Protein AF-0000000071046384 (afdb_homodimer)

InterPro domains:
  IPR011009 Protein kinase-like domain superfamily [SSF56112] (55-439)

Sequence (892 aa):
MFFTHSIDDEVLDEVPCPDFIPQVSQRVADRVTDCVITRLRKQCGKSLAGSWADPENVIVEKMNTCGLSNYLYMAQLKSHVPVQPEEPRKVLIRVYGEVLRSSVDSIVLDSINFAILSEKRIGPALYGVFPGGRIEEFIESRTMTTSELRKSEAMKAVAQQLARIHNLNMPFCKQPRFIFKMMDKFLAQLSGRMDPPSRPPPNLSTPTLLVLEQEYLSDSRLDSVWNMDNFEAIQHTATELGLYKEYEWLKQNLIERQDDAFPVVFCHNDFQENNILVLNNPDVDGFYDVLPIDFEYSGYNFRGFDIGNHFNEWCYDYTCPDPPYFTYDFDSYPTLSQQKEFWNTYLTARITERRTSIDTSKSAGDTLNGSSTTTPHPLEDTKEDFEKLWLEATFGALFSHLFWAAWSLIQSQISSIRFEFSKYASARMDAYYRMKNSLKSRPDYQMFFTHSIDDEVLDEVPCPDFIPQVSQRVADRVTDCVITRLRKQCGKSLAGSWADPENVIVEKMNTCGLSNYLYMAQLKSHVPVQPEEPRKVLIRVYGEVLRSSVDSIVLDSINFAILSEKRIGPALYGVFPGGRIEEFIESRTMTTSELRKSEAMKAVAQQLARIHNLNMPFCKQPRFIFKMMDKFLAQLSGRMDPPSRPPPNLSTPTLLVLEQEYLSDSRLDSVWNMDNFEAIQHTATELGLYKEYEWLKQNLIERQDDAFPVVFCHNDFQENNILVLNNPDVDGFYDVLPIDFEYSGYNFRGFDIGNHFNEWCYDYTCPDPPYFTYDFDSYPTLSQQKEFWNTYLTARITERRTSIDTSKSAGDTLNGSSTTTPHPLEDTKEDFEKLWLEATFGALFSHLFWAAWSLIQSQISSIRFEFSKYASARMDAYYRMKNSLKSRPDYQ

Radius of gyration: 28.91 Å; Cα contacts (8 Å, |Δi|>4): 1380; chains: 2; bounding box: 69×86×73 Å

Organism: Fasciola hepatica (NCBI:txid6192)

Structure (mmCIF, N/CA/C/O backbone):
data_AF-0000000071046384-model_v1
#
loop_
_entity.id
_entity.type
_entity.pdbx_description
1 polymer 'Choline/ethanolamine kinase'
#
loop_
_atom_site.group_PDB
_atom_site.id
_atom_site.type_symbol
_atom_site.label_atom_id
_atom_site.label_alt_id
_atom_site.label_comp_id
_atom_site.label_asym_id
_atom_site.label_entity_id
_atom_site.label_seq_id
_atom_site.pdbx_PDB_ins_code
_atom_site.Cartn_x
_atom_site.Cartn_y
_atom_site.Cartn_z
_atom_site.occupancy
_atom_site.B_iso_or_equiv
_atom_site.auth_seq_id
_atom_site.auth_comp_id
_atom_site.auth_asym_id
_atom_site.auth_atom_id
_atom_site.pdbx_PDB_model_num
ATOM 1 N N . MET A 1 1 ? -22.578 -15.523 -8.938 1 31.09 1 MET A N 1
ATOM 2 C CA . MET A 1 1 ? -21.812 -16.422 -9.789 1 31.09 1 MET A CA 1
ATOM 3 C C . MET A 1 1 ? -20.438 -15.828 -10.094 1 31.09 1 MET A C 1
ATOM 5 O O . MET A 1 1 ? -20.344 -14.727 -10.641 1 31.09 1 MET A O 1
ATOM 9 N N . PHE A 1 2 ? -19.422 -16.391 -9.383 1 40.06 2 PHE A N 1
ATOM 10 C CA . PHE A 1 2 ? -18.078 -15.844 -9.242 1 40.06 2 PHE A CA 1
ATOM 11 C C . PHE A 1 2 ? -17.453 -15.594 -10.609 1 40.06 2 PHE A C 1
ATOM 13 O O . PHE A 1 2 ? -16.625 -14.688 -10.766 1 40.06 2 PHE A O 1
ATOM 20 N N . PHE A 1 3 ? -17.875 -16.438 -11.578 1 40.81 3 PHE A N 1
ATOM 21 C CA . PHE A 1 3 ? -17.109 -16.547 -12.812 1 40.81 3 PHE A CA 1
ATOM 22 C C . PHE A 1 3 ? -17.625 -15.562 -13.859 1 40.81 3 PHE A C 1
ATOM 24 O O . PHE A 1 3 ? -17.125 -15.523 -14.992 1 40.81 3 PHE A O 1
ATOM 31 N N . THR A 1 4 ? -18.703 -14.898 -13.641 1 39.88 4 THR A N 1
ATOM 32 C CA . THR A 1 4 ? -19.188 -14.047 -14.727 1 39.88 4 THR A CA 1
ATOM 33 C C . THR A 1 4 ? -18.578 -12.648 -14.617 1 39.88 4 THR A C 1
ATOM 35 O O . THR A 1 4 ? -19.094 -11.797 -13.891 1 39.88 4 THR A O 1
ATOM 38 N N . HIS A 1 5 ? -17.312 -12.547 -14.805 1 42.28 5 HIS A N 1
ATOM 39 C CA . HIS A 1 5 ? -16.75 -11.203 -14.727 1 42.28 5 HIS A CA 1
ATOM 40 C C . HIS A 1 5 ? -16.766 -10.516 -16.094 1 42.28 5 HIS A C 1
ATOM 42 O O . HIS A 1 5 ? -16.219 -11.039 -17.062 1 42.28 5 HIS A O 1
ATOM 48 N N . SER A 1 6 ? -17.781 -9.891 -16.391 1 42.5 6 SER A N 1
ATOM 49 C CA . SER A 1 6 ? -17.688 -9.102 -17.625 1 42.5 6 SER A CA 1
ATOM 50 C C . SER A 1 6 ? -16.641 -7.996 -17.5 1 42.5 6 SER A C 1
ATOM 52 O O . SER A 1 6 ? -16.438 -7.457 -16.406 1 42.5 6 SER A O 1
ATOM 54 N N . ILE A 1 7 ? -15.695 -7.918 -18.406 1 44.69 7 ILE A N 1
ATOM 55 C CA . ILE A 1 7 ? -14.742 -6.828 -18.578 1 44.69 7 ILE A CA 1
ATOM 56 C C . ILE A 1 7 ? -15.391 -5.504 -18.172 1 44.69 7 ILE A C 1
ATOM 58 O O . ILE A 1 7 ? -14.742 -4.652 -17.562 1 44.69 7 ILE A O 1
ATOM 62 N N . ASP A 1 8 ? -16.562 -5.348 -18.406 1 43.94 8 ASP A N 1
ATOM 63 C CA . ASP A 1 8 ? -17.375 -4.191 -18.062 1 43.94 8 ASP A CA 1
ATOM 64 C C . ASP A 1 8 ? -17.516 -4.051 -16.547 1 43.94 8 ASP A C 1
ATOM 66 O O . ASP A 1 8 ? -17.828 -2.971 -16.047 1 43.94 8 ASP A O 1
ATOM 70 N N . ASP A 1 9 ? -17.141 -5.008 -15.953 1 48.53 9 ASP A N 1
ATOM 71 C CA . ASP A 1 9 ? -17.328 -5.055 -14.508 1 48.53 9 ASP A CA 1
ATOM 72 C C . ASP A 1 9 ? -16.25 -4.27 -13.781 1 48.53 9 ASP A C 1
ATOM 74 O O . ASP A 1 9 ? -16.453 -3.799 -12.664 1 48.53 9 ASP A O 1
ATOM 78 N N . GLU A 1 10 ? -15.117 -4.215 -14.375 1 50.88 10 GLU A N 1
ATOM 79 C CA . GLU A 1 10 ? -14.055 -3.432 -13.742 1 50.88 10 GLU A CA 1
ATOM 80 C C . GLU A 1 10 ? -14.477 -1.976 -13.57 1 50.88 10 GLU A C 1
ATOM 82 O O . GLU A 1 10 ? -14.25 -1.382 -12.516 1 50.88 10 GLU A O 1
ATOM 87 N N . VAL A 1 11 ? -14.984 -1.397 -14.688 1 50.72 11 VAL A N 1
ATOM 88 C CA . VAL A 1 11 ? -15.5 -0.035 -14.625 1 50.72 11 VAL A CA 1
ATOM 89 C C . VAL A 1 11 ? -16.609 0.047 -13.586 1 50.72 11 VAL A C 1
ATOM 91 O O . VAL A 1 11 ? -16.734 1.044 -12.875 1 50.72 11 VAL A O 1
ATOM 94 N N . LEU A 1 12 ? -17.203 -1.079 -13.406 1 53.56 12 LEU A N 1
ATOM 95 C CA . LEU A 1 12 ? -18.359 -1.06 -12.516 1 53.56 12 LEU A CA 1
ATOM 96 C C . LEU A 1 12 ? -17.922 -1.27 -11.07 1 53.56 12 LEU A C 1
ATOM 98 O O . LEU A 1 12 ? -18.703 -1.001 -10.141 1 53.56 12 LEU A O 1
ATOM 102 N N . ASP A 1 13 ? -16.625 -1.557 -10.938 1 64.81 13 ASP A N 1
ATOM 103 C CA . ASP A 1 13 ? -16.203 -1.846 -9.57 1 64.81 13 ASP A CA 1
ATOM 104 C C . ASP A 1 13 ? -15.586 -0.614 -8.914 1 64.81 13 ASP A C 1
ATOM 106 O O . ASP A 1 13 ? -15.43 -0.565 -7.695 1 64.81 13 ASP A O 1
ATOM 110 N N . GLU A 1 14 ? -15.438 0.433 -9.742 1 70 14 GLU A N 1
ATOM 111 C CA . GLU A 1 14 ? -14.805 1.606 -9.156 1 70 14 GLU A CA 1
ATOM 112 C C . GLU A 1 14 ? -15.828 2.523 -8.5 1 70 14 GLU A C 1
ATOM 114 O O . GLU A 1 14 ? -16.906 2.77 -9.062 1 70 14 GLU A O 1
ATOM 119 N N . VAL A 1 15 ? -15.617 2.898 -7.254 1 76.31 15 VAL A N 1
ATOM 120 C CA . VAL A 1 15 ? -16.469 3.85 -6.551 1 76.31 15 VAL A CA 1
ATOM 121 C C . VAL A 1 15 ? -16.188 5.266 -7.055 1 76.31 15 VAL A C 1
ATOM 123 O O . VAL A 1 15 ? -15.055 5.734 -7.008 1 76.31 15 VAL A O 1
ATOM 126 N N . PRO A 1 16 ? -17.156 5.879 -7.625 1 72.75 16 PRO A N 1
ATOM 127 C CA . PRO A 1 16 ? -16.953 7.234 -8.141 1 72.75 16 PRO A CA 1
ATOM 128 C C . PRO A 1 16 ? -16.641 8.25 -7.039 1 72.75 16 PRO A C 1
ATOM 130 O O . PRO A 1 16 ? -17.078 8.07 -5.898 1 72.75 16 PRO A O 1
ATOM 133 N N . CYS A 1 17 ? -15.906 9.273 -7.426 1 70.06 17 CYS A N 1
ATOM 134 C CA . CYS A 1 17 ? -15.633 10.367 -6.5 1 70.06 17 CYS A CA 1
ATOM 135 C C . CYS A 1 17 ? -16.875 11.242 -6.312 1 70.06 17 CYS A C 1
ATOM 137 O O . CYS A 1 17 ? -17.438 11.734 -7.289 1 70.06 17 CYS A O 1
ATOM 139 N N . PRO A 1 18 ? -17.266 11.438 -5.082 1 67.88 18 PRO A N 1
ATOM 140 C CA . PRO A 1 18 ? -18.453 12.266 -4.852 1 67.88 18 PRO A CA 1
ATOM 141 C C . PRO A 1 18 ? -18.234 13.719 -5.266 1 67.88 18 PRO A C 1
ATOM 143 O O . PRO A 1 18 ? -19.219 14.453 -5.457 1 67.88 18 PRO A O 1
ATOM 146 N N . ASP A 1 19 ? -16.953 14.125 -5.418 1 63.31 19 ASP A N 1
ATOM 147 C CA . ASP A 1 19 ? -16.656 15.516 -5.738 1 63.31 19 ASP A CA 1
ATOM 148 C C . ASP A 1 19 ? -16.984 15.828 -7.195 1 63.31 19 ASP A C 1
ATOM 150 O O . ASP A 1 19 ? -16.953 16.984 -7.609 1 63.31 19 ASP A O 1
ATOM 154 N N . PHE A 1 20 ? -17.312 14.812 -7.898 1 61.84 20 PHE A N 1
ATOM 155 C CA . PHE A 1 20 ? -17.547 15.07 -9.312 1 61.84 20 PHE A CA 1
ATOM 156 C C . PHE A 1 20 ? -18.859 15.82 -9.508 1 61.84 20 PHE A C 1
ATOM 158 O O . PHE A 1 20 ? -19.078 16.453 -10.539 1 61.84 20 PHE A O 1
ATOM 165 N N . ILE A 1 21 ? -19.828 15.688 -8.57 1 57.78 21 ILE A N 1
ATOM 166 C CA . ILE A 1 21 ? -21.172 16.25 -8.711 1 57.78 21 ILE A CA 1
ATOM 167 C C . ILE A 1 21 ? -21.156 17.734 -8.398 1 57.78 21 ILE A C 1
ATOM 169 O O . ILE A 1 21 ? -20.781 18.141 -7.293 1 57.78 21 ILE A O 1
ATOM 173 N N . PRO A 1 22 ? -21.312 18.469 -9.547 1 53.34 22 PRO A N 1
ATOM 174 C CA . PRO A 1 22 ? -21.516 19.875 -9.203 1 53.34 22 PRO A CA 1
ATOM 175 C C . PRO A 1 22 ? -22.656 20.094 -8.219 1 53.34 22 PRO A C 1
ATOM 177 O O . PRO A 1 22 ? -23.594 19.281 -8.18 1 53.34 22 PRO A O 1
ATOM 180 N N . GLN A 1 23 ? -22.422 20.781 -7.09 1 52.69 23 GLN A N 1
ATOM 181 C CA . GLN A 1 23 ? -23.391 21.094 -6.051 1 52.69 23 GLN A CA 1
ATOM 182 C C . GLN A 1 23 ? -24.703 21.562 -6.652 1 52.69 23 GLN A C 1
ATOM 184 O O . GLN A 1 23 ? -25.594 22.062 -5.938 1 52.69 23 GLN A O 1
ATOM 189 N N . VAL A 1 24 ? -24.859 21.25 -7.957 1 51.34 24 VAL A N 1
ATOM 190 C CA . VAL A 1 24 ? -25.906 22.094 -8.547 1 51.34 24 VAL A CA 1
ATOM 191 C C . VAL A 1 24 ? -27.25 21.406 -8.422 1 51.34 24 VAL A C 1
ATOM 193 O O . VAL A 1 24 ? -28.297 22.078 -8.383 1 51.34 24 VAL A O 1
ATOM 196 N N . SER A 1 25 ? -27.344 20.156 -8.484 1 57.31 25 SER A N 1
ATOM 197 C CA . SER A 1 25 ? -28.672 19.531 -8.469 1 57.31 25 SER A CA 1
ATOM 198 C C . SER A 1 25 ? -28.766 18.453 -7.383 1 57.31 25 SER A C 1
ATOM 200 O O . SER A 1 25 ? -27.938 17.547 -7.332 1 57.31 25 SER A O 1
ATOM 202 N N . GLN A 1 26 ? -29.672 18.703 -6.406 1 64.5 26 GLN A N 1
ATOM 203 C CA . GLN A 1 26 ? -29.891 17.766 -5.312 1 64.5 26 GLN A CA 1
ATOM 204 C C . GLN A 1 26 ? -30.25 16.375 -5.84 1 64.5 26 GLN A C 1
ATOM 206 O O . GLN A 1 26 ? -29.828 15.367 -5.273 1 64.5 26 GLN A O 1
ATOM 211 N N . ARG A 1 27 ? -31.016 16.406 -6.887 1 65.56 27 ARG A N 1
ATOM 212 C CA . ARG A 1 27 ? -31.422 15.117 -7.449 1 65.56 27 ARG A CA 1
ATOM 213 C C . ARG A 1 27 ? -30.219 14.336 -7.965 1 65.56 27 ARG A C 1
ATOM 215 O O . ARG A 1 27 ? -30.125 13.125 -7.746 1 65.56 27 ARG A O 1
ATOM 222 N N . VAL A 1 28 ? -29.422 15.062 -8.648 1 66.94 28 VAL A N 1
ATOM 223 C CA . VAL A 1 28 ? -28.219 14.43 -9.18 1 66.94 28 VAL A CA 1
ATOM 224 C C . VAL A 1 28 ? -27.328 13.977 -8.023 1 66.94 28 VAL A C 1
ATOM 226 O O . VAL A 1 28 ? -26.766 12.883 -8.062 1 66.94 28 VAL A O 1
ATOM 229 N N . ALA A 1 29 ? -27.312 14.797 -7.047 1 69.56 29 ALA A N 1
ATOM 230 C CA . ALA A 1 29 ? -26.516 14.469 -5.871 1 69.56 29 ALA A CA 1
ATOM 231 C C . ALA A 1 29 ? -27.031 13.203 -5.191 1 69.56 29 ALA A C 1
ATOM 233 O O . ALA A 1 29 ? -26.234 12.352 -4.773 1 69.56 29 ALA A O 1
ATOM 234 N N . ASP A 1 30 ? -28.297 13.086 -5.188 1 72.62 30 ASP A N 1
ATOM 235 C CA . ASP A 1 30 ? -28.922 11.93 -4.551 1 72.62 30 ASP A CA 1
ATOM 236 C C . ASP A 1 30 ? -28.641 10.656 -5.344 1 72.62 30 ASP A C 1
ATOM 238 O O . ASP A 1 30 ? -28.359 9.602 -4.766 1 72.62 30 ASP A O 1
ATOM 242 N N . ARG A 1 31 ? -28.766 10.773 -6.574 1 72.81 31 ARG A N 1
ATOM 243 C CA . ARG A 1 31 ? -28.531 9.617 -7.426 1 72.81 31 ARG A CA 1
ATOM 244 C C . ARG A 1 31 ? -27.078 9.148 -7.324 1 72.81 31 ARG A C 1
ATOM 246 O O . ARG A 1 31 ? -26.812 7.941 -7.297 1 72.81 31 ARG A O 1
ATOM 253 N N . VAL A 1 32 ? -26.188 10.086 -7.316 1 73.56 32 VAL A N 1
ATOM 254 C CA . VAL A 1 32 ? -24.766 9.758 -7.199 1 73.56 32 VAL A CA 1
ATOM 255 C C . VAL A 1 32 ? -24.5 9.109 -5.844 1 73.56 32 VAL A C 1
ATOM 257 O O . VAL A 1 32 ? -23.75 8.125 -5.754 1 73.56 32 VAL A O 1
ATOM 260 N N . THR A 1 33 ? -25.125 9.656 -4.93 1 77.62 33 THR A N 1
ATOM 261 C CA . THR A 1 33 ? -24.969 9.117 -3.584 1 77.62 33 THR A CA 1
ATOM 262 C C . THR A 1 33 ? -25.453 7.672 -3.52 1 77.62 33 THR A C 1
ATOM 264 O O . THR A 1 33 ? -24.812 6.82 -2.904 1 77.62 33 THR A O 1
ATOM 267 N N . ASP A 1 34 ? -26.562 7.465 -4.195 1 79.69 34 ASP A N 1
ATOM 268 C CA . ASP A 1 34 ? -27.109 6.113 -4.219 1 79.69 34 ASP A CA 1
ATOM 269 C C . ASP A 1 34 ? -26.172 5.148 -4.938 1 79.69 34 ASP A C 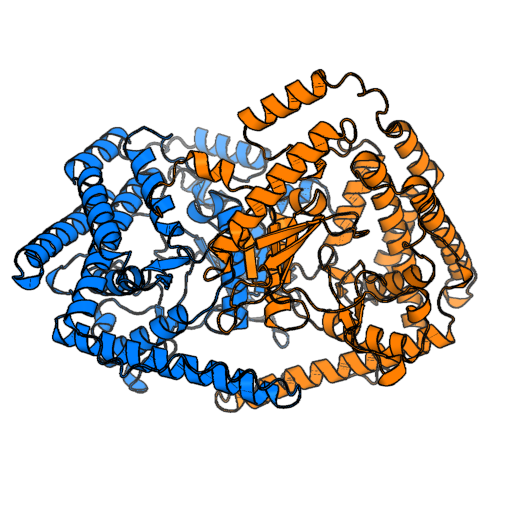1
ATOM 271 O O . ASP A 1 34 ? -26.016 4 -4.52 1 79.69 34 ASP A O 1
ATOM 275 N N . CYS A 1 35 ? -25.656 5.637 -5.961 1 78.88 35 CYS A N 1
ATOM 276 C CA . CYS A 1 35 ? -24.703 4.824 -6.723 1 78.88 35 CYS A CA 1
ATOM 277 C C . CYS A 1 35 ? -23.484 4.488 -5.883 1 78.88 35 CYS A C 1
ATOM 279 O O . CYS A 1 35 ? -23.016 3.344 -5.871 1 78.88 35 CYS A O 1
ATOM 281 N N . VAL A 1 36 ? -23.016 5.461 -5.18 1 83.56 36 VAL A N 1
ATOM 282 C CA . VAL A 1 36 ? -21.859 5.273 -4.328 1 83.56 36 VAL A CA 1
ATOM 283 C C . VAL A 1 36 ? -22.156 4.242 -3.242 1 83.56 36 VAL A C 1
ATOM 285 O O . VAL A 1 36 ? -21.406 3.299 -3.039 1 83.56 36 VAL A O 1
ATOM 288 N N . ILE A 1 37 ? -23.312 4.363 -2.68 1 88.5 37 ILE A N 1
ATOM 289 C CA . ILE A 1 37 ? -23.703 3.5 -1.57 1 88.5 37 ILE A CA 1
ATOM 290 C C . ILE A 1 37 ? -23.828 2.059 -2.059 1 88.5 37 ILE A C 1
ATOM 292 O O . ILE A 1 37 ? -23.375 1.128 -1.394 1 88.5 37 ILE A O 1
ATOM 296 N N . THR A 1 38 ? -24.391 1.914 -3.168 1 87.44 38 THR A N 1
ATOM 297 C CA . THR A 1 38 ? -24.562 0.583 -3.742 1 87.44 38 THR A CA 1
ATOM 298 C C . THR A 1 38 ? -23.203 -0.07 -3.998 1 87.44 38 THR A C 1
ATOM 300 O O . THR A 1 38 ? -23 -1.248 -3.693 1 87.44 38 THR A O 1
ATOM 303 N N . ARG A 1 39 ? -22.359 0.682 -4.5 1 87.62 39 ARG A N 1
ATOM 304 C CA . ARG A 1 39 ? -21.016 0.164 -4.793 1 87.62 39 ARG A CA 1
ATOM 305 C C . ARG A 1 39 ? -20.25 -0.117 -3.512 1 87.62 39 ARG A C 1
ATOM 307 O O . ARG A 1 39 ? -19.469 -1.066 -3.447 1 87.62 39 ARG A O 1
ATOM 314 N N . LEU A 1 40 ? -20.453 0.733 -2.553 1 92.69 40 LEU A N 1
ATOM 315 C CA . LEU A 1 40 ? -19.781 0.525 -1.278 1 92.69 40 LEU A CA 1
ATOM 316 C C . LEU A 1 40 ? -20.25 -0.767 -0.618 1 92.69 40 LEU A C 1
ATOM 318 O O . LEU A 1 40 ? -19.438 -1.486 -0.016 1 92.69 40 LEU A O 1
ATOM 322 N N . ARG A 1 41 ? -21.531 -1.049 -0.733 1 93.44 41 ARG A N 1
ATOM 323 C CA . ARG A 1 41 ? -22.047 -2.305 -0.201 1 93.44 41 ARG A CA 1
ATOM 324 C C . ARG A 1 41 ? -21.359 -3.5 -0.864 1 93.44 41 ARG A C 1
ATOM 326 O O . ARG A 1 41 ? -21 -4.469 -0.191 1 93.44 41 ARG A O 1
ATOM 333 N N . LYS A 1 42 ? -21.188 -3.359 -2.096 1 90 42 LYS A N 1
ATOM 334 C CA . LYS A 1 42 ? -20.531 -4.434 -2.846 1 90 42 LYS A CA 1
ATOM 335 C C . LYS A 1 42 ? -19.078 -4.605 -2.416 1 90 42 LYS A C 1
ATOM 337 O O . LYS A 1 42 ? -18.609 -5.73 -2.262 1 90 42 LYS A O 1
ATOM 342 N N . GLN A 1 43 ? -18.422 -3.477 -2.268 1 91.62 43 GLN A N 1
ATOM 343 C CA . GLN A 1 43 ? -17.016 -3.527 -1.852 1 91.62 43 GLN A CA 1
ATOM 344 C C . GLN A 1 43 ? -16.891 -4.152 -0.466 1 91.62 43 GLN A C 1
ATOM 346 O O . GLN A 1 43 ? -15.938 -4.895 -0.205 1 91.62 43 GLN A O 1
ATOM 351 N N . CYS A 1 44 ? -17.812 -3.867 0.42 1 93.62 44 CYS A N 1
ATOM 352 C CA . CYS A 1 44 ? -17.797 -4.484 1.741 1 93.62 44 CYS A CA 1
ATOM 353 C C . CYS A 1 44 ? -17.953 -5.996 1.637 1 93.62 44 CYS A C 1
ATOM 355 O O . CYS A 1 44 ? -17.25 -6.746 2.311 1 93.62 44 CYS A O 1
ATOM 357 N N . GLY A 1 45 ? -18.875 -6.367 0.824 1 91.88 45 GLY A N 1
ATOM 358 C CA . GLY A 1 45 ? -19.078 -7.793 0.626 1 91.88 45 GLY A CA 1
ATOM 359 C C . GLY A 1 45 ? -17.844 -8.508 0.122 1 91.88 45 GLY A C 1
ATOM 360 O O . GLY A 1 45 ? -17.516 -9.602 0.592 1 91.88 45 GLY A O 1
ATOM 361 N N . LYS A 1 46 ? -17.156 -7.879 -0.744 1 89.94 46 LYS A N 1
ATOM 362 C CA . LYS A 1 46 ? -15.961 -8.469 -1.343 1 89.94 46 LYS A CA 1
ATOM 363 C C . LYS A 1 46 ? -14.828 -8.555 -0.327 1 89.94 46 LYS A C 1
ATOM 365 O O . LYS A 1 46 ? -14.094 -9.547 -0.292 1 89.94 46 LYS A O 1
ATOM 370 N N . SER A 1 47 ? -14.68 -7.578 0.462 1 91.31 47 SER A N 1
ATOM 371 C CA . SER A 1 47 ? -13.516 -7.453 1.326 1 91.31 47 SER A CA 1
ATOM 372 C C . SER A 1 47 ? -13.727 -8.18 2.65 1 91.31 47 SER A C 1
ATOM 374 O O . SER A 1 47 ? -12.773 -8.688 3.244 1 91.31 47 SER A O 1
ATOM 376 N N . LEU A 1 48 ? -14.938 -8.133 3.162 1 92.19 48 LEU A N 1
ATOM 377 C CA . LEU A 1 48 ? -15.188 -8.633 4.508 1 92.19 48 LEU A CA 1
ATOM 378 C C . LEU A 1 48 ? -15.75 -10.047 4.469 1 92.19 48 LEU A C 1
ATOM 380 O O . LEU A 1 48 ? -15.586 -10.812 5.422 1 92.19 48 LEU A O 1
ATOM 384 N N . ALA A 1 49 ? -16.438 -10.406 3.434 1 87.12 49 ALA A N 1
ATOM 385 C CA . ALA A 1 49 ? -17 -11.742 3.234 1 87.12 49 ALA A CA 1
ATOM 386 C C . ALA A 1 49 ? -17.984 -12.094 4.344 1 87.12 49 ALA A C 1
ATOM 388 O O . ALA A 1 49 ? -18.609 -11.203 4.926 1 87.12 49 ALA A O 1
ATOM 389 N N . GLY A 1 50 ? -18.344 -13.383 4.496 1 87.88 50 GLY A N 1
ATOM 390 C CA . GLY A 1 50 ? -19.266 -13.812 5.527 1 87.88 50 GLY A CA 1
ATOM 391 C C . GLY A 1 50 ? -20.625 -13.148 5.43 1 87.88 50 GLY A C 1
ATOM 392 O O . GLY A 1 50 ? -21.25 -13.133 4.359 1 87.88 50 GLY A O 1
ATOM 393 N N . SER A 1 51 ? -21.016 -12.539 6.562 1 92.06 51 SER A N 1
ATOM 394 C CA . SER A 1 51 ? -22.328 -11.891 6.645 1 92.06 51 SER A CA 1
ATOM 395 C C . SER A 1 51 ? -22.375 -10.641 5.766 1 92.06 51 SER A C 1
ATOM 397 O O . SER A 1 51 ? -23.453 -10.188 5.387 1 92.06 51 SER A O 1
ATOM 399 N N . TRP A 1 52 ? -21.203 -10.102 5.477 1 93.75 52 TRP A N 1
ATOM 400 C CA . TRP A 1 52 ? -21.109 -8.883 4.684 1 93.75 52 TRP A CA 1
ATOM 401 C C . TRP A 1 52 ? -21.281 -9.18 3.197 1 93.75 52 TRP A C 1
ATOM 403 O O . TRP A 1 52 ? -21.484 -8.273 2.391 1 93.75 52 TRP A O 1
ATOM 413 N N . ALA A 1 53 ? -21.234 -10.492 2.816 1 89.31 53 ALA A N 1
ATOM 414 C CA . ALA A 1 53 ? -21.25 -10.883 1.41 1 89.31 53 ALA A CA 1
ATOM 415 C C . ALA A 1 53 ? -22.578 -10.516 0.751 1 89.31 53 ALA A C 1
ATOM 417 O O . ALA A 1 53 ? -22.609 -10.203 -0.442 1 89.31 53 ALA A O 1
ATOM 418 N N . ASP A 1 54 ? -23.641 -10.531 1.544 1 91 54 ASP A N 1
ATOM 419 C CA . ASP A 1 54 ? -24.953 -10.133 1.05 1 91 54 ASP A CA 1
ATOM 420 C C . ASP A 1 54 ? -25.188 -8.641 1.266 1 91 54 ASP A C 1
ATOM 422 O O . ASP A 1 54 ? -25.375 -8.195 2.398 1 91 54 ASP A O 1
ATOM 426 N N . PRO A 1 55 ? -25.25 -7.938 0.206 1 89.5 55 PRO A N 1
ATOM 427 C CA . PRO A 1 55 ? -25.438 -6.488 0.335 1 89.5 55 PRO A CA 1
ATOM 428 C C . PRO A 1 55 ? -26.719 -6.113 1.082 1 89.5 55 PRO A C 1
ATOM 430 O O . PRO A 1 55 ? -26.797 -5.031 1.666 1 89.5 55 PRO A O 1
ATOM 433 N N . GLU A 1 56 ? -27.688 -6.961 1.134 1 90.81 56 GLU A N 1
ATOM 434 C CA . GLU A 1 56 ? -28.953 -6.68 1.806 1 90.81 56 GLU A CA 1
ATOM 435 C C . GLU A 1 56 ? -28.781 -6.672 3.322 1 90.81 56 GLU A C 1
ATOM 437 O O . GLU A 1 56 ? -29.609 -6.129 4.043 1 90.81 56 GLU A O 1
ATOM 442 N N . ASN A 1 57 ? -27.672 -7.246 3.756 1 94.5 57 ASN A N 1
ATOM 443 C CA . ASN A 1 57 ? -27.391 -7.301 5.188 1 94.5 57 ASN A CA 1
ATOM 444 C C . ASN A 1 57 ? -26.797 -5.988 5.688 1 94.5 57 ASN A C 1
ATOM 446 O O . ASN A 1 57 ? -26.672 -5.777 6.895 1 94.5 57 ASN A O 1
ATOM 450 N N . VAL A 1 58 ? -26.469 -5.078 4.77 1 95.56 58 VAL A N 1
ATOM 451 C CA . VAL A 1 58 ? -25.562 -3.988 5.129 1 95.56 58 VAL A CA 1
ATOM 452 C C . VAL A 1 58 ? -26.281 -2.65 4.973 1 95.56 58 VAL A C 1
ATOM 454 O O . VAL A 1 58 ? -26.969 -2.422 3.979 1 95.56 58 VAL A O 1
ATOM 457 N N . ILE A 1 59 ? -26.188 -1.836 5.922 1 95.88 59 ILE A N 1
ATOM 458 C CA . ILE A 1 59 ? -26.625 -0.446 5.863 1 95.88 59 ILE A CA 1
ATOM 459 C C . ILE A 1 59 ? -25.422 0.474 5.758 1 95.88 59 ILE A C 1
ATOM 461 O O . ILE A 1 59 ? -24.438 0.316 6.5 1 95.88 59 ILE A O 1
ATOM 465 N N . VAL A 1 60 ? -25.469 1.33 4.785 1 94.69 60 VAL A N 1
ATOM 466 C CA . VAL A 1 60 ? -24.375 2.291 4.598 1 94.69 60 VAL A CA 1
ATOM 467 C C . VAL A 1 60 ? -24.922 3.713 4.742 1 94.69 60 VAL A C 1
ATOM 469 O O . VAL A 1 60 ? -25.938 4.059 4.141 1 94.69 60 VAL A O 1
ATOM 472 N N . GLU A 1 61 ? -24.234 4.512 5.59 1 91.62 61 GLU A N 1
ATOM 473 C CA . GLU A 1 61 ? -24.625 5.898 5.82 1 91.62 61 GLU A CA 1
ATOM 474 C C . GLU A 1 61 ? -23.438 6.844 5.664 1 91.62 61 GLU A C 1
ATOM 476 O O . GLU A 1 61 ? -22.328 6.527 6.094 1 91.62 61 GLU A O 1
ATOM 481 N N . LYS A 1 62 ? -23.688 7.867 5.008 1 87.19 62 LYS A N 1
ATOM 482 C CA . LYS A 1 62 ? -22.656 8.898 4.898 1 87.19 62 LYS A CA 1
ATOM 483 C C . LYS A 1 62 ? -22.469 9.617 6.23 1 87.19 62 LYS A C 1
ATOM 485 O O . LYS A 1 62 ? -23.438 9.992 6.891 1 87.19 62 LYS A O 1
ATOM 490 N N . MET A 1 63 ? -21.172 9.703 6.598 1 81.75 63 MET A N 1
ATOM 491 C CA . MET A 1 63 ? -20.859 10.398 7.84 1 81.75 63 MET A CA 1
ATOM 492 C C . MET A 1 63 ? -20.734 11.906 7.602 1 81.75 63 MET A C 1
ATOM 494 O O . MET A 1 63 ? -20.219 12.328 6.562 1 81.75 63 MET A O 1
ATOM 498 N N . ASN A 1 64 ? -21.312 12.578 8.453 1 66.06 64 ASN A N 1
ATOM 499 C CA . ASN A 1 64 ? -21.203 14.031 8.383 1 66.06 64 ASN A CA 1
ATOM 500 C C . ASN A 1 64 ? -19.891 14.516 9.008 1 66.06 64 ASN A C 1
ATOM 502 O O . ASN A 1 64 ? -19.828 14.75 10.219 1 66.06 64 ASN A O 1
ATOM 506 N N . THR A 1 65 ? -18.891 14.164 8.289 1 59.75 65 THR A N 1
ATOM 507 C CA . THR A 1 65 ? -17.625 14.594 8.898 1 59.75 65 THR A CA 1
ATOM 508 C C . THR A 1 65 ? -17.094 15.844 8.203 1 59.75 65 THR A C 1
ATOM 510 O O . THR A 1 65 ? -17.484 16.156 7.074 1 59.75 65 THR A O 1
ATOM 513 N N . CYS A 1 66 ? -16.531 16.656 8.953 1 48.19 66 CYS A N 1
ATOM 514 C CA . CYS A 1 66 ? -15.922 17.891 8.5 1 48.19 66 CYS A CA 1
ATOM 515 C C . CYS A 1 66 ? -14.711 17.625 7.617 1 48.19 66 CYS A C 1
ATOM 517 O O . CYS A 1 66 ? -14 18.547 7.227 1 48.19 66 CYS A O 1
ATOM 519 N N . GLY A 1 67 ? -14.508 16.359 7.277 1 56.19 67 GLY A N 1
ATOM 520 C CA . GLY A 1 67 ? -13.266 16.156 6.543 1 56.19 67 GLY A CA 1
ATOM 521 C C . GLY A 1 67 ? -13.312 16.703 5.129 1 56.19 67 GLY A C 1
ATOM 522 O O . GLY A 1 67 ? -14.305 16.531 4.426 1 56.19 67 GLY A O 1
ATOM 523 N N . LEU A 1 68 ? -12.43 17.703 4.883 1 57.03 68 LEU A N 1
ATOM 524 C CA . LEU A 1 68 ? -12.422 18.547 3.697 1 57.03 68 LEU A CA 1
ATOM 525 C C . LEU A 1 68 ? -11.828 17.812 2.5 1 57.03 68 LEU A C 1
ATOM 527 O O . LEU A 1 68 ? -11.938 18.281 1.362 1 57.03 68 LEU A O 1
ATOM 531 N N . SER A 1 69 ? -11.281 16.547 2.752 1 63.41 69 SER A N 1
ATOM 532 C CA . SER A 1 69 ? -10.523 15.977 1.64 1 63.41 69 SER A CA 1
ATOM 533 C C . SER A 1 69 ? -11.031 14.586 1.276 1 63.41 69 SER A C 1
ATOM 535 O O . SER A 1 69 ? -10.742 14.078 0.192 1 63.41 69 SER A O 1
ATOM 537 N N . ASN A 1 70 ? -11.797 13.922 2.152 1 72.5 70 ASN A N 1
ATOM 538 C CA . ASN A 1 70 ? -12.312 12.586 1.905 1 72.5 70 ASN A CA 1
ATOM 539 C C . ASN A 1 70 ? -13.766 12.453 2.35 1 72.5 70 ASN A C 1
ATOM 541 O O . ASN A 1 70 ? -14.289 13.328 3.031 1 72.5 70 ASN A O 1
ATOM 545 N N . TYR A 1 71 ? -14.352 11.398 1.831 1 81.5 71 TYR A N 1
ATOM 546 C CA . TYR A 1 71 ? -15.734 11.086 2.189 1 81.5 71 TYR A CA 1
ATOM 547 C C . TYR A 1 71 ? -15.805 9.836 3.055 1 81.5 71 TYR A C 1
ATOM 549 O O . TYR A 1 71 ? -15.266 8.789 2.688 1 81.5 71 TYR A O 1
ATOM 557 N N . LEU A 1 72 ? -16.406 10.039 4.156 1 87.81 72 LEU A N 1
ATOM 558 C CA . LEU A 1 72 ? -16.469 8.93 5.109 1 87.81 72 LEU A CA 1
ATOM 559 C C . LEU A 1 72 ? -17.875 8.344 5.164 1 87.81 72 LEU A C 1
ATOM 561 O O . LEU A 1 72 ? -18.859 9.086 5.156 1 87.81 72 LEU A O 1
ATOM 565 N N . TYR A 1 73 ? -17.953 7.059 5.117 1 91.75 73 TYR A N 1
ATOM 566 C CA . TYR A 1 73 ? -19.203 6.305 5.258 1 91.75 73 TYR A CA 1
ATOM 567 C C . TYR A 1 73 ? -19.078 5.277 6.379 1 91.75 73 TYR A C 1
ATOM 569 O O . TYR A 1 73 ? -18.016 4.719 6.609 1 91.75 73 TYR A O 1
ATOM 577 N N . MET A 1 74 ? -20.141 5.129 7.008 1 94.25 74 MET A N 1
ATOM 578 C CA . MET A 1 74 ? -20.25 4.051 7.984 1 94.25 74 MET A CA 1
ATOM 579 C C . MET A 1 74 ? -21.109 2.906 7.445 1 94.25 74 MET A C 1
ATOM 581 O O . MET A 1 74 ? -22.188 3.137 6.914 1 94.25 74 MET A O 1
ATOM 585 N N . ALA A 1 75 ? -20.578 1.742 7.465 1 96.44 75 ALA A N 1
ATOM 586 C CA . ALA A 1 75 ? -21.328 0.551 7.078 1 96.44 75 ALA A CA 1
ATOM 587 C C . ALA A 1 75 ? -21.516 -0.39 8.266 1 96.44 75 ALA A C 1
ATOM 589 O O . ALA A 1 75 ? -20.594 -0.568 9.07 1 96.44 75 ALA A O 1
ATOM 590 N N . GLN A 1 76 ? -22.719 -0.938 8.359 1 96.75 76 GLN A N 1
ATOM 591 C CA . GLN A 1 76 ? -23.016 -1.829 9.477 1 96.75 76 GLN A CA 1
ATOM 592 C C . GLN A 1 76 ? -23.969 -2.941 9.062 1 96.75 76 GLN A C 1
ATOM 594 O O . GLN A 1 76 ? -24.859 -2.727 8.242 1 96.75 76 GLN A O 1
ATOM 599 N N . LEU A 1 77 ? -23.703 -4.109 9.641 1 96.19 77 LEU A N 1
ATOM 600 C CA . LEU A 1 77 ? -24.672 -5.195 9.477 1 96.19 77 LEU A CA 1
ATOM 601 C C . LEU A 1 77 ? -25.969 -4.887 10.219 1 96.19 77 LEU A C 1
ATOM 603 O O . LEU A 1 77 ? -25.938 -4.363 11.336 1 96.19 77 LEU A O 1
ATOM 607 N N . LYS A 1 78 ? -27.047 -5.188 9.523 1 95.31 78 LYS A N 1
ATOM 608 C CA . LYS A 1 78 ? -28.344 -5.027 10.18 1 95.31 78 LYS A CA 1
ATOM 609 C C . LYS A 1 78 ? -28.375 -5.797 11.5 1 95.31 78 LYS A C 1
ATOM 611 O O . LYS A 1 78 ? -27.734 -6.836 11.641 1 95.31 78 LYS A O 1
ATOM 616 N N . SER A 1 79 ? -29.188 -5.363 12.398 1 93.31 79 SER A N 1
ATOM 617 C CA . SER A 1 79 ? -29.188 -5.855 13.773 1 93.31 79 SER A CA 1
ATOM 618 C C . SER A 1 79 ? -29.547 -7.336 13.828 1 93.31 79 SER A C 1
ATOM 620 O O . SER A 1 79 ? -29.062 -8.062 14.703 1 93.31 79 SER A O 1
ATOM 622 N N . HIS A 1 80 ? -30.297 -7.789 12.906 1 93 80 HIS A N 1
ATOM 623 C CA . HIS A 1 80 ? -30.781 -9.164 12.961 1 93 80 HIS A CA 1
ATOM 624 C C . HIS A 1 80 ? -29.781 -10.125 12.32 1 93 80 HIS A C 1
ATOM 626 O O . HIS A 1 80 ? -29.891 -11.344 12.469 1 93 80 HIS A O 1
ATOM 632 N N . VAL A 1 81 ? -28.812 -9.547 11.633 1 94 81 VAL A N 1
ATOM 633 C CA . VAL A 1 81 ? -27.844 -10.383 10.953 1 94 81 VAL A CA 1
ATOM 634 C C . VAL A 1 81 ? -26.781 -10.867 11.945 1 94 81 VAL A C 1
ATOM 636 O O . VAL A 1 81 ? -26.156 -10.062 12.633 1 94 81 VAL A O 1
ATOM 639 N N . PRO A 1 82 ? -26.625 -12.156 12.102 1 90.75 82 PRO A N 1
ATOM 640 C CA . PRO A 1 82 ? -25.578 -12.664 13.008 1 90.75 82 PRO A CA 1
ATOM 641 C C . PRO A 1 82 ? -24.172 -12.375 12.5 1 90.75 82 PRO A C 1
ATOM 643 O O . PRO A 1 82 ? -23.922 -12.398 11.297 1 90.75 82 PRO A O 1
ATOM 646 N N . VAL A 1 83 ? -23.359 -12.023 13.43 1 86.75 83 VAL A N 1
ATOM 647 C CA . VAL A 1 83 ? -21.953 -11.75 13.102 1 86.75 83 VAL A CA 1
ATOM 648 C C . VAL A 1 83 ? -21.109 -12.984 13.383 1 86.75 83 VAL A C 1
ATOM 650 O O . VAL A 1 83 ? -21.25 -13.617 14.43 1 86.75 83 VAL A O 1
ATOM 653 N N . GLN A 1 84 ? -20.359 -13.398 12.391 1 81.5 84 GLN A N 1
ATOM 654 C CA . GLN A 1 84 ? -19.422 -14.484 12.594 1 81.5 84 GLN A CA 1
ATOM 655 C C . GLN A 1 84 ? -18.234 -14.039 13.453 1 81.5 84 GLN A C 1
ATOM 657 O O . GLN A 1 84 ? -18 -12.844 13.609 1 81.5 84 GLN A O 1
ATOM 662 N N . PRO A 1 85 ? -17.516 -15.023 13.945 1 76.69 85 PRO A N 1
ATOM 663 C CA . PRO A 1 85 ? -16.359 -14.656 14.75 1 76.69 85 PRO A CA 1
ATOM 664 C C . PRO A 1 85 ? -15.328 -13.844 13.953 1 76.69 85 PRO A C 1
ATOM 666 O O . PRO A 1 85 ? -15.109 -14.109 12.773 1 76.69 85 PRO A O 1
ATOM 669 N N . GLU A 1 86 ? -14.773 -12.758 14.414 1 76.56 86 GLU A N 1
ATOM 670 C CA . GLU A 1 86 ? -13.711 -11.914 13.883 1 76.56 86 GLU A CA 1
ATOM 671 C C . GLU A 1 86 ? -14.258 -10.922 12.852 1 76.56 86 GLU A C 1
ATOM 673 O O . GLU A 1 86 ? -13.5 -10.133 12.289 1 76.56 86 GLU A O 1
ATOM 678 N N . GLU A 1 87 ? -15.594 -11.141 12.578 1 87.12 87 GLU A N 1
ATOM 679 C CA . GLU A 1 87 ? -16.203 -10.18 11.664 1 87.12 87 GLU A CA 1
ATOM 680 C C . GLU A 1 87 ? -16.625 -8.914 12.398 1 87.12 87 GLU A C 1
ATOM 682 O O . GLU A 1 87 ? -17.266 -8.977 13.453 1 87.12 87 GLU A O 1
ATOM 687 N N . PRO A 1 88 ? -16.281 -7.848 11.875 1 92.31 88 PRO A N 1
ATOM 688 C CA . PRO A 1 88 ? -16.766 -6.617 12.508 1 92.31 88 PRO A CA 1
ATOM 689 C C . PRO A 1 88 ? -18.234 -6.348 12.219 1 92.31 88 PRO A C 1
ATOM 691 O O . PRO A 1 88 ? -18.734 -6.68 11.133 1 92.31 88 PRO A O 1
ATOM 694 N N . ARG A 1 89 ? -18.906 -5.805 13.125 1 93.81 89 ARG A N 1
ATOM 695 C CA . ARG A 1 89 ? -20.297 -5.434 12.914 1 93.81 89 ARG A CA 1
ATOM 696 C C . ARG A 1 89 ? -20.406 -4.094 12.195 1 93.81 89 ARG A C 1
ATOM 698 O O . ARG A 1 89 ? -21.375 -3.846 11.469 1 93.81 89 ARG A O 1
ATOM 705 N N . LYS A 1 90 ? -19.438 -3.27 12.523 1 95.12 90 LYS A N 1
ATOM 706 C CA . LYS A 1 90 ? -19.406 -1.916 11.984 1 95.12 90 LYS A CA 1
ATOM 707 C C . LYS A 1 90 ? -18.031 -1.6 11.406 1 95.12 90 LYS A C 1
ATOM 709 O O . LYS A 1 90 ? -17 -1.968 11.984 1 95.12 90 LYS A O 1
ATOM 714 N N . VAL A 1 91 ? -18.062 -0.961 10.195 1 96.5 91 VAL A N 1
ATOM 715 C CA . VAL A 1 91 ? -16.797 -0.566 9.586 1 96.5 91 VAL A CA 1
ATOM 716 C C . VAL A 1 91 ? -16.906 0.866 9.062 1 96.5 91 VAL A C 1
ATOM 718 O O . VAL A 1 91 ? -18 1.4 8.914 1 96.5 91 VAL A O 1
ATOM 721 N N . LEU A 1 92 ? -15.812 1.512 8.938 1 95.5 92 LEU A N 1
ATOM 722 C CA . LEU A 1 92 ? -15.695 2.828 8.32 1 95.5 92 LEU A CA 1
ATOM 723 C C . LEU A 1 92 ? -15.156 2.717 6.898 1 95.5 92 LEU A C 1
ATOM 725 O O . LEU A 1 92 ? -14.211 1.966 6.648 1 95.5 92 LEU A O 1
ATOM 729 N N . ILE A 1 93 ? -15.828 3.361 6.004 1 94.5 93 ILE A N 1
ATOM 730 C CA . ILE A 1 93 ? -15.391 3.365 4.613 1 94.5 93 ILE A CA 1
ATOM 731 C C . ILE A 1 93 ? -14.922 4.766 4.223 1 94.5 93 ILE A C 1
ATOM 733 O O . ILE A 1 93 ? -15.641 5.746 4.434 1 94.5 93 ILE A O 1
ATOM 737 N N . ARG A 1 94 ? -13.719 4.832 3.707 1 90.62 94 ARG A N 1
ATOM 738 C CA . ARG A 1 94 ? -13.188 6.086 3.186 1 90.62 94 ARG A CA 1
ATOM 739 C C . ARG A 1 94 ? -13.156 6.078 1.66 1 90.62 94 ARG A C 1
ATOM 741 O O . ARG A 1 94 ? -12.531 5.207 1.05 1 90.62 94 ARG A O 1
ATOM 748 N N . VAL A 1 95 ? -13.836 6.992 1.112 1 88.06 95 VAL A N 1
ATOM 749 C CA . VAL A 1 95 ? -13.789 7.215 -0.329 1 88.06 95 VAL A CA 1
ATOM 750 C C . VAL A 1 95 ? -12.875 8.398 -0.639 1 88.06 95 VAL A C 1
ATOM 752 O O . VAL A 1 95 ? -13.062 9.492 -0.102 1 88.06 95 VAL A O 1
ATOM 755 N N . TYR A 1 96 ? -11.906 8.094 -1.455 1 81.25 96 TYR A N 1
ATOM 756 C CA . TYR A 1 96 ? -10.844 9.07 -1.684 1 81.25 96 TYR A CA 1
ATOM 757 C C . TYR A 1 96 ? -11.375 10.297 -2.416 1 81.25 96 TYR A C 1
ATOM 759 O O . TYR A 1 96 ? -12.172 10.172 -3.352 1 81.25 96 TYR A O 1
ATOM 767 N N . GLY A 1 97 ? -10.922 11.375 -1.936 1 76.5 97 GLY A N 1
ATOM 768 C CA . GLY A 1 97 ? -11.219 12.633 -2.604 1 76.5 97 GLY A CA 1
ATOM 769 C C . GLY A 1 97 ? -10.117 13.086 -3.543 1 76.5 97 GLY A C 1
ATOM 770 O O . GLY A 1 97 ? -9.352 12.266 -4.047 1 76.5 97 GLY A O 1
ATOM 771 N N . GLU A 1 98 ? -10.078 14.344 -3.799 1 66.81 98 GLU A N 1
ATOM 772 C CA . GLU A 1 98 ? -9.203 14.938 -4.809 1 66.81 98 GLU A CA 1
ATOM 773 C C . GLU A 1 98 ? -7.73 14.758 -4.441 1 66.81 98 GLU A C 1
ATOM 775 O O . GLU A 1 98 ? -6.906 14.43 -5.301 1 66.81 98 GLU A O 1
ATOM 780 N N . VAL A 1 99 ? -7.41 14.969 -3.172 1 66.06 99 VAL A N 1
ATOM 781 C CA . VAL A 1 99 ? -6.016 14.945 -2.754 1 66.06 99 VAL A CA 1
ATOM 782 C C . VAL A 1 99 ? -5.395 13.594 -3.096 1 66.06 99 VAL A C 1
ATOM 784 O O . VAL A 1 99 ? -4.332 13.531 -3.719 1 66.06 99 VAL A O 1
ATOM 787 N N . LEU A 1 100 ? -6.074 12.547 -2.799 1 71 100 LEU A N 1
ATOM 788 C CA . LEU A 1 100 ? -5.523 11.211 -3.002 1 71 100 LEU A CA 1
ATOM 789 C C . LEU A 1 100 ? -5.672 10.781 -4.457 1 71 100 LEU A C 1
ATOM 791 O O . LEU A 1 100 ? -4.859 10 -4.961 1 71 100 LEU A O 1
ATOM 795 N N . ARG A 1 101 ? -6.582 11.336 -5.117 1 71.44 101 ARG A N 1
ATOM 796 C CA . ARG A 1 101 ? -6.801 10.922 -6.496 1 71.44 101 ARG A CA 1
ATOM 797 C C . ARG A 1 101 ? -5.949 11.734 -7.461 1 71.44 101 ARG A C 1
ATOM 799 O O . ARG A 1 101 ? -5.949 11.484 -8.664 1 71.44 101 ARG A O 1
ATOM 806 N N . SER A 1 102 ? -5.188 12.664 -6.891 1 68 102 SER A N 1
ATOM 807 C CA . SER A 1 102 ? -4.406 13.562 -7.734 1 68 102 SER A CA 1
ATOM 808 C C . SER A 1 102 ? -3.246 12.828 -8.398 1 68 102 SER A C 1
ATOM 810 O O . SER A 1 102 ? -2.766 13.242 -9.453 1 68 102 SER A O 1
ATOM 812 N N . SER A 1 103 ? -2.787 11.742 -7.805 1 72.31 103 SER A N 1
ATOM 813 C CA . SER A 1 103 ? -1.671 11 -8.391 1 72.31 103 SER A CA 1
ATOM 814 C C . SER A 1 103 ? -1.645 9.562 -7.895 1 72.31 103 SER A C 1
ATOM 816 O O . SER A 1 103 ? -2.109 9.266 -6.793 1 72.31 103 SER A O 1
ATOM 818 N N . VAL A 1 104 ? -1.086 8.727 -8.672 1 77 104 VAL A N 1
ATOM 819 C CA . VAL A 1 104 ? -0.898 7.328 -8.312 1 77 104 VAL A CA 1
ATOM 820 C C . VAL A 1 104 ? 0.024 7.227 -7.102 1 77 104 VAL A C 1
ATOM 822 O O . VAL A 1 104 ? -0.21 6.414 -6.199 1 77 104 VAL A O 1
ATOM 825 N N . ASP A 1 105 ? 0.915 8.094 -7.043 1 78.56 105 ASP A N 1
ATOM 826 C CA . ASP A 1 105 ? 1.889 8.07 -5.953 1 78.56 105 ASP A CA 1
ATOM 827 C C . ASP A 1 105 ? 1.224 8.375 -4.613 1 78.56 105 ASP A C 1
ATOM 829 O O . ASP A 1 105 ? 1.56 7.77 -3.596 1 78.56 105 ASP A O 1
ATOM 833 N N . SER A 1 106 ? 0.321 9.281 -4.645 1 80.56 106 SER A N 1
ATOM 834 C CA . SER A 1 106 ? -0.363 9.648 -3.408 1 80.56 106 SER A CA 1
ATOM 835 C C . SER A 1 106 ? -1.188 8.484 -2.865 1 80.56 106 SER A C 1
ATOM 837 O O . SER A 1 106 ? -1.2 8.234 -1.658 1 80.56 106 SER A O 1
ATOM 839 N N . ILE A 1 107 ? -1.77 7.781 -3.777 1 84.5 107 ILE A N 1
ATOM 840 C CA . ILE A 1 107 ? -2.607 6.656 -3.367 1 84.5 107 ILE A CA 1
ATOM 841 C C . ILE A 1 107 ? -1.731 5.531 -2.828 1 84.5 107 ILE A C 1
ATOM 843 O O . ILE A 1 107 ? -2.059 4.914 -1.811 1 84.5 107 ILE A O 1
ATOM 847 N N . VAL A 1 108 ? -0.647 5.312 -3.488 1 86.44 108 VAL A N 1
ATOM 848 C CA . VAL A 1 108 ? 0.262 4.246 -3.084 1 86.44 108 VAL A CA 1
ATOM 849 C C . VAL A 1 108 ? 0.835 4.551 -1.702 1 86.44 108 VAL A C 1
ATOM 851 O O . VAL A 1 108 ? 0.786 3.707 -0.804 1 86.44 108 VAL A O 1
ATOM 854 N N . LEU A 1 109 ? 1.271 5.727 -1.52 1 87.19 109 LEU A N 1
ATOM 855 C CA . LEU A 1 109 ? 1.881 6.121 -0.255 1 87.19 109 LEU A CA 1
ATOM 856 C C . LEU A 1 109 ? 0.859 6.082 0.876 1 87.19 109 LEU A C 1
ATOM 858 O O . LEU A 1 109 ? 1.149 5.578 1.963 1 87.19 109 LEU A O 1
ATOM 862 N N . ASP A 1 110 ? -0.262 6.582 0.599 1 88.5 110 ASP A N 1
ATOM 863 C CA . ASP A 1 110 ? -1.32 6.562 1.604 1 88.5 110 ASP A CA 1
ATOM 864 C C . ASP A 1 110 ? -1.691 5.133 1.985 1 88.5 110 ASP A C 1
ATOM 866 O O . ASP A 1 110 ? -1.907 4.836 3.162 1 88.5 110 ASP A O 1
ATOM 870 N N . SER A 1 111 ? -1.772 4.316 1.022 1 90.38 111 SER A N 1
ATOM 871 C CA . SER A 1 111 ? -2.166 2.932 1.259 1 90.38 111 SER A CA 1
ATOM 872 C C . SER A 1 111 ? -1.118 2.191 2.082 1 90.38 111 SER A C 1
ATOM 874 O O . SER A 1 111 ? -1.457 1.439 2.998 1 90.38 111 SER A O 1
ATOM 876 N N . ILE A 1 112 ? 0.105 2.418 1.741 1 91.81 112 ILE A N 1
ATOM 877 C CA . ILE A 1 112 ? 1.197 1.792 2.477 1 91.81 112 ILE A CA 1
ATOM 878 C C . ILE A 1 112 ? 1.219 2.312 3.912 1 91.81 112 ILE A C 1
ATOM 880 O O . ILE A 1 112 ? 1.322 1.532 4.863 1 91.81 112 ILE A O 1
ATOM 884 N N . ASN A 1 113 ? 1.107 3.582 3.986 1 92.38 113 ASN A N 1
ATOM 885 C CA . ASN A 1 113 ? 1.076 4.219 5.301 1 92.38 113 ASN A CA 1
ATOM 886 C C . ASN A 1 113 ? -0.008 3.615 6.188 1 92.38 113 ASN A C 1
ATOM 888 O O . ASN A 1 113 ? 0.262 3.221 7.324 1 92.38 113 ASN A O 1
ATOM 892 N N . PHE A 1 114 ? -1.149 3.539 5.652 1 92.69 114 PHE A N 1
ATOM 893 C CA . PHE A 1 114 ? -2.273 3.025 6.426 1 92.69 114 PHE A CA 1
ATOM 894 C C . PHE A 1 114 ? -2.051 1.565 6.801 1 92.69 114 PHE A C 1
ATOM 896 O O . PHE A 1 114 ? -2.348 1.155 7.926 1 92.69 114 PHE A O 1
ATOM 903 N N . ALA A 1 115 ? -1.596 0.82 5.883 1 93.94 115 ALA A N 1
ATOM 904 C CA . ALA A 1 115 ? -1.351 -0.599 6.129 1 93.94 115 ALA A CA 1
ATOM 905 C C . ALA A 1 115 ? -0.341 -0.795 7.258 1 93.94 115 ALA A C 1
ATOM 907 O O . ALA A 1 115 ? -0.553 -1.616 8.156 1 93.94 115 ALA A O 1
ATOM 908 N N . ILE A 1 116 ? 0.743 -0.054 7.242 1 93.25 116 ILE A N 1
ATOM 909 C CA . ILE A 1 116 ? 1.799 -0.185 8.242 1 93.25 116 ILE A CA 1
ATOM 910 C C . ILE A 1 116 ? 1.283 0.275 9.602 1 93.25 116 ILE A C 1
ATOM 912 O O . ILE A 1 116 ? 1.496 -0.397 10.617 1 93.25 116 ILE A O 1
ATOM 916 N N . LEU A 1 117 ? 0.623 1.396 9.617 1 91.81 117 LEU A N 1
ATOM 917 C CA . LEU A 1 117 ? 0.081 1.911 10.875 1 91.81 117 LEU A CA 1
ATOM 918 C C . LEU A 1 117 ? -0.936 0.941 11.461 1 91.81 117 LEU A C 1
ATOM 920 O O . LEU A 1 117 ? -1.007 0.778 12.688 1 91.81 117 LEU A O 1
ATOM 924 N N . SER A 1 118 ? -1.717 0.362 10.602 1 91.19 118 SER A N 1
ATOM 925 C CA . SER A 1 118 ? -2.678 -0.652 11.023 1 91.19 118 SER A CA 1
ATOM 926 C C . SER A 1 118 ? -1.976 -1.842 11.672 1 91.19 118 SER A C 1
ATOM 928 O O . SER A 1 118 ? -2.359 -2.277 12.758 1 91.19 118 SER A O 1
ATOM 930 N N . GLU A 1 119 ? -0.963 -2.332 11.055 1 90.25 119 GLU A N 1
ATOM 931 C CA . GLU A 1 119 ? -0.227 -3.49 11.555 1 90.25 119 GLU A CA 1
ATOM 932 C C . GLU A 1 119 ? 0.46 -3.174 12.883 1 90.25 119 GLU A C 1
ATOM 934 O O . GLU A 1 119 ? 0.586 -4.047 13.742 1 90.25 119 GLU A O 1
ATOM 939 N N . LYS A 1 120 ? 0.877 -1.93 13.031 1 87.12 120 LYS A N 1
ATOM 940 C CA . LYS A 1 120 ? 1.57 -1.514 14.25 1 87.12 120 LYS A CA 1
ATOM 941 C C . LYS A 1 120 ? 0.579 -1.128 15.344 1 87.12 120 LYS A C 1
ATOM 943 O O . LYS A 1 120 ? 0.979 -0.791 16.453 1 87.12 120 LYS A O 1
ATOM 948 N N . ARG A 1 121 ? -0.739 -1.065 15.016 1 83.38 121 ARG A N 1
ATOM 949 C CA . ARG A 1 121 ? -1.827 -0.742 15.938 1 83.38 121 ARG A CA 1
ATOM 950 C C . ARG A 1 121 ? -1.721 0.7 16.422 1 83.38 121 ARG A C 1
ATOM 952 O O . ARG A 1 121 ? -1.985 0.986 17.594 1 83.38 121 ARG A O 1
ATOM 959 N N . ILE A 1 122 ? -1.158 1.487 15.617 1 85.81 122 ILE A N 1
ATOM 960 C CA . ILE A 1 122 ? -1.105 2.926 15.852 1 85.81 122 ILE A CA 1
ATOM 961 C C . ILE A 1 122 ? -2.324 3.596 15.227 1 85.81 122 ILE A C 1
ATOM 963 O O . ILE A 1 122 ? -2.766 4.652 15.688 1 85.81 122 ILE A O 1
ATOM 967 N N . GLY A 1 123 ? -2.924 2.938 14.297 1 87.19 123 GLY A N 1
ATOM 968 C CA . GLY A 1 123 ? -4.141 3.373 13.633 1 87.19 123 GLY A CA 1
ATOM 969 C C . GLY A 1 123 ? -5.191 2.285 13.539 1 87.19 123 GLY A C 1
ATOM 970 O O . GLY A 1 123 ? -5.02 1.199 14.094 1 87.19 123 GLY A O 1
ATOM 971 N N . PRO A 1 124 ? -6.301 2.652 12.93 1 91.69 124 PRO A N 1
ATOM 972 C CA . PRO A 1 124 ? -7.363 1.658 12.758 1 91.69 124 PRO A CA 1
ATOM 973 C C . PRO A 1 124 ? -6.93 0.475 11.898 1 91.69 124 PRO A C 1
ATOM 975 O O . PRO A 1 124 ? -5.996 0.595 11.102 1 91.69 124 PRO A O 1
ATOM 978 N N . ALA A 1 125 ? -7.559 -0.589 12.086 1 92.75 125 ALA A N 1
ATOM 979 C CA . ALA A 1 125 ? -7.277 -1.762 11.258 1 92.75 125 ALA A CA 1
ATOM 980 C C . ALA A 1 125 ? -7.715 -1.535 9.812 1 92.75 125 ALA A C 1
ATOM 982 O O . ALA A 1 125 ? -8.695 -0.833 9.562 1 92.75 125 ALA A O 1
ATOM 983 N N . LEU A 1 126 ? -6.988 -2.082 8.898 1 94.31 126 LEU A N 1
ATOM 984 C CA . LEU A 1 126 ? -7.328 -2.062 7.48 1 94.31 126 LEU A CA 1
ATOM 985 C C . LEU A 1 126 ? -8.062 -3.338 7.078 1 94.31 126 LEU A C 1
ATOM 987 O O . LEU A 1 126 ? -7.504 -4.434 7.156 1 94.31 126 LEU A O 1
ATOM 991 N N . TYR A 1 127 ? -9.328 -3.242 6.613 1 94 127 TYR A N 1
ATOM 992 C CA . TYR A 1 127 ? -10.133 -4.418 6.293 1 94 127 TYR A CA 1
ATOM 993 C C . TYR A 1 127 ? -10.164 -4.668 4.793 1 94 127 TYR A C 1
ATOM 995 O O . TYR A 1 127 ? -10.383 -5.797 4.348 1 94 127 TYR A O 1
ATOM 1003 N N . GLY A 1 128 ? -9.992 -3.594 4.07 1 94.06 128 GLY A N 1
ATOM 1004 C CA . GLY A 1 128 ? -10.047 -3.756 2.625 1 94.06 128 GLY A CA 1
ATOM 1005 C C . GLY A 1 128 ? -9.641 -2.508 1.868 1 94.06 128 GLY A C 1
ATOM 1006 O O . GLY A 1 128 ? -9.781 -1.393 2.375 1 94.06 128 GLY A O 1
ATOM 1007 N N . VAL A 1 129 ? -9.094 -2.752 0.685 1 91.56 129 VAL A N 1
ATOM 1008 C CA . VAL A 1 129 ? -8.789 -1.664 -0.239 1 91.56 129 VAL A CA 1
ATOM 1009 C C . VAL A 1 129 ? -9.484 -1.91 -1.576 1 91.56 129 VAL A C 1
ATOM 1011 O O . VAL A 1 129 ? -9.578 -3.053 -2.031 1 91.56 129 VAL A O 1
ATOM 1014 N N . PHE A 1 130 ? -10.031 -0.908 -2.178 1 88.5 130 PHE A N 1
ATOM 1015 C CA . PHE A 1 130 ? -10.664 -0.968 -3.486 1 88.5 130 PHE A CA 1
ATOM 1016 C C . PHE A 1 130 ? -10.375 0.294 -4.289 1 88.5 130 PHE A C 1
ATOM 1018 O O . PHE A 1 130 ? -9.922 1.299 -3.734 1 88.5 130 PHE A O 1
ATOM 1025 N N . PRO A 1 131 ? -10.586 0.178 -5.598 1 81.94 131 PRO A N 1
ATOM 1026 C CA . PRO A 1 131 ? -10.344 1.385 -6.395 1 81.94 131 PRO A CA 1
ATOM 1027 C C . PRO A 1 131 ? -11.188 2.57 -5.938 1 81.94 131 PRO A C 1
ATOM 1029 O O . PRO A 1 131 ? -12.422 2.531 -6.043 1 81.94 131 PRO A O 1
ATOM 1032 N N . GLY A 1 132 ? -10.523 3.527 -5.379 1 82.19 132 GLY A N 1
ATOM 1033 C CA . GLY A 1 132 ? -11.211 4.746 -4.984 1 82.19 132 GLY A CA 1
ATOM 1034 C C . GLY A 1 132 ? -11.406 4.859 -3.486 1 82.19 132 GLY A C 1
ATOM 1035 O O . GLY A 1 132 ? -11.945 5.855 -3 1 82.19 132 GLY A O 1
ATOM 1036 N N . GLY A 1 133 ? -10.938 3.748 -2.789 1 89.56 133 GLY A N 1
ATOM 1037 C CA . GLY A 1 133 ? -11.148 3.883 -1.356 1 89.56 133 GLY A CA 1
ATOM 1038 C C . GLY A 1 133 ? -10.648 2.691 -0.563 1 89.56 133 GLY A C 1
ATOM 1039 O O . GLY A 1 133 ? -9.906 1.858 -1.088 1 89.56 133 GLY A O 1
ATOM 1040 N N . ARG A 1 134 ? -11.062 2.682 0.742 1 92.75 134 ARG A N 1
ATOM 1041 C CA . ARG A 1 134 ? -10.672 1.6 1.638 1 92.75 134 ARG A CA 1
ATOM 1042 C C . ARG A 1 134 ? -11.703 1.396 2.74 1 92.75 134 ARG A C 1
ATOM 1044 O O . ARG A 1 134 ? -12.523 2.279 2.998 1 92.75 134 ARG A O 1
ATOM 1051 N N . ILE A 1 135 ? -11.695 0.277 3.307 1 95.12 135 ILE A N 1
ATOM 1052 C CA . ILE A 1 135 ? -12.523 -0.107 4.445 1 95.12 135 ILE A CA 1
ATOM 1053 C C . ILE A 1 135 ? -11.656 -0.242 5.691 1 95.12 135 ILE A C 1
ATOM 1055 O O . ILE A 1 135 ? -10.672 -0.98 5.691 1 95.12 135 ILE A O 1
ATOM 1059 N N . GLU A 1 136 ? -12.008 0.527 6.703 1 95.06 136 GLU A N 1
ATOM 1060 C CA . GLU A 1 136 ? -11.195 0.548 7.918 1 95.06 136 GLU A CA 1
ATOM 1061 C C . GLU A 1 136 ? -12.039 0.219 9.148 1 95.06 136 GLU A C 1
ATOM 1063 O O . GLU A 1 136 ? -13.266 0.141 9.07 1 95.06 136 GLU A O 1
ATOM 1068 N N . GLU A 1 137 ? -11.398 -0.073 10.211 1 94.19 137 GLU A N 1
ATOM 1069 C CA . GLU A 1 137 ? -12.031 -0.331 11.5 1 94.19 137 GLU A CA 1
ATOM 1070 C C . GLU A 1 137 ? -12.789 0.895 12 1 94.19 137 GLU A C 1
ATOM 1072 O O . GLU A 1 137 ? -12.305 2.021 11.898 1 94.19 137 GLU A O 1
ATOM 1077 N N . PHE A 1 138 ? -14.039 0.646 12.375 1 93.69 138 PHE A N 1
ATOM 1078 C CA . PHE A 1 138 ? -14.773 1.689 13.078 1 93.69 138 PHE A CA 1
ATOM 1079 C C . PHE A 1 138 ? -14.445 1.678 14.562 1 93.69 138 PHE A C 1
ATOM 1081 O O . PHE A 1 138 ? -14.727 0.701 15.258 1 93.69 138 PHE A O 1
ATOM 1088 N N . ILE A 1 139 ? -13.852 2.668 14.992 1 91.19 139 ILE A N 1
ATOM 1089 C CA . ILE A 1 139 ? -13.516 2.787 16.406 1 91.19 139 ILE A CA 1
ATOM 1090 C C . ILE A 1 139 ? -14.594 3.588 17.141 1 91.19 139 ILE A C 1
ATOM 1092 O O . ILE A 1 139 ? -14.805 4.766 16.844 1 91.19 139 ILE A O 1
ATOM 1096 N N . GLU A 1 140 ? -15.25 2.84 17.984 1 91 140 GLU A N 1
ATOM 1097 C CA . GLU A 1 140 ? -16.203 3.562 18.812 1 91 140 GLU A CA 1
ATOM 1098 C C . GLU A 1 140 ? -15.508 4.609 19.672 1 91 140 GLU A C 1
ATOM 1100 O O . GLU A 1 140 ? -14.797 4.266 20.625 1 91 140 GLU A O 1
ATOM 1105 N N . SER A 1 141 ? -15.719 5.836 19.266 1 92.88 141 SER A N 1
ATOM 1106 C CA . SER A 1 141 ? -15 6.938 19.891 1 92.88 141 SER A CA 1
ATOM 1107 C C . SER A 1 141 ? -15.594 8.281 19.484 1 92.88 141 SER A C 1
ATOM 1109 O O . SER A 1 141 ? -16.625 8.336 18.812 1 92.88 141 SER A O 1
ATOM 1111 N N . ARG A 1 142 ? -15.125 9.273 20.062 1 93.06 142 ARG A N 1
ATOM 1112 C CA . ARG A 1 142 ? -15.391 10.648 19.641 1 93.06 142 ARG A CA 1
ATOM 1113 C C . ARG A 1 142 ? -14.086 11.383 19.328 1 93.06 142 ARG A C 1
ATOM 1115 O O . ARG A 1 142 ? -13.023 10.992 19.812 1 93.06 142 ARG A O 1
ATOM 1122 N N . THR A 1 143 ? -14.234 12.398 18.547 1 92.94 143 THR A N 1
ATOM 1123 C CA . THR A 1 143 ? -13.055 13.234 18.312 1 92.94 143 THR A CA 1
ATOM 1124 C C . THR A 1 143 ? -12.797 14.156 19.5 1 92.94 143 THR A C 1
ATOM 1126 O O . THR A 1 143 ? -13.695 14.398 20.312 1 92.94 143 THR A O 1
ATOM 1129 N N . MET A 1 144 ? -11.625 14.578 19.656 1 96 144 MET A N 1
ATOM 1130 C CA . MET A 1 144 ? -11.281 15.57 20.672 1 96 144 MET A CA 1
ATOM 1131 C C . MET A 1 144 ? -11.891 16.922 20.328 1 96 144 MET A C 1
ATOM 1133 O O . MET A 1 144 ? -12.07 17.25 19.156 1 96 144 MET A O 1
ATOM 1137 N N . THR A 1 145 ? -12.227 17.641 21.344 1 95.06 145 THR A N 1
ATOM 1138 C CA . THR A 1 145 ? -12.711 19 21.109 1 95.06 145 THR A CA 1
ATOM 1139 C C . THR A 1 145 ? -11.57 20.016 21.219 1 95.06 145 THR A C 1
ATOM 1141 O O . THR A 1 145 ? -10.562 19.734 21.875 1 95.06 145 THR A O 1
ATOM 1144 N N . THR A 1 146 ? -11.766 21.125 20.578 1 95.88 146 THR A N 1
ATOM 1145 C CA . THR A 1 146 ? -10.742 22.172 20.625 1 95.88 146 THR A CA 1
ATOM 1146 C C . THR A 1 146 ? -10.461 22.594 22.078 1 95.88 146 THR A C 1
ATOM 1148 O O . THR A 1 146 ? -9.305 22.828 22.438 1 95.88 146 THR A O 1
ATOM 1151 N N . SER A 1 147 ? -11.5 22.625 22.938 1 94.5 147 SER A N 1
ATOM 1152 C CA . SER A 1 147 ? -11.344 23.047 24.328 1 94.5 147 SER A CA 1
ATOM 1153 C C . SER A 1 147 ? -10.516 22.031 25.109 1 94.5 147 SER A C 1
ATOM 1155 O O . SER A 1 147 ? -9.836 22.391 26.078 1 94.5 147 SER A O 1
ATOM 1157 N N . GLU A 1 148 ? -10.555 20.844 24.688 1 96.38 148 GLU A N 1
ATOM 1158 C CA . GLU A 1 148 ? -9.836 19.781 25.406 1 96.38 148 GLU A CA 1
ATOM 1159 C C . GLU A 1 148 ? -8.336 19.844 25.125 1 96.38 148 GLU A C 1
ATOM 1161 O O . GLU A 1 148 ? -7.531 19.359 25.922 1 96.38 148 GLU A O 1
ATOM 1166 N N . LEU A 1 149 ? -7.934 20.438 24.031 1 96.38 149 LEU A N 1
ATOM 1167 C CA . LEU A 1 149 ? -6.535 20.453 23.609 1 96.38 149 LEU A CA 1
ATOM 1168 C C . LEU A 1 149 ? -5.66 21.141 24.656 1 96.38 149 LEU A C 1
ATOM 1170 O O . LEU A 1 149 ? -4.473 20.828 24.781 1 96.38 149 LEU A O 1
ATOM 1174 N N . ARG A 1 150 ? -6.254 21.984 25.469 1 93.69 150 ARG A N 1
ATOM 1175 C CA . ARG A 1 150 ? -5.477 22.797 26.406 1 93.69 150 ARG A CA 1
ATOM 1176 C C . ARG A 1 150 ? -5.438 22.156 27.781 1 93.69 150 ARG A C 1
ATOM 1178 O O . ARG A 1 150 ? -4.691 22.609 28.656 1 93.69 150 ARG A O 1
ATOM 1185 N N . LYS A 1 151 ? -6.219 21.141 27.922 1 95.56 151 LYS A N 1
ATOM 1186 C CA . LYS A 1 151 ? -6.184 20.438 29.203 1 95.56 151 LYS A CA 1
ATOM 1187 C C . LYS A 1 151 ? -4.859 19.703 29.391 1 95.56 151 LYS A C 1
ATOM 1189 O O . LYS A 1 151 ? -4.355 19.078 28.453 1 95.56 151 LYS A O 1
ATOM 1194 N N . SER A 1 152 ? -4.367 19.781 30.547 1 95.69 152 SER A N 1
ATOM 1195 C CA . SER A 1 152 ? -3.045 19.219 30.844 1 95.69 152 SER A CA 1
ATOM 1196 C C . SER A 1 152 ? -2.977 17.75 30.484 1 95.69 152 SER A C 1
ATOM 1198 O O . SER A 1 152 ? -2.031 17.297 29.828 1 95.69 152 SER A O 1
ATOM 1200 N N . GLU A 1 153 ? -4 16.969 30.922 1 96.88 153 GLU A N 1
ATOM 1201 C CA . GLU A 1 153 ? -4.008 15.539 30.656 1 96.88 153 GLU A CA 1
ATOM 1202 C C . GLU A 1 153 ? -4.109 15.25 29.156 1 96.88 153 GLU A C 1
ATOM 1204 O O . GLU A 1 153 ? -3.527 14.281 28.672 1 96.88 153 GLU A O 1
ATOM 1209 N N . ALA A 1 154 ? -4.824 16.062 28.484 1 97.69 154 ALA A N 1
ATOM 1210 C CA . ALA A 1 154 ? -4.953 15.914 27.031 1 97.69 154 ALA A CA 1
ATOM 1211 C C . ALA A 1 154 ? -3.646 16.25 26.328 1 97.69 154 ALA A C 1
ATOM 1213 O O . ALA A 1 154 ? -3.229 15.539 25.406 1 97.69 154 ALA A O 1
ATOM 1214 N N . MET A 1 155 ? -3.016 17.312 26.7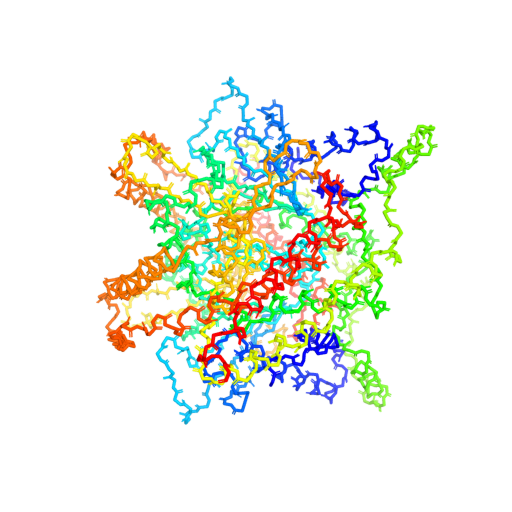81 1 97.31 155 MET A N 1
ATOM 1215 C CA . MET A 1 155 ? -1.743 17.734 26.203 1 97.31 155 MET A CA 1
ATOM 1216 C C . MET A 1 155 ? -0.694 16.641 26.328 1 97.31 155 MET A C 1
ATOM 1218 O O . MET A 1 155 ? 0.062 16.375 25.391 1 97.31 155 MET A O 1
ATOM 1222 N N . LYS A 1 156 ? -0.71 16.031 27.453 1 97.12 156 LYS A N 1
ATOM 1223 C CA . LYS A 1 156 ? 0.247 14.961 27.703 1 97.12 156 LYS A CA 1
ATOM 1224 C C . LYS A 1 156 ? 0.007 13.781 26.766 1 97.12 156 LYS A C 1
ATOM 1226 O O . LYS A 1 156 ? 0.949 13.258 26.172 1 97.12 156 LYS A O 1
ATOM 1231 N N . ALA A 1 157 ? -1.232 13.383 26.672 1 97.69 157 ALA A N 1
ATOM 1232 C CA . ALA A 1 157 ? -1.589 12.258 25.812 1 97.69 157 ALA A CA 1
ATOM 1233 C C . ALA A 1 157 ? -1.236 12.547 24.359 1 97.69 157 ALA A C 1
ATOM 1235 O O . ALA A 1 157 ? -0.714 11.68 23.656 1 97.69 157 ALA A O 1
ATOM 1236 N N . VAL A 1 158 ? -1.483 13.734 23.938 1 97.94 158 VAL A N 1
ATOM 1237 C CA . VAL A 1 158 ? -1.234 14.148 22.562 1 97.94 158 VAL A CA 1
ATOM 1238 C C . VAL A 1 158 ? 0.269 14.203 22.297 1 97.94 158 VAL A C 1
ATOM 1240 O O . VAL A 1 158 ? 0.74 13.734 21.25 1 97.94 158 VAL A O 1
ATOM 1243 N N . ALA A 1 159 ? 0.996 14.742 23.234 1 98 159 ALA A N 1
ATOM 1244 C CA . ALA A 1 159 ? 2.449 14.812 23.109 1 98 159 ALA A CA 1
ATOM 1245 C C . ALA A 1 159 ? 3.057 13.414 22.984 1 98 159 ALA A C 1
ATOM 1247 O O . ALA A 1 159 ? 3.973 13.203 22.188 1 98 159 ALA A O 1
ATOM 1248 N N . GLN A 1 160 ? 2.549 12.539 23.766 1 96.81 160 GLN A N 1
ATOM 1249 C CA . GLN A 1 160 ? 3.033 11.164 23.734 1 96.81 160 GLN A CA 1
ATOM 1250 C C . GLN A 1 160 ? 2.734 10.508 22.391 1 96.81 160 GLN A C 1
ATOM 1252 O O . GLN A 1 160 ? 3.574 9.789 21.844 1 96.81 160 GLN A O 1
ATOM 1257 N N . GLN A 1 161 ? 1.576 10.734 21.859 1 95.31 161 GLN A N 1
ATOM 1258 C CA . GLN A 1 161 ? 1.2 10.148 20.578 1 95.31 161 GLN A CA 1
ATOM 1259 C C . GLN A 1 161 ? 2.031 10.727 19.438 1 95.31 161 GLN A C 1
ATOM 1261 O O . GLN A 1 161 ? 2.42 10.008 18.516 1 95.31 161 GLN A O 1
ATOM 1266 N N . LEU A 1 162 ? 2.275 12.008 19.484 1 96.94 162 LEU A N 1
ATOM 1267 C CA . LEU A 1 162 ? 3.111 12.625 18.469 1 96.94 162 LEU A CA 1
ATOM 1268 C C . LEU A 1 162 ? 4.527 12.055 18.5 1 96.94 162 LEU A C 1
ATOM 1270 O O . LEU A 1 162 ? 5.145 11.852 17.453 1 96.94 162 LEU A O 1
ATOM 1274 N N . ALA A 1 163 ? 5.008 11.844 19.719 1 96.62 163 ALA A N 1
ATOM 1275 C CA . ALA A 1 163 ? 6.328 11.234 19.859 1 96.62 163 ALA A CA 1
ATOM 1276 C C . ALA A 1 163 ? 6.367 9.852 19.219 1 96.62 163 ALA A C 1
ATOM 1278 O O . ALA A 1 163 ? 7.34 9.5 18.562 1 96.62 163 ALA A O 1
ATOM 1279 N N . ARG A 1 164 ? 5.324 9.117 19.438 1 94.19 164 ARG A N 1
ATOM 1280 C CA . ARG A 1 164 ? 5.234 7.773 18.859 1 94.19 164 ARG A CA 1
ATOM 1281 C C . ARG A 1 164 ? 5.258 7.824 17.344 1 94.19 164 ARG A C 1
ATOM 1283 O O . ARG A 1 164 ? 5.965 7.047 16.703 1 94.19 164 ARG A O 1
ATOM 1290 N N . ILE A 1 165 ? 4.5 8.711 16.766 1 94.75 165 ILE A N 1
ATOM 1291 C CA . ILE A 1 165 ? 4.441 8.883 15.328 1 94.75 165 ILE A CA 1
ATOM 1292 C C . ILE A 1 165 ? 5.809 9.305 14.797 1 94.75 165 ILE A C 1
ATOM 1294 O O . ILE A 1 165 ? 6.289 8.758 13.797 1 94.75 165 ILE A O 1
ATOM 1298 N N . HIS A 1 166 ? 6.441 10.172 15.516 1 96.06 166 HIS A N 1
ATOM 1299 C CA . HIS A 1 166 ? 7.711 10.742 15.078 1 96.06 166 HIS A CA 1
ATOM 1300 C C . HIS A 1 166 ? 8.836 9.719 15.18 1 96.06 166 HIS A C 1
ATOM 1302 O O . HIS A 1 166 ? 9.906 9.898 14.586 1 96.06 166 HIS A O 1
ATOM 1308 N N . ASN A 1 167 ? 8.602 8.664 15.898 1 93.81 167 ASN A N 1
ATOM 1309 C CA . ASN A 1 167 ? 9.609 7.621 16.062 1 93.81 167 ASN A CA 1
ATOM 1310 C C . ASN A 1 167 ? 9.469 6.539 14.984 1 93.81 167 ASN A C 1
ATOM 1312 O O . ASN A 1 167 ? 10.32 5.656 14.875 1 93.81 167 ASN A O 1
ATOM 1316 N N . LEU A 1 168 ? 8.461 6.617 14.242 1 91.69 168 LEU A N 1
ATOM 1317 C CA . LEU A 1 168 ? 8.258 5.613 13.211 1 91.69 168 LEU A CA 1
ATOM 1318 C C . LEU A 1 168 ? 9.32 5.73 12.117 1 91.69 168 LEU A C 1
ATOM 1320 O O . LEU A 1 168 ? 9.773 6.836 11.805 1 91.69 168 LEU A O 1
ATOM 1324 N N . ASN A 1 169 ? 9.75 4.617 11.586 1 90.19 169 ASN A N 1
ATOM 1325 C CA . ASN A 1 169 ? 10.602 4.535 10.406 1 90.19 169 ASN A CA 1
ATOM 1326 C C . ASN A 1 169 ? 9.836 3.996 9.203 1 90.19 169 ASN A C 1
ATOM 1328 O O . ASN A 1 169 ? 9.812 2.787 8.969 1 90.19 169 ASN A O 1
ATOM 1332 N N . MET A 1 170 ? 9.273 4.898 8.461 1 92.5 170 MET A N 1
ATOM 1333 C CA . MET A 1 170 ? 8.414 4.543 7.336 1 92.5 170 MET A CA 1
ATOM 1334 C C . MET A 1 170 ? 9.234 4.414 6.055 1 92.5 170 MET A C 1
ATOM 1336 O O . MET A 1 170 ? 10.25 5.09 5.887 1 92.5 170 MET A O 1
ATOM 1340 N N . PRO A 1 171 ? 8.844 3.619 5.172 1 92.81 171 PRO A N 1
ATOM 1341 C CA . PRO A 1 171 ? 9.602 3.367 3.941 1 92.81 171 PRO A CA 1
ATOM 1342 C C . PRO A 1 171 ? 9.336 4.418 2.863 1 92.81 171 PRO A C 1
ATOM 1344 O O . PRO A 1 171 ? 9 4.07 1.729 1 92.81 171 PRO A O 1
ATOM 1347 N N . PHE A 1 172 ? 9.547 5.641 3.207 1 91.81 172 PHE A N 1
ATOM 1348 C CA . PHE A 1 172 ? 9.328 6.77 2.309 1 91.81 172 PHE A CA 1
ATOM 1349 C C . PHE A 1 172 ? 10.57 7.656 2.248 1 91.81 172 PHE A C 1
ATOM 1351 O O . PHE A 1 172 ? 11.562 7.391 2.928 1 91.81 172 PHE A O 1
ATOM 1358 N N . CYS A 1 173 ? 10.492 8.617 1.345 1 89.31 173 CYS A N 1
ATOM 1359 C CA . CYS A 1 173 ? 11.562 9.609 1.248 1 89.31 173 CYS A CA 1
ATOM 1360 C C . CYS A 1 173 ? 11.797 10.289 2.592 1 89.31 173 CYS A C 1
ATOM 1362 O O . CYS A 1 173 ? 10.875 10.859 3.178 1 89.31 173 CYS A O 1
ATOM 1364 N N . LYS A 1 174 ? 13.023 10.266 3.066 1 90.62 174 LYS A N 1
ATOM 1365 C CA . LYS A 1 174 ? 13.352 10.758 4.402 1 90.62 174 LYS A CA 1
ATOM 1366 C C . LYS A 1 174 ? 13.562 12.266 4.398 1 90.62 174 LYS A C 1
ATOM 1368 O O . LYS A 1 174 ? 13.773 12.875 5.449 1 90.62 174 LYS A O 1
ATOM 1373 N N . GLN A 1 175 ? 13.375 12.867 3.297 1 86.88 175 GLN A N 1
ATOM 1374 C CA . GLN A 1 175 ? 13.477 14.32 3.176 1 86.88 175 GLN A CA 1
ATOM 1375 C C . GLN A 1 175 ? 12.102 14.977 3.27 1 86.88 175 GLN A C 1
ATOM 1377 O O . GLN A 1 175 ? 11.094 14.367 2.912 1 86.88 175 GLN A O 1
ATOM 1382 N N . PRO A 1 176 ? 12.117 16.109 3.869 1 89.75 176 PRO A N 1
ATOM 1383 C CA . PRO A 1 176 ? 10.836 16.812 3.988 1 89.75 176 PRO A CA 1
ATOM 1384 C C . PRO A 1 176 ? 10.352 17.391 2.66 1 89.75 176 PRO A C 1
ATOM 1386 O O . PRO A 1 176 ? 10.234 18.609 2.52 1 89.75 176 PRO A O 1
ATOM 1389 N N . ARG A 1 177 ? 9.891 16.625 1.782 1 86.44 177 ARG A N 1
ATOM 1390 C CA . ARG A 1 177 ? 9.57 17.062 0.424 1 86.44 177 ARG A CA 1
ATOM 1391 C C . ARG A 1 177 ? 8.062 17.141 0.215 1 86.44 177 ARG A C 1
ATOM 1393 O O . ARG A 1 177 ? 7.582 17.953 -0.569 1 86.44 177 ARG A O 1
ATOM 1400 N N . PHE A 1 178 ? 7.359 16.375 0.916 1 86.38 178 PHE A N 1
ATOM 1401 C CA . PHE A 1 178 ? 5.945 16.188 0.607 1 86.38 178 PHE A CA 1
ATOM 1402 C C . PHE A 1 178 ? 5.18 17.5 0.758 1 86.38 178 PHE A C 1
ATOM 1404 O O . PHE A 1 178 ? 4.543 17.969 -0.189 1 86.38 178 PHE A O 1
ATOM 1411 N N . ILE A 1 179 ? 5.238 18.125 1.906 1 91.5 179 ILE A N 1
ATOM 1412 C CA . ILE A 1 179 ? 4.48 19.344 2.193 1 91.5 179 ILE A CA 1
ATOM 1413 C C . ILE A 1 179 ? 5.02 20.5 1.355 1 91.5 179 ILE A C 1
ATOM 1415 O O . ILE A 1 179 ? 4.25 21.328 0.872 1 91.5 179 ILE A O 1
ATOM 1419 N N . PHE A 1 180 ? 6.285 20.562 1.139 1 92.25 180 PHE A N 1
ATOM 1420 C CA . PHE A 1 180 ? 6.879 21.625 0.337 1 92.25 180 PHE A CA 1
ATOM 1421 C C . PHE A 1 180 ? 6.441 21.516 -1.118 1 92.25 180 PHE A C 1
ATOM 1423 O O . PHE A 1 180 ? 6.125 22.516 -1.755 1 92.25 180 PHE A O 1
ATOM 1430 N N . LYS A 1 181 ? 6.434 20.297 -1.596 1 88.94 181 LYS A N 1
ATOM 1431 C CA . LYS A 1 181 ? 5.98 20.078 -2.967 1 88.94 181 LYS A CA 1
ATOM 1432 C C . LYS A 1 181 ? 4.52 20.484 -3.133 1 88.94 181 LYS A C 1
ATOM 1434 O O . LYS A 1 181 ? 4.145 21.078 -4.148 1 88.94 181 LYS A O 1
ATOM 1439 N N . MET A 1 182 ? 3.746 20.109 -2.215 1 88.94 182 MET A N 1
ATOM 1440 C CA . MET A 1 182 ? 2.332 20.484 -2.254 1 88.94 182 MET A CA 1
ATOM 1441 C C . MET A 1 182 ? 2.16 22 -2.199 1 88.94 182 MET A C 1
ATOM 1443 O O . MET A 1 182 ? 1.347 22.562 -2.936 1 88.94 182 MET A O 1
ATOM 1447 N N . MET A 1 183 ? 2.916 22.625 -1.328 1 94.5 183 MET A N 1
ATOM 1448 C CA . MET A 1 183 ? 2.883 24.078 -1.213 1 94.5 183 MET A CA 1
ATOM 1449 C C . MET A 1 183 ? 3.285 24.734 -2.527 1 94.5 183 MET A C 1
ATOM 1451 O O . MET A 1 183 ? 2.627 25.672 -2.984 1 94.5 183 MET A O 1
ATOM 1455 N N . ASP A 1 184 ? 4.301 24.219 -3.102 1 93.75 184 ASP A N 1
ATOM 1456 C CA . ASP A 1 184 ? 4.773 24.75 -4.375 1 93.75 184 ASP A CA 1
ATOM 1457 C C . ASP A 1 184 ? 3.717 24.594 -5.465 1 93.75 184 ASP A C 1
ATOM 1459 O O . ASP A 1 184 ? 3.531 25.484 -6.297 1 93.75 184 ASP A O 1
ATOM 1463 N N . LYS A 1 185 ? 3.098 23.5 -5.438 1 90.25 185 LYS A N 1
ATOM 1464 C CA . LYS A 1 185 ? 2.029 23.266 -6.406 1 90.25 185 LYS A CA 1
ATOM 1465 C C . LYS A 1 185 ? 0.88 24.25 -6.211 1 90.25 185 LYS A C 1
ATOM 1467 O O . LYS A 1 185 ? 0.371 24.812 -7.18 1 90.25 185 LYS A O 1
ATOM 1472 N N . PHE A 1 186 ? 0.492 24.438 -4.992 1 93.69 186 PHE A N 1
ATOM 1473 C CA . PHE A 1 186 ? -0.575 25.391 -4.691 1 93.69 186 PHE A CA 1
ATOM 1474 C C . PHE A 1 186 ? -0.216 26.781 -5.188 1 93.69 186 PHE A C 1
ATOM 1476 O O . PHE A 1 186 ? -1.019 27.438 -5.859 1 93.69 186 PHE A O 1
ATOM 1483 N N . LEU A 1 187 ? 0.949 27.172 -4.906 1 96.56 187 LEU A N 1
ATOM 1484 C CA . LEU A 1 187 ? 1.366 28.516 -5.27 1 96.56 187 LEU A CA 1
ATOM 1485 C C . LEU A 1 187 ? 1.504 28.656 -6.781 1 96.56 187 LEU A C 1
ATOM 1487 O O . LEU A 1 187 ? 1.235 29.719 -7.34 1 96.56 187 LEU A O 1
ATOM 1491 N N . ALA A 1 188 ? 1.965 27.609 -7.391 1 95 188 ALA A N 1
ATOM 1492 C CA . ALA A 1 188 ? 2.051 27.625 -8.852 1 95 188 ALA A CA 1
ATOM 1493 C C . ALA A 1 188 ? 0.668 27.766 -9.477 1 95 188 ALA A C 1
ATOM 1495 O O . ALA A 1 188 ? 0.501 28.469 -10.477 1 95 188 ALA A O 1
ATOM 1496 N N . GLN A 1 189 ? -0.264 27.125 -8.914 1 92.56 189 GLN A N 1
ATOM 1497 C CA . GLN A 1 189 ? -1.632 27.234 -9.406 1 92.56 189 GLN A CA 1
ATOM 1498 C C . GLN A 1 189 ? -2.201 28.625 -9.133 1 92.56 189 GLN A C 1
ATOM 1500 O O . GLN A 1 189 ? -2.812 29.234 -10.016 1 92.56 189 GLN A O 1
ATOM 1505 N N . LEU A 1 190 ? -1.93 29.141 -8.047 1 95.62 190 LEU A N 1
ATOM 1506 C CA . LEU A 1 190 ? -2.463 30.438 -7.629 1 95.62 190 LEU A CA 1
ATOM 1507 C C . LEU A 1 190 ? -1.796 31.578 -8.398 1 95.62 190 LEU A C 1
ATOM 1509 O O . LEU A 1 190 ? -2.402 32.625 -8.609 1 95.62 190 LEU A O 1
ATOM 1513 N N . SER A 1 191 ? -0.608 31.344 -8.812 1 95.25 191 SER A N 1
ATOM 1514 C CA . SER A 1 191 ? 0.121 32.375 -9.523 1 95.25 191 SER A CA 1
ATOM 1515 C C . SER A 1 191 ? -0.122 32.312 -11.023 1 95.25 191 SER A C 1
ATOM 1517 O O . SER A 1 191 ? 0.306 33.188 -11.773 1 95.25 191 SER A O 1
ATOM 1519 N N . GLY A 1 192 ? -0.701 31.203 -11.492 1 90.56 192 GLY A N 1
ATOM 1520 C CA . GLY A 1 192 ? -0.983 31.047 -12.914 1 90.56 192 GLY A CA 1
ATOM 1521 C C . GLY A 1 192 ? 0.115 30.328 -13.664 1 90.56 192 GLY A C 1
ATOM 1522 O O . GLY A 1 192 ? 0.042 30.172 -14.883 1 90.56 192 GLY A O 1
ATOM 1523 N N . ARG A 1 193 ? 1.101 29.891 -13.023 1 91.31 193 ARG A N 1
ATOM 1524 C CA . ARG A 1 193 ? 2.174 29.141 -13.664 1 91.31 193 ARG A CA 1
ATOM 1525 C C . ARG A 1 193 ? 1.718 27.719 -14.016 1 91.31 193 ARG A C 1
ATOM 1527 O O . ARG A 1 193 ? 2.289 27.078 -14.898 1 91.31 193 ARG A O 1
ATOM 1534 N N . MET A 1 194 ? 0.754 27.234 -13.266 1 89.19 194 MET A N 1
ATOM 1535 C CA . MET A 1 194 ? 0.103 25.953 -13.523 1 89.19 194 MET A CA 1
ATOM 1536 C C . MET A 1 194 ? -1.396 26.141 -13.742 1 89.19 194 MET A C 1
ATOM 1538 O O . MET A 1 194 ? -1.963 27.156 -13.344 1 89.19 194 MET A O 1
ATOM 1542 N N . ASP A 1 195 ? -1.913 25.109 -14.352 1 86 195 ASP A N 1
ATOM 1543 C CA . ASP A 1 195 ? -3.355 25.156 -14.578 1 86 195 ASP A CA 1
ATOM 1544 C C . ASP A 1 195 ? -4.113 25.219 -13.25 1 86 195 ASP A C 1
ATOM 1546 O O . ASP A 1 195 ? -3.652 24.688 -12.242 1 86 195 ASP A O 1
ATOM 1550 N N . PRO A 1 196 ? -5.227 26.016 -13.32 1 85.06 196 PRO A N 1
ATOM 1551 C CA . PRO A 1 196 ? -6.055 26.047 -12.109 1 85.06 196 PRO A CA 1
ATOM 1552 C C . PRO A 1 196 ? -6.445 24.641 -11.633 1 85.06 196 PRO A C 1
ATOM 1554 O O . PRO A 1 196 ? -6.426 23.688 -12.414 1 85.06 196 PRO A O 1
ATOM 1557 N N . PRO A 1 197 ? -6.68 24.594 -10.352 1 81.19 197 PRO A N 1
ATOM 1558 C CA . PRO A 1 197 ? -7.129 23.281 -9.859 1 81.19 197 PRO A CA 1
ATOM 1559 C C . PRO A 1 197 ? -8.445 22.844 -10.492 1 81.19 197 PRO A C 1
ATOM 1561 O O . PRO A 1 197 ? -9.305 23.672 -10.789 1 81.19 197 PRO A O 1
ATOM 1564 N N . SER A 1 198 ? -8.453 21.547 -10.805 1 73.44 198 SER A N 1
ATOM 1565 C CA . SER A 1 198 ? -9.672 21 -11.398 1 73.44 198 SER A CA 1
ATOM 1566 C C . SER A 1 198 ? -10.18 19.812 -10.602 1 73.44 198 SER A C 1
ATOM 1568 O O . SER A 1 198 ? -9.398 19.047 -10.023 1 73.44 198 SER A O 1
ATOM 1570 N N . ARG A 1 199 ? -11.453 19.75 -10.586 1 67.19 199 ARG A N 1
ATOM 1571 C CA . ARG A 1 199 ? -12.094 18.594 -9.953 1 67.19 199 ARG A CA 1
ATOM 1572 C C . ARG A 1 199 ? -11.797 17.312 -10.719 1 67.19 199 ARG A C 1
ATOM 1574 O O . ARG A 1 199 ? -11.68 17.328 -11.945 1 67.19 199 ARG A O 1
ATOM 1581 N N . PRO A 1 200 ? -11.555 16.25 -9.977 1 63.06 200 PRO A N 1
ATOM 1582 C CA . PRO A 1 200 ? -11.32 14.984 -10.688 1 63.06 200 PRO A CA 1
ATOM 1583 C C . PRO A 1 200 ? -12.523 14.539 -11.516 1 63.06 200 PRO A C 1
ATOM 1585 O O . PRO A 1 200 ? -13.664 14.82 -11.148 1 63.06 200 PRO A O 1
ATOM 1588 N N . PRO A 1 201 ? -12.18 13.922 -12.688 1 62.16 201 PRO A N 1
ATOM 1589 C CA . PRO A 1 201 ? -13.289 13.414 -13.508 1 62.16 201 PRO A CA 1
ATOM 1590 C C . PRO A 1 201 ? -14.047 12.281 -12.828 1 62.16 201 PRO A C 1
ATOM 1592 O O . PRO A 1 201 ? -13.469 11.539 -12.023 1 62.16 201 PRO A O 1
ATOM 1595 N N . PRO A 1 202 ? -15.367 12.305 -13.039 1 58.5 202 PRO A N 1
ATOM 1596 C CA . PRO A 1 202 ? -16.156 11.219 -12.438 1 58.5 202 PRO A CA 1
ATOM 1597 C C . PRO A 1 202 ? -15.75 9.844 -12.953 1 58.5 202 PRO A C 1
ATOM 1599 O O . PRO A 1 202 ? -15.422 9.688 -14.133 1 58.5 202 PRO A O 1
ATOM 1602 N N . ASN A 1 203 ? -15.164 9.047 -12.164 1 59.5 203 ASN A N 1
ATOM 1603 C CA . ASN A 1 203 ? -14.922 7.668 -12.594 1 59.5 203 ASN A CA 1
ATOM 1604 C C . ASN A 1 203 ? -16.219 6.883 -12.719 1 59.5 203 ASN A C 1
ATOM 1606 O O . ASN A 1 203 ? -16.438 5.902 -12.008 1 59.5 203 ASN A O 1
ATOM 1610 N N . LEU A 1 204 ? -17.172 7.449 -13.469 1 59.06 204 LEU A N 1
ATOM 1611 C CA . LEU A 1 204 ? -18.453 6.789 -13.711 1 59.06 204 LEU A CA 1
ATOM 1612 C C . LEU A 1 204 ? -18.547 6.32 -15.164 1 59.06 204 LEU A C 1
ATOM 1614 O O . LEU A 1 204 ? -17.922 6.895 -16.047 1 59.06 204 LEU A O 1
ATOM 1618 N N . SER A 1 205 ? -19.156 5.203 -15.273 1 56.16 205 SER A N 1
ATOM 1619 C CA . SER A 1 205 ? -19.375 4.699 -16.625 1 56.16 205 SER A CA 1
ATOM 1620 C C . SER A 1 205 ? -20.031 5.754 -17.5 1 56.16 205 SER A C 1
ATOM 1622 O O . SER A 1 205 ? -20.734 6.637 -17.016 1 56.16 205 SER A O 1
ATOM 1624 N N . THR A 1 206 ? -19.656 5.707 -18.766 1 56.72 206 THR A N 1
ATOM 1625 C CA . THR A 1 206 ? -20.156 6.637 -19.766 1 56.72 206 THR A CA 1
ATOM 1626 C C . THR A 1 206 ? -21.688 6.695 -19.703 1 56.72 206 THR A C 1
ATOM 1628 O O . THR A 1 206 ? -22.266 7.781 -19.703 1 56.72 206 THR A O 1
ATOM 1631 N N . PRO A 1 207 ? -22.328 5.551 -19.531 1 56.38 207 PRO A N 1
ATOM 1632 C CA . PRO A 1 207 ? -23.781 5.648 -19.484 1 56.38 207 PRO A CA 1
ATOM 1633 C C . PRO A 1 207 ? -24.297 6.395 -18.266 1 56.38 207 PRO A C 1
ATOM 1635 O O . PRO A 1 207 ? -25.25 7.18 -18.359 1 56.38 207 PRO A O 1
ATOM 1638 N N . THR A 1 208 ? -23.641 6.156 -17.156 1 60.09 208 THR A N 1
ATOM 1639 C CA . THR A 1 208 ? -24.062 6.824 -15.93 1 60.09 208 THR A CA 1
ATOM 1640 C C . THR A 1 208 ? -23.797 8.328 -16.016 1 60.09 208 THR A C 1
ATOM 1642 O O . THR A 1 208 ? -24.609 9.133 -15.578 1 60.09 208 THR A O 1
ATOM 1645 N N . LEU A 1 209 ? -22.719 8.547 -16.672 1 61.16 209 LEU A N 1
ATOM 1646 C CA . LEU A 1 209 ? -22.344 9.945 -16.828 1 61.16 209 LEU A CA 1
ATOM 1647 C C . LEU A 1 209 ? -23.344 10.672 -17.734 1 61.16 209 LEU A C 1
ATOM 1649 O O . LEU A 1 209 ? -23.688 11.828 -17.469 1 61.16 209 LEU A O 1
ATOM 1653 N N . LEU A 1 210 ? -23.719 9.914 -18.672 1 59.75 210 LEU A N 1
ATOM 1654 C CA . LEU A 1 210 ? -24.656 10.5 -19.609 1 59.75 210 LEU A CA 1
ATOM 1655 C C . LEU A 1 210 ? -26.016 10.773 -18.953 1 59.75 210 LEU A C 1
ATOM 1657 O O . LEU A 1 210 ? -26.625 11.812 -19.188 1 59.75 210 LEU A O 1
ATOM 1661 N N . VAL A 1 211 ? -26.391 9.867 -18.188 1 60.81 211 VAL A N 1
ATOM 1662 C CA . VAL A 1 211 ? -27.672 10.031 -17.484 1 60.81 211 VAL A CA 1
ATOM 1663 C C . VAL A 1 211 ? -27.578 11.219 -16.516 1 60.81 211 VAL A C 1
ATOM 1665 O O . VAL A 1 211 ? -28.5 12.023 -16.422 1 60.81 211 VAL A O 1
ATOM 1668 N N . LEU A 1 212 ? -26.484 11.32 -15.914 1 61.78 212 LEU A N 1
ATOM 1669 C CA . LEU A 1 212 ? -26.297 12.398 -14.953 1 61.78 212 LEU A CA 1
ATOM 1670 C C . LEU A 1 212 ? -26.234 13.75 -15.656 1 61.78 212 LEU A C 1
ATOM 1672 O O . LEU A 1 212 ? -26.781 14.734 -15.164 1 61.78 212 LEU A O 1
ATOM 1676 N N . GLU A 1 213 ? -25.562 13.711 -16.719 1 61.56 213 GLU A N 1
ATOM 1677 C CA . GLU A 1 213 ? -25.484 14.93 -17.516 1 61.56 213 GLU A CA 1
ATOM 1678 C C . GLU A 1 213 ? -26.859 15.391 -17.969 1 61.56 213 GLU A C 1
ATOM 1680 O O . GLU A 1 213 ? -27.172 16.578 -17.938 1 61.56 213 GLU A O 1
ATOM 1685 N N . GLN A 1 214 ? -27.547 14.445 -18.438 1 60.25 214 GLN A N 1
ATOM 1686 C CA . GLN A 1 214 ? -28.891 14.773 -18.906 1 60.25 214 GLN A CA 1
ATOM 1687 C C . GLN A 1 214 ? -29.75 15.305 -17.766 1 60.25 214 GLN A C 1
ATOM 1689 O O . GLN A 1 214 ? -30.531 16.25 -17.953 1 60.25 214 GLN A O 1
ATOM 1694 N N . GLU A 1 215 ? -29.609 14.719 -16.688 1 60.16 215 GLU A N 1
ATOM 1695 C CA . GLU A 1 215 ? -30.375 15.156 -15.531 1 60.16 215 GLU A CA 1
ATOM 1696 C C . GLU A 1 215 ? -29.938 16.547 -15.07 1 60.16 215 GLU A C 1
ATOM 1698 O O . GLU A 1 215 ? -30.766 17.344 -14.641 1 60.16 215 GLU A O 1
ATOM 1703 N N . TYR A 1 216 ? -28.656 16.688 -15.148 1 58.94 216 TYR A N 1
ATOM 1704 C CA . TYR A 1 216 ? -28.094 18 -14.836 1 58.94 216 TYR A CA 1
ATOM 1705 C C . TYR A 1 216 ? -28.672 19.078 -15.766 1 58.94 216 TYR A C 1
ATOM 1707 O O . TYR A 1 216 ? -29.078 20.141 -15.312 1 58.94 216 TYR A O 1
ATOM 1715 N N . LEU A 1 217 ? -28.609 18.719 -16.984 1 56.84 217 LEU A N 1
ATOM 1716 C CA . LEU A 1 217 ? -29.062 19.672 -17.984 1 56.84 217 LEU A CA 1
ATOM 1717 C C . LEU A 1 217 ? -30.562 19.938 -17.844 1 56.84 217 LEU A C 1
ATOM 1719 O O . LEU A 1 217 ? -31.047 21.016 -18.156 1 56.84 217 LEU A O 1
ATOM 1723 N N . SER A 1 218 ? -31.172 18.953 -17.406 1 54.09 218 SER A N 1
ATOM 1724 C CA . SER A 1 218 ? -32.625 19.109 -17.328 1 54.09 218 SER A CA 1
ATOM 1725 C C . SER A 1 218 ? -33.031 19.828 -16.047 1 54.09 218 SER A C 1
ATOM 1727 O O . SER A 1 218 ? -34.156 20.281 -15.914 1 54.09 218 SER A O 1
ATOM 1729 N N . ASP A 1 219 ? -32.156 19.672 -15.109 1 50.62 219 ASP A N 1
ATOM 1730 C CA . ASP A 1 219 ? -32.5 20.328 -13.852 1 50.62 219 ASP A CA 1
ATOM 1731 C C . ASP A 1 219 ? -32.375 21.844 -13.961 1 50.62 219 ASP A C 1
ATOM 1733 O O . ASP A 1 219 ? -31.266 22.359 -14.164 1 50.62 219 ASP A O 1
ATOM 1737 N N . SER A 1 220 ? -33.406 22.516 -14.352 1 47.03 220 SER A N 1
ATOM 1738 C CA . SER A 1 220 ? -33.594 23.969 -14.461 1 47.03 220 SER A CA 1
ATOM 1739 C C . SER A 1 220 ? -33.094 24.688 -13.203 1 47.03 220 SER A C 1
ATOM 1741 O O . SER A 1 220 ? -32.969 25.906 -13.195 1 47.03 220 SER A O 1
ATOM 1743 N N . ARG A 1 221 ? -33.188 24.125 -12.109 1 42.28 221 ARG A N 1
ATOM 1744 C CA . ARG A 1 221 ? -32.844 24.797 -10.859 1 42.28 221 ARG A CA 1
ATOM 1745 C C . ARG A 1 221 ? -31.344 24.969 -10.711 1 42.28 221 ARG A C 1
ATOM 1747 O O . ARG A 1 221 ? -30.844 25.172 -9.602 1 42.28 221 ARG A O 1
ATOM 1754 N N . LEU A 1 222 ? -30.656 24.672 -11.688 1 44.75 222 LEU A N 1
ATOM 1755 C CA . LEU A 1 222 ? -29.219 24.906 -11.758 1 44.75 222 LEU A CA 1
ATOM 1756 C C . LEU A 1 222 ? -28.875 26.312 -11.266 1 44.75 222 LEU A C 1
ATOM 1758 O O . LEU A 1 222 ? -27.75 26.781 -11.422 1 44.75 222 LEU A O 1
ATOM 1762 N N . ASP A 1 223 ? -29.844 27.094 -10.961 1 40.16 223 ASP A N 1
ATOM 1763 C CA . ASP A 1 223 ? -29.578 28.469 -10.594 1 40.16 22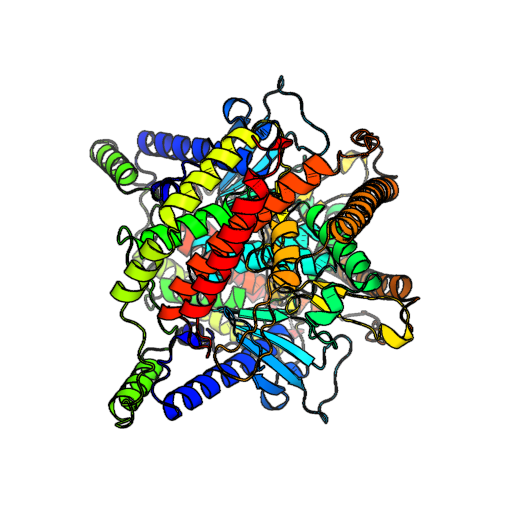3 ASP A CA 1
ATOM 1764 C C . ASP A 1 223 ? -28.547 28.562 -9.477 1 40.16 223 ASP A C 1
ATOM 1766 O O . ASP A 1 223 ? -27.906 29.594 -9.281 1 40.16 223 ASP A O 1
ATOM 1770 N N . SER A 1 224 ? -28.688 27.797 -8.445 1 39.03 224 SER A N 1
ATOM 1771 C CA . SER A 1 224 ? -27.859 28.156 -7.305 1 39.03 224 SER A CA 1
ATOM 1772 C C . SER A 1 224 ? -26.438 27.594 -7.449 1 39.03 224 SER A C 1
ATOM 1774 O O . SER A 1 224 ? -26.156 26.484 -7.004 1 39.03 224 SER A O 1
ATOM 1776 N N . VAL A 1 225 ? -25.906 27.688 -8.523 1 40.78 225 VAL A N 1
ATOM 1777 C CA . VAL A 1 225 ? -24.469 27.438 -8.711 1 40.78 225 VAL A CA 1
ATOM 1778 C C . VAL A 1 225 ? -23.688 28.016 -7.531 1 40.78 225 VAL A C 1
ATOM 1780 O O . VAL A 1 225 ? -23.859 29.188 -7.184 1 40.78 225 VAL A O 1
ATOM 1783 N N . TRP A 1 226 ? -23.422 27.312 -6.551 1 45.16 226 TRP A N 1
ATOM 1784 C CA . TRP A 1 226 ? -22.438 27.812 -5.594 1 45.16 226 TRP A CA 1
ATOM 1785 C C . TRP A 1 226 ? -21.422 28.719 -6.273 1 45.16 226 TRP A C 1
ATOM 1787 O O . TRP A 1 226 ? -20.875 28.375 -7.324 1 45.16 226 TRP A O 1
ATOM 1797 N N . ASN A 1 227 ? -21.766 30 -6.289 1 47.19 227 ASN A N 1
ATOM 1798 C CA . ASN A 1 227 ? -20.891 31.047 -6.777 1 47.19 227 ASN A CA 1
ATOM 1799 C C . ASN A 1 227 ? -19.438 30.75 -6.445 1 47.19 227 ASN A C 1
ATOM 1801 O O . ASN A 1 227 ? -19.016 30.875 -5.293 1 47.19 227 ASN A O 1
ATOM 1805 N N . MET A 1 228 ? -18.906 29.703 -7.098 1 56.28 228 MET A N 1
ATOM 1806 C CA . MET A 1 228 ? -17.453 29.594 -6.973 1 56.28 228 MET A CA 1
ATOM 1807 C C . MET A 1 228 ? -16.781 30.938 -7.289 1 56.28 228 MET A C 1
ATOM 1809 O O . MET A 1 228 ? -17.156 31.609 -8.25 1 56.28 228 MET A O 1
ATOM 1813 N N . ASP A 1 229 ? -16.156 31.516 -6.207 1 61.84 229 ASP A N 1
ATOM 1814 C CA . ASP A 1 229 ? -15.359 32.688 -6.492 1 61.84 229 ASP A CA 1
ATOM 1815 C C . ASP A 1 229 ? -14.578 32.531 -7.797 1 61.84 229 ASP A C 1
ATOM 1817 O O . ASP A 1 229 ? -14.156 31.422 -8.141 1 61.84 229 ASP A O 1
ATOM 1821 N N . ASN A 1 230 ? -14.641 33.5 -8.539 1 80.5 230 ASN A N 1
ATOM 1822 C CA . ASN A 1 230 ? -13.75 33.625 -9.695 1 80.5 230 ASN A CA 1
ATOM 1823 C C . ASN A 1 230 ? -12.305 33.344 -9.312 1 80.5 230 ASN A C 1
ATOM 1825 O O . ASN A 1 230 ? -11.812 33.844 -8.305 1 80.5 230 ASN A O 1
ATOM 1829 N N . PHE A 1 231 ? -11.688 32.406 -9.961 1 88.5 231 PHE A N 1
ATOM 1830 C CA . PHE A 1 231 ? -10.328 32 -9.625 1 88.5 231 PHE A CA 1
ATOM 1831 C C . PHE A 1 231 ? -9.398 33.219 -9.641 1 88.5 231 PHE A C 1
ATOM 1833 O O . PHE A 1 231 ? -8.453 33.281 -8.859 1 88.5 231 PHE A O 1
ATOM 1840 N N . GLU A 1 232 ? -9.766 34.156 -10.461 1 91.12 232 GLU A N 1
ATOM 1841 C CA . GLU A 1 232 ? -8.984 35.406 -10.484 1 91.12 232 GLU A CA 1
ATOM 1842 C C . GLU A 1 232 ? -9.055 36.125 -9.148 1 91.12 232 GLU A C 1
ATOM 1844 O O . GLU A 1 232 ? -8.062 36.688 -8.688 1 91.12 232 GLU A O 1
ATOM 1849 N N . ALA A 1 233 ? -10.195 36.125 -8.609 1 92.31 233 ALA A N 1
ATOM 1850 C CA . ALA A 1 233 ? -10.367 36.75 -7.301 1 92.31 233 ALA A CA 1
ATOM 1851 C C . ALA A 1 233 ? -9.555 36.031 -6.234 1 92.31 233 ALA A C 1
ATOM 1853 O O . ALA A 1 233 ? -9 36.656 -5.332 1 92.31 233 ALA A O 1
ATOM 1854 N N . ILE A 1 234 ? -9.477 34.75 -6.355 1 94.12 234 ILE A N 1
ATOM 1855 C CA . ILE A 1 234 ? -8.727 33.938 -5.41 1 94.12 234 ILE A CA 1
ATOM 1856 C C . ILE A 1 234 ? -7.23 34.219 -5.578 1 94.12 234 ILE A C 1
ATOM 1858 O O . ILE A 1 234 ? -6.5 34.312 -4.59 1 94.12 234 ILE A O 1
ATOM 1862 N N . GLN A 1 235 ? -6.82 34.312 -6.781 1 94.94 235 GLN A N 1
ATOM 1863 C CA . GLN A 1 235 ? -5.43 34.656 -7.066 1 94.94 235 GLN A CA 1
ATOM 1864 C C . GLN A 1 235 ? -5.059 36 -6.465 1 94.94 235 GLN A C 1
ATOM 1866 O O . GLN A 1 235 ? -3.973 36.156 -5.906 1 94.94 235 GLN A O 1
ATOM 1871 N N . HIS A 1 236 ? -5.965 36.875 -6.621 1 95.12 236 HIS A N 1
ATOM 1872 C CA . HIS A 1 236 ? -5.746 38.219 -6.051 1 95.12 236 HIS A CA 1
ATOM 1873 C C . HIS A 1 236 ? -5.66 38.156 -4.527 1 95.12 236 HIS A C 1
ATOM 1875 O O . HIS A 1 236 ? -4.836 38.844 -3.918 1 95.12 236 HIS A O 1
ATOM 1881 N N . THR A 1 237 ? -6.539 37.375 -3.971 1 95.94 237 THR A N 1
ATOM 1882 C CA . THR A 1 237 ? -6.527 37.188 -2.523 1 95.94 237 THR A CA 1
ATOM 1883 C C . THR A 1 237 ? -5.184 36.625 -2.059 1 95.94 237 THR A C 1
ATOM 1885 O O . THR A 1 237 ? -4.641 37.094 -1.045 1 95.94 237 THR A O 1
ATOM 1888 N N . ALA A 1 238 ? -4.605 35.719 -2.76 1 97.06 238 ALA A N 1
ATOM 1889 C CA . ALA A 1 238 ? -3.309 35.125 -2.43 1 97.06 238 ALA A CA 1
ATOM 1890 C C . ALA A 1 238 ? -2.211 36.188 -2.43 1 97.06 238 ALA A C 1
ATOM 1892 O O . ALA A 1 238 ? -1.332 36.188 -1.565 1 97.06 238 ALA A O 1
ATOM 1893 N N . THR A 1 239 ? -2.303 37.062 -3.398 1 97.06 239 THR A N 1
ATOM 1894 C CA . THR A 1 239 ? -1.337 38.156 -3.516 1 97.06 239 THR A CA 1
ATOM 1895 C C . THR A 1 239 ? -1.507 39.156 -2.375 1 97.06 239 THR A C 1
ATOM 1897 O O . THR A 1 239 ? -0.523 39.594 -1.773 1 97.06 239 THR A O 1
ATOM 1900 N N . GLU A 1 240 ? -2.727 39.469 -2.098 1 97.38 240 GLU A N 1
ATOM 1901 C CA . GLU A 1 240 ? -3.031 40.438 -1.045 1 97.38 240 GLU A CA 1
ATOM 1902 C C . GLU A 1 240 ? -2.582 39.938 0.32 1 97.38 240 GLU A C 1
ATOM 1904 O O . GLU A 1 240 ? -2.146 40.719 1.169 1 97.38 240 GLU A O 1
ATOM 1909 N N . LEU A 1 241 ? -2.703 38.688 0.5 1 98 241 LEU A N 1
ATOM 1910 C CA . LEU A 1 241 ? -2.338 38.062 1.771 1 98 241 LEU A CA 1
ATOM 1911 C C . LEU A 1 241 ? -0.825 37.906 1.884 1 98 241 LEU A C 1
ATOM 1913 O O . LEU A 1 241 ? -0.311 37.562 2.949 1 98 241 LEU A O 1
ATOM 1917 N N . GLY A 1 242 ? -0.083 38.125 0.795 1 97.94 242 GLY A N 1
ATOM 1918 C CA . GLY A 1 242 ? 1.37 38.062 0.816 1 97.94 242 GLY A CA 1
ATOM 1919 C C . GLY A 1 242 ? 1.917 36.656 0.856 1 97.94 242 GLY A C 1
ATOM 1920 O O . GLY A 1 242 ? 3.025 36.438 1.345 1 97.94 242 GLY A O 1
ATOM 1921 N N . LEU A 1 243 ? 1.176 35.656 0.351 1 98 243 LEU A N 1
ATOM 1922 C CA . LEU A 1 243 ? 1.531 34.25 0.475 1 98 243 LEU A CA 1
ATOM 1923 C C . LEU A 1 243 ? 2.873 33.969 -0.194 1 98 243 LEU A C 1
ATOM 1925 O O . LEU A 1 243 ? 3.715 33.25 0.367 1 98 243 LEU A O 1
ATOM 1929 N N . TYR A 1 244 ? 3.117 34.531 -1.346 1 97.19 244 TYR A N 1
ATOM 1930 C CA . TYR A 1 244 ? 4.312 34.25 -2.131 1 97.19 244 TYR A CA 1
ATOM 1931 C C . TYR A 1 244 ? 5.559 34.781 -1.438 1 97.19 244 TYR A C 1
ATOM 1933 O O . TYR A 1 244 ? 6.539 34.031 -1.256 1 97.19 244 TYR A O 1
ATOM 1941 N N . LYS A 1 245 ? 5.457 35.969 -1.075 1 97.44 245 LYS A N 1
ATOM 1942 C CA . LYS A 1 245 ? 6.594 36.625 -0.428 1 97.44 245 LYS A CA 1
ATOM 1943 C C . LYS A 1 245 ? 6.918 35.969 0.908 1 97.44 245 LYS A C 1
ATOM 1945 O O . LYS A 1 245 ? 8.086 35.75 1.231 1 97.44 245 LYS A O 1
ATOM 1950 N N . GLU A 1 246 ? 5.934 35.688 1.656 1 98.06 246 GLU A N 1
ATOM 1951 C CA . GLU A 1 246 ? 6.133 35.125 2.986 1 98.06 246 GLU A CA 1
ATOM 1952 C C . GLU A 1 246 ? 6.645 33.688 2.904 1 98.06 246 GLU A C 1
ATOM 1954 O O . GLU A 1 246 ? 7.418 33.25 3.76 1 98.06 246 GLU A O 1
ATOM 1959 N N . TYR A 1 247 ? 6.195 32.969 1.874 1 97.88 247 TYR A N 1
ATOM 1960 C CA . TYR A 1 247 ? 6.711 31.609 1.679 1 97.88 247 TYR A CA 1
ATOM 1961 C C . TYR A 1 247 ? 8.195 31.641 1.335 1 97.88 247 TYR A C 1
ATOM 1963 O O . TYR A 1 247 ? 8.969 30.828 1.832 1 97.88 247 TYR A O 1
ATOM 1971 N N . GLU A 1 248 ? 8.594 32.531 0.513 1 96.19 248 GLU A N 1
ATOM 1972 C CA . GLU A 1 248 ? 10.008 32.688 0.181 1 96.19 248 GLU A CA 1
ATOM 1973 C C . GLU A 1 248 ? 10.828 33.062 1.41 1 96.19 248 GLU A C 1
ATOM 1975 O O . GLU A 1 248 ? 11.938 32.562 1.606 1 96.19 248 GLU A O 1
ATOM 1980 N N . TRP A 1 249 ? 10.273 33.969 2.139 1 96 249 TRP A N 1
ATOM 1981 C CA . TRP A 1 249 ? 10.93 34.375 3.379 1 96 249 TRP A CA 1
ATOM 1982 C C . TRP A 1 249 ? 11.133 33.188 4.301 1 96 249 TRP A C 1
ATOM 1984 O O . TRP A 1 249 ? 12.211 33 4.883 1 96 249 TRP A O 1
ATOM 1994 N N . LEU A 1 250 ? 10.07 32.438 4.484 1 95.38 250 LEU A N 1
ATOM 1995 C CA . LEU A 1 250 ? 10.133 31.25 5.352 1 95.38 250 LEU A CA 1
ATOM 1996 C C . LEU A 1 250 ? 11.188 30.266 4.855 1 95.38 250 LEU A C 1
ATOM 1998 O O . LEU A 1 250 ? 11.984 29.75 5.641 1 95.38 250 LEU A O 1
ATOM 2002 N N . LYS A 1 251 ? 11.133 29.938 3.559 1 92.25 251 LYS A N 1
ATOM 2003 C CA . LYS A 1 251 ? 12.078 29 2.965 1 92.25 251 LYS A CA 1
ATOM 2004 C C . LYS A 1 251 ? 13.523 29.438 3.215 1 92.25 251 LYS A C 1
ATOM 2006 O O . LYS A 1 251 ? 14.367 28.609 3.57 1 92.25 251 LYS A O 1
ATOM 2011 N N . GLN A 1 252 ? 13.789 30.688 3.057 1 90.12 252 GLN A N 1
ATOM 2012 C CA . GLN A 1 252 ? 15.133 31.219 3.273 1 90.12 252 GLN A CA 1
ATOM 2013 C C . GLN A 1 252 ? 15.57 31.031 4.723 1 90.12 252 GLN A C 1
ATOM 2015 O O . GLN A 1 252 ? 16.719 30.672 4.988 1 90.12 252 GLN A O 1
ATOM 2020 N N . ASN A 1 253 ? 14.68 31.297 5.625 1 88.56 253 ASN A N 1
ATOM 2021 C CA . ASN A 1 253 ? 15 31.141 7.043 1 88.56 253 ASN A CA 1
ATOM 2022 C C . ASN A 1 253 ? 15.234 29.672 7.402 1 88.56 253 ASN A C 1
ATOM 2024 O O . ASN A 1 253 ? 16.109 29.375 8.219 1 88.56 253 ASN A O 1
ATOM 2028 N N . LEU A 1 254 ? 14.43 28.812 6.836 1 85.25 254 LEU A N 1
ATOM 2029 C CA . LEU A 1 254 ? 14.578 27.391 7.113 1 85.25 254 LEU A CA 1
ATOM 2030 C C . LEU A 1 254 ? 15.898 26.859 6.555 1 85.25 254 LEU A C 1
ATOM 2032 O O . LEU A 1 254 ? 16.562 26.031 7.184 1 85.25 254 LEU A O 1
ATOM 2036 N N . ILE A 1 255 ? 16.25 27.25 5.379 1 77.31 255 ILE A N 1
ATOM 2037 C CA . ILE A 1 255 ? 17.5 26.859 4.754 1 77.31 255 ILE A CA 1
ATOM 2038 C C . ILE A 1 255 ? 18.672 27.328 5.621 1 77.31 255 ILE A C 1
ATOM 2040 O O . ILE A 1 255 ? 19.641 26.578 5.828 1 77.31 255 ILE A O 1
ATOM 2044 N N . GLU A 1 256 ? 18.594 28.484 6.074 1 77.62 256 GLU A N 1
ATOM 2045 C CA . GLU A 1 256 ? 19.656 29.062 6.898 1 77.62 256 GLU A CA 1
ATOM 2046 C C . GLU A 1 256 ? 19.797 28.312 8.219 1 77.62 256 GLU A C 1
ATOM 2048 O O . GLU A 1 256 ? 20.891 28.25 8.789 1 77.62 256 GLU A O 1
ATOM 2053 N N . ARG A 1 257 ? 18.672 27.75 8.57 1 73.12 257 ARG A N 1
ATOM 2054 C CA . ARG A 1 257 ? 18.672 27.078 9.867 1 73.12 257 ARG A CA 1
ATOM 2055 C C . ARG A 1 257 ? 18.859 25.578 9.695 1 73.12 257 ARG A C 1
ATOM 2057 O O . ARG A 1 257 ? 19.094 24.859 10.672 1 73.12 257 ARG A O 1
ATOM 2064 N N . GLN A 1 258 ? 18.5 24.922 8.469 1 59.81 258 GLN A N 1
ATOM 2065 C CA . GLN A 1 258 ? 18.453 23.484 8.164 1 59.81 258 GLN A CA 1
ATOM 2066 C C . GLN A 1 258 ? 19.797 22.828 8.477 1 59.81 258 GLN A C 1
ATOM 2068 O O . GLN A 1 258 ? 19.844 21.734 9.047 1 59.81 258 GLN A O 1
ATOM 2073 N N . ASP A 1 259 ? 20.875 23.391 7.883 1 52.78 259 ASP A N 1
ATOM 2074 C CA . ASP A 1 259 ? 22.172 22.75 8 1 52.78 259 ASP A CA 1
ATOM 2075 C C . ASP A 1 259 ? 22.469 22.359 9.445 1 52.78 259 ASP A C 1
ATOM 2077 O O . ASP A 1 259 ? 23.234 21.438 9.703 1 52.78 259 ASP A O 1
ATOM 2081 N N . ASP A 1 260 ? 21.938 23 10.414 1 51.41 260 ASP A N 1
ATOM 2082 C CA . ASP A 1 260 ? 22.469 22.688 11.734 1 51.41 260 ASP A CA 1
ATOM 2083 C C . ASP A 1 260 ? 21.344 22.391 12.727 1 51.41 260 ASP A C 1
ATOM 2085 O O . ASP A 1 260 ? 21.578 21.891 13.82 1 51.41 260 ASP A O 1
ATOM 2089 N N . ALA A 1 261 ? 19.844 22.359 12.273 1 63.28 261 ALA A N 1
ATOM 2090 C CA . ALA A 1 261 ? 19.266 22.406 13.609 1 63.28 261 ALA A CA 1
ATOM 2091 C C . ALA A 1 261 ? 17.891 21.75 13.633 1 63.28 261 ALA A C 1
ATOM 2093 O O . ALA A 1 261 ? 17.516 21.094 14.609 1 63.28 261 ALA A O 1
ATOM 2094 N N . PHE A 1 262 ? 17.094 21.672 12.469 1 84.31 262 PHE A N 1
ATOM 2095 C CA . PHE A 1 262 ? 15.75 21.172 12.758 1 84.31 262 PHE A CA 1
ATOM 2096 C C . PHE A 1 262 ? 15.609 19.719 12.336 1 84.31 262 PHE A C 1
ATOM 2098 O O . PHE A 1 262 ? 15.867 19.375 11.18 1 84.31 262 PHE A O 1
ATOM 2105 N N . PRO A 1 263 ? 15.273 18.828 13.273 1 90.25 263 PRO A N 1
ATOM 2106 C CA . PRO A 1 263 ? 15.156 17.406 12.969 1 90.25 263 PRO A CA 1
ATOM 2107 C C . PRO A 1 263 ? 14.008 17.109 12 1 90.25 263 PRO A C 1
ATOM 2109 O O . PRO A 1 263 ? 12.969 17.766 12.055 1 90.25 263 PRO A O 1
ATOM 2112 N N . VAL A 1 264 ? 14.25 16.141 11.125 1 92.06 264 VAL A N 1
ATOM 2113 C CA . VAL A 1 264 ? 13.227 15.625 10.219 1 92.06 264 VAL A CA 1
ATOM 2114 C C . VAL A 1 264 ? 12.742 14.266 10.711 1 92.06 264 VAL A C 1
ATOM 2116 O O . VAL A 1 264 ? 13.547 13.391 11.031 1 92.06 264 VAL A O 1
ATOM 2119 N N . VAL A 1 265 ? 11.438 14.117 10.875 1 95 265 VAL A N 1
ATOM 2120 C CA . VAL A 1 265 ? 10.805 12.891 11.336 1 95 265 VAL A CA 1
ATOM 2121 C C . VAL A 1 265 ? 9.547 12.617 10.523 1 95 265 VAL A C 1
ATOM 2123 O O . VAL A 1 265 ? 9.133 13.445 9.711 1 95 265 VAL A O 1
ATOM 2126 N N . PHE A 1 266 ? 9.008 11.422 10.656 1 95.06 266 PHE A N 1
ATOM 2127 C CA . PHE A 1 266 ? 7.719 11.141 10.031 1 95.06 266 PHE A CA 1
ATOM 2128 C C . PHE A 1 266 ? 6.602 11.906 10.734 1 95.06 266 PHE A C 1
ATOM 2130 O O . PHE A 1 266 ? 6.297 11.633 11.891 1 95.06 266 PHE A O 1
ATOM 2137 N N . CYS A 1 267 ? 5.938 12.82 10.016 1 97.19 267 CYS A N 1
ATOM 2138 C CA . CYS A 1 267 ? 4.965 13.727 10.609 1 97.19 267 CYS A CA 1
ATOM 2139 C C . CYS A 1 267 ? 3.553 13.398 10.133 1 97.19 267 CYS A C 1
ATOM 2141 O O . CYS A 1 267 ? 3.371 12.867 9.031 1 97.19 267 CYS A O 1
ATOM 2143 N N . HIS A 1 268 ? 2.582 13.695 10.961 1 95.75 268 HIS A N 1
ATOM 2144 C CA . HIS A 1 268 ? 1.171 13.648 10.594 1 95.75 268 HIS A CA 1
ATOM 2145 C C . HIS A 1 268 ? 0.803 14.805 9.68 1 95.75 268 HIS A C 1
ATOM 2147 O O . HIS A 1 268 ? 0.068 14.625 8.703 1 95.75 268 HIS A O 1
ATOM 2153 N N . ASN A 1 269 ? 1.312 15.984 9.969 1 96.06 269 ASN A N 1
ATOM 2154 C CA . ASN A 1 269 ? 1.223 17.234 9.227 1 96.06 269 ASN A CA 1
ATOM 2155 C C . ASN A 1 269 ? -0.182 17.828 9.289 1 96.06 269 ASN A C 1
ATOM 2157 O O . ASN A 1 269 ? -0.426 18.922 8.773 1 96.06 269 ASN A O 1
ATOM 2161 N N . ASP A 1 270 ? -1.133 17.219 9.859 1 94.88 270 ASP A N 1
ATOM 2162 C CA . ASP A 1 270 ? -2.488 17.719 10.07 1 94.88 270 ASP A CA 1
ATOM 2163 C C . ASP A 1 270 ? -3.033 17.281 11.422 1 94.88 270 ASP A C 1
ATOM 2165 O O . ASP A 1 270 ? -4.148 16.766 11.508 1 94.88 270 ASP A O 1
ATOM 2169 N N . PHE A 1 271 ? -2.236 17.469 12.445 1 95.88 271 PHE A N 1
ATOM 2170 C CA . PHE A 1 271 ? -2.547 16.984 13.781 1 95.88 271 PHE A CA 1
ATOM 2171 C C . PHE A 1 271 ? -3.443 17.969 14.523 1 95.88 271 PHE A C 1
ATOM 2173 O O . PHE A 1 271 ? -2.973 18.719 15.367 1 95.88 271 PHE A O 1
ATOM 2180 N N . GLN A 1 272 ? -4.738 17.953 14.258 1 95.25 272 GLN A N 1
ATOM 2181 C CA . GLN A 1 272 ? -5.773 18.797 14.844 1 95.25 272 GLN A CA 1
ATOM 2182 C C . GLN A 1 272 ? -6.805 17.969 15.602 1 95.25 272 GLN A C 1
ATOM 2184 O O . GLN A 1 272 ? -6.758 16.734 15.57 1 95.25 272 GLN A O 1
ATOM 2189 N N . GLU A 1 273 ? -7.73 18.562 16.312 1 94.62 273 GLU A N 1
ATOM 2190 C CA . GLU A 1 273 ? -8.617 17.906 17.266 1 94.62 273 GLU A CA 1
ATOM 2191 C C . GLU A 1 273 ? -9.5 16.875 16.594 1 94.62 273 GLU A C 1
ATOM 2193 O O . GLU A 1 273 ? -9.773 15.812 17.156 1 94.62 273 GLU A O 1
ATOM 2198 N N . ASN A 1 274 ? -9.906 17.109 15.32 1 91.75 274 ASN A N 1
ATOM 2199 C CA . ASN A 1 274 ? -10.797 16.188 14.625 1 91.75 274 ASN A CA 1
ATOM 2200 C C . ASN A 1 274 ? -10.055 14.945 14.148 1 91.75 274 ASN A C 1
ATOM 2202 O O . ASN A 1 274 ? -10.68 13.953 13.766 1 91.75 274 ASN A O 1
ATOM 2206 N N . ASN A 1 275 ? -8.766 14.992 14.195 1 92.25 275 ASN A N 1
ATOM 2207 C CA . ASN A 1 275 ? -7.953 13.859 13.766 1 92.25 275 ASN A CA 1
ATOM 2208 C C . ASN A 1 275 ? -7.406 13.086 14.961 1 92.25 275 ASN A C 1
ATOM 2210 O O . ASN A 1 275 ? -6.457 12.312 14.828 1 92.25 275 ASN A O 1
ATOM 2214 N N . ILE A 1 276 ? -7.984 13.398 16.125 1 95.19 276 ILE A N 1
ATOM 2215 C CA . ILE A 1 276 ? -7.617 12.688 17.344 1 95.19 276 ILE A CA 1
ATOM 2216 C C . ILE A 1 276 ? -8.859 12.07 17.984 1 95.19 276 ILE A C 1
ATOM 2218 O O . ILE A 1 276 ? -9.742 12.797 18.453 1 95.19 276 ILE A O 1
ATOM 2222 N N . LEU A 1 277 ? -8.891 10.789 18.031 1 94.25 277 LEU A N 1
ATOM 2223 C CA . LEU A 1 277 ? -10 10.094 18.672 1 94.25 277 LEU A CA 1
ATOM 2224 C C . LEU A 1 277 ? -9.742 9.922 20.156 1 94.25 277 LEU A C 1
ATOM 2226 O O . LEU A 1 277 ? -8.609 9.641 20.562 1 94.25 277 LEU A O 1
ATOM 2230 N N . VAL A 1 278 ? -10.734 10.188 20.953 1 97.25 278 VAL A N 1
ATOM 2231 C CA . VAL A 1 278 ? -10.719 9.883 22.375 1 97.25 278 VAL A CA 1
ATOM 2232 C C . VAL A 1 278 ? -11.422 8.547 22.625 1 97.25 278 VAL A C 1
ATOM 2234 O O . VAL A 1 278 ? -12.617 8.414 22.359 1 97.25 278 VAL A O 1
ATOM 2237 N N . LEU A 1 279 ? -10.719 7.641 23.172 1 95.12 279 LEU A N 1
ATOM 2238 C CA . LEU A 1 279 ? -11.172 6.254 23.234 1 95.12 279 LEU A CA 1
ATOM 2239 C C . LEU A 1 279 ? -11.844 5.965 24.578 1 95.12 279 LEU A C 1
ATOM 2241 O O . LEU A 1 279 ? -12.516 4.945 24.734 1 95.12 279 LEU A O 1
ATOM 2245 N N . ASN A 1 280 ? -11.664 6.832 25.562 1 96.5 280 ASN A N 1
ATOM 2246 C CA . ASN A 1 280 ? -12.211 6.625 26.906 1 96.5 280 ASN A CA 1
ATOM 2247 C C . ASN A 1 280 ? -12.984 7.852 27.391 1 96.5 280 ASN A C 1
ATOM 2249 O O . ASN A 1 280 ? -13.273 8.758 26.609 1 96.5 280 ASN A O 1
ATOM 2253 N N . ASN A 1 281 ? -13.461 7.734 28.547 1 96.5 281 ASN A N 1
ATOM 2254 C CA . ASN A 1 281 ? -14.062 8.875 29.234 1 96.5 281 ASN A CA 1
ATOM 2255 C C . ASN A 1 281 ? -13.086 9.516 30.203 1 96.5 281 ASN A C 1
ATOM 2257 O O . ASN A 1 281 ? -13.031 9.133 31.375 1 96.5 281 ASN A O 1
ATOM 2261 N N . PRO A 1 282 ? -12.484 10.547 29.688 1 96.62 282 PRO A N 1
ATOM 2262 C CA . PRO A 1 282 ? -11.422 11.125 30.516 1 96.62 282 PRO A CA 1
ATOM 2263 C C . PRO A 1 282 ? -11.953 11.68 31.844 1 96.62 282 PRO A C 1
ATOM 2265 O O . PRO A 1 282 ? -11.219 11.703 32.844 1 96.62 282 PRO A O 1
ATOM 2268 N N . ASP A 1 283 ? -13.133 12.164 31.906 1 94.75 283 ASP A N 1
ATOM 2269 C CA . ASP A 1 283 ? -13.711 12.695 33.125 1 94.75 283 ASP A CA 1
ATOM 2270 C C . ASP A 1 283 ? -13.828 11.609 34.188 1 94.75 283 ASP A C 1
ATOM 2272 O O . ASP A 1 283 ? -13.719 11.898 35.406 1 94.75 283 ASP A O 1
ATOM 2276 N N . VAL A 1 284 ? -14.008 10.469 33.75 1 96.12 284 VAL A N 1
ATOM 2277 C CA . VAL A 1 284 ? -14.172 9.336 34.656 1 96.12 284 VAL A CA 1
ATOM 2278 C C . VAL A 1 284 ? -12.812 8.695 34.906 1 96.12 284 VAL A C 1
ATOM 2280 O O . VAL A 1 284 ? -12.469 8.398 36.062 1 96.12 284 VAL A O 1
ATOM 2283 N N . ASP A 1 285 ? -11.984 8.539 33.938 1 95.88 285 ASP A N 1
ATOM 2284 C CA . ASP A 1 285 ? -10.75 7.762 34 1 95.88 285 ASP A CA 1
ATOM 2285 C C . ASP A 1 285 ? -9.602 8.609 34.562 1 95.88 285 ASP A C 1
ATOM 2287 O O . ASP A 1 285 ? -8.633 8.07 35.094 1 95.88 285 ASP A O 1
ATOM 2291 N N . GLY A 1 286 ? -9.656 9.875 34.344 1 94.31 286 GLY A N 1
ATOM 2292 C CA . GLY A 1 286 ? -8.602 10.758 34.812 1 94.31 286 GLY A CA 1
ATOM 2293 C C . GLY A 1 286 ? -7.445 10.883 33.844 1 94.31 286 GLY A C 1
ATOM 2294 O O . GLY A 1 286 ? -6.414 11.469 34.188 1 94.31 286 GLY A O 1
ATOM 2295 N N . PHE A 1 287 ? -7.547 10.281 32.688 1 95.44 287 PHE A N 1
ATOM 2296 C CA . PHE A 1 287 ? -6.539 10.367 31.656 1 95.44 287 PHE A CA 1
ATOM 2297 C C . PHE A 1 287 ? -7.184 10.297 30.266 1 95.44 287 PHE A C 1
ATOM 2299 O O . PHE A 1 287 ? -8.359 9.953 30.156 1 95.44 287 PHE A O 1
ATOM 2306 N N . TYR A 1 288 ? -6.449 10.727 29.297 1 97.25 288 TYR A N 1
ATOM 2307 C CA . TYR A 1 288 ? -6.91 10.625 27.906 1 97.25 288 TYR A CA 1
ATOM 2308 C C . TYR A 1 288 ? -6.25 9.445 27.203 1 97.25 288 TYR A C 1
ATOM 2310 O O . TYR A 1 288 ? -5.027 9.312 27.219 1 97.25 288 TYR A O 1
ATOM 2318 N N . ASP A 1 289 ? -7.047 8.562 26.734 1 96 289 ASP A N 1
ATOM 2319 C CA . ASP A 1 289 ? -6.621 7.566 25.766 1 96 289 ASP A CA 1
ATOM 2320 C C . ASP A 1 289 ? -7.004 7.988 24.344 1 96 289 ASP A C 1
ATOM 2322 O O . ASP A 1 289 ? -8.188 8.039 24 1 96 289 ASP A O 1
ATOM 2326 N N . VAL A 1 290 ? -5.949 8.328 23.562 1 96.19 290 VAL A N 1
ATOM 2327 C CA . VAL A 1 290 ? -6.262 8.961 22.281 1 96.19 290 VAL A CA 1
ATOM 2328 C C . VAL A 1 290 ? -5.633 8.172 21.141 1 96.19 290 VAL A C 1
ATOM 2330 O O . VAL A 1 290 ? -4.66 7.441 21.344 1 96.19 290 VAL A O 1
ATOM 2333 N N . LEU A 1 291 ? -6.191 8.25 20 1 93.88 291 LEU A N 1
ATOM 2334 C CA . LEU A 1 291 ? -5.73 7.578 18.781 1 93.88 291 LEU A CA 1
ATOM 2335 C C . LEU A 1 291 ? -5.742 8.539 17.594 1 93.88 291 LEU A C 1
ATOM 2337 O O . LEU A 1 291 ? -6.805 9.008 17.188 1 93.88 291 LEU A O 1
ATOM 2341 N N . PRO A 1 292 ? -4.547 8.828 17.062 1 93.81 292 PRO A N 1
ATOM 2342 C CA . PRO A 1 292 ? -4.504 9.664 15.859 1 93.81 292 PRO A CA 1
ATOM 2343 C C . PRO A 1 292 ? -5.082 8.961 14.633 1 93.81 292 PRO A C 1
ATOM 2345 O O . PRO A 1 292 ? -4.887 7.758 14.461 1 93.81 292 PRO A O 1
ATOM 2348 N N . ILE A 1 293 ? -5.812 9.711 13.805 1 89.62 293 ILE A N 1
ATOM 2349 C CA . ILE A 1 293 ? -6.375 9.18 12.57 1 89.62 293 ILE A CA 1
ATOM 2350 C C . ILE A 1 293 ? -6.102 10.148 11.422 1 89.62 293 ILE A C 1
ATOM 2352 O O . ILE A 1 293 ? -5.527 11.219 11.633 1 89.62 293 ILE A O 1
ATOM 2356 N N . ASP A 1 294 ? -6.371 9.75 10.211 1 87.31 294 ASP A N 1
ATOM 2357 C CA . ASP A 1 294 ? -6.305 10.555 9 1 87.31 294 ASP A CA 1
ATOM 2358 C C . ASP A 1 294 ? -4.867 10.961 8.688 1 87.31 294 ASP A C 1
ATOM 2360 O O . ASP A 1 294 ? -4.496 12.125 8.859 1 87.31 294 ASP A O 1
ATOM 2364 N N . PHE A 1 295 ? -4.113 10.156 8.156 1 88 295 PHE A N 1
ATOM 2365 C CA . PHE A 1 295 ? -2.699 10.344 7.859 1 88 295 PHE A CA 1
ATOM 2366 C C . PHE A 1 295 ? -2.498 10.719 6.395 1 88 295 PHE A C 1
ATOM 2368 O O . PHE A 1 295 ? -1.449 10.438 5.816 1 88 295 PHE A O 1
ATOM 2375 N N . GLU A 1 296 ? -3.457 11.328 5.781 1 84.12 296 GLU A N 1
ATOM 2376 C CA . GLU A 1 296 ? -3.41 11.578 4.344 1 84.12 296 GLU A CA 1
ATOM 2377 C C . GLU A 1 296 ? -2.32 12.586 3.99 1 84.12 296 GLU A C 1
ATOM 2379 O O . GLU A 1 296 ? -1.81 12.586 2.869 1 84.12 296 GLU A O 1
ATOM 2384 N N . TYR A 1 297 ? -1.901 13.391 4.957 1 89.81 297 TYR A N 1
ATOM 2385 C CA . TYR A 1 297 ? -0.848 14.367 4.695 1 89.81 297 TYR A CA 1
ATOM 2386 C C . TYR A 1 297 ? 0.475 13.914 5.305 1 89.81 297 TYR A C 1
ATOM 2388 O O . TYR A 1 297 ? 1.444 14.68 5.332 1 89.81 297 TYR A O 1
ATOM 2396 N N . SER A 1 298 ? 0.484 12.758 5.77 1 92.12 298 SER A N 1
ATOM 2397 C CA . SER A 1 298 ? 1.667 12.305 6.496 1 92.12 298 SER A CA 1
ATOM 2398 C C . SER A 1 298 ? 2.865 12.164 5.566 1 92.12 298 SER A C 1
ATOM 2400 O O . SER A 1 298 ? 2.703 11.938 4.363 1 92.12 298 SER A O 1
ATOM 2402 N N . GLY A 1 299 ? 3.994 12.297 6.109 1 92.12 299 GLY A N 1
ATOM 2403 C CA . GLY A 1 299 ? 5.289 12.195 5.457 1 92.12 299 GLY A CA 1
ATOM 2404 C C . GLY A 1 299 ? 6.422 12.766 6.285 1 92.12 299 GLY A C 1
ATOM 2405 O O . GLY A 1 299 ? 6.184 13.391 7.324 1 92.12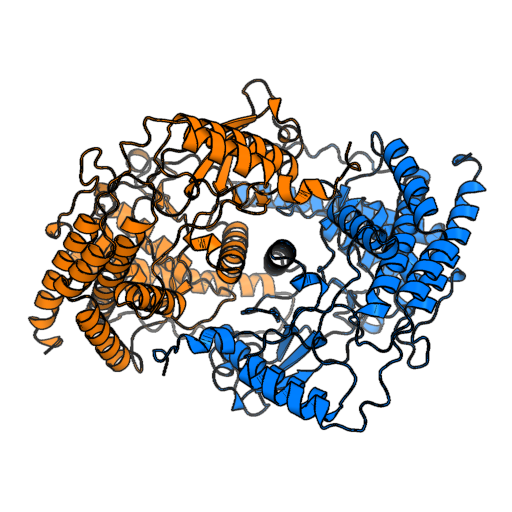 299 GLY A O 1
ATOM 2406 N N . TYR A 1 300 ? 7.629 12.484 5.867 1 92.75 300 TYR A N 1
ATOM 2407 C CA . TYR A 1 300 ? 8.758 13.055 6.59 1 92.75 300 TYR A CA 1
ATOM 2408 C C . TYR A 1 300 ? 8.812 14.57 6.426 1 92.75 300 TYR A C 1
ATOM 2410 O O . TYR A 1 300 ? 8.602 15.086 5.324 1 92.75 300 TYR A O 1
ATOM 2418 N N . ASN A 1 301 ? 8.938 15.242 7.473 1 94.94 301 ASN A N 1
ATOM 2419 C CA . ASN A 1 301 ? 8.93 16.688 7.578 1 94.94 301 ASN A CA 1
ATOM 2420 C C . ASN A 1 301 ? 9.648 17.172 8.836 1 94.94 301 ASN A C 1
ATOM 2422 O O . ASN A 1 301 ? 10.086 16.359 9.648 1 94.94 301 ASN A O 1
ATOM 2426 N N . PHE A 1 302 ? 9.836 18.438 8.859 1 94 302 PHE A N 1
ATOM 2427 C CA . PHE A 1 302 ? 10.422 18.984 10.078 1 94 302 PHE A CA 1
ATOM 2428 C C . PHE A 1 302 ? 9.531 18.719 11.281 1 94 302 PHE A C 1
ATOM 2430 O O . PHE A 1 302 ? 8.328 18.969 11.234 1 94 302 PHE A O 1
ATOM 2437 N N . ARG A 1 303 ? 10.148 18.203 12.336 1 95.56 303 ARG A N 1
ATOM 2438 C CA . ARG A 1 303 ? 9.461 17.922 13.586 1 95.56 303 ARG A CA 1
ATOM 2439 C C . ARG A 1 303 ? 8.672 19.141 14.062 1 95.56 303 ARG A C 1
ATOM 2441 O O . ARG A 1 303 ? 7.547 19 14.555 1 95.56 303 ARG A O 1
ATOM 2448 N N . GLY A 1 304 ? 9.266 20.281 13.859 1 95.38 304 GLY A N 1
ATOM 2449 C CA . GLY A 1 304 ? 8.656 21.531 14.289 1 95.38 304 GLY A CA 1
ATOM 2450 C C . GLY A 1 304 ? 7.355 21.844 13.578 1 95.38 304 GLY A C 1
ATOM 2451 O O . GLY A 1 304 ? 6.473 22.5 14.133 1 95.38 304 GLY A O 1
ATOM 2452 N N . PHE A 1 305 ? 7.246 21.438 12.32 1 96.94 305 PHE A N 1
ATOM 2453 C CA . PHE A 1 305 ? 6.012 21.672 11.586 1 96.94 305 PHE A CA 1
ATOM 2454 C C . PHE A 1 305 ? 4.828 21 12.281 1 96.94 305 PHE A C 1
ATOM 2456 O O . PHE A 1 305 ? 3.777 21.609 12.461 1 96.94 305 PHE A O 1
ATOM 2463 N N . ASP A 1 306 ? 4.984 19.766 12.633 1 97.81 306 ASP A N 1
ATOM 2464 C CA . ASP A 1 306 ? 3.9 18.984 13.227 1 97.81 306 ASP A CA 1
ATOM 2465 C C . ASP A 1 306 ? 3.48 19.562 14.57 1 97.81 306 ASP A C 1
ATOM 2467 O O . ASP A 1 306 ? 2.287 19.734 14.836 1 97.81 306 ASP A O 1
ATOM 2471 N N . ILE A 1 307 ? 4.43 19.922 15.375 1 98.12 307 ILE A N 1
ATOM 2472 C CA . ILE A 1 307 ? 4.156 20.469 16.688 1 98.12 307 ILE A CA 1
ATOM 2473 C C . ILE A 1 307 ? 3.58 21.875 16.562 1 98.12 307 ILE A C 1
ATOM 2475 O O . ILE A 1 307 ? 2.6 22.219 17.219 1 98.12 307 ILE A O 1
ATOM 2479 N N . GLY A 1 308 ? 4.199 22.656 15.711 1 98.31 308 GLY A N 1
ATOM 2480 C CA . GLY A 1 308 ? 3.668 23.984 15.445 1 98.31 308 GLY A CA 1
ATOM 2481 C C . GLY A 1 308 ? 2.244 23.969 14.922 1 98.31 308 GLY A C 1
ATOM 2482 O O . GLY A 1 308 ? 1.414 24.781 15.32 1 98.31 308 GLY A O 1
ATOM 2483 N N . ASN A 1 309 ? 2.01 23.047 13.977 1 98.56 309 ASN A N 1
ATOM 2484 C CA . ASN A 1 309 ? 0.654 22.891 13.469 1 98.56 309 ASN A CA 1
ATOM 2485 C C . ASN A 1 309 ? -0.328 22.531 14.578 1 98.56 309 ASN A C 1
ATOM 2487 O O . ASN A 1 309 ? -1.436 23.062 14.633 1 98.56 309 ASN A O 1
ATOM 2491 N N . HIS A 1 310 ? 0.039 21.609 15.398 1 98.62 310 HIS A N 1
ATOM 2492 C CA . HIS A 1 310 ? -0.821 21.219 16.516 1 98.62 310 HIS A CA 1
ATOM 2493 C C . HIS A 1 310 ? -1.129 22.406 17.422 1 98.62 310 HIS A C 1
ATOM 2495 O O . HIS A 1 310 ? -2.275 22.594 17.828 1 98.62 310 HIS A O 1
ATOM 2501 N N . PHE A 1 311 ? -0.128 23.203 17.75 1 98.69 311 PHE A N 1
ATOM 2502 C CA . PHE A 1 311 ? -0.334 24.391 18.578 1 98.69 311 PHE A CA 1
ATOM 2503 C C . PHE A 1 311 ? -1.273 25.375 17.891 1 98.69 311 PHE A C 1
ATOM 2505 O O . PHE A 1 311 ? -2.158 25.938 18.531 1 98.69 311 PHE A O 1
ATOM 2512 N N . ASN A 1 312 ? -1.062 25.531 16.562 1 98.69 312 ASN A N 1
ATOM 2513 C CA . ASN A 1 312 ? -1.968 26.391 15.812 1 98.69 312 ASN A CA 1
ATOM 2514 C C . ASN A 1 312 ? -3.42 25.953 15.969 1 98.69 312 ASN A C 1
ATOM 2516 O O . ASN A 1 312 ? -4.324 26.781 16.047 1 98.69 312 ASN A O 1
ATOM 2520 N N . GLU A 1 313 ? -3.672 24.688 16.016 1 98 313 GLU A N 1
ATOM 2521 C CA . GLU A 1 313 ? -5.023 24.141 15.961 1 98 313 GLU A CA 1
ATOM 2522 C C . GLU A 1 313 ? -5.773 24.391 17.266 1 98 313 GLU A C 1
ATOM 2524 O O . GLU A 1 313 ? -7 24.25 17.328 1 98 313 GLU A O 1
ATOM 2529 N N . TRP A 1 314 ? -5.059 24.844 18.297 1 98.06 314 TRP A N 1
ATOM 2530 C CA . TRP A 1 314 ? -5.715 25.266 19.531 1 98.06 314 TRP A CA 1
ATOM 2531 C C . TRP A 1 314 ? -6.551 26.516 19.297 1 98.06 314 TRP A C 1
ATOM 2533 O O . TRP A 1 314 ? -7.457 26.828 20.078 1 98.06 314 TRP A O 1
ATOM 2543 N N . CYS A 1 315 ? -6.262 27.219 18.219 1 98.06 315 CYS A N 1
ATOM 2544 C CA . CYS A 1 315 ? -6.859 28.531 17.969 1 98.06 315 CYS A CA 1
ATOM 2545 C C . CYS A 1 315 ? -8.047 28.422 17.031 1 98.06 315 CYS A C 1
ATOM 2547 O O . CYS A 1 315 ? -8.742 29.406 16.766 1 98.06 315 CYS A O 1
ATOM 2549 N N . TYR A 1 316 ? -8.305 27.25 16.484 1 97 316 TYR A N 1
ATOM 2550 C CA . TYR A 1 316 ? -9.344 27.078 15.484 1 97 316 TYR A CA 1
ATOM 2551 C C . TYR A 1 316 ? -10.344 26.016 15.914 1 97 316 TYR A C 1
ATOM 2553 O O . TYR A 1 316 ? -9.953 24.922 16.344 1 97 316 TYR A O 1
ATOM 2561 N N . ASP A 1 317 ? -11.625 26.344 15.867 1 94.5 317 ASP A N 1
ATOM 2562 C CA . ASP A 1 317 ? -12.719 25.406 16.094 1 94.5 317 ASP A CA 1
ATOM 2563 C C . ASP A 1 317 ? -13.555 25.219 14.828 1 94.5 317 ASP A C 1
ATOM 2565 O O . ASP A 1 317 ? -14.172 26.172 14.336 1 94.5 317 ASP A O 1
ATOM 2569 N N . TYR A 1 318 ? -13.586 24.031 14.352 1 90.94 318 TYR A N 1
ATOM 2570 C CA . TYR A 1 318 ? -14.211 23.766 13.062 1 90.94 318 TYR A CA 1
ATOM 2571 C C . TYR A 1 318 ? -15.625 23.234 13.242 1 90.94 318 TYR A C 1
ATOM 2573 O O . TYR A 1 318 ? -16.25 22.797 12.281 1 90.94 318 TYR A O 1
ATOM 2581 N N . THR A 1 319 ? -16.141 23.266 14.438 1 86.81 319 THR A N 1
ATOM 2582 C CA . THR A 1 319 ? -17.453 22.703 14.711 1 86.81 319 THR A CA 1
ATOM 2583 C C . THR A 1 319 ? -18.531 23.781 14.703 1 86.81 319 THR A C 1
ATOM 2585 O O . THR A 1 319 ? -19.688 23.516 15.047 1 86.81 319 THR A O 1
ATOM 2588 N N . CYS A 1 320 ? -18.141 24.984 14.297 1 89.25 320 CYS A N 1
ATOM 2589 C CA . CYS A 1 320 ? -19.109 26.078 14.219 1 89.25 320 CYS A CA 1
ATOM 2590 C C . CYS A 1 320 ? -20.156 25.781 13.148 1 89.25 320 CYS A C 1
ATOM 2592 O O . CYS A 1 320 ? -19.812 25.547 11.984 1 89.25 320 CYS A O 1
ATOM 2594 N N . PRO A 1 321 ? -21.438 25.781 13.484 1 87.31 321 PRO A N 1
ATOM 2595 C CA . PRO A 1 321 ? -22.484 25.453 12.523 1 87.31 321 PRO A CA 1
ATOM 2596 C C . PRO A 1 321 ? -22.812 26.609 11.594 1 87.31 321 PRO A C 1
ATOM 2598 O O . PRO A 1 321 ? -23.406 26.406 10.531 1 87.31 321 PRO A O 1
ATOM 2601 N N . ASP A 1 322 ? -22.484 27.781 12.008 1 91.25 322 ASP A N 1
ATOM 2602 C CA . ASP A 1 322 ? -22.812 28.969 11.234 1 91.25 322 ASP A CA 1
ATOM 2603 C C . ASP A 1 322 ? -21.609 29.438 10.414 1 91.25 322 ASP A C 1
ATOM 2605 O O . ASP A 1 322 ? -20.453 29.141 10.773 1 91.25 322 ASP A O 1
ATOM 2609 N N . PRO A 1 323 ? -21.906 30.172 9.32 1 90.44 323 PRO A N 1
ATOM 2610 C CA . PRO A 1 323 ? -20.781 30.719 8.57 1 90.44 323 PRO A CA 1
ATOM 2611 C C . PRO A 1 323 ? -19.828 31.547 9.438 1 90.44 323 PRO A C 1
ATOM 2613 O O . PRO A 1 323 ? -20.281 32.25 10.328 1 90.44 323 PRO A O 1
ATOM 2616 N N . PRO A 1 324 ? -18.672 31.5 9.312 1 93.69 324 PRO A N 1
ATOM 2617 C CA . PRO A 1 324 ? -17.906 30.875 8.227 1 93.69 324 PRO A CA 1
ATOM 2618 C C . PRO A 1 324 ? -17.594 29.406 8.5 1 93.69 324 PRO A C 1
ATOM 2620 O O . PRO A 1 324 ? -16.703 28.828 7.867 1 93.69 324 PRO A O 1
ATOM 2623 N N . TYR A 1 325 ? -18.172 28.797 9.523 1 89.56 325 TYR A N 1
ATOM 2624 C CA . TYR A 1 325 ? -18.188 27.391 9.859 1 89.56 325 TYR A CA 1
ATOM 2625 C C . TYR A 1 325 ? -16.938 27 10.625 1 89.56 325 TYR A C 1
ATOM 2627 O O . TYR A 1 325 ? -16.562 25.828 10.672 1 89.56 325 TYR A O 1
ATOM 2635 N N . PHE A 1 326 ? -16.234 28.047 11.055 1 93.88 326 PHE A N 1
ATOM 2636 C CA . PHE A 1 326 ? -15.148 27.906 12.008 1 93.88 326 PHE A CA 1
ATOM 2637 C C . PHE A 1 326 ? -15.031 29.141 12.891 1 93.88 326 PHE A C 1
ATOM 2639 O O . PHE A 1 326 ? -15.602 30.188 12.578 1 93.88 326 PHE A O 1
ATOM 2646 N N . THR A 1 327 ? -14.414 28.969 14.016 1 96.19 327 THR A N 1
ATOM 2647 C CA . THR A 1 327 ? -14.055 30.109 14.844 1 96.19 327 THR A CA 1
ATOM 2648 C C . THR A 1 327 ? -12.539 30.203 14.992 1 96.19 327 THR A C 1
ATOM 2650 O O . THR A 1 327 ? -11.828 29.219 14.82 1 96.19 327 THR A O 1
ATOM 2653 N N . TYR A 1 328 ? -12.023 31.359 15.148 1 96.88 328 TYR A N 1
ATOM 2654 C CA . TYR A 1 328 ? -10.602 31.656 15.234 1 96.88 328 TYR A CA 1
ATOM 2655 C C . TYR A 1 328 ? -10.312 32.625 16.375 1 96.88 328 TYR A C 1
ATOM 2657 O O . TYR A 1 328 ? -10.938 33.688 16.484 1 96.88 328 TYR A O 1
ATOM 2665 N N . ASP A 1 329 ? -9.523 32.188 17.328 1 97.06 329 ASP A N 1
ATOM 2666 C CA . ASP A 1 329 ? -9.055 33 18.453 1 97.06 329 ASP A CA 1
ATOM 2667 C C . ASP A 1 329 ? -7.559 32.812 18.688 1 97.06 329 ASP A C 1
ATOM 2669 O O . ASP A 1 329 ? -7.145 31.859 19.359 1 97.06 329 ASP A O 1
ATOM 2673 N N . PHE A 1 330 ? -6.758 33.75 18.266 1 96.88 330 PHE A N 1
ATOM 2674 C CA . PHE A 1 330 ? -5.305 33.656 18.359 1 96.88 330 PHE A CA 1
ATOM 2675 C C . PHE A 1 330 ? -4.852 33.562 19.797 1 96.88 330 PHE A C 1
ATOM 2677 O O . PHE A 1 330 ? -3.807 32.969 20.094 1 96.88 330 PHE A O 1
ATOM 2684 N N . ASP A 1 331 ? -5.598 34.062 20.719 1 95.62 331 ASP A N 1
ATOM 2685 C CA . ASP A 1 331 ? -5.207 34.125 22.125 1 95.62 331 ASP A CA 1
ATOM 2686 C C . ASP A 1 331 ? -5.254 32.719 22.75 1 95.62 331 ASP A C 1
ATOM 2688 O O . ASP A 1 331 ? -4.73 32.531 23.844 1 95.62 331 ASP A O 1
ATOM 2692 N N . SER A 1 332 ? -5.828 31.844 22.016 1 96.88 332 SER A N 1
ATOM 2693 C CA . SER A 1 332 ? -5.91 30.469 22.516 1 96.88 332 SER A CA 1
ATOM 2694 C C . SER A 1 332 ? -4.629 29.703 22.219 1 96.88 332 SER A C 1
ATOM 2696 O O . SER A 1 332 ? -4.492 28.531 22.609 1 96.88 332 SER A O 1
ATOM 2698 N N . TYR A 1 333 ? -3.662 30.328 21.516 1 97.88 333 TYR A N 1
ATOM 2699 C CA . TYR A 1 333 ? -2.369 29.688 21.297 1 97.88 333 TYR A CA 1
ATOM 2700 C C . TYR A 1 333 ? -1.722 29.297 22.625 1 97.88 333 TYR A C 1
ATOM 2702 O O . TYR A 1 333 ? -1.816 30.047 23.609 1 97.88 333 TYR A O 1
ATOM 2710 N N . PRO A 1 334 ? -1.07 28.172 22.734 1 97.69 334 PRO A N 1
ATOM 2711 C CA . PRO A 1 334 ? -0.524 27.734 24.016 1 97.69 334 PRO A CA 1
ATOM 2712 C C . PRO A 1 334 ? 0.456 28.75 24.609 1 97.69 334 PRO A C 1
ATOM 2714 O O . PRO A 1 334 ? 1.265 29.328 23.875 1 97.69 334 PRO A O 1
ATOM 2717 N N . THR A 1 335 ? 0.39 28.938 25.891 1 96.44 335 THR A N 1
ATOM 2718 C CA . THR A 1 335 ? 1.347 29.781 26.609 1 96.44 335 THR A CA 1
ATOM 2719 C C . THR A 1 335 ? 2.736 29.141 26.594 1 96.44 335 THR A C 1
ATOM 2721 O O . THR A 1 335 ? 2.887 27.969 26.266 1 96.44 335 THR A O 1
ATOM 2724 N N . LEU A 1 336 ? 3.717 29.953 26.984 1 94.94 336 LEU A N 1
ATOM 2725 C CA . LEU A 1 336 ? 5.078 29.438 27.031 1 94.94 336 LEU A CA 1
ATOM 2726 C C . LEU A 1 336 ? 5.18 28.266 28 1 94.94 336 LEU A C 1
ATOM 2728 O O . LEU A 1 336 ? 5.883 27.281 27.734 1 94.94 336 LEU A O 1
ATOM 2732 N N . SER A 1 337 ? 4.469 28.406 29.094 1 95.69 337 SER A N 1
ATOM 2733 C CA . SER A 1 337 ? 4.48 27.328 30.094 1 95.69 337 SER A CA 1
ATOM 2734 C C . SER A 1 337 ? 3.855 26.062 29.547 1 95.69 337 SER A C 1
ATOM 2736 O O . SER A 1 337 ? 4.367 24.953 29.766 1 95.69 337 SER A O 1
ATOM 2738 N N . GLN A 1 338 ? 2.793 26.188 28.828 1 96.88 338 GLN A N 1
ATOM 2739 C CA . GLN A 1 338 ? 2.131 25.031 28.219 1 96.88 338 GLN A CA 1
ATOM 2740 C C . GLN A 1 338 ? 3.012 24.391 27.156 1 96.88 338 GLN A C 1
ATOM 2742 O O . GLN A 1 338 ? 3.082 23.172 27.047 1 96.88 338 GLN A O 1
ATOM 2747 N N . GLN A 1 339 ? 3.648 25.219 26.359 1 97.62 339 GLN A N 1
ATOM 2748 C CA . GLN A 1 339 ? 4.562 24.703 25.344 1 97.62 339 GLN A CA 1
ATOM 2749 C C . GLN A 1 339 ? 5.715 23.938 25.969 1 97.62 339 GLN A C 1
ATOM 2751 O O . GLN A 1 339 ? 6.09 22.859 25.484 1 97.62 339 GLN A O 1
ATOM 2756 N N . LYS A 1 340 ? 6.223 24.5 27.016 1 96.25 340 LYS A N 1
ATOM 2757 C CA . LYS A 1 340 ? 7.312 23.828 27.734 1 96.25 340 LYS A CA 1
ATOM 2758 C C . LYS A 1 340 ? 6.863 22.484 28.281 1 96.25 340 LYS A C 1
ATOM 2760 O O . LYS A 1 340 ? 7.598 21.484 28.172 1 96.25 340 LYS A O 1
ATOM 2765 N N . GLU A 1 341 ? 5.727 22.484 28.844 1 96.12 341 GLU A N 1
ATOM 2766 C CA . GLU A 1 341 ? 5.176 21.219 29.344 1 96.12 341 GLU A CA 1
ATOM 2767 C C . GLU A 1 341 ? 4.988 20.203 28.234 1 96.12 341 GLU A C 1
ATOM 2769 O O . GLU A 1 341 ? 5.301 19.031 28.391 1 96.12 341 GLU A O 1
ATOM 2774 N N . PHE A 1 342 ? 4.496 20.641 27.125 1 97.69 342 PHE A N 1
ATOM 2775 C CA . PHE A 1 342 ? 4.285 19.781 25.969 1 97.69 342 PHE A CA 1
ATOM 2776 C C . PHE A 1 342 ? 5.602 19.172 25.5 1 97.69 342 PHE A C 1
ATOM 2778 O O . PHE A 1 342 ? 5.707 17.953 25.328 1 97.69 342 PHE A O 1
ATOM 2785 N N . TRP A 1 343 ? 6.609 19.984 25.344 1 97.12 343 TRP A N 1
ATOM 2786 C CA . TRP A 1 343 ? 7.91 19.547 24.844 1 97.12 343 TRP A CA 1
ATOM 2787 C C . TRP A 1 343 ? 8.562 18.578 25.812 1 97.12 343 TRP A C 1
ATOM 2789 O O . TRP A 1 343 ? 9.18 17.594 25.391 1 97.12 343 TRP A O 1
ATOM 2799 N N . ASN A 1 344 ? 8.406 18.891 27.094 1 96.06 344 ASN A N 1
ATOM 2800 C CA . ASN A 1 344 ? 8.977 17.984 28.094 1 96.06 344 ASN A CA 1
ATOM 2801 C C . ASN A 1 344 ? 8.359 16.594 28.016 1 96.06 344 ASN A C 1
ATOM 2803 O O . ASN A 1 344 ? 9.07 15.594 28.047 1 96.06 344 ASN A O 1
ATOM 2807 N N . THR A 1 345 ? 7.062 16.578 27.922 1 96.81 345 THR A N 1
ATOM 2808 C CA . THR A 1 345 ? 6.363 15.305 27.797 1 96.81 345 THR A CA 1
ATOM 2809 C C . THR A 1 345 ? 6.75 14.602 26.5 1 96.81 345 THR A C 1
ATOM 2811 O O . THR A 1 345 ? 7.004 13.391 26.484 1 96.81 345 THR A O 1
ATOM 2814 N N . TYR A 1 346 ? 6.805 15.328 25.453 1 97.19 346 TYR A N 1
ATOM 2815 C CA . TYR A 1 346 ? 7.148 14.828 24.125 1 97.19 346 TYR A CA 1
ATOM 2816 C C . TYR A 1 346 ? 8.547 14.219 24.109 1 97.19 346 TYR A C 1
ATOM 2818 O O . TYR A 1 346 ? 8.734 13.094 23.641 1 97.19 346 TYR A O 1
ATOM 2826 N N . LEU A 1 347 ? 9.484 14.93 24.641 1 95.94 347 LEU A N 1
ATOM 2827 C CA . LEU A 1 347 ? 10.875 14.492 24.609 1 95.94 347 LEU A CA 1
ATOM 2828 C C . LEU A 1 347 ? 11.07 13.266 25.5 1 95.94 347 LEU A C 1
ATOM 2830 O O . LEU A 1 347 ? 11.828 12.359 25.156 1 95.94 347 LEU A O 1
ATOM 2834 N N . THR A 1 348 ? 10.414 13.25 26.594 1 94.5 348 THR A N 1
ATOM 2835 C CA . THR A 1 348 ? 10.469 12.086 27.469 1 94.5 348 THR A CA 1
ATOM 2836 C C . THR A 1 348 ? 9.906 10.859 26.766 1 94.5 348 THR A C 1
ATOM 2838 O O . THR A 1 348 ? 10.492 9.773 26.844 1 94.5 348 THR A O 1
ATOM 2841 N N . ALA A 1 349 ? 8.812 11.055 26.094 1 94 349 ALA A N 1
ATOM 2842 C CA . ALA A 1 349 ? 8.18 9.953 25.375 1 94 349 ALA A CA 1
ATOM 2843 C C . ALA A 1 349 ? 9.047 9.477 24.219 1 94 349 ALA A C 1
ATOM 2845 O O . ALA A 1 349 ? 9.094 8.289 23.922 1 94 349 ALA A O 1
ATOM 2846 N N . ARG A 1 350 ? 9.664 10.383 23.531 1 92.44 350 ARG A N 1
ATOM 2847 C CA . ARG A 1 350 ? 10.523 10.055 22.391 1 92.44 350 ARG A CA 1
ATOM 2848 C C . ARG A 1 350 ? 11.656 9.125 22.812 1 92.44 350 ARG A C 1
ATOM 2850 O O . ARG A 1 350 ? 12 8.195 22.078 1 92.44 350 ARG A O 1
ATOM 2857 N N . ILE A 1 351 ? 12.156 9.328 23.938 1 88.06 351 ILE A N 1
ATOM 2858 C CA . ILE A 1 351 ? 13.289 8.562 24.453 1 88.06 351 ILE A CA 1
ATOM 2859 C C . ILE A 1 351 ? 12.812 7.195 24.938 1 88.06 351 ILE A C 1
ATOM 2861 O O . ILE A 1 351 ? 13.438 6.176 24.641 1 88.06 351 ILE A O 1
ATOM 2865 N N . THR A 1 352 ? 11.773 7.188 25.594 1 83.75 352 THR A N 1
ATOM 2866 C CA . THR A 1 352 ? 11.242 5.957 26.172 1 83.75 352 THR A CA 1
ATOM 2867 C C . THR A 1 352 ? 10.828 4.98 25.078 1 83.75 352 THR A C 1
ATOM 2869 O O . THR A 1 352 ? 11.102 3.781 25.172 1 83.75 352 THR A O 1
ATOM 2872 N N . GLU A 1 353 ? 10.242 5.465 24.109 1 76.38 353 GLU A N 1
ATOM 2873 C CA . GLU A 1 353 ? 9.758 4.625 23.016 1 76.38 353 GLU A CA 1
ATOM 2874 C C . GLU A 1 353 ? 10.922 4.051 22.219 1 76.38 353 GLU A C 1
ATOM 2876 O O . GLU A 1 353 ? 10.875 2.896 21.781 1 76.38 353 GLU A O 1
ATOM 2881 N N . ARG A 1 354 ? 11.875 4.781 21.969 1 69.06 354 ARG A N 1
ATOM 2882 C CA . ARG A 1 354 ? 13.047 4.32 21.234 1 69.06 354 ARG A CA 1
ATOM 2883 C C . ARG A 1 354 ? 13.766 3.209 21.984 1 69.06 354 ARG A C 1
ATOM 2885 O O . ARG A 1 354 ? 14.227 2.238 21.391 1 69.06 354 ARG A O 1
ATOM 2892 N N . ARG A 1 355 ? 13.758 3.326 23.266 1 58.69 355 ARG A N 1
ATOM 2893 C CA . ARG A 1 355 ? 14.406 2.318 24.109 1 58.69 355 ARG A CA 1
ATOM 2894 C C . ARG A 1 355 ? 13.648 0.998 24.062 1 58.69 355 ARG A C 1
ATOM 2896 O O . ARG A 1 355 ? 14.25 -0.072 23.969 1 58.69 355 ARG A O 1
ATOM 2903 N N . THR A 1 356 ? 12.344 1.081 24.109 1 58.78 356 THR A N 1
ATOM 2904 C CA . THR A 1 356 ? 11.508 -0.11 24.078 1 58.78 356 THR A CA 1
ATOM 2905 C C . THR A 1 356 ? 11.641 -0.834 22.75 1 58.78 356 THR A C 1
ATOM 2907 O O . THR A 1 356 ? 11.688 -2.064 22.703 1 58.78 356 THR A O 1
ATOM 2910 N N . SER A 1 357 ? 11.773 -0.091 21.719 1 57.75 357 SER A N 1
ATOM 2911 C CA . SER A 1 357 ? 11.922 -0.689 20.406 1 57.75 357 SER A CA 1
ATOM 2912 C C . SER A 1 357 ? 13.258 -1.415 20.266 1 57.75 357 SER A C 1
ATOM 2914 O O . SER A 1 357 ? 13.312 -2.516 19.703 1 57.75 357 SER A O 1
ATOM 2916 N N . ILE A 1 358 ? 14.289 -0.842 20.938 1 49.34 358 ILE A N 1
ATOM 2917 C CA . ILE A 1 358 ? 15.625 -1.438 20.906 1 49.34 358 ILE A CA 1
ATOM 2918 C C . ILE A 1 358 ? 15.641 -2.699 21.766 1 49.34 358 ILE A C 1
ATOM 2920 O O . ILE A 1 358 ? 16.219 -3.715 21.391 1 49.34 358 ILE A O 1
ATOM 2924 N N . ASP A 1 359 ? 14.93 -2.648 22.875 1 45.62 359 ASP A N 1
ATOM 2925 C CA . ASP A 1 359 ? 14.891 -3.768 23.812 1 45.62 359 ASP A CA 1
ATOM 2926 C C . ASP A 1 359 ? 14.125 -4.949 23.219 1 45.62 359 ASP A C 1
ATOM 2928 O O . ASP A 1 359 ? 14.539 -6.102 23.375 1 45.62 359 ASP A O 1
ATOM 2932 N N . THR A 1 360 ? 13.062 -4.652 22.578 1 48.22 360 THR A N 1
ATOM 2933 C CA . THR A 1 360 ? 12.258 -5.707 21.969 1 48.22 360 THR A CA 1
ATOM 2934 C C . THR A 1 360 ? 12.992 -6.328 20.781 1 48.22 360 THR A C 1
ATOM 2936 O O . THR A 1 360 ? 12.867 -7.527 20.531 1 48.22 360 THR A O 1
ATOM 2939 N N . SER A 1 361 ? 13.648 -5.43 20.109 1 45.75 361 SER A N 1
ATOM 2940 C CA . SER A 1 361 ? 14.469 -5.984 19.047 1 45.75 361 SER A CA 1
ATOM 2941 C C . SER A 1 361 ? 15.562 -6.883 19.594 1 45.75 361 SER A C 1
ATOM 2943 O O . SER A 1 361 ? 15.898 -7.906 18.984 1 45.75 361 SER A O 1
ATOM 2945 N N . LYS A 1 362 ? 16.016 -6.5 20.859 1 44.5 362 LYS A N 1
ATOM 2946 C CA . LYS A 1 362 ? 17.031 -7.309 21.531 1 44.5 362 LYS A CA 1
ATOM 2947 C C . LYS A 1 362 ? 16.438 -8.594 22.094 1 44.5 362 LYS A C 1
ATOM 2949 O O . LYS A 1 362 ? 17.078 -9.648 22.078 1 44.5 362 LYS A O 1
ATOM 2954 N N . SER A 1 363 ? 15.367 -8.461 22.766 1 39.12 363 SER A N 1
ATOM 2955 C CA . SER A 1 363 ? 14.758 -9.656 23.344 1 39.12 363 SER A CA 1
ATOM 2956 C C . SER A 1 363 ? 14.367 -10.656 22.266 1 39.12 363 SER A C 1
ATOM 2958 O O . SER A 1 363 ? 14.25 -11.852 22.531 1 39.12 363 SER A O 1
ATOM 2960 N N . ALA A 1 364 ? 13.742 -10.172 21.281 1 36.5 364 ALA A N 1
ATOM 2961 C CA . ALA A 1 364 ? 13.438 -11.117 20.203 1 36.5 364 ALA A CA 1
ATOM 2962 C C . ALA A 1 364 ? 14.719 -11.688 19.594 1 36.5 364 ALA A C 1
ATOM 2964 O O . ALA A 1 364 ? 14.68 -12.664 18.844 1 36.5 364 ALA A O 1
ATOM 2965 N N . GLY A 1 365 ? 15.82 -10.93 19.719 1 33.31 365 GLY A N 1
ATOM 2966 C CA . GLY A 1 365 ? 17.125 -11.289 19.172 1 33.31 365 GLY A CA 1
ATOM 2967 C C . GLY A 1 365 ? 17.859 -12.305 20.031 1 33.31 365 GLY A C 1
ATOM 2968 O O . GLY A 1 365 ? 19.062 -12.516 19.844 1 33.31 365 GLY A O 1
ATOM 2969 N N . ASP A 1 366 ? 17.328 -12.75 21.125 1 32.75 366 ASP A N 1
ATOM 2970 C CA . ASP A 1 366 ? 18.281 -13.641 21.766 1 32.75 366 ASP A CA 1
ATOM 2971 C C . ASP A 1 366 ? 18.75 -14.727 20.797 1 32.75 366 ASP A C 1
ATOM 2973 O O . ASP A 1 366 ? 19.688 -15.477 21.109 1 32.75 366 ASP A O 1
ATOM 2977 N N . THR A 1 367 ? 17.875 -15.422 20.047 1 28.91 367 THR A N 1
ATOM 2978 C CA . THR A 1 367 ? 18.578 -16.531 19.438 1 28.91 367 THR A CA 1
ATOM 2979 C C . THR A 1 367 ? 19.547 -16.031 18.359 1 28.91 367 THR A C 1
ATOM 2981 O O . THR A 1 367 ? 20.453 -16.766 17.938 1 28.91 367 THR A O 1
ATOM 2984 N N . LEU A 1 368 ? 19.109 -15.344 17.328 1 27.34 368 LEU A N 1
ATOM 2985 C CA . LEU A 1 368 ? 20.234 -15.117 16.438 1 27.34 368 LEU A CA 1
ATOM 2986 C C . LEU A 1 368 ? 21.234 -14.148 17.062 1 27.34 368 LEU A C 1
ATOM 2988 O O . LEU A 1 368 ? 20.844 -13.148 17.656 1 27.34 368 LEU A O 1
ATOM 2992 N N . ASN A 1 369 ? 22.516 -14.523 17.469 1 26.62 369 ASN A N 1
ATOM 2993 C CA . ASN A 1 369 ? 23.719 -14.047 18.141 1 26.62 369 ASN A CA 1
ATOM 2994 C C . ASN A 1 369 ? 24.031 -12.609 17.766 1 26.62 369 ASN A C 1
ATOM 2996 O O . ASN A 1 369 ? 25.062 -12.07 18.172 1 26.62 369 ASN A O 1
ATOM 3000 N N . GLY A 1 370 ? 23.891 -12.227 16.438 1 26.5 370 GLY A N 1
ATOM 3001 C CA . GLY A 1 370 ? 24.734 -11.055 16.25 1 26.5 370 GLY A CA 1
ATOM 3002 C C . GLY A 1 370 ? 24.328 -9.875 17.109 1 26.5 370 GLY A C 1
ATOM 3003 O O . GLY A 1 370 ? 23.141 -9.609 17.281 1 26.5 370 GLY A O 1
ATOM 3004 N N . SER A 1 371 ? 25.047 -9.578 18.203 1 26.92 371 SER A N 1
ATOM 3005 C CA . SER A 1 371 ? 25.188 -8.5 19.172 1 26.92 371 SER A CA 1
ATOM 3006 C C . SER A 1 371 ? 25.016 -7.133 18.516 1 26.92 371 SER A C 1
ATOM 3008 O O . SER A 1 371 ? 25.984 -6.523 18.062 1 26.92 371 SER A O 1
ATOM 3010 N N . SER A 1 372 ? 24.391 -7 17.359 1 28.06 372 SER A N 1
ATOM 3011 C CA . SER A 1 372 ? 24.562 -5.605 16.984 1 28.06 372 SER A CA 1
ATOM 3012 C C . SER A 1 372 ? 24.094 -4.664 18.094 1 28.06 372 SER A C 1
ATOM 3014 O O . SER A 1 372 ? 22.938 -4.707 18.5 1 28.06 372 SER A O 1
ATOM 3016 N N . THR A 1 373 ? 24.969 -4.418 19.094 1 27.31 373 THR A N 1
ATOM 3017 C CA . THR A 1 373 ? 25.047 -3.326 20.062 1 27.31 373 THR A CA 1
ATOM 3018 C C . THR A 1 373 ? 24.656 -2.002 19.406 1 27.31 373 THR A C 1
ATOM 3020 O O . THR A 1 373 ? 25.469 -1.373 18.734 1 27.31 373 THR A O 1
ATOM 3023 N N . THR A 1 374 ? 23.734 -2.016 18.594 1 30.72 374 THR A N 1
ATOM 3024 C CA . THR A 1 374 ? 23.469 -0.634 18.203 1 30.72 374 THR A CA 1
ATOM 3025 C C . THR A 1 374 ? 23.469 0.283 19.422 1 30.72 374 THR A C 1
ATOM 3027 O O . THR A 1 374 ? 22.75 0.036 20.391 1 30.72 374 THR A O 1
ATOM 3030 N N . THR A 1 375 ? 24.641 0.761 19.766 1 30.25 375 THR A N 1
ATOM 3031 C CA . THR A 1 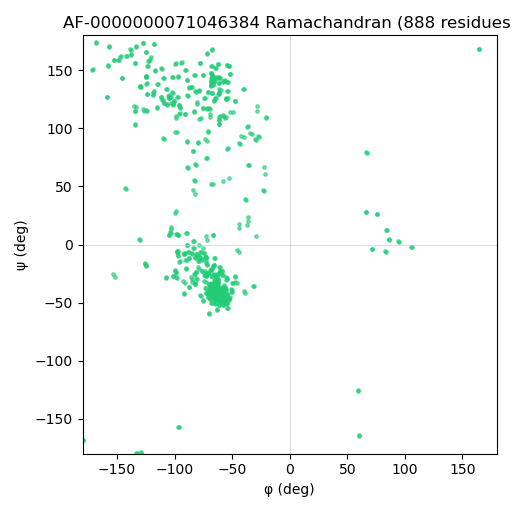375 ? 24.828 1.823 20.75 1 30.25 375 THR A CA 1
ATOM 3032 C C . THR A 1 375 ? 23.703 2.85 20.656 1 30.25 375 THR A C 1
ATOM 3034 O O . THR A 1 375 ? 23.391 3.338 19.562 1 30.25 375 THR A O 1
ATOM 3037 N N . PRO A 1 376 ? 22.766 2.775 21.547 1 33.72 376 PRO A N 1
ATOM 3038 C CA . PRO A 1 376 ? 21.797 3.873 21.656 1 33.72 376 PRO A CA 1
ATOM 3039 C C . PRO A 1 376 ? 22.406 5.23 21.328 1 33.72 376 PRO A C 1
ATOM 3041 O O . PRO A 1 376 ? 23.578 5.469 21.641 1 33.72 376 PRO A O 1
ATOM 3044 N N . HIS A 1 377 ? 22.328 5.746 20.172 1 34.38 377 HIS A N 1
ATOM 3045 C CA . HIS A 1 377 ? 22.734 7.145 20.219 1 34.38 377 HIS A CA 1
ATOM 3046 C C . HIS A 1 377 ? 22.641 7.695 21.641 1 34.38 377 HIS A C 1
ATOM 3048 O O . HIS A 1 377 ? 21.734 7.34 22.391 1 34.38 377 HIS A O 1
ATOM 3054 N N . PRO A 1 378 ? 23.766 7.965 22.312 1 34.53 378 PRO A N 1
ATOM 3055 C CA . PRO A 1 378 ? 23.625 8.57 23.641 1 34.53 378 PRO A CA 1
ATOM 3056 C C . PRO A 1 378 ? 22.344 9.383 23.797 1 34.53 378 PRO A C 1
ATOM 3058 O O . PRO A 1 378 ? 21.984 10.164 22.906 1 34.53 378 PRO A O 1
ATOM 3061 N N . LEU A 1 379 ? 21.25 8.805 24.297 1 39.94 379 LEU A N 1
ATOM 3062 C CA . LEU A 1 379 ? 20.234 9.633 24.953 1 39.94 379 LEU A CA 1
ATOM 3063 C C . LEU A 1 379 ? 20.844 10.945 25.438 1 39.94 379 LEU A C 1
ATOM 3065 O O . LEU A 1 379 ? 21.469 10.992 26.5 1 39.94 379 LEU A O 1
ATOM 3069 N N . GLU A 1 380 ? 21.625 11.641 24.641 1 38.25 380 GLU A N 1
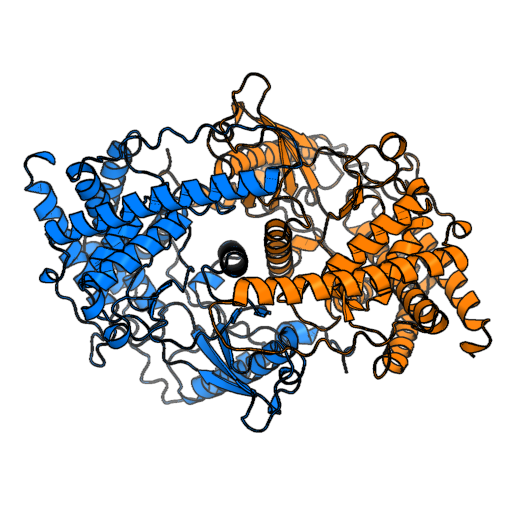ATOM 3070 C CA . GLU A 1 380 ? 22 12.945 25.156 1 38.25 380 GLU A CA 1
ATOM 3071 C C . GLU A 1 380 ? 20.938 13.5 26.094 1 38.25 380 GLU A C 1
ATOM 3073 O O . GLU A 1 380 ? 19.75 13.258 25.906 1 38.25 380 GLU A O 1
ATOM 3078 N N . ASP A 1 381 ? 21.188 13.703 27.406 1 43.22 381 ASP A N 1
ATOM 3079 C CA . ASP A 1 381 ? 20.516 14.508 28.422 1 43.22 381 ASP A CA 1
ATOM 3080 C C . ASP A 1 381 ? 19.688 15.617 27.781 1 43.22 381 ASP A C 1
ATOM 3082 O O . ASP A 1 381 ? 20.234 16.594 27.266 1 43.22 381 ASP A O 1
ATOM 3086 N N . THR A 1 382 ? 18.766 15.375 27.016 1 48.81 382 THR A N 1
ATOM 3087 C CA . THR A 1 382 ? 17.875 16.219 26.219 1 48.81 382 THR A CA 1
ATOM 3088 C C . THR A 1 382 ? 17.531 17.484 26.984 1 48.81 382 THR A C 1
ATOM 3090 O O . THR A 1 382 ? 16.391 17.656 27.438 1 48.81 382 THR A O 1
ATOM 3093 N N . LYS A 1 383 ? 18.203 17.75 27.875 1 56.91 383 LYS A N 1
ATOM 3094 C CA . LYS A 1 383 ? 17.906 19.125 28.234 1 56.91 383 LYS A CA 1
ATOM 3095 C C . LYS A 1 383 ? 18.016 20.047 27.031 1 56.91 383 LYS A C 1
ATOM 3097 O O . LYS A 1 383 ? 19.047 20.688 26.812 1 56.91 383 LYS A O 1
ATOM 3102 N N . GLU A 1 384 ? 17.172 19.703 25.922 1 65.25 384 GLU A N 1
ATOM 3103 C CA . GLU A 1 384 ? 17.141 20.672 24.828 1 65.25 384 GLU A CA 1
ATOM 3104 C C . GLU A 1 384 ? 16.766 22.062 25.328 1 65.25 384 GLU A C 1
ATOM 3106 O O . GLU A 1 384 ? 15.906 22.203 26.203 1 65.25 384 GLU A O 1
ATOM 3111 N N . ASP A 1 385 ? 17.5 22.875 24.906 1 84.69 385 ASP A N 1
ATOM 3112 C CA . ASP A 1 385 ? 17.234 24.281 25.156 1 84.69 385 ASP A CA 1
ATOM 3113 C C . ASP A 1 385 ? 15.844 24.688 24.672 1 84.69 385 ASP A C 1
ATOM 3115 O O . ASP A 1 385 ? 15.539 24.578 23.484 1 84.69 385 ASP A O 1
ATOM 3119 N N . PHE A 1 386 ? 14.969 24.938 25.641 1 90.62 386 PHE A N 1
ATOM 3120 C CA . PHE A 1 386 ? 13.586 25.266 25.328 1 90.62 386 PHE A CA 1
ATOM 3121 C C . PHE A 1 386 ? 13.531 26.375 24.266 1 90.62 386 PHE A C 1
ATOM 3123 O O . PHE A 1 386 ? 12.633 26.391 23.422 1 90.62 386 PHE A O 1
ATOM 3130 N N . GLU A 1 387 ? 14.461 27.234 24.312 1 88.75 387 GLU A N 1
ATOM 3131 C CA . GLU A 1 387 ? 14.461 28.312 23.328 1 88.75 387 GLU A CA 1
ATOM 3132 C C . GLU A 1 387 ? 14.594 27.781 21.906 1 88.75 387 GLU A C 1
ATOM 3134 O O . GLU A 1 387 ? 13.961 28.297 20.984 1 88.75 387 GLU A O 1
ATOM 3139 N N . LYS A 1 388 ? 15.391 26.812 21.812 1 89.69 388 LYS A N 1
ATOM 3140 C CA . LYS A 1 388 ? 15.562 26.188 20.5 1 89.69 388 LYS A CA 1
ATOM 3141 C C . LYS A 1 388 ? 14.297 25.469 20.047 1 89.69 388 LYS A C 1
ATOM 3143 O O . LYS A 1 388 ? 13.922 25.516 18.875 1 89.69 388 LYS A O 1
ATOM 3148 N N . LEU A 1 389 ? 13.688 24.828 21.016 1 93.44 389 LEU A N 1
ATOM 3149 C CA . LEU A 1 389 ? 12.461 24.094 20.734 1 93.44 389 LEU A CA 1
ATOM 3150 C C . LEU A 1 389 ? 11.328 25.062 20.391 1 93.44 389 LEU A C 1
ATOM 3152 O O . LEU A 1 389 ? 10.531 24.781 19.484 1 93.44 389 LEU A O 1
ATOM 3156 N N . TRP A 1 390 ? 11.375 26.109 21.109 1 93.5 390 TRP A N 1
ATOM 3157 C CA . TRP A 1 390 ? 10.375 27.141 20.859 1 93.5 390 TRP A CA 1
ATOM 3158 C C . TRP A 1 390 ? 10.531 27.719 19.453 1 93.5 390 TRP A C 1
ATOM 3160 O O . TRP A 1 390 ? 9.547 27.906 18.734 1 93.5 390 TRP A O 1
ATOM 3170 N N . LEU A 1 391 ? 11.727 28.031 19.094 1 91.88 391 LEU A N 1
ATOM 3171 C CA . LEU A 1 391 ? 12 28.594 17.781 1 91.88 391 LEU A CA 1
ATOM 3172 C C . LEU A 1 391 ? 11.609 27.609 16.672 1 91.88 391 LEU A C 1
ATOM 3174 O O . LEU A 1 391 ? 11.016 28 15.672 1 91.88 391 LEU A O 1
ATOM 3178 N N . GLU A 1 392 ? 11.953 26.375 16.875 1 93.06 392 GLU A N 1
ATOM 3179 C CA . GLU A 1 392 ? 11.625 25.312 15.93 1 93.06 392 GLU A CA 1
ATOM 3180 C C . GLU A 1 392 ? 10.117 25.219 15.703 1 93.06 392 GLU A C 1
ATOM 3182 O O . GLU A 1 392 ? 9.648 25.203 14.562 1 93.06 392 GLU A O 1
ATOM 3187 N N . ALA A 1 393 ? 9.367 25.188 16.797 1 95.69 393 ALA A N 1
ATOM 3188 C CA . ALA A 1 393 ? 7.914 25.062 16.719 1 95.69 393 ALA A CA 1
ATOM 3189 C C . ALA A 1 393 ? 7.293 26.328 16.125 1 95.69 393 ALA A C 1
ATOM 3191 O O . ALA A 1 393 ? 6.281 26.25 15.414 1 95.69 393 ALA A O 1
ATOM 3192 N N . THR A 1 394 ? 7.898 27.453 16.391 1 95.75 394 THR A N 1
ATOM 3193 C CA . THR A 1 394 ? 7.379 28.703 15.852 1 95.75 394 THR A CA 1
ATOM 3194 C C . THR A 1 394 ? 7.516 28.75 14.328 1 95.75 394 THR A C 1
ATOM 3196 O O . THR A 1 394 ? 6.574 29.109 13.625 1 95.75 394 THR A O 1
ATOM 3199 N N . PHE A 1 395 ? 8.648 28.344 13.836 1 95.06 395 PHE A N 1
ATOM 3200 C CA . PHE A 1 395 ? 8.812 28.297 12.391 1 95.06 395 PHE A CA 1
ATOM 3201 C C . PHE A 1 395 ? 7.883 27.266 11.766 1 95.06 395 PHE A C 1
ATOM 3203 O O . PHE A 1 395 ? 7.367 27.469 10.664 1 95.06 395 PHE A O 1
ATOM 3210 N N . GLY A 1 396 ? 7.734 26.156 12.477 1 96.62 396 GLY A N 1
ATOM 3211 C CA . GLY A 1 396 ? 6.758 25.172 12.031 1 96.62 396 GLY A CA 1
ATOM 3212 C C . GLY A 1 396 ? 5.344 25.719 11.969 1 96.62 396 GLY A C 1
ATOM 3213 O O . GLY A 1 396 ? 4.613 25.469 11.016 1 96.62 396 GLY A O 1
ATOM 3214 N N . ALA A 1 397 ? 4.992 26.453 12.969 1 98.31 397 ALA A N 1
ATOM 3215 C CA . ALA A 1 397 ? 3.672 27.078 13.023 1 98.31 397 ALA A CA 1
ATOM 3216 C C . ALA A 1 397 ? 3.482 28.062 11.875 1 98.31 397 ALA A C 1
ATOM 3218 O O . ALA A 1 397 ? 2.412 28.109 11.266 1 98.31 397 ALA A O 1
ATOM 3219 N N . LEU A 1 398 ? 4.523 28.859 11.633 1 98.38 398 LEU A N 1
ATOM 3220 C CA . LEU A 1 398 ? 4.469 29.797 10.523 1 98.38 398 LEU A CA 1
ATOM 3221 C C . LEU A 1 398 ? 4.246 29.078 9.195 1 98.38 398 LEU A C 1
ATOM 3223 O O . LEU A 1 398 ? 3.398 29.484 8.398 1 98.38 398 LEU A O 1
ATOM 3227 N N . PHE A 1 399 ? 5.008 28.031 8.977 1 98 399 PHE A N 1
ATOM 3228 C CA . PHE A 1 399 ? 4.852 27.25 7.75 1 98 399 PHE A CA 1
ATOM 3229 C C . PHE A 1 399 ? 3.447 26.656 7.664 1 98 399 PHE A C 1
ATOM 3231 O O . PHE A 1 399 ? 2.83 26.672 6.598 1 98 399 PHE A O 1
ATOM 3238 N N . SER A 1 400 ? 2.971 26.109 8.742 1 98.44 400 SER A N 1
ATOM 3239 C CA . SER A 1 400 ? 1.629 25.531 8.805 1 98.44 400 SER A CA 1
ATOM 3240 C C . SER A 1 400 ? 0.575 26.547 8.383 1 98.44 400 SER A C 1
ATOM 3242 O O . SER A 1 400 ? -0.325 26.234 7.602 1 98.44 400 SER A O 1
ATOM 3244 N N . HIS A 1 401 ? 0.663 27.781 8.898 1 98.75 401 HIS A N 1
ATOM 3245 C CA . HIS A 1 401 ? -0.282 28.828 8.523 1 98.75 401 HIS A CA 1
ATOM 3246 C C . HIS A 1 401 ? -0.229 29.094 7.02 1 98.75 401 HIS A C 1
ATOM 3248 O O . HIS A 1 401 ? -1.27 29.203 6.367 1 98.75 401 HIS A O 1
ATOM 3254 N N . LEU A 1 402 ? 0.953 29.219 6.496 1 98.69 402 LEU A N 1
ATOM 3255 C CA . LEU A 1 402 ? 1.104 29.469 5.066 1 98.69 402 LEU A CA 1
ATOM 3256 C C . LEU A 1 402 ? 0.5 28.328 4.246 1 98.69 402 LEU A C 1
ATOM 3258 O O . LEU A 1 402 ? -0.213 28.578 3.27 1 98.69 402 LEU A O 1
ATOM 3262 N N . PHE A 1 403 ? 0.787 27.141 4.637 1 98 403 PHE A N 1
ATOM 3263 C CA . PHE A 1 403 ? 0.334 25.953 3.922 1 98 403 PHE A CA 1
ATOM 3264 C C . PHE A 1 403 ? -1.188 25.891 3.9 1 98 403 PHE A C 1
ATOM 3266 O O . PHE A 1 403 ? -1.793 25.75 2.834 1 98 403 PHE A O 1
ATOM 3273 N N . TRP A 1 404 ? -1.811 26 5.043 1 97.5 404 TRP A N 1
ATOM 3274 C CA . TRP A 1 404 ? -3.256 25.828 5.133 1 97.5 404 TRP A CA 1
ATOM 3275 C C . TRP A 1 404 ? -3.988 27.016 4.523 1 97.5 404 TRP A C 1
ATOM 3277 O O . TRP A 1 404 ? -5.117 26.875 4.047 1 97.5 404 TRP A O 1
ATOM 3287 N N . ALA A 1 405 ? -3.332 28.188 4.527 1 98.44 405 ALA A N 1
ATOM 3288 C CA . ALA A 1 405 ? -3.908 29.312 3.799 1 98.44 405 ALA A CA 1
ATOM 3289 C C . ALA A 1 405 ? -3.959 29.031 2.301 1 98.44 405 ALA A C 1
ATOM 3291 O O . ALA A 1 405 ? -5.004 29.203 1.667 1 98.44 405 ALA A O 1
ATOM 3292 N N . ALA A 1 406 ? -2.82 28.609 1.766 1 97.44 406 ALA A N 1
ATOM 3293 C CA . ALA A 1 406 ? -2.777 28.281 0.345 1 97.44 406 ALA A CA 1
ATOM 3294 C C . ALA A 1 406 ? -3.736 27.141 0.021 1 97.44 406 ALA A C 1
ATOM 3296 O O . ALA A 1 406 ? -4.469 27.203 -0.97 1 97.44 406 ALA A O 1
ATOM 3297 N N . TRP A 1 407 ? -3.68 26.125 0.823 1 94 407 TRP A N 1
ATOM 3298 C CA . TRP A 1 407 ? -4.574 24.984 0.678 1 94 407 TRP A CA 1
ATOM 3299 C C . TRP A 1 407 ? -6.027 25.438 0.623 1 94 407 TRP A C 1
ATOM 3301 O O . TRP A 1 407 ? -6.801 24.953 -0.216 1 94 407 TRP A O 1
ATOM 3311 N N . SER A 1 408 ? -6.402 26.312 1.492 1 94.06 408 SER A N 1
ATOM 3312 C CA . SER A 1 408 ? -7.789 26.75 1.594 1 94.06 408 SER A CA 1
ATOM 3313 C C . SER A 1 408 ? -8.219 27.516 0.343 1 94.06 408 SER A C 1
ATOM 3315 O O . SER A 1 408 ? -9.367 27.391 -0.1 1 94.06 408 SER A O 1
ATOM 3317 N N . LEU A 1 409 ? -7.363 28.281 -0.164 1 94.5 409 LEU A N 1
ATOM 3318 C CA . LEU A 1 409 ? -7.68 29.016 -1.389 1 94.5 409 LEU A CA 1
ATOM 3319 C C . LEU A 1 409 ? -7.898 28.047 -2.551 1 94.5 409 LEU A C 1
ATOM 3321 O O . LEU A 1 409 ? -8.797 28.25 -3.375 1 94.5 409 LEU A O 1
ATOM 3325 N N . ILE A 1 410 ? -7.078 27.016 -2.561 1 90.12 410 ILE A N 1
ATOM 3326 C CA . ILE A 1 410 ? -7.254 25.984 -3.584 1 90.12 410 ILE A CA 1
ATOM 3327 C C . ILE A 1 410 ? -8.586 25.266 -3.381 1 90.12 410 ILE A C 1
ATOM 3329 O O . ILE A 1 410 ? -9.328 25.047 -4.34 1 90.12 410 ILE A O 1
ATOM 3333 N N . GLN A 1 411 ? -8.93 24.969 -2.129 1 84.88 411 GLN A N 1
ATOM 3334 C CA . GLN A 1 411 ? -10.148 24.234 -1.804 1 84.88 411 GLN A CA 1
ATOM 3335 C C . GLN A 1 411 ? -11.391 25.062 -2.154 1 84.88 411 GLN A C 1
ATOM 3337 O O . GLN A 1 411 ? -12.438 24.5 -2.48 1 84.88 411 GLN A O 1
ATOM 3342 N N . SER A 1 412 ? -11.32 26.312 -2.168 1 84.69 412 SER A N 1
ATOM 3343 C CA . SER A 1 412 ? -12.445 27.172 -2.521 1 84.69 412 SER A CA 1
ATOM 3344 C C . SER A 1 412 ? -12.914 26.906 -3.949 1 84.69 412 SER A C 1
ATOM 3346 O O . SER A 1 412 ? -14.055 27.203 -4.297 1 84.69 412 SER A O 1
ATOM 3348 N N . GLN A 1 413 ? -11.992 26.281 -4.688 1 79.44 413 GLN A N 1
ATOM 3349 C CA . GLN A 1 413 ? -12.297 26.062 -6.098 1 79.44 413 GLN A CA 1
ATOM 3350 C C . GLN A 1 413 ? -12.781 24.641 -6.336 1 79.44 413 GLN A C 1
ATOM 3352 O O . GLN A 1 413 ? -13.477 24.375 -7.32 1 79.44 413 GLN A O 1
ATOM 3357 N N . ILE A 1 414 ? -12.414 23.75 -5.422 1 75.75 414 ILE A N 1
ATOM 3358 C CA . ILE A 1 414 ? -12.617 22.359 -5.797 1 75.75 414 ILE A CA 1
ATOM 3359 C C . ILE A 1 414 ? -13.477 21.656 -4.742 1 75.75 414 ILE A C 1
ATOM 3361 O O . ILE A 1 414 ? -14.062 20.609 -5.004 1 75.75 414 ILE A O 1
ATOM 3365 N N . SER A 1 415 ? -13.562 22.234 -3.588 1 73.69 415 SER A N 1
ATOM 3366 C CA . SER A 1 415 ? -14.273 21.562 -2.51 1 73.69 415 SER A CA 1
ATOM 3367 C C . SER A 1 415 ? -15.773 21.781 -2.607 1 73.69 415 SER A C 1
ATOM 3369 O O . SER A 1 415 ? -16.219 22.875 -2.996 1 73.69 415 SER A O 1
ATOM 3371 N N . SER A 1 416 ? -16.531 20.781 -2.209 1 66.62 416 SER A N 1
ATOM 3372 C CA . SER A 1 416 ? -17.984 20.875 -2.189 1 66.62 416 SER A CA 1
ATOM 3373 C C . SER A 1 416 ? -18.5 21.078 -0.771 1 66.62 416 SER A C 1
ATOM 3375 O O . SER A 1 416 ? -19.719 21.156 -0.552 1 66.62 416 SER A O 1
ATOM 3377 N N . ILE A 1 417 ? -17.609 21.344 0.17 1 69.94 417 ILE A N 1
ATOM 3378 C CA . ILE A 1 417 ? -17.984 21.469 1.575 1 69.94 417 ILE A CA 1
ATOM 3379 C C . ILE A 1 417 ? -18.359 22.922 1.878 1 69.94 417 ILE A C 1
ATOM 3381 O O . ILE A 1 417 ? -17.75 23.844 1.344 1 69.94 417 ILE A O 1
ATOM 3385 N N . ARG A 1 418 ? -19.375 23.031 2.699 1 73.94 418 ARG A N 1
ATOM 3386 C CA . ARG A 1 418 ? -19.766 24.359 3.168 1 73.94 418 ARG A CA 1
ATOM 3387 C C . ARG A 1 418 ? -18.75 24.922 4.148 1 73.94 418 ARG A C 1
ATOM 3389 O O . ARG A 1 418 ? -18.797 24.609 5.344 1 73.94 418 ARG A O 1
ATOM 3396 N N . PHE A 1 419 ? -17.922 25.672 3.695 1 83.31 419 PHE A N 1
ATOM 3397 C CA . PHE A 1 419 ? -16.812 26.25 4.445 1 83.31 419 PHE A CA 1
ATOM 3398 C C . PHE A 1 419 ? -16.297 27.516 3.764 1 83.31 419 PHE A C 1
ATOM 3400 O O . PHE A 1 419 ? -16.141 27.547 2.541 1 83.31 419 PHE A O 1
ATOM 3407 N N . GLU A 1 420 ? -16.234 28.531 4.488 1 90.19 420 GLU A N 1
ATOM 3408 C CA . GLU A 1 420 ? -15.727 29.75 3.883 1 90.19 420 GLU A CA 1
ATOM 3409 C C . GLU A 1 420 ? -14.203 29.75 3.805 1 90.19 420 GLU A C 1
ATOM 3411 O O . GLU A 1 420 ? -13.531 30.375 4.617 1 90.19 420 GLU A O 1
ATOM 3416 N N . PHE A 1 421 ? -13.703 29.234 2.803 1 90.75 421 PHE A N 1
ATOM 3417 C CA . PHE A 1 421 ? -12.281 28.953 2.625 1 90.75 421 PHE A CA 1
ATOM 3418 C C . PHE A 1 421 ? -11.477 30.25 2.562 1 90.75 421 PHE A C 1
ATOM 3420 O O . PHE A 1 421 ? -10.383 30.328 3.121 1 90.75 421 PHE A O 1
ATOM 3427 N N . SER A 1 422 ? -11.984 31.266 1.913 1 93 422 SER A N 1
ATOM 3428 C CA . SER A 1 422 ? -11.266 32.531 1.799 1 93 422 SER A CA 1
ATOM 3429 C C . SER A 1 422 ? -11.094 33.188 3.16 1 93 422 SER A C 1
ATOM 3431 O O . SER A 1 422 ? -10.039 33.75 3.447 1 93 422 SER A O 1
ATOM 3433 N N . LYS A 1 423 ? -12.156 33.094 3.957 1 95.69 423 LYS A N 1
ATOM 3434 C CA . LYS A 1 423 ? -12.07 33.625 5.309 1 95.69 423 LYS A CA 1
ATOM 3435 C C . LYS A 1 423 ? -11.07 32.844 6.156 1 95.69 423 LYS A C 1
ATOM 3437 O O . LYS A 1 423 ? -10.391 33.406 7.008 1 95.69 423 LYS A O 1
ATOM 3442 N N . TYR A 1 424 ? -11.078 31.594 5.91 1 96.38 424 TYR A N 1
ATOM 3443 C CA . TYR A 1 424 ? -10.125 30.75 6.613 1 96.38 424 TYR A CA 1
ATOM 3444 C C . TYR A 1 424 ? -8.695 31.109 6.238 1 96.38 424 TYR A C 1
ATOM 3446 O O . TYR A 1 424 ? -7.82 31.188 7.109 1 96.38 424 TYR A O 1
ATOM 3454 N N . ALA A 1 425 ? -8.453 31.344 4.953 1 97.69 425 ALA A N 1
ATOM 3455 C CA . ALA A 1 425 ? -7.129 31.781 4.504 1 97.69 425 ALA A CA 1
ATOM 3456 C C . ALA A 1 425 ? -6.715 33.094 5.188 1 97.69 425 ALA A C 1
ATOM 3458 O O . ALA A 1 425 ? -5.57 33.219 5.621 1 97.69 425 ALA A O 1
ATOM 3459 N N . SER A 1 426 ? -7.648 33.969 5.266 1 98 426 SER A N 1
ATOM 3460 C CA . SER A 1 426 ? -7.387 35.25 5.906 1 98 426 SER A CA 1
ATOM 3461 C C . SER A 1 426 ? -7.082 35.062 7.387 1 98 426 SER A C 1
ATOM 3463 O O . SER A 1 426 ? -6.195 35.75 7.93 1 98 426 SER A O 1
ATOM 3465 N N . ALA A 1 427 ? -7.859 34.219 8.023 1 98.44 427 ALA A N 1
ATOM 3466 C CA . ALA A 1 427 ? -7.633 33.969 9.445 1 98.44 427 ALA A CA 1
ATOM 3467 C C . ALA A 1 427 ? -6.246 33.344 9.672 1 98.44 427 ALA A C 1
ATOM 3469 O O . ALA A 1 427 ? -5.547 33.75 10.609 1 98.44 427 ALA A O 1
ATOM 3470 N N . ARG A 1 428 ? -5.844 32.406 8.859 1 98.69 428 ARG A N 1
ATOM 3471 C CA . ARG A 1 428 ? -4.527 31.797 8.953 1 98.69 428 ARG A CA 1
ATOM 3472 C C . ARG A 1 428 ? -3.42 32.844 8.766 1 98.69 428 ARG A C 1
ATOM 3474 O O . ARG A 1 428 ? -2.441 32.844 9.516 1 98.69 428 ARG A O 1
ATOM 3481 N N . MET A 1 429 ? -3.586 33.719 7.812 1 98.69 429 MET A N 1
ATOM 3482 C CA . MET A 1 429 ? -2.549 34.719 7.527 1 98.69 429 MET A CA 1
ATOM 3483 C C . MET A 1 429 ? -2.512 35.781 8.609 1 98.69 429 MET A C 1
ATOM 3485 O O . MET A 1 429 ? -1.447 36.344 8.922 1 98.69 429 MET A O 1
ATOM 3489 N N . ASP A 1 430 ? -3.672 36.062 9.18 1 98.56 430 ASP A N 1
ATOM 3490 C CA . ASP A 1 430 ? -3.668 36.938 10.344 1 98.56 430 ASP A CA 1
ATOM 3491 C C . ASP A 1 430 ? -2.801 36.375 11.461 1 98.56 430 ASP A C 1
ATOM 3493 O O . ASP A 1 430 ? -1.955 37.062 12.023 1 98.56 430 ASP A O 1
ATOM 3497 N N . ALA A 1 431 ? -3.074 35.156 11.781 1 98.62 431 ALA A N 1
ATOM 3498 C CA . ALA A 1 431 ? -2.279 34.469 12.805 1 98.62 431 ALA A CA 1
ATOM 3499 C C . ALA A 1 431 ? -0.803 34.438 12.422 1 98.62 431 ALA A C 1
ATOM 3501 O O . ALA A 1 431 ? 0.067 34.656 13.266 1 98.62 431 ALA A O 1
ATOM 3502 N N . TYR A 1 432 ? -0.5 34.188 11.156 1 98.69 432 TYR A N 1
ATOM 3503 C CA . TYR A 1 432 ? 0.867 34.156 10.648 1 98.69 432 TYR A CA 1
ATOM 3504 C C . TYR A 1 432 ? 1.588 35.469 10.953 1 98.69 432 TYR A C 1
ATOM 3506 O O . TYR A 1 432 ? 2.688 35.469 11.508 1 98.69 432 TYR A O 1
ATOM 3514 N N . TYR A 1 433 ? 0.997 36.562 10.625 1 98.25 433 TYR A N 1
ATOM 3515 C CA . TYR A 1 433 ? 1.645 37.875 10.781 1 98.25 433 TYR A CA 1
ATOM 3516 C C . TYR A 1 433 ? 1.793 38.25 12.25 1 98.25 433 TYR A C 1
ATOM 3518 O O . TYR A 1 433 ? 2.789 38.844 12.648 1 98.25 433 TYR A O 1
ATOM 3526 N N . ARG A 1 434 ? 0.78 37.875 13.039 1 97.12 434 ARG A N 1
ATOM 3527 C CA . ARG A 1 434 ? 0.893 38.125 14.477 1 97.12 434 ARG A CA 1
ATOM 3528 C C . ARG A 1 434 ? 2.064 37.344 15.07 1 97.12 434 ARG A C 1
ATOM 3530 O O . ARG A 1 434 ? 2.826 37.906 15.875 1 97.12 434 ARG A O 1
ATOM 3537 N N . MET A 1 435 ? 2.158 36.156 14.641 1 96.62 435 MET A N 1
ATOM 3538 C CA . MET A 1 435 ? 3.236 35.312 15.148 1 96.62 435 MET A CA 1
ATOM 3539 C C . MET A 1 435 ? 4.59 35.812 14.641 1 96.62 435 MET A C 1
ATOM 3541 O O . MET A 1 435 ? 5.566 35.844 15.391 1 96.62 435 MET A O 1
ATOM 3545 N N . LYS A 1 436 ? 4.691 36.094 13.375 1 96.31 436 LYS A N 1
ATOM 3546 C CA . LYS A 1 436 ? 5.941 36.562 12.797 1 96.31 436 LYS A CA 1
ATOM 3547 C C . LYS A 1 436 ? 6.406 37.844 13.492 1 96.31 436 LYS A C 1
ATOM 3549 O O . LYS A 1 436 ? 7.598 38.031 13.75 1 96.31 436 LYS A O 1
ATOM 3554 N N . ASN A 1 437 ? 5.488 38.688 13.766 1 93.75 437 ASN A N 1
ATOM 3555 C CA . ASN A 1 437 ? 5.809 39.938 14.461 1 93.75 437 ASN A CA 1
ATOM 3556 C C . ASN A 1 437 ? 6.348 39.656 15.859 1 93.75 437 ASN A C 1
ATOM 3558 O O . ASN A 1 437 ? 7.27 40.344 16.312 1 93.75 437 ASN A O 1
ATOM 3562 N N . SER A 1 438 ? 5.73 38.719 16.5 1 88.44 438 SER A N 1
ATOM 3563 C CA . SER A 1 438 ? 6.199 38.344 17.828 1 88.44 438 SER A CA 1
ATOM 3564 C C . SER A 1 438 ? 7.602 37.75 17.766 1 88.44 438 SER A C 1
ATOM 3566 O O . SER A 1 438 ? 8.398 37.938 18.688 1 88.44 438 SER A O 1
ATOM 3568 N N . LEU A 1 439 ? 7.902 37 16.812 1 89.44 439 LEU A N 1
ATOM 3569 C CA . LEU A 1 439 ? 9.211 36.375 16.609 1 89.44 439 LEU A CA 1
ATOM 3570 C C . LEU A 1 439 ? 10.273 37.438 16.375 1 89.44 439 LEU A C 1
ATOM 3572 O O . LEU A 1 439 ? 11.375 37.375 16.938 1 89.44 439 LEU A O 1
ATOM 3576 N N . LYS A 1 440 ? 9.977 38.438 15.617 1 83.88 440 LYS A N 1
ATOM 3577 C CA . LYS A 1 440 ? 10.922 39.469 15.266 1 83.88 440 LYS A CA 1
ATOM 3578 C C . LYS A 1 440 ? 11.195 40.375 16.469 1 83.88 440 LYS A C 1
ATOM 3580 O O . LYS A 1 440 ? 12.242 41.031 16.531 1 83.88 440 LYS A O 1
ATOM 3585 N N . SER A 1 441 ? 10.281 40.406 17.328 1 78 441 SER A N 1
ATOM 3586 C CA . SER A 1 441 ? 10.422 41.281 18.484 1 78 441 SER A CA 1
ATOM 3587 C C . SER A 1 441 ? 11.281 40.625 19.578 1 78 441 SER A C 1
ATOM 3589 O O . SER A 1 441 ? 11.695 41.281 20.531 1 78 441 SER A O 1
ATOM 3591 N N . ARG A 1 442 ? 11.531 39.406 19.406 1 75.38 442 ARG A N 1
ATOM 3592 C CA . ARG A 1 442 ? 12.359 38.75 20.391 1 75.38 442 ARG A CA 1
ATOM 3593 C C . ARG A 1 442 ? 13.836 39.062 20.172 1 75.38 442 ARG A C 1
ATOM 3595 O O . ARG A 1 442 ? 14.312 39.062 19.047 1 75.38 442 ARG A O 1
ATOM 3602 N N . PRO A 1 443 ? 14.484 39.406 21.281 1 59.44 443 PRO A N 1
ATOM 3603 C CA . PRO A 1 443 ? 15.891 39.812 21.188 1 59.44 443 PRO A CA 1
ATOM 3604 C C . PRO A 1 443 ? 16.766 38.719 20.562 1 59.44 443 PRO A C 1
ATOM 3606 O O . PRO A 1 443 ? 17.719 39.031 19.844 1 59.44 443 PRO A O 1
ATOM 3609 N N . ASP A 1 444 ? 16.484 37.469 20.844 1 55.91 444 ASP A N 1
ATOM 3610 C CA . ASP A 1 444 ? 17.359 36.406 20.375 1 55.91 444 ASP A CA 1
ATOM 3611 C C . ASP A 1 444 ? 17.109 36.094 18.906 1 55.91 444 ASP A C 1
ATOM 3613 O O . ASP A 1 444 ? 17.875 35.375 18.281 1 55.91 444 ASP A O 1
ATOM 3617 N N . TYR A 1 445 ? 16.094 36.5 18.281 1 55.81 445 TYR A N 1
ATOM 3618 C CA . TYR A 1 445 ? 15.805 36.344 16.859 1 55.81 445 TYR A CA 1
ATOM 3619 C C . TYR A 1 445 ? 16.5 37.406 16.031 1 55.81 445 TYR A C 1
ATOM 3621 O O . TYR A 1 445 ? 16.828 37.156 14.867 1 55.81 445 TYR A O 1
ATOM 3629 N N . GLN A 1 446 ? 16.703 38.75 16.609 1 42.41 446 GLN A N 1
ATOM 3630 C CA . GLN A 1 446 ? 17.406 39.812 15.938 1 42.41 446 GLN A CA 1
ATOM 3631 C C . GLN A 1 446 ? 18.891 39.5 15.805 1 42.41 446 GLN A C 1
ATOM 3633 O O . GLN A 1 446 ? 19.516 39.031 16.75 1 42.41 446 GLN A O 1
ATOM 3638 N N . MET B 1 1 ? 20.531 20.859 -2.307 1 30.7 1 MET B N 1
ATOM 3639 C CA . MET B 1 1 ? 19.672 21.938 -1.841 1 30.7 1 MET B CA 1
ATOM 3640 C C . MET B 1 1 ? 18.203 21.531 -1.93 1 30.7 1 MET B C 1
ATOM 3642 O O . MET B 1 1 ? 17.719 21.172 -3.006 1 30.7 1 MET B O 1
ATOM 3646 N N . PHE B 1 2 ? 17.656 21.203 -0.719 1 39.94 2 PHE B N 1
ATOM 3647 C CA . PHE B 1 2 ? 16.391 20.5 -0.529 1 39.94 2 PHE B CA 1
ATOM 3648 C C . PHE B 1 2 ? 15.258 21.219 -1.262 1 39.94 2 PHE B C 1
ATOM 3650 O O . PHE B 1 2 ? 14.289 20.578 -1.689 1 39.94 2 PHE B O 1
ATOM 3657 N N . PHE B 1 3 ? 15.422 22.547 -1.369 1 40.88 3 PHE B N 1
ATOM 3658 C CA . PHE B 1 3 ? 14.273 23.391 -1.718 1 40.88 3 PHE B CA 1
ATOM 3659 C C . PHE B 1 3 ? 14.195 23.594 -3.225 1 40.88 3 PHE B C 1
ATOM 3661 O O . PHE B 1 3 ? 13.328 24.328 -3.713 1 40.88 3 PHE B O 1
ATOM 3668 N N . THR B 1 4 ? 15.156 23.188 -3.984 1 39.75 4 THR B N 1
ATOM 3669 C CA . THR B 1 4 ? 15.047 23.516 -5.406 1 39.75 4 THR B CA 1
ATOM 3670 C C . THR B 1 4 ? 14.281 22.422 -6.145 1 39.75 4 THR B C 1
ATOM 3672 O O . THR B 1 4 ? 14.867 21.422 -6.559 1 39.75 4 THR B O 1
ATOM 3675 N N . HIS B 1 5 ? 13.031 22.266 -5.844 1 41.97 5 HIS B N 1
ATOM 3676 C CA . HIS B 1 5 ? 12.312 21.234 -6.574 1 41.97 5 HIS B CA 1
ATOM 3677 C C . HIS B 1 5 ? 11.688 21.797 -7.852 1 41.97 5 HIS B C 1
ATOM 3679 O O . HIS B 1 5 ? 10.906 22.75 -7.801 1 41.97 5 HIS B O 1
ATOM 3685 N N . SER B 1 6 ? 12.375 21.781 -8.867 1 42.41 6 SER B N 1
ATOM 3686 C CA . SER B 1 6 ? 11.688 22.156 -10.094 1 42.41 6 SER B CA 1
ATOM 3687 C C . SER B 1 6 ? 10.594 21.156 -10.445 1 42.41 6 SER B C 1
ATOM 3689 O O . SER B 1 6 ? 10.719 19.969 -10.141 1 42.41 6 SER B O 1
ATOM 3691 N N . ILE B 1 7 ? 9.375 21.594 -10.648 1 44.72 7 ILE B N 1
ATOM 3692 C CA . ILE B 1 7 ? 8.25 20.844 -11.195 1 44.72 7 ILE B CA 1
ATOM 3693 C C . ILE B 1 7 ? 8.766 19.797 -12.18 1 44.72 7 ILE B C 1
ATOM 3695 O O . ILE B 1 7 ? 8.258 18.672 -12.211 1 44.72 7 ILE B O 1
ATOM 3699 N N . ASP B 1 8 ? 9.719 20.078 -12.867 1 43.97 8 ASP B N 1
ATOM 3700 C CA . ASP B 1 8 ? 10.391 19.203 -13.828 1 43.97 8 ASP B CA 1
ATOM 3701 C C . ASP B 1 8 ? 11.055 18.016 -13.117 1 43.97 8 ASP B C 1
ATOM 3703 O O . ASP B 1 8 ? 11.352 17 -13.742 1 43.97 8 ASP B O 1
ATOM 3707 N N . ASP B 1 9 ? 11.094 18.141 -11.93 1 48.5 9 ASP B N 1
ATOM 3708 C CA . ASP B 1 9 ? 11.82 17.141 -11.148 1 48.5 9 ASP B CA 1
ATOM 3709 C C . ASP B 1 9 ? 10.961 15.906 -10.906 1 48.5 9 ASP B C 1
ATOM 3711 O O . ASP B 1 9 ? 11.484 14.812 -10.664 1 48.5 9 ASP B O 1
ATOM 3715 N N . GLU B 1 10 ? 9.695 16.094 -10.867 1 50.81 10 GLU B N 1
ATOM 3716 C CA . GLU B 1 10 ? 8.836 14.93 -10.703 1 50.81 10 GLU B CA 1
ATOM 3717 C C . GLU B 1 10 ? 9.047 13.922 -11.82 1 50.81 10 GLU B C 1
ATOM 3719 O O . GLU B 1 10 ? 9.133 12.711 -11.57 1 50.81 10 GLU B O 1
ATOM 3724 N N . VAL B 1 11 ? 9.008 14.453 -13.062 1 50.75 11 VAL B N 1
ATOM 3725 C CA . VAL B 1 11 ? 9.281 13.602 -14.211 1 50.75 11 VAL B CA 1
ATOM 3726 C C . VAL B 1 11 ? 10.672 12.984 -14.086 1 50.75 11 VAL B C 1
ATOM 3728 O O . VAL B 1 11 ? 10.883 11.828 -14.445 1 50.75 11 VAL B O 1
ATOM 3731 N N . LEU B 1 12 ? 11.461 13.703 -13.367 1 53.53 12 LEU B N 1
ATOM 3732 C CA . LEU B 1 12 ? 12.844 13.242 -13.297 1 53.53 12 LEU B CA 1
ATOM 3733 C C . LEU B 1 12 ? 13.031 12.25 -12.164 1 53.53 12 LEU B C 1
ATOM 3735 O O . LEU B 1 12 ? 14.023 11.523 -12.117 1 53.53 12 LEU B O 1
ATOM 3739 N N . ASP B 1 13 ? 11.938 12.125 -11.391 1 64.94 13 ASP B N 1
ATOM 3740 C CA . ASP B 1 13 ? 12.109 11.234 -10.242 1 64.94 13 ASP B CA 1
ATOM 3741 C C . ASP B 1 13 ? 11.578 9.836 -10.539 1 64.94 13 ASP B C 1
ATOM 3743 O O . ASP B 1 13 ? 11.883 8.883 -9.82 1 64.94 13 ASP B O 1
ATOM 3747 N N . GLU B 1 14 ? 10.961 9.719 -11.734 1 70.5 14 GLU B N 1
ATOM 3748 C CA . GLU B 1 14 ? 10.391 8.406 -12.023 1 70.5 14 GLU B CA 1
ATOM 3749 C C . GLU B 1 14 ? 11.414 7.5 -12.703 1 70.5 14 GLU B C 1
ATOM 3751 O O . GLU B 1 14 ? 12.133 7.938 -13.602 1 70.5 14 GLU B O 1
ATOM 3756 N N . VAL B 1 15 ? 11.609 6.309 -12.188 1 76.69 15 VAL B N 1
ATOM 3757 C CA . VAL B 1 15 ? 12.484 5.312 -12.805 1 76.69 15 VAL B CA 1
ATOM 3758 C C . VAL B 1 15 ? 11.789 4.703 -14.023 1 76.69 15 VAL B C 1
ATOM 3760 O O . VAL B 1 15 ? 10.688 4.16 -13.906 1 76.69 15 VAL B O 1
ATOM 3763 N N . PRO B 1 16 ? 12.352 4.883 -15.156 1 72.94 16 PRO B N 1
ATOM 3764 C CA . PRO B 1 16 ? 11.727 4.336 -16.359 1 72.94 16 PRO B CA 1
ATOM 3765 C C . PRO B 1 16 ? 11.68 2.811 -16.375 1 72.94 16 PRO B C 1
ATOM 3767 O O . PRO B 1 16 ? 12.531 2.162 -15.758 1 72.94 16 PRO B O 1
ATOM 3770 N N . CYS B 1 17 ? 10.68 2.293 -17.062 1 70.44 17 CYS B N 1
ATOM 3771 C CA . CYS B 1 17 ? 10.586 0.847 -17.234 1 70.44 17 CYS B CA 1
ATOM 3772 C C . CYS B 1 17 ? 11.625 0.347 -18.234 1 70.44 17 CYS B C 1
ATOM 3774 O O . CYS B 1 17 ? 11.688 0.833 -19.375 1 70.44 17 CYS B O 1
ATOM 3776 N N . PRO B 1 18 ? 12.414 -0.604 -17.828 1 67.94 18 PRO B N 1
ATOM 3777 C CA . PRO B 1 18 ? 13.438 -1.108 -18.75 1 67.94 18 PRO B CA 1
ATOM 3778 C C . PRO B 1 18 ? 12.836 -1.806 -19.969 1 67.94 18 PRO B C 1
ATOM 3780 O O . PRO B 1 18 ? 13.508 -1.975 -20.984 1 67.94 18 PRO B O 1
ATOM 3783 N N . ASP B 1 19 ? 11.523 -2.189 -19.859 1 63.53 19 ASP B N 1
ATOM 3784 C CA . ASP B 1 19 ? 10.883 -2.93 -20.938 1 63.53 19 ASP B CA 1
ATOM 3785 C C . ASP B 1 19 ? 10.57 -2.016 -22.109 1 63.53 19 ASP B C 1
ATOM 3787 O O . ASP B 1 19 ? 10.18 -2.488 -23.188 1 63.53 19 ASP B O 1
ATOM 3791 N N . PHE B 1 20 ? 10.773 -0.775 -21.891 1 62.06 20 PHE B N 1
ATOM 3792 C CA . PHE B 1 20 ? 10.414 0.125 -22.984 1 62.06 20 PHE B CA 1
ATOM 3793 C C . PHE B 1 20 ? 11.43 0.026 -24.109 1 62.06 20 PHE B C 1
ATOM 3795 O O . PHE B 1 20 ? 11.133 0.413 -25.25 1 62.06 20 PHE B O 1
ATOM 3802 N N . ILE B 1 21 ? 12.672 -0.42 -23.844 1 58.31 21 ILE B N 1
ATOM 3803 C CA . ILE B 1 21 ? 13.766 -0.448 -24.812 1 58.31 21 ILE B CA 1
ATOM 3804 C C . ILE B 1 21 ? 13.578 -1.631 -25.766 1 58.31 21 ILE B C 1
ATOM 3806 O O . ILE B 1 21 ? 13.539 -2.783 -25.328 1 58.31 21 ILE B O 1
ATOM 3810 N N . PRO B 1 22 ? 13.219 -1.175 -27 1 53.56 22 PRO B N 1
ATOM 3811 C CA . PRO B 1 22 ? 13.258 -2.295 -27.953 1 53.56 22 PRO B CA 1
ATOM 3812 C C . PRO B 1 22 ? 14.617 -2.986 -27.984 1 53.56 22 PRO B C 1
ATOM 3814 O O . PRO B 1 22 ? 15.641 -2.355 -27.719 1 53.56 22 PRO B O 1
ATOM 3817 N N . GLN B 1 23 ? 14.672 -4.324 -27.797 1 52.81 23 GLN B N 1
ATOM 3818 C CA . GLN B 1 23 ? 15.867 -5.168 -27.797 1 52.81 23 GLN B CA 1
ATOM 3819 C C . GLN B 1 23 ? 16.797 -4.809 -28.953 1 52.81 23 GLN B C 1
ATOM 3821 O O . GLN B 1 23 ? 17.781 -5.5 -29.203 1 52.81 23 GLN B O 1
ATOM 3826 N N . VAL B 1 24 ? 16.531 -3.637 -29.547 1 51.47 24 VAL B N 1
ATOM 3827 C CA . VAL B 1 24 ? 17.141 -3.604 -30.875 1 51.47 24 VAL B CA 1
ATOM 3828 C C . VAL B 1 24 ? 18.531 -2.98 -30.797 1 51.47 24 VAL B C 1
ATOM 3830 O O . VAL B 1 24 ? 19.391 -3.24 -31.641 1 51.47 24 VAL B O 1
ATOM 3833 N N . SER B 1 25 ? 18.797 -2.08 -29.938 1 57.38 25 SER B N 1
ATOM 3834 C CA . SER B 1 25 ? 20.094 -1.422 -29.969 1 57.38 25 SER B CA 1
ATOM 3835 C C . SER B 1 25 ? 20.781 -1.504 -28.609 1 57.38 25 SER B C 1
ATOM 3837 O O . SER B 1 25 ? 20.219 -1.08 -27.594 1 57.38 25 SER B O 1
ATOM 3839 N N . GLN B 1 26 ? 21.922 -2.229 -28.578 1 64.5 26 GLN B N 1
ATOM 3840 C CA . GLN B 1 26 ? 22.703 -2.385 -27.359 1 64.5 26 GLN B CA 1
ATOM 3841 C C . GLN B 1 26 ? 23.078 -1.027 -26.766 1 64.5 26 GLN B C 1
ATOM 3843 O O . GLN B 1 26 ? 23.094 -0.856 -25.547 1 64.5 26 GLN B O 1
ATOM 3848 N N . ARG B 1 27 ? 23.391 -0.132 -27.672 1 65.44 27 ARG B N 1
ATOM 3849 C CA . ARG B 1 27 ? 23.781 1.191 -27.203 1 65.44 27 ARG B CA 1
ATOM 3850 C C . ARG B 1 27 ? 22.641 1.879 -26.453 1 65.44 27 ARG B C 1
ATOM 3852 O O . ARG B 1 27 ? 22.844 2.496 -25.406 1 65.44 27 ARG B O 1
ATOM 3859 N N . VAL B 1 28 ? 21.531 1.755 -27.062 1 66.94 28 VAL B N 1
ATOM 3860 C CA . VAL B 1 28 ? 20.344 2.352 -26.453 1 66.94 28 VAL B CA 1
ATOM 3861 C C . VAL B 1 28 ? 20.047 1.643 -25.125 1 66.94 28 VAL B C 1
ATOM 3863 O O . VAL B 1 28 ? 19.703 2.289 -24.141 1 66.94 28 VAL B O 1
ATOM 3866 N N . ALA B 1 29 ? 20.266 0.381 -25.172 1 69.62 29 ALA B N 1
ATOM 3867 C CA . ALA B 1 29 ? 20.031 -0.406 -23.969 1 69.62 29 ALA B CA 1
ATOM 3868 C C . ALA B 1 29 ? 20.969 0.018 -22.844 1 69.62 29 ALA B C 1
ATOM 3870 O O . ALA B 1 29 ? 20.562 0.129 -21.688 1 69.62 29 ALA B O 1
ATOM 3871 N N . ASP B 1 30 ? 22.156 0.309 -23.25 1 72.75 30 ASP B N 1
ATOM 3872 C CA . ASP B 1 30 ? 23.156 0.711 -22.266 1 72.75 30 ASP B CA 1
ATOM 3873 C C . ASP B 1 30 ? 22.828 2.082 -21.672 1 72.75 30 ASP B C 1
ATOM 3875 O O . ASP B 1 30 ? 22.984 2.299 -20.469 1 72.75 30 ASP B O 1
ATOM 3879 N N . ARG B 1 31 ? 22.453 2.924 -22.5 1 72.81 31 ARG B N 1
ATOM 3880 C CA . ARG B 1 31 ? 22.125 4.27 -22.047 1 72.81 31 ARG B CA 1
ATOM 3881 C C . ARG B 1 31 ? 20.938 4.25 -21.109 1 72.81 31 ARG B C 1
ATOM 3883 O O . ARG B 1 31 ? 20.906 4.973 -20.109 1 72.81 31 ARG B O 1
ATOM 3890 N N . VAL B 1 32 ? 19.969 3.473 -21.453 1 73.69 32 VAL B N 1
ATOM 3891 C CA . VAL B 1 32 ? 18.781 3.359 -20.625 1 73.69 32 VAL B CA 1
ATOM 3892 C C . VAL B 1 32 ? 19.156 2.742 -19.266 1 73.69 32 VAL B C 1
ATOM 3894 O O . VAL B 1 32 ? 18.688 3.191 -18.219 1 73.69 32 VAL B O 1
ATOM 3897 N N . THR B 1 33 ? 19.969 1.816 -19.391 1 77.62 33 THR B N 1
ATOM 3898 C CA . THR B 1 33 ? 20.422 1.159 -18.172 1 77.62 33 THR B CA 1
ATOM 3899 C C . THR B 1 33 ? 21.141 2.145 -17.266 1 77.62 33 THR B C 1
ATOM 3901 O O . THR B 1 33 ? 20.938 2.143 -16.047 1 77.62 33 THR B O 1
ATOM 3904 N N . ASP B 1 34 ? 21.938 2.971 -17.906 1 79.81 34 ASP B N 1
ATOM 3905 C CA . ASP B 1 34 ? 22.656 3.973 -17.141 1 79.81 34 ASP B CA 1
ATOM 3906 C C . ASP B 1 34 ? 21.703 4.969 -16.484 1 79.81 34 ASP B C 1
ATOM 3908 O O . ASP B 1 34 ? 21.906 5.391 -15.352 1 79.81 34 ASP B O 1
ATOM 3912 N N . CYS B 1 35 ? 20.75 5.305 -17.234 1 78.81 35 CYS B N 1
ATOM 3913 C CA . CYS B 1 35 ? 19.75 6.23 -16.719 1 78.81 35 CYS B CA 1
ATOM 3914 C C . CYS B 1 35 ? 19 5.621 -15.531 1 78.81 35 CYS B C 1
ATOM 3916 O O . CYS B 1 35 ? 18.797 6.285 -14.516 1 78.81 35 CYS B O 1
ATOM 3918 N N . VAL B 1 36 ? 18.688 4.387 -15.68 1 83.56 36 VAL B N 1
ATOM 3919 C CA . VAL B 1 36 ? 17.984 3.68 -14.617 1 83.56 36 VAL B CA 1
ATOM 3920 C C . VAL B 1 36 ? 18.844 3.617 -13.367 1 83.56 36 VAL B C 1
ATOM 3922 O O . VAL B 1 36 ? 18.391 3.955 -12.266 1 83.56 36 VAL B O 1
ATOM 3925 N N . ILE B 1 37 ? 20.078 3.322 -13.555 1 88.56 37 ILE B N 1
ATOM 3926 C CA . ILE B 1 37 ? 21 3.146 -12.438 1 88.56 37 ILE B CA 1
ATOM 3927 C C . ILE B 1 37 ? 21.188 4.477 -11.703 1 88.56 37 ILE B C 1
ATOM 3929 O O . ILE B 1 37 ? 21.188 4.52 -10.477 1 88.56 37 ILE B O 1
ATOM 3933 N N . THR B 1 38 ? 21.297 5.484 -12.438 1 87.5 38 THR B N 1
ATOM 3934 C CA . THR B 1 38 ? 21.469 6.809 -11.852 1 87.5 38 THR B CA 1
ATOM 3935 C C . THR B 1 38 ? 20.25 7.188 -11.016 1 87.5 38 THR B C 1
ATOM 3937 O O . THR B 1 38 ? 20.406 7.707 -9.906 1 87.5 38 THR B O 1
ATOM 3940 N N . ARG B 1 39 ? 19.172 6.91 -11.539 1 87.62 39 ARG B N 1
ATOM 3941 C CA . ARG B 1 39 ? 17.938 7.234 -10.828 1 87.62 39 ARG B CA 1
ATOM 3942 C C . ARG B 1 39 ? 17.766 6.344 -9.602 1 87.62 39 ARG B C 1
ATOM 3944 O O . ARG B 1 39 ? 17.234 6.785 -8.578 1 87.62 39 ARG B O 1
ATOM 3951 N N . LEU B 1 40 ? 18.172 5.125 -9.758 1 92.62 40 LEU B N 1
ATOM 3952 C CA . LEU B 1 40 ? 18.062 4.211 -8.625 1 92.62 40 LEU B CA 1
ATOM 3953 C C . LEU B 1 40 ? 18.953 4.656 -7.477 1 92.62 40 LEU B C 1
ATOM 3955 O O . LEU B 1 40 ? 18.578 4.551 -6.309 1 92.62 40 LEU B O 1
ATOM 3959 N N . ARG B 1 41 ? 20.125 5.148 -7.816 1 93.5 41 ARG B N 1
ATOM 3960 C CA . ARG B 1 41 ? 21.016 5.676 -6.789 1 93.5 41 ARG B CA 1
ATOM 3961 C C . ARG B 1 41 ? 20.359 6.832 -6.035 1 93.5 41 ARG B C 1
ATOM 3963 O O . ARG B 1 41 ? 20.469 6.914 -4.809 1 93.5 41 ARG B O 1
ATOM 3970 N N . LYS B 1 42 ? 19.703 7.609 -6.762 1 90.12 42 LYS B N 1
ATOM 3971 C CA . LYS B 1 42 ? 19.031 8.75 -6.16 1 90.12 42 LYS B CA 1
ATOM 3972 C C . LYS B 1 42 ? 17.891 8.297 -5.25 1 90.12 42 LYS B C 1
ATOM 3974 O O . LYS B 1 42 ? 17.719 8.836 -4.156 1 90.12 42 LYS B O 1
ATOM 3979 N N . GLN B 1 43 ? 17.141 7.332 -5.742 1 91.69 43 GLN B N 1
ATOM 3980 C CA . GLN B 1 43 ? 16.031 6.816 -4.945 1 91.69 43 GLN B CA 1
ATOM 3981 C C . GLN B 1 43 ? 16.531 6.188 -3.648 1 91.69 43 GLN B C 1
ATOM 3983 O O . GLN B 1 43 ? 15.898 6.316 -2.602 1 91.69 43 GLN B O 1
ATOM 3988 N N . CYS B 1 44 ? 17.672 5.512 -3.703 1 93.69 44 CYS B N 1
ATOM 3989 C CA . CYS B 1 44 ? 18.266 4.949 -2.498 1 93.69 44 CYS B CA 1
ATOM 3990 C C . CYS B 1 44 ? 18.625 6.047 -1.508 1 93.69 44 CYS B C 1
ATOM 3992 O O . CYS B 1 44 ? 18.375 5.922 -0.31 1 93.69 44 CYS B O 1
ATOM 3994 N N . GLY B 1 45 ? 19.219 7.051 -2.045 1 91.88 45 GLY B N 1
ATOM 3995 C CA . GLY B 1 45 ? 19.578 8.172 -1.19 1 91.88 45 GLY B CA 1
ATOM 3996 C C . GLY B 1 45 ? 18.391 8.797 -0.486 1 91.88 45 GLY B C 1
ATOM 3997 O O . GLY B 1 45 ? 18.469 9.109 0.703 1 91.88 45 GLY B O 1
ATOM 3998 N N . LYS B 1 46 ? 17.328 8.891 -1.183 1 90 46 LYS B N 1
ATOM 3999 C CA . LYS B 1 46 ? 16.125 9.5 -0.645 1 90 46 LYS B CA 1
ATOM 4000 C C . LYS B 1 46 ? 15.484 8.617 0.424 1 90 46 LYS B C 1
ATOM 4002 O O . LYS B 1 46 ? 15.008 9.117 1.444 1 90 46 LYS B O 1
ATOM 4007 N N . SER B 1 47 ? 15.484 7.371 0.209 1 91.38 47 SER B N 1
ATOM 4008 C CA . SER B 1 47 ? 14.727 6.453 1.047 1 91.38 47 SER B CA 1
ATOM 4009 C C . SER B 1 47 ? 15.539 5.996 2.252 1 91.38 47 SER B C 1
ATOM 4011 O O . SER B 1 47 ? 14.984 5.723 3.318 1 91.38 47 SER B O 1
ATOM 4013 N N . LEU B 1 48 ? 16.828 5.809 2.059 1 92.31 48 LEU B N 1
ATOM 4014 C CA . LEU B 1 48 ? 17.641 5.195 3.098 1 92.31 48 LEU B CA 1
ATOM 4015 C C . LEU B 1 48 ? 18.391 6.258 3.898 1 92.31 48 LEU B C 1
ATOM 4017 O O . LEU B 1 48 ? 18.734 6.039 5.062 1 92.31 48 LEU B O 1
ATOM 4021 N N . ALA B 1 49 ? 18.688 7.371 3.316 1 87.12 49 ALA B N 1
ATOM 4022 C CA . ALA B 1 49 ? 19.359 8.492 3.963 1 87.12 49 ALA B CA 1
ATOM 4023 C C . ALA B 1 49 ? 20.734 8.086 4.484 1 87.12 49 ALA B C 1
ATOM 4025 O O . ALA B 1 49 ? 21.359 7.176 3.947 1 87.12 49 ALA B O 1
ATOM 4026 N N . GLY B 1 50 ? 21.328 8.906 5.367 1 87.88 50 GLY B N 1
ATOM 4027 C CA . GLY B 1 50 ? 22.641 8.602 5.93 1 87.88 50 GLY B CA 1
ATOM 4028 C C . GLY B 1 50 ? 23.719 8.461 4.875 1 87.88 50 GLY B C 1
ATOM 4029 O O . GLY B 1 50 ? 23.891 9.336 4.027 1 87.88 50 GLY B O 1
ATOM 4030 N N . SER B 1 51 ? 24.391 7.293 4.938 1 92.12 51 SER B N 1
ATOM 4031 C CA . SER B 1 51 ? 25.5 7.023 4.023 1 92.12 51 SER B CA 1
ATOM 4032 C C . SER B 1 51 ? 25 6.859 2.59 1 92.12 51 SER B C 1
ATOM 4034 O O . SER B 1 51 ? 25.766 7.031 1.638 1 92.12 51 SER B O 1
ATOM 4036 N N . TRP B 1 52 ? 23.719 6.512 2.471 1 93.69 52 TRP B N 1
ATOM 4037 C CA . TRP B 1 52 ? 23.141 6.273 1.159 1 93.69 52 TRP B CA 1
ATOM 4038 C C . TRP B 1 52 ? 22.781 7.586 0.47 1 93.69 52 TRP B C 1
ATOM 4040 O O . TRP B 1 52 ? 22.516 7.613 -0.731 1 93.69 52 TRP B O 1
ATOM 4050 N N . ALA B 1 53 ? 22.828 8.719 1.23 1 89.31 53 ALA B N 1
ATOM 4051 C CA . ALA B 1 53 ? 22.391 10.008 0.712 1 89.31 53 ALA B CA 1
ATOM 4052 C C . ALA B 1 53 ? 23.281 10.477 -0.432 1 89.31 53 ALA B C 1
ATOM 4054 O O . ALA B 1 53 ? 22.812 11.156 -1.353 1 89.31 53 ALA B O 1
ATOM 4055 N N . ASP B 1 54 ? 24.547 10.094 -0.362 1 91.06 54 ASP B N 1
ATOM 4056 C CA . ASP B 1 54 ? 25.484 10.422 -1.428 1 91.06 54 ASP B CA 1
ATOM 4057 C C . ASP B 1 54 ? 25.531 9.32 -2.486 1 91.06 54 ASP B C 1
ATOM 4059 O O . ASP B 1 54 ? 26.047 8.234 -2.242 1 91.06 54 ASP B O 1
ATOM 4063 N N . PRO B 1 55 ? 25.062 9.648 -3.625 1 89.5 55 PRO B N 1
ATOM 4064 C CA . PRO B 1 55 ? 25.031 8.633 -4.68 1 89.5 55 PRO B CA 1
ATOM 4065 C C . PRO B 1 55 ? 26.406 8.07 -5.004 1 89.5 55 PRO B C 1
ATOM 4067 O O . PRO B 1 55 ? 26.516 6.941 -5.496 1 89.5 55 PRO B O 1
ATOM 4070 N N . GLU B 1 56 ? 27.453 8.766 -4.715 1 90.94 56 GLU B N 1
ATOM 4071 C CA . GLU B 1 56 ? 28.812 8.305 -5.012 1 90.94 56 GLU B CA 1
ATOM 4072 C C . GLU B 1 56 ? 29.219 7.16 -4.094 1 90.94 56 GLU B C 1
ATOM 4074 O O . GLU B 1 56 ? 30.172 6.426 -4.391 1 90.94 56 GLU B O 1
ATOM 4079 N N . ASN B 1 57 ? 28.484 7.023 -3.012 1 94.56 57 ASN B N 1
ATOM 4080 C CA . ASN B 1 57 ? 28.766 5.965 -2.053 1 94.56 57 ASN B CA 1
ATOM 4081 C C . ASN B 1 57 ? 28.188 4.629 -2.504 1 94.56 57 ASN B C 1
ATOM 4083 O O . ASN B 1 57 ? 28.5 3.584 -1.928 1 94.56 57 ASN B O 1
ATOM 4087 N N . VAL B 1 58 ? 27.391 4.641 -3.578 1 95.56 58 VAL B N 1
ATOM 4088 C CA . VAL B 1 58 ? 26.516 3.502 -3.832 1 95.56 58 VAL B CA 1
ATOM 4089 C C . VAL B 1 58 ? 26.875 2.861 -5.172 1 95.56 58 VAL B C 1
ATOM 4091 O O . VAL B 1 58 ? 27.094 3.562 -6.164 1 95.56 58 VAL B O 1
ATOM 4094 N N . ILE B 1 59 ? 27.016 1.611 -5.191 1 95.81 59 ILE B N 1
ATOM 4095 C CA . ILE B 1 59 ? 27.141 0.817 -6.406 1 95.81 59 ILE B CA 1
ATOM 4096 C C . ILE B 1 59 ? 25.844 0.078 -6.684 1 95.81 59 ILE B C 1
ATOM 4098 O O . ILE B 1 59 ? 25.25 -0.531 -5.785 1 95.81 59 ILE B O 1
ATOM 4102 N N . VAL B 1 60 ? 25.375 0.235 -7.895 1 94.69 60 VAL B N 1
ATOM 4103 C CA . VAL B 1 60 ? 24.141 -0.452 -8.297 1 94.69 60 VAL B CA 1
ATOM 4104 C C . VAL B 1 60 ? 24.438 -1.397 -9.461 1 94.69 60 VAL B C 1
ATOM 4106 O O . VAL B 1 60 ? 25.078 -1.005 -10.438 1 94.69 60 VAL B O 1
ATOM 4109 N N . GLU B 1 61 ? 24 -2.656 -9.289 1 91.62 61 GLU B N 1
ATOM 4110 C CA . GLU B 1 61 ? 24.203 -3.668 -10.328 1 91.62 61 GLU B CA 1
ATOM 4111 C C . GLU B 1 61 ? 22.891 -4.387 -10.656 1 91.62 61 GLU B C 1
ATOM 4113 O O . GLU B 1 61 ? 22.094 -4.688 -9.766 1 91.62 61 GLU B O 1
ATOM 4118 N N . LYS B 1 62 ? 22.688 -4.543 -11.883 1 87.19 62 LYS B N 1
ATOM 4119 C CA . LYS B 1 62 ? 21.531 -5.328 -12.312 1 87.19 62 LYS B CA 1
ATOM 4120 C C . LYS B 1 62 ? 21.734 -6.809 -12.008 1 87.19 62 LYS B C 1
ATOM 4122 O O . LYS B 1 62 ? 22.797 -7.363 -12.266 1 87.19 62 LYS B O 1
ATOM 4127 N N . MET B 1 63 ? 20.672 -7.355 -11.383 1 81.94 63 MET B N 1
ATOM 4128 C CA . MET B 1 63 ? 20.734 -8.781 -11.07 1 81.94 63 MET B CA 1
ATOM 4129 C C . MET B 1 63 ? 20.266 -9.617 -12.258 1 81.94 63 MET B C 1
ATOM 4131 O O . MET B 1 63 ? 19.328 -9.227 -12.969 1 81.94 63 MET B O 1
ATOM 4135 N N . ASN B 1 64 ? 21 -10.594 -12.492 1 66.06 64 ASN B N 1
ATOM 4136 C CA . ASN B 1 64 ? 20.609 -11.516 -13.555 1 66.06 64 ASN B CA 1
ATOM 4137 C C . ASN B 1 64 ? 19.578 -12.523 -13.062 1 66.06 64 ASN B C 1
ATOM 4139 O O . ASN B 1 64 ? 19.938 -13.57 -12.523 1 66.06 64 ASN B O 1
ATOM 4143 N N . THR B 1 65 ? 18.453 -11.945 -12.836 1 59.94 65 THR B N 1
ATOM 4144 C CA . THR B 1 65 ? 17.469 -12.891 -12.336 1 59.94 65 THR B CA 1
ATOM 4145 C C . THR B 1 65 ? 16.484 -13.297 -13.438 1 59.94 65 THR B C 1
ATOM 4147 O O . THR B 1 65 ? 16.359 -12.594 -14.438 1 59.94 65 THR B O 1
ATOM 4150 N N . CYS B 1 66 ? 16.109 -14.484 -13.398 1 48.09 66 CYS B N 1
ATOM 4151 C CA . CYS B 1 66 ? 15.164 -15.078 -14.344 1 48.09 66 CYS B CA 1
ATOM 4152 C C . CYS B 1 66 ? 13.773 -14.469 -14.18 1 48.09 66 CYS B C 1
ATOM 4154 O O . CYS B 1 66 ? 12.82 -14.906 -14.82 1 48.09 66 CYS B O 1
ATOM 4156 N N . GLY B 1 67 ? 13.695 -13.414 -13.367 1 56.44 67 GLY B N 1
ATOM 4157 C CA . GLY B 1 67 ? 12.328 -12.945 -13.164 1 56.44 67 GLY B CA 1
ATOM 4158 C C . GLY B 1 67 ? 11.742 -12.258 -14.383 1 56.44 67 GLY B C 1
ATOM 4159 O O . GLY B 1 67 ? 12.422 -11.469 -15.039 1 56.44 67 GLY B O 1
ATOM 4160 N N . LEU B 1 68 ? 10.664 -12.883 -14.906 1 57.19 68 LEU B N 1
ATOM 4161 C CA . LEU B 1 68 ? 10.07 -12.57 -16.203 1 57.19 68 LEU B CA 1
ATOM 4162 C C . LEU B 1 68 ? 9.219 -11.312 -16.125 1 57.19 68 LEU B C 1
ATOM 4164 O O . LEU B 1 68 ? 8.805 -10.773 -17.156 1 57.19 68 LEU B O 1
ATOM 4168 N N . SER B 1 69 ? 9.023 -10.766 -14.852 1 63.59 69 SER B N 1
ATOM 4169 C CA . SER B 1 69 ? 8.016 -9.711 -14.789 1 63.59 69 SER B CA 1
ATOM 4170 C C . SER B 1 69 ? 8.586 -8.438 -14.164 1 63.59 69 SER B C 1
ATOM 4172 O O . SER B 1 69 ? 8 -7.359 -14.297 1 63.59 69 SER B O 1
ATOM 4174 N N . ASN B 1 70 ? 9.734 -8.516 -13.477 1 72.88 70 ASN B N 1
ATOM 4175 C CA . ASN B 1 70 ? 10.344 -7.363 -12.828 1 72.88 70 ASN B CA 1
ATOM 4176 C C . ASN B 1 70 ? 11.859 -7.344 -13.031 1 72.88 70 ASN B C 1
ATOM 4178 O O . ASN B 1 70 ? 12.438 -8.328 -13.484 1 72.88 70 ASN B O 1
ATOM 4182 N N . TYR B 1 71 ? 12.391 -6.176 -12.766 1 81.5 71 TYR B N 1
ATOM 4183 C CA . TYR B 1 71 ? 13.836 -5.992 -12.859 1 81.5 71 TYR B CA 1
ATOM 4184 C C . TYR B 1 71 ? 14.445 -5.789 -11.477 1 81.5 71 TYR B C 1
ATOM 4186 O O . TYR B 1 71 ? 14.008 -4.922 -10.719 1 81.5 71 TYR B O 1
ATOM 4194 N N . LEU B 1 72 ? 15.367 -6.617 -11.227 1 87.81 72 LEU B N 1
ATOM 4195 C CA . LEU B 1 72 ? 15.977 -6.574 -9.898 1 87.81 72 LEU B CA 1
ATOM 4196 C C . LEU B 1 72 ? 17.391 -5.984 -9.969 1 87.81 72 LEU B C 1
ATOM 4198 O O . LEU B 1 72 ? 18.141 -6.293 -10.883 1 87.81 72 LEU B O 1
ATOM 4202 N N . TYR B 1 73 ? 17.656 -5.094 -9.078 1 91.75 73 TYR B N 1
ATOM 4203 C CA . TYR B 1 73 ? 18.969 -4.484 -8.914 1 91.75 73 TYR B CA 1
ATOM 4204 C C . TYR B 1 73 ? 19.469 -4.648 -7.48 1 91.75 73 TYR B C 1
ATOM 4206 O O . TYR B 1 73 ? 18.672 -4.641 -6.535 1 91.75 73 TYR B O 1
ATOM 4214 N N . MET B 1 74 ? 20.703 -4.82 -7.41 1 94.25 74 MET B N 1
ATOM 4215 C CA . MET B 1 74 ? 21.359 -4.805 -6.102 1 94.25 74 MET B CA 1
ATOM 4216 C C . MET B 1 74 ? 22.125 -3.508 -5.891 1 94.25 74 MET B C 1
ATOM 4218 O O . MET B 1 74 ? 22.891 -3.08 -6.766 1 94.25 74 MET B O 1
ATOM 4222 N N . ALA B 1 75 ? 21.859 -2.846 -4.832 1 96.44 75 ALA B N 1
ATOM 4223 C CA . ALA B 1 75 ? 22.609 -1.648 -4.461 1 96.44 75 ALA B CA 1
ATOM 4224 C C . ALA B 1 75 ? 23.375 -1.866 -3.164 1 96.44 75 ALA B C 1
ATOM 4226 O O . ALA B 1 75 ? 22.875 -2.5 -2.232 1 96.44 75 ALA B O 1
ATOM 4227 N N . GLN B 1 76 ? 24.609 -1.362 -3.168 1 96.75 76 GLN B N 1
ATOM 4228 C CA . GLN B 1 76 ? 25.453 -1.548 -1.987 1 96.75 76 GLN B CA 1
ATOM 4229 C C . GLN B 1 76 ? 26.359 -0.344 -1.765 1 96.75 76 GLN B C 1
ATOM 4231 O O . GLN B 1 76 ? 26.828 0.276 -2.723 1 96.75 76 GLN B O 1
ATOM 4236 N N . LEU B 1 77 ? 26.547 -0.045 -0.486 1 96.19 77 LEU B N 1
ATOM 4237 C CA . LEU B 1 77 ? 27.547 0.956 -0.136 1 96.19 77 LEU B CA 1
ATOM 4238 C C . LEU B 1 77 ? 28.953 0.441 -0.425 1 96.19 77 LEU B C 1
ATOM 4240 O O . LEU B 1 77 ? 29.25 -0.725 -0.162 1 96.19 77 LEU B O 1
ATOM 4244 N N . LYS B 1 78 ? 29.719 1.34 -0.998 1 95.31 78 LYS B N 1
ATOM 4245 C CA . LYS B 1 78 ? 31.125 0.979 -1.222 1 95.31 78 LYS B CA 1
ATOM 4246 C C . LYS B 1 78 ? 31.781 0.529 0.075 1 95.31 78 LYS B C 1
ATOM 4248 O O . LYS B 1 78 ? 31.438 0.999 1.157 1 95.31 78 LYS B O 1
ATOM 4253 N N . SER B 1 79 ? 32.781 -0.27 -0.038 1 93.31 79 SER B N 1
ATOM 4254 C CA . SER B 1 79 ? 33.406 -0.95 1.101 1 93.31 79 SER B CA 1
ATOM 4255 C C . SER B 1 79 ? 34 0.048 2.086 1 93.31 79 SER B C 1
ATOM 4257 O O . SER B 1 79 ? 34 -0.199 3.295 1 93.31 79 SER B O 1
ATOM 4259 N N . HIS B 1 80 ? 34.406 1.154 1.621 1 93 80 HIS B N 1
ATOM 4260 C CA . HIS B 1 80 ? 35.094 2.105 2.48 1 93 80 HIS B CA 1
ATOM 4261 C C . HIS B 1 80 ? 34.125 3.025 3.193 1 93 80 HIS B C 1
ATOM 4263 O O . HIS B 1 80 ? 34.5 3.744 4.121 1 93 80 HIS B O 1
ATOM 4269 N N . VAL B 1 81 ? 32.875 2.984 2.738 1 94.06 81 VAL B N 1
ATOM 4270 C CA . VAL B 1 81 ? 31.875 3.861 3.33 1 94.06 81 VAL B CA 1
ATOM 4271 C C . VAL B 1 81 ? 31.375 3.262 4.645 1 94.06 81 VAL B C 1
ATOM 4273 O O . VAL B 1 81 ? 30.922 2.117 4.676 1 94.06 81 VAL B O 1
ATOM 4276 N N . PRO B 1 82 ? 31.5 3.98 5.738 1 90.75 82 PRO B N 1
ATOM 4277 C CA . PRO B 1 82 ? 30.984 3.465 7.008 1 90.75 82 PRO B CA 1
ATOM 4278 C C . PRO B 1 82 ? 29.469 3.393 7.035 1 90.75 82 PRO B C 1
ATOM 4280 O O . PRO B 1 82 ? 28.781 4.246 6.453 1 90.75 82 PRO B O 1
ATOM 4283 N N . VAL B 1 83 ? 29 2.324 7.621 1 86.69 83 VAL B N 1
ATOM 4284 C CA . VAL B 1 83 ? 27.562 2.137 7.75 1 86.69 83 VAL B CA 1
ATOM 4285 C C . VAL B 1 83 ? 27.109 2.58 9.133 1 86.69 83 VAL B C 1
ATOM 4287 O O . VAL B 1 83 ? 27.75 2.254 10.141 1 86.69 83 VAL B O 1
ATOM 4290 N N . GLN B 1 84 ? 26.125 3.457 9.148 1 81.31 84 GLN B N 1
ATOM 4291 C CA . GLN B 1 84 ? 25.531 3.855 10.414 1 81.31 84 GLN B CA 1
ATOM 4292 C C . GLN B 1 84 ? 24.688 2.723 11.008 1 81.31 84 GLN B C 1
ATOM 4294 O O . GLN B 1 84 ? 24.328 1.781 10.305 1 81.31 84 GLN B O 1
ATOM 4299 N N . PRO B 1 85 ? 24.406 2.887 12.281 1 76.56 85 PRO B N 1
ATOM 4300 C CA . PRO B 1 85 ? 23.562 1.85 12.891 1 76.56 85 PRO B CA 1
ATOM 4301 C C . PRO B 1 85 ? 22.203 1.723 12.227 1 76.56 85 PRO B C 1
ATOM 4303 O O . PRO B 1 85 ? 21.594 2.729 11.836 1 76.56 85 PRO B O 1
ATOM 4306 N N . GLU B 1 86 ? 21.672 0.576 11.883 1 76.31 86 GLU B N 1
ATOM 4307 C CA . GLU B 1 86 ? 20.359 0.236 11.359 1 76.31 86 GLU B CA 1
ATOM 4308 C C . GLU B 1 86 ? 20.297 0.428 9.844 1 76.31 86 GLU B C 1
ATOM 4310 O O . GLU B 1 86 ? 19.266 0.192 9.227 1 76.31 86 GLU B O 1
ATOM 4315 N N . GLU B 1 87 ? 21.453 1.011 9.352 1 87.12 87 GLU B N 1
ATOM 4316 C CA . GLU B 1 87 ? 21.516 1.154 7.902 1 87.12 87 GLU B CA 1
ATOM 4317 C C . GLU B 1 87 ? 21.953 -0.147 7.234 1 87.12 87 GLU B C 1
ATOM 4319 O O . GLU B 1 87 ? 22.938 -0.756 7.641 1 87.12 87 GLU B O 1
ATOM 4324 N N . PRO B 1 88 ? 21.25 -0.512 6.293 1 92.31 88 PRO B N 1
ATOM 4325 C CA . PRO B 1 88 ? 21.719 -1.699 5.57 1 92.31 88 PRO B CA 1
ATOM 4326 C C . PRO B 1 88 ? 22.906 -1.408 4.656 1 92.31 88 PRO B C 1
ATOM 4328 O O . PRO B 1 88 ? 23 -0.313 4.098 1 92.31 88 PRO B O 1
ATOM 4331 N N . ARG B 1 89 ? 23.75 -2.318 4.535 1 93.88 89 ARG B N 1
ATOM 4332 C CA . ARG B 1 89 ? 24.875 -2.168 3.623 1 93.88 89 ARG B CA 1
ATOM 4333 C C . ARG B 1 89 ? 24.484 -2.502 2.191 1 93.88 89 ARG B C 1
ATOM 4335 O O . ARG B 1 89 ? 25.047 -1.97 1.238 1 93.88 89 ARG B O 1
ATOM 4342 N N . LYS B 1 90 ? 23.578 -3.465 2.139 1 95.12 90 LYS B N 1
ATOM 4343 C CA . LYS B 1 90 ? 23.109 -3.961 0.853 1 95.12 90 LYS B CA 1
ATOM 4344 C C . LYS B 1 90 ? 21.578 -3.992 0.805 1 95.12 90 LYS B C 1
ATOM 4346 O O . LYS B 1 90 ? 20.938 -4.355 1.788 1 95.12 90 LYS B O 1
ATOM 4351 N N . VAL B 1 91 ? 21.062 -3.521 -0.363 1 96.5 91 VAL B N 1
ATOM 4352 C CA . VAL B 1 91 ? 19.609 -3.559 -0.526 1 96.5 91 VAL B CA 1
ATOM 4353 C C . VAL B 1 91 ? 19.25 -4.102 -1.909 1 96.5 91 VAL B C 1
ATOM 4355 O O . VAL B 1 91 ? 20.109 -4.148 -2.799 1 96.5 91 VAL B O 1
ATOM 4358 N N . LEU B 1 92 ? 18.109 -4.621 -2.045 1 95.56 92 LEU B N 1
ATOM 4359 C CA . LEU B 1 92 ? 17.547 -5.051 -3.318 1 95.56 92 LEU B CA 1
ATOM 4360 C C . LEU B 1 92 ? 16.531 -4.031 -3.838 1 95.56 92 LEU B C 1
ATOM 4362 O O . LEU B 1 92 ? 15.703 -3.523 -3.076 1 95.56 92 LEU B O 1
ATOM 4366 N N . ILE B 1 93 ? 16.703 -3.689 -5.074 1 94.56 93 ILE B N 1
ATOM 4367 C CA . ILE B 1 93 ? 15.773 -2.752 -5.703 1 94.56 93 ILE B CA 1
ATOM 4368 C C . ILE B 1 93 ? 14.953 -3.469 -6.773 1 94.56 93 ILE B C 1
ATOM 4370 O O . ILE B 1 93 ? 15.516 -4.141 -7.645 1 94.56 93 ILE B O 1
ATOM 4374 N N . ARG B 1 94 ? 13.656 -3.344 -6.672 1 90.69 94 ARG B N 1
ATOM 4375 C CA . ARG B 1 94 ? 12.75 -3.879 -7.688 1 90.69 94 ARG B CA 1
ATOM 4376 C C . ARG B 1 94 ? 12.156 -2.76 -8.531 1 90.69 94 ARG B C 1
ATOM 4378 O O . ARG B 1 94 ? 11.516 -1.849 -8.008 1 90.69 94 ARG B O 1
ATOM 4385 N N . VAL B 1 95 ? 12.422 -2.842 -9.773 1 88 95 VAL B N 1
ATOM 4386 C CA . VAL B 1 95 ? 11.797 -1.939 -10.734 1 88 95 VAL B CA 1
ATOM 4387 C C . VAL B 1 95 ? 10.641 -2.652 -11.438 1 88 95 VAL B C 1
ATOM 4389 O O . VAL B 1 95 ? 10.828 -3.729 -12.008 1 88 95 VAL B O 1
ATOM 4392 N N . TYR B 1 96 ? 9.508 -2.025 -11.312 1 81.25 96 TYR B N 1
ATOM 4393 C CA . TYR B 1 96 ? 8.281 -2.686 -11.758 1 81.25 96 TYR B CA 1
ATOM 4394 C C . TYR B 1 96 ? 8.281 -2.857 -13.273 1 81.25 96 TYR B C 1
ATOM 4396 O O . TYR B 1 96 ? 8.672 -1.947 -14.008 1 81.25 96 TYR B O 1
ATOM 4404 N N . GLY B 1 97 ? 7.848 -3.998 -13.625 1 76.44 97 GLY B N 1
ATOM 4405 C CA . GLY B 1 97 ? 7.645 -4.277 -15.031 1 76.44 97 GLY B CA 1
ATOM 4406 C C . GLY B 1 97 ? 6.207 -4.078 -15.484 1 76.44 97 GLY B C 1
ATOM 4407 O O . GLY B 1 97 ? 5.465 -3.305 -14.875 1 76.44 97 GLY B O 1
ATOM 4408 N N . GLU B 1 98 ? 5.855 -4.719 -16.547 1 66.62 98 GLU B N 1
ATOM 4409 C CA . GLU B 1 98 ? 4.578 -4.516 -17.219 1 66.62 98 GLU B CA 1
ATOM 4410 C C . GLU B 1 98 ? 3.408 -4.93 -16.328 1 66.62 98 GLU B C 1
ATOM 4412 O O . GLU B 1 98 ? 2.393 -4.234 -16.266 1 66.62 98 GLU B O 1
ATOM 4417 N N . VAL B 1 99 ? 3.564 -6.059 -15.656 1 65.88 99 VAL B N 1
ATOM 4418 C CA . VAL B 1 99 ? 2.453 -6.605 -14.883 1 65.88 99 VAL B CA 1
ATOM 4419 C C . VAL B 1 99 ? 1.998 -5.582 -13.844 1 65.88 99 VAL B C 1
ATOM 4421 O O . VAL B 1 99 ? 0.807 -5.281 -13.742 1 65.88 99 VAL B O 1
ATOM 4424 N N . LEU B 1 100 ? 2.902 -4.992 -13.172 1 70.81 100 LEU B N 1
ATOM 4425 C CA . LEU B 1 100 ? 2.559 -4.07 -12.102 1 70.81 100 LEU B CA 1
ATOM 4426 C C . LEU B 1 100 ? 2.217 -2.691 -12.656 1 70.81 100 LEU B C 1
ATOM 4428 O O . LEU B 1 100 ? 1.415 -1.961 -12.07 1 70.81 100 LEU B O 1
ATOM 4432 N N . ARG B 1 101 ? 2.697 -2.402 -13.773 1 71.38 101 ARG B N 1
ATOM 4433 C CA . ARG B 1 101 ? 2.451 -1.073 -14.32 1 71.38 101 ARG B CA 1
ATOM 4434 C C . ARG B 1 101 ? 1.168 -1.051 -15.141 1 71.38 101 ARG B C 1
ATOM 4436 O O . ARG B 1 101 ? 0.758 0.003 -15.633 1 71.38 101 ARG B O 1
ATOM 4443 N N . SER B 1 102 ? 0.53 -2.201 -15.227 1 67.81 102 SER B N 1
ATOM 4444 C CA . SER B 1 102 ? -0.653 -2.311 -16.078 1 67.81 102 SER B CA 1
ATOM 4445 C C . SER B 1 102 ? -1.832 -1.551 -15.477 1 67.81 102 SER B C 1
ATOM 4447 O O . SER B 1 102 ? -2.736 -1.13 -16.203 1 67.81 102 SER B O 1
ATOM 4449 N N . SER B 1 103 ? -1.838 -1.355 -14.172 1 72.12 103 SER B N 1
ATOM 4450 C CA . SER B 1 103 ? -2.945 -0.646 -13.539 1 72.12 103 SER B CA 1
ATOM 4451 C C . SER B 1 103 ? -2.531 -0.064 -12.188 1 72.12 103 SER B C 1
ATOM 4453 O O . SER B 1 103 ? -1.645 -0.601 -11.523 1 72.12 103 SER B O 1
ATOM 4455 N N . VAL B 1 104 ? -3.186 0.948 -11.812 1 76.88 104 VAL B N 1
ATOM 4456 C CA . VAL B 1 104 ? -2.975 1.569 -10.508 1 76.88 104 VAL B CA 1
ATOM 4457 C C . VAL B 1 104 ? -3.34 0.584 -9.398 1 76.88 104 VAL B C 1
ATOM 4459 O O . VAL B 1 104 ? -2.646 0.498 -8.383 1 76.88 104 VAL B O 1
ATOM 4462 N N . ASP B 1 105 ? -4.285 -0.183 -9.664 1 78.31 105 ASP B N 1
ATOM 4463 C CA . ASP B 1 105 ? -4.758 -1.136 -8.664 1 78.31 105 ASP B CA 1
ATOM 4464 C C . ASP B 1 105 ? -3.703 -2.201 -8.375 1 78.31 105 ASP B C 1
ATOM 4466 O O . ASP B 1 105 ? -3.52 -2.607 -7.23 1 78.31 105 ASP B O 1
ATOM 4470 N N . SER B 1 106 ? -3.041 -2.609 -9.398 1 80.44 106 SER B N 1
ATOM 4471 C CA . SER B 1 106 ? -2.018 -3.635 -9.227 1 80.44 106 SER B CA 1
ATOM 4472 C C . SER B 1 106 ? -0.861 -3.121 -8.375 1 80.44 106 SER B C 1
ATOM 4474 O O . SER B 1 106 ? -0.354 -3.84 -7.508 1 80.44 106 SER B O 1
ATOM 4476 N N . ILE B 1 107 ? -0.552 -1.889 -8.594 1 84.44 107 ILE B N 1
ATOM 4477 C CA . ILE B 1 107 ? 0.56 -1.304 -7.848 1 84.44 107 ILE B CA 1
ATOM 4478 C C . ILE B 1 107 ? 0.16 -1.113 -6.387 1 84.44 107 ILE B C 1
ATOM 4480 O O . ILE B 1 107 ? 0.946 -1.396 -5.48 1 84.44 107 ILE B O 1
ATOM 4484 N N . VAL B 1 108 ? -1.037 -0.678 -6.203 1 86.38 108 VAL B N 1
ATOM 4485 C CA . VAL B 1 108 ? -1.527 -0.433 -4.852 1 86.38 108 VAL B CA 1
ATOM 4486 C C . VAL B 1 108 ? -1.584 -1.747 -4.074 1 86.38 108 VAL B C 1
ATOM 4488 O O . VAL B 1 108 ? -1.056 -1.843 -2.965 1 86.38 108 VAL B O 1
ATOM 4491 N N . LEU B 1 109 ? -2.113 -2.723 -4.664 1 87.12 109 LEU B N 1
ATOM 4492 C CA . LEU B 1 109 ? -2.262 -4.02 -4.012 1 87.12 109 LEU B CA 1
ATOM 4493 C C . LEU B 1 109 ? -0.9 -4.641 -3.721 1 87.12 109 LEU B C 1
ATOM 4495 O O . LEU B 1 109 ? -0.667 -5.148 -2.621 1 87.12 109 LEU B O 1
ATOM 4499 N N . ASP B 1 110 ? -0.072 -4.578 -4.66 1 88.5 110 ASP B N 1
ATOM 4500 C CA . ASP B 1 110 ? 1.272 -5.113 -4.473 1 88.5 110 ASP B CA 1
ATOM 4501 C C . ASP B 1 110 ? 2.004 -4.387 -3.348 1 88.5 110 ASP B C 1
ATOM 4503 O O . ASP B 1 110 ? 2.693 -5.016 -2.541 1 88.5 110 ASP B O 1
ATOM 4507 N N . SER B 1 111 ? 1.854 -3.125 -3.334 1 90.38 111 SER B N 1
ATOM 4508 C CA . SER B 1 111 ? 2.545 -2.316 -2.334 1 90.38 111 SER B CA 1
ATOM 4509 C C . SER B 1 111 ? 2.029 -2.615 -0.929 1 90.38 111 SER B C 1
ATOM 4511 O O . SER B 1 111 ? 2.814 -2.73 0.014 1 90.38 111 SER B O 1
ATOM 4513 N N . ILE B 1 112 ? 0.752 -2.73 -0.827 1 91.75 112 ILE B N 1
ATOM 4514 C CA . ILE B 1 112 ? 0.144 -3.051 0.46 1 91.75 112 ILE B CA 1
ATOM 4515 C C . ILE B 1 112 ? 0.574 -4.449 0.901 1 91.75 112 ILE B C 1
ATOM 4517 O O . ILE B 1 112 ? 0.973 -4.648 2.051 1 91.75 112 ILE B O 1
ATOM 4521 N N . ASN B 1 113 ? 0.483 -5.316 -0.021 1 92.38 113 ASN B N 1
ATOM 4522 C CA . ASN B 1 113 ? 0.895 -6.691 0.249 1 92.38 113 ASN B CA 1
ATOM 4523 C C . ASN B 1 113 ? 2.322 -6.754 0.786 1 92.38 113 ASN B C 1
ATOM 4525 O O . ASN B 1 113 ? 2.574 -7.375 1.818 1 92.38 113 ASN B O 1
ATOM 4529 N N . PHE B 1 114 ? 3.172 -6.113 0.103 1 92.69 114 PHE B N 1
ATOM 4530 C CA . PHE B 1 114 ? 4.574 -6.145 0.497 1 92.69 114 PHE B CA 1
ATOM 4531 C C . PHE B 1 114 ? 4.77 -5.496 1.862 1 92.69 114 PHE B C 1
ATOM 4533 O O . PHE B 1 114 ? 5.535 -5.992 2.689 1 92.69 114 PHE B O 1
ATOM 4540 N N . ALA B 1 115 ? 4.137 -4.414 2.062 1 94.06 115 ALA B N 1
ATOM 4541 C CA . ALA B 1 115 ? 4.258 -3.703 3.332 1 94.06 115 ALA B CA 1
ATOM 4542 C C . ALA B 1 115 ? 3.795 -4.578 4.496 1 94.06 115 ALA B C 1
ATOM 4544 O O . ALA B 1 115 ? 4.469 -4.656 5.527 1 94.06 115 ALA B O 1
ATOM 4545 N N . ILE B 1 116 ? 2.668 -5.242 4.352 1 93.25 116 ILE B N 1
ATOM 4546 C CA . ILE B 1 116 ? 2.104 -6.07 5.41 1 93.25 116 ILE B CA 1
ATOM 4547 C C . ILE B 1 116 ? 3.004 -7.281 5.656 1 93.25 116 ILE B C 1
ATOM 4549 O O . ILE B 1 116 ? 3.309 -7.617 6.801 1 93.25 116 ILE B O 1
ATOM 4553 N N . LEU B 1 117 ? 3.422 -7.918 4.594 1 91.88 117 LEU B N 1
ATOM 4554 C CA . LEU B 1 117 ? 4.293 -9.078 4.727 1 91.88 117 LEU B CA 1
ATOM 4555 C C . LEU B 1 117 ? 5.609 -8.695 5.391 1 91.88 117 LEU B C 1
ATOM 4557 O O . LEU B 1 117 ? 6.164 -9.477 6.176 1 91.88 117 LEU B O 1
ATOM 4561 N N . SER B 1 118 ? 6.098 -7.547 5.031 1 91.25 118 SER B N 1
ATOM 4562 C CA . SER B 1 118 ? 7.305 -7.023 5.656 1 91.25 118 SER B CA 1
ATOM 4563 C C . SER B 1 118 ? 7.117 -6.84 7.156 1 91.25 118 SER B C 1
ATOM 4565 O O . SER B 1 118 ? 7.953 -7.281 7.953 1 91.25 118 SER B O 1
ATOM 4567 N N . GLU B 1 119 ? 6.051 -6.242 7.547 1 90.31 119 GLU B N 1
ATOM 4568 C CA . GLU B 1 119 ? 5.773 -5.98 8.953 1 90.31 119 GLU B CA 1
ATOM 4569 C C . GLU B 1 119 ? 5.59 -7.277 9.734 1 90.31 119 GLU B C 1
ATOM 4571 O O . GLU B 1 119 ? 5.953 -7.359 10.906 1 90.31 119 GLU B O 1
ATOM 4576 N N . LYS B 1 120 ? 5.047 -8.281 9.062 1 87.19 120 LYS B N 1
ATOM 4577 C CA . LYS B 1 120 ? 4.801 -9.562 9.703 1 87.19 120 LYS B CA 1
ATOM 4578 C C . LYS B 1 120 ? 6.047 -10.445 9.672 1 87.19 120 LYS B C 1
ATOM 4580 O O . LYS B 1 120 ? 6.047 -11.555 10.203 1 87.19 120 LYS B O 1
ATOM 4585 N N . ARG B 1 121 ? 7.109 -10.023 8.945 1 83.44 121 ARG B N 1
ATOM 4586 C CA . ARG B 1 121 ? 8.391 -10.711 8.828 1 83.44 121 ARG B CA 1
ATOM 4587 C C . ARG B 1 121 ? 8.227 -12.039 8.086 1 83.44 121 ARG B C 1
ATOM 4589 O O . ARG B 1 121 ? 8.859 -13.039 8.445 1 83.44 121 ARG B O 1
ATOM 4596 N N . ILE B 1 122 ? 7.281 -12.062 7.266 1 85.94 122 ILE B N 1
ATOM 4597 C CA . ILE B 1 122 ? 7.07 -13.188 6.363 1 85.94 122 ILE B CA 1
ATOM 4598 C C . ILE B 1 122 ? 7.824 -12.961 5.059 1 85.94 122 ILE B C 1
ATOM 4600 O O . ILE B 1 122 ? 8.211 -13.914 4.375 1 85.94 122 ILE B O 1
ATOM 4604 N N . GLY B 1 123 ? 8.148 -11.75 4.789 1 87.19 123 GLY B N 1
ATOM 4605 C CA . GLY B 1 123 ? 8.93 -11.336 3.633 1 87.19 123 GLY B CA 1
ATOM 4606 C C . GLY B 1 123 ? 10.039 -10.367 3.984 1 87.19 123 GLY B C 1
ATOM 4607 O O . GLY B 1 123 ? 10.289 -10.094 5.16 1 87.19 123 GLY B O 1
ATOM 4608 N N . PRO B 1 124 ? 10.758 -9.961 2.957 1 91.69 124 PRO B N 1
ATOM 4609 C CA . PRO B 1 124 ? 11.836 -8.992 3.189 1 91.69 124 PRO B CA 1
ATOM 4610 C C . PRO B 1 124 ? 11.32 -7.66 3.729 1 91.69 124 PRO B C 1
ATOM 4612 O O . PRO B 1 124 ? 10.156 -7.324 3.535 1 91.69 124 PRO B O 1
ATOM 4615 N N . ALA B 1 125 ? 12.141 -6.988 4.383 1 92.81 125 ALA B N 1
ATOM 4616 C CA . ALA B 1 125 ? 11.773 -5.664 4.879 1 92.81 125 ALA B CA 1
ATOM 4617 C C . ALA B 1 125 ? 11.594 -4.68 3.727 1 92.81 125 ALA B C 1
ATOM 4619 O O . ALA B 1 125 ? 12.281 -4.777 2.703 1 92.81 125 ALA B O 1
ATOM 4620 N N . LEU B 1 126 ? 10.688 -3.779 3.871 1 94.44 126 LEU B N 1
ATOM 4621 C CA . LEU B 1 126 ? 10.461 -2.693 2.922 1 94.44 126 LEU B CA 1
ATOM 4622 C C . LEU B 1 126 ? 11.203 -1.432 3.354 1 94.44 126 LEU B C 1
ATOM 4624 O O . LEU B 1 126 ? 10.906 -0.864 4.406 1 94.44 126 LEU B O 1
ATOM 4628 N N . TYR B 1 127 ? 12.164 -0.926 2.545 1 94 127 TYR B N 1
ATOM 4629 C CA . TYR B 1 127 ? 12.984 0.221 2.926 1 94 127 TYR B CA 1
ATOM 4630 C C . TYR B 1 127 ? 12.484 1.491 2.244 1 94 127 TYR B C 1
ATOM 4632 O O . TYR B 1 127 ? 12.719 2.598 2.74 1 94 127 TYR B O 1
ATOM 4640 N N . GLY B 1 128 ? 11.875 1.283 1.112 1 94.12 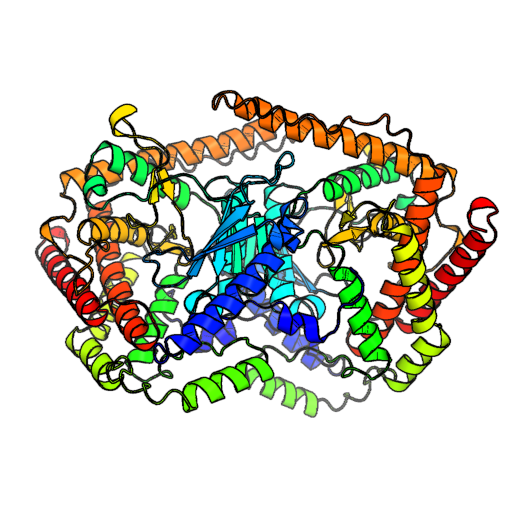128 GLY B N 1
ATOM 4641 C CA . GLY B 1 128 ? 11.406 2.457 0.389 1 94.12 128 GLY B CA 1
ATOM 4642 C C . GLY B 1 128 ? 10.531 2.117 -0.803 1 94.12 128 GLY B C 1
ATOM 4643 O O . GLY B 1 128 ? 10.656 1.036 -1.382 1 94.12 128 GLY B O 1
ATOM 4644 N N . VAL B 1 129 ? 9.641 3.057 -1.098 1 91.75 129 VAL B N 1
ATOM 4645 C CA . VAL B 1 129 ? 8.82 2.961 -2.301 1 91.75 129 VAL B CA 1
ATOM 4646 C C . VAL B 1 129 ? 8.992 4.227 -3.143 1 91.75 129 VAL B C 1
ATOM 4648 O O . VAL B 1 129 ? 9.102 5.328 -2.6 1 91.75 129 VAL B O 1
ATOM 4651 N N . PHE B 1 130 ? 9.094 4.102 -4.414 1 88.56 130 PHE B N 1
ATOM 4652 C CA . PHE B 1 130 ? 9.188 5.211 -5.355 1 88.56 130 PHE B CA 1
ATOM 4653 C C . PHE B 1 130 ? 8.398 4.918 -6.625 1 88.56 130 PHE B C 1
ATOM 4655 O O . PHE B 1 130 ? 8.023 3.77 -6.875 1 88.56 130 PHE B O 1
ATOM 4662 N N . PRO B 1 131 ? 8.117 5.98 -7.363 1 81.94 131 PRO B N 1
ATOM 4663 C CA . PRO B 1 131 ? 7.387 5.723 -8.609 1 81.94 131 PRO B CA 1
ATOM 4664 C C . PRO B 1 131 ? 8.125 4.758 -9.531 1 81.94 131 PRO B C 1
ATOM 4666 O O . PRO B 1 131 ? 9.211 5.074 -10.023 1 81.94 131 PRO B O 1
ATOM 4669 N N . GLY B 1 132 ? 7.562 3.6 -9.672 1 82.12 132 GLY B N 1
ATOM 4670 C CA . GLY B 1 132 ? 8.125 2.629 -10.594 1 82.12 132 GLY B CA 1
ATOM 4671 C C . GLY B 1 132 ? 8.852 1.494 -9.906 1 82.12 132 GLY B C 1
ATOM 4672 O O . GLY B 1 132 ? 9.352 0.578 -10.562 1 82.12 132 GLY B O 1
ATOM 4673 N N . GLY B 1 133 ? 8.875 1.637 -8.516 1 89.62 133 GLY B N 1
ATOM 4674 C CA . GLY B 1 133 ? 9.586 0.537 -7.883 1 89.62 133 GLY B CA 1
ATOM 4675 C C . GLY B 1 133 ? 9.633 0.65 -6.371 1 89.62 133 GLY B C 1
ATOM 4676 O O . GLY B 1 133 ? 8.906 1.452 -5.781 1 89.62 133 GLY B O 1
ATOM 4677 N N . ARG B 1 134 ? 10.508 -0.226 -5.785 1 92.81 134 ARG B N 1
ATOM 4678 C CA . ARG B 1 134 ? 10.672 -0.238 -4.336 1 92.81 134 ARG B CA 1
ATOM 4679 C C . ARG B 1 134 ? 12.062 -0.731 -3.945 1 92.81 134 ARG B C 1
ATOM 4681 O O . ARG B 1 134 ? 12.75 -1.357 -4.754 1 92.81 134 ARG B O 1
ATOM 4688 N N . ILE B 1 135 ? 12.461 -0.405 -2.795 1 95.19 135 ILE B N 1
ATOM 4689 C CA . ILE B 1 135 ? 13.711 -0.841 -2.18 1 95.19 135 ILE B CA 1
ATOM 4690 C C . ILE B 1 135 ? 13.414 -1.818 -1.045 1 95.19 135 ILE B C 1
ATOM 4692 O O . ILE B 1 135 ? 12.648 -1.504 -0.133 1 95.19 135 ILE B O 1
ATOM 4696 N N . GLU B 1 136 ? 13.977 -3.008 -1.165 1 95.12 136 GLU B N 1
ATOM 4697 C CA . GLU B 1 136 ? 13.688 -4.051 -0.187 1 95.12 136 GLU B CA 1
ATOM 4698 C C . GLU B 1 136 ? 14.977 -4.59 0.441 1 95.12 136 GLU B C 1
ATOM 4700 O O . GLU B 1 136 ? 16.078 -4.27 -0.012 1 95.12 136 GLU B O 1
ATOM 4705 N N . GLU B 1 137 ? 14.836 -5.285 1.496 1 94.25 137 GLU B N 1
ATOM 4706 C CA . GLU B 1 137 ? 15.938 -5.945 2.182 1 94.25 137 GLU B CA 1
ATOM 4707 C C . GLU B 1 137 ? 16.609 -6.984 1.281 1 94.25 137 GLU B C 1
ATOM 4709 O O . GLU B 1 137 ? 15.922 -7.734 0.581 1 94.25 137 GLU B O 1
ATOM 4714 N N . PHE B 1 138 ? 17.922 -6.875 1.212 1 93.69 138 PHE B N 1
ATOM 4715 C CA . PHE B 1 138 ? 18.688 -7.949 0.571 1 93.69 138 PHE B CA 1
ATOM 4716 C C . PHE B 1 138 ? 18.938 -9.086 1.549 1 93.69 138 PHE B C 1
ATOM 4718 O O . PHE B 1 138 ? 19.625 -8.906 2.559 1 93.69 138 PHE B O 1
ATOM 4725 N N . ILE B 1 139 ? 18.406 -10.156 1.277 1 91.19 139 ILE B N 1
ATOM 4726 C CA . ILE B 1 139 ? 18.594 -11.328 2.123 1 91.19 139 ILE B CA 1
ATOM 4727 C C . ILE B 1 139 ? 19.719 -12.203 1.544 1 91.19 139 ILE B C 1
ATOM 4729 O O . ILE B 1 139 ? 19.578 -12.727 0.436 1 91.19 139 ILE B O 1
ATOM 4733 N N . GLU B 1 140 ? 20.766 -12.203 2.326 1 91 140 GLU B N 1
ATOM 4734 C CA . GLU B 1 140 ? 21.828 -13.117 1.916 1 91 140 GLU B CA 1
ATOM 4735 C C . GLU B 1 140 ? 21.328 -14.562 1.909 1 91 140 GLU B C 1
ATOM 4737 O O . GLU B 1 140 ? 21.109 -15.156 2.967 1 91 140 GLU B O 1
ATOM 4742 N N . SER B 1 141 ? 21.156 -15.031 0.695 1 92.88 141 SER B N 1
ATOM 4743 C CA . SER B 1 141 ? 20.547 -16.344 0.52 1 92.88 141 SER B CA 1
ATOM 4744 C C . SER B 1 141 ? 20.688 -16.844 -0.917 1 92.88 141 SER B C 1
ATOM 4746 O O . SER B 1 141 ? 21.359 -16.203 -1.729 1 92.88 141 SER B O 1
ATOM 4748 N N . ARG B 1 142 ? 20.297 -17.984 -1.139 1 93.06 142 ARG B N 1
ATOM 4749 C CA . ARG B 1 142 ? 20.141 -18.547 -2.48 1 93.06 142 ARG B CA 1
ATOM 4750 C C . ARG B 1 142 ? 18.719 -19.031 -2.703 1 93.06 142 ARG B C 1
ATOM 4752 O O . ARG B 1 142 ? 18 -19.312 -1.745 1 93.06 142 ARG B O 1
ATOM 4759 N N . THR B 1 143 ? 18.375 -19.109 -3.939 1 92.94 143 THR B N 1
ATOM 4760 C CA . THR B 1 143 ? 17.078 -19.688 -4.238 1 92.94 143 THR B CA 1
ATOM 4761 C C . THR B 1 143 ? 17.125 -21.219 -4.141 1 92.94 143 THR B C 1
ATOM 4763 O O . THR B 1 143 ? 18.203 -21.812 -4.207 1 92.94 143 THR B O 1
ATOM 4766 N N . MET B 1 144 ? 16.047 -21.797 -3.92 1 96.06 144 MET B N 1
ATOM 4767 C CA . MET B 1 144 ? 15.938 -23.266 -3.947 1 96.06 144 MET B CA 1
ATOM 4768 C C . MET B 1 144 ? 16.125 -23.797 -5.363 1 96.06 144 MET B C 1
ATOM 4770 O O . MET B 1 144 ? 15.781 -23.109 -6.336 1 96.06 144 MET B O 1
ATOM 4774 N N . THR B 1 145 ? 16.688 -24.953 -5.449 1 95 145 THR B N 1
ATOM 4775 C CA . THR B 1 145 ? 16.797 -25.594 -6.754 1 95 145 THR B CA 1
ATOM 4776 C C . THR B 1 145 ? 15.633 -26.531 -7 1 95 145 THR B C 1
ATOM 4778 O O . THR B 1 145 ? 15 -27.016 -6.051 1 95 145 THR B O 1
ATOM 4781 N N . THR B 1 146 ? 15.367 -26.781 -8.25 1 95.88 146 THR B N 1
ATOM 4782 C CA . THR B 1 146 ? 14.281 -27.672 -8.609 1 95.88 146 THR B CA 1
ATOM 4783 C C . THR B 1 146 ? 14.484 -29.047 -7.98 1 95.88 146 THR B C 1
ATOM 4785 O O . THR B 1 146 ? 13.539 -29.672 -7.504 1 95.88 146 THR B O 1
ATOM 4788 N N . SER B 1 147 ? 15.75 -29.516 -7.914 1 94.44 147 SER B N 1
ATOM 4789 C CA . SER B 1 147 ? 16.062 -30.844 -7.367 1 94.44 147 SER B CA 1
ATOM 4790 C C . SER B 1 147 ? 15.781 -30.891 -5.867 1 94.44 147 SER B C 1
ATOM 4792 O O . SER B 1 147 ? 15.453 -31.953 -5.328 1 94.44 147 SER B O 1
ATOM 4794 N N . GLU B 1 148 ? 15.867 -29.797 -5.246 1 96.38 148 GLU B N 1
ATOM 4795 C CA . GLU B 1 148 ? 15.664 -29.75 -3.803 1 96.38 148 GLU B CA 1
ATOM 4796 C C . GLU B 1 148 ? 14.188 -29.844 -3.443 1 96.38 148 GLU B C 1
ATOM 4798 O O . GLU B 1 148 ? 13.836 -30.25 -2.332 1 96.38 148 GLU B O 1
ATOM 4803 N N . LEU B 1 149 ? 13.305 -29.5 -4.344 1 96.31 149 LEU B N 1
ATOM 4804 C CA . LEU B 1 149 ? 11.875 -29.453 -4.066 1 96.31 149 LEU B CA 1
ATOM 4805 C C . LEU B 1 149 ? 11.352 -30.828 -3.654 1 96.31 149 LEU B C 1
ATOM 4807 O O . LEU B 1 149 ? 10.367 -30.922 -2.914 1 96.31 149 LEU B O 1
ATOM 4811 N N . ARG B 1 150 ? 12.047 -31.875 -4.027 1 93.56 150 ARG B N 1
ATOM 4812 C CA . ARG B 1 150 ? 11.555 -33.219 -3.803 1 93.56 150 ARG B CA 1
ATOM 4813 C C . ARG B 1 150 ? 12.148 -33.812 -2.529 1 93.56 150 ARG B C 1
ATOM 4815 O O . ARG B 1 150 ? 11.727 -34.875 -2.078 1 93.56 150 ARG B O 1
ATOM 4822 N N . LYS B 1 151 ? 13.094 -33.125 -2 1 95.56 151 LYS B N 1
ATOM 4823 C CA . LYS B 1 151 ? 13.664 -33.594 -0.743 1 95.56 151 LYS B CA 1
ATOM 4824 C C . LYS B 1 151 ? 12.656 -33.469 0.397 1 95.56 151 LYS B C 1
ATOM 4826 O O . LYS B 1 151 ? 11.953 -32.469 0.515 1 95.56 151 LYS B O 1
ATOM 4831 N N . SER B 1 152 ? 12.625 -34.469 1.185 1 95.69 152 SER B N 1
ATOM 4832 C CA . SER B 1 152 ? 11.633 -34.531 2.248 1 95.69 152 SER B CA 1
ATOM 4833 C C . SER B 1 152 ? 11.695 -33.312 3.156 1 95.69 152 SER B C 1
ATOM 4835 O O . SER B 1 152 ? 10.664 -32.719 3.463 1 95.69 152 SER B O 1
ATOM 4837 N N . GLU B 1 153 ? 12.922 -32.969 3.586 1 96.88 153 GLU B N 1
ATOM 4838 C CA . GLU B 1 153 ? 13.078 -31.812 4.484 1 96.88 153 GLU B CA 1
ATOM 4839 C C . GLU B 1 153 ? 12.664 -30.516 3.805 1 96.88 153 GLU B C 1
ATOM 4841 O O . GLU B 1 153 ? 12.117 -29.625 4.453 1 96.88 153 GLU B O 1
ATOM 4846 N N . ALA B 1 154 ? 12.914 -30.438 2.551 1 97.62 154 ALA B N 1
ATOM 4847 C CA . ALA B 1 154 ? 12.516 -29.25 1.789 1 97.62 154 ALA B CA 1
ATOM 4848 C C . ALA B 1 154 ? 11 -29.188 1.629 1 97.62 154 ALA B C 1
ATOM 4850 O O . ALA B 1 154 ? 10.398 -28.109 1.785 1 97.62 154 ALA B O 1
ATOM 4851 N N . MET B 1 155 ? 10.414 -30.328 1.353 1 97.31 155 MET B N 1
ATOM 4852 C CA . MET B 1 155 ? 8.969 -30.406 1.191 1 97.31 155 MET B CA 1
ATOM 4853 C C . MET B 1 155 ? 8.258 -29.953 2.465 1 97.31 155 MET B C 1
ATOM 4855 O O . MET B 1 155 ? 7.258 -29.234 2.404 1 97.31 155 MET B O 1
ATOM 4859 N N . LYS B 1 156 ? 8.797 -30.375 3.541 1 97.12 156 LYS B N 1
ATOM 4860 C CA . LYS B 1 156 ? 8.203 -30.031 4.828 1 97.12 156 LYS B CA 1
ATOM 4861 C C . LYS B 1 156 ? 8.273 -28.516 5.066 1 97.12 156 LYS B C 1
ATOM 4863 O O . LYS B 1 156 ? 7.285 -27.906 5.465 1 97.12 156 LYS B O 1
ATOM 4868 N N . ALA B 1 157 ? 9.438 -27.984 4.844 1 97.62 157 ALA B N 1
ATOM 4869 C CA . ALA B 1 157 ? 9.641 -26.547 5.043 1 97.62 157 ALA B CA 1
ATOM 4870 C C . ALA B 1 157 ? 8.719 -25.734 4.133 1 97.62 157 ALA B C 1
ATOM 4872 O O . ALA B 1 157 ? 8.133 -24.734 4.562 1 97.62 157 ALA B O 1
ATOM 4873 N N . VAL B 1 158 ? 8.57 -26.156 2.932 1 97.94 158 VAL B N 1
ATOM 4874 C CA . VAL B 1 158 ? 7.758 -25.469 1.939 1 97.94 158 VAL B CA 1
ATOM 4875 C C . VAL B 1 158 ? 6.281 -25.562 2.32 1 97.94 158 VAL B C 1
ATOM 4877 O O . VAL B 1 158 ? 5.543 -24.578 2.244 1 97.94 158 VAL B O 1
ATOM 4880 N N . ALA B 1 159 ? 5.879 -26.734 2.734 1 97.94 159 ALA B N 1
ATOM 4881 C CA . ALA B 1 159 ? 4.496 -26.953 3.158 1 97.94 159 ALA B CA 1
ATOM 4882 C C . ALA B 1 159 ? 4.141 -26.047 4.332 1 97.94 159 ALA B C 1
ATOM 4884 O O . ALA B 1 159 ? 3.043 -25.484 4.383 1 97.94 159 ALA B O 1
ATOM 4885 N N . GLN B 1 160 ? 5.047 -25.953 5.227 1 96.81 160 GLN B N 1
ATOM 4886 C CA . GLN B 1 160 ? 4.836 -25.109 6.395 1 96.81 160 GLN B CA 1
ATOM 4887 C C . GLN B 1 160 ? 4.719 -23.641 6 1 96.81 160 GLN B C 1
ATOM 4889 O O . GLN B 1 160 ? 3.871 -22.906 6.527 1 96.81 160 GLN B O 1
ATOM 4894 N N . GLN B 1 161 ? 5.539 -23.203 5.098 1 95.31 161 GLN B N 1
ATOM 4895 C CA . GLN B 1 161 ? 5.504 -21.812 4.66 1 95.31 161 GLN B CA 1
ATOM 4896 C C . GLN B 1 161 ? 4.219 -21.516 3.896 1 95.31 161 GLN B C 1
ATOM 4898 O O . GLN B 1 161 ? 3.643 -20.438 4.047 1 95.31 161 GLN B O 1
ATOM 4903 N N . LEU B 1 162 ? 3.787 -22.422 3.084 1 96.94 162 LEU B N 1
ATOM 4904 C CA . LEU B 1 162 ? 2.535 -22.234 2.361 1 96.94 162 LEU B CA 1
ATOM 4905 C C . LEU B 1 162 ? 1.359 -22.125 3.326 1 96.94 162 LEU B C 1
ATOM 4907 O O . LEU B 1 162 ? 0.442 -21.328 3.115 1 96.94 162 LEU B O 1
ATOM 4911 N N . ALA B 1 163 ? 1.411 -22.969 4.355 1 96.62 163 ALA B N 1
ATOM 4912 C CA . ALA B 1 163 ? 0.373 -22.906 5.379 1 96.62 163 ALA B CA 1
ATOM 4913 C C . ALA B 1 163 ? 0.336 -21.531 6.043 1 96.62 163 ALA B C 1
ATOM 4915 O O . ALA B 1 163 ? -0.74 -20.969 6.281 1 96.62 163 ALA B O 1
ATOM 4916 N N . ARG B 1 164 ? 1.491 -21.016 6.316 1 94.19 164 ARG B N 1
ATOM 4917 C CA . ARG B 1 164 ? 1.594 -19.688 6.938 1 94.19 164 ARG B CA 1
ATOM 4918 C C . ARG B 1 164 ? 0.991 -18.609 6.039 1 94.19 164 ARG B C 1
ATOM 4920 O O . ARG B 1 164 ? 0.238 -17.766 6.508 1 94.19 164 ARG B O 1
ATOM 4927 N N . ILE B 1 165 ? 1.308 -18.656 4.781 1 94.75 165 ILE B N 1
ATOM 4928 C CA . ILE B 1 165 ? 0.789 -17.703 3.812 1 94.75 165 ILE B CA 1
ATOM 4929 C C . ILE B 1 165 ? -0.729 -17.828 3.719 1 94.75 165 ILE B C 1
ATOM 4931 O O . ILE B 1 165 ? -1.448 -16.828 3.729 1 94.75 165 ILE B O 1
ATOM 4935 N N . HIS B 1 166 ? -1.18 -19.047 3.73 1 96.06 166 HIS B N 1
ATOM 4936 C CA . HIS B 1 166 ? -2.598 -19.312 3.541 1 96.06 166 HIS B CA 1
ATOM 4937 C C . HIS B 1 166 ? -3.408 -18.922 4.77 1 96.06 166 HIS B C 1
ATOM 4939 O O . HIS B 1 166 ? -4.633 -18.781 4.699 1 96.06 166 HIS B O 1
ATOM 4945 N N . ASN B 1 167 ? -2.742 -18.703 5.859 1 93.81 167 ASN B N 1
ATOM 4946 C CA . ASN B 1 167 ? -3.422 -18.312 7.09 1 93.81 167 ASN B CA 1
ATOM 4947 C C . ASN B 1 167 ? -3.508 -16.797 7.223 1 93.81 167 ASN B C 1
ATOM 4949 O O . ASN B 1 167 ? -4.176 -16.281 8.125 1 93.81 167 ASN B O 1
ATOM 4953 N N . LEU B 1 168 ? -2.887 -16.125 6.367 1 91.69 168 LEU B N 1
ATOM 4954 C CA . LEU B 1 168 ? -2.918 -14.672 6.438 1 91.69 168 LEU B CA 1
ATOM 4955 C C . LEU B 1 168 ? -4.316 -14.148 6.133 1 91.69 168 LEU B C 1
ATOM 4957 O O . LEU B 1 168 ? -5.035 -14.727 5.312 1 91.69 168 LEU B O 1
ATOM 4961 N N . ASN B 1 169 ? -4.695 -13.094 6.801 1 90.25 169 ASN B N 1
ATOM 4962 C CA . ASN B 1 169 ? -5.902 -12.328 6.512 1 90.25 169 ASN B CA 1
ATOM 4963 C C . ASN B 1 169 ? -5.57 -10.953 5.934 1 90.25 169 ASN B C 1
ATOM 4965 O O . ASN B 1 169 ? -5.43 -9.984 6.68 1 90.25 169 ASN B O 1
ATOM 4969 N N . MET B 1 170 ? -5.504 -10.914 4.633 1 92.5 170 MET B N 1
ATOM 4970 C CA . MET B 1 170 ? -5.09 -9.703 3.932 1 92.5 170 MET B CA 1
ATOM 4971 C C . MET B 1 170 ? -6.289 -8.828 3.602 1 92.5 170 MET B C 1
ATOM 4973 O O . MET B 1 170 ? -7.395 -9.328 3.396 1 92.5 170 MET B O 1
ATOM 4977 N N . PRO B 1 171 ? -6.121 -7.582 3.537 1 92.81 171 PRO B N 1
ATOM 4978 C CA . PRO B 1 171 ? -7.227 -6.648 3.305 1 92.81 171 PRO B CA 1
ATOM 4979 C C . PRO B 1 171 ? -7.582 -6.512 1.826 1 92.81 171 PRO B C 1
ATOM 4981 O O . PRO B 1 171 ? -7.645 -5.395 1.304 1 92.81 171 PRO B O 1
ATOM 4984 N N . PHE B 1 172 ? -7.852 -7.605 1.204 1 91.88 172 PHE B N 1
ATOM 4985 C CA . PHE B 1 172 ? -8.195 -7.66 -0.213 1 91.88 172 PHE B CA 1
ATOM 4986 C C . PHE B 1 172 ? -9.492 -8.414 -0.427 1 91.88 172 PHE B C 1
ATOM 4988 O O . PHE B 1 172 ? -10.094 -8.914 0.529 1 91.88 172 PHE B O 1
ATOM 4995 N N . CYS B 1 173 ? -9.945 -8.391 -1.679 1 89.25 173 CYS B N 1
ATOM 4996 C CA . CYS B 1 173 ? -11.125 -9.156 -2.055 1 89.25 173 CYS B CA 1
ATOM 4997 C C . CYS B 1 173 ? -10.953 -10.633 -1.695 1 89.25 173 CYS B C 1
ATOM 4999 O O . CYS B 1 173 ? -9.984 -11.266 -2.123 1 89.25 173 CYS B O 1
ATOM 5001 N N . LYS B 1 174 ? -11.883 -11.172 -0.934 1 90.62 174 LYS B N 1
ATOM 5002 C CA . LYS B 1 174 ? -11.766 -12.523 -0.406 1 90.62 174 LYS B CA 1
ATOM 5003 C C . LYS B 1 174 ? -12.219 -13.562 -1.433 1 90.62 174 LYS B C 1
ATOM 5005 O O . LYS B 1 174 ? -12.141 -14.766 -1.188 1 90.62 174 LYS B O 1
ATOM 5010 N N . GLN B 1 175 ? -12.562 -13.125 -2.576 1 86.94 175 GLN B N 1
ATOM 5011 C CA . GLN B 1 175 ? -12.953 -14.008 -3.664 1 86.94 175 GLN B CA 1
ATOM 5012 C C . GLN B 1 175 ? -11.781 -14.273 -4.609 1 86.94 175 GLN B C 1
ATOM 5014 O O . GLN B 1 175 ? -10.891 -13.43 -4.754 1 86.94 175 GLN B O 1
ATOM 5019 N N . PRO B 1 176 ? -11.766 -15.461 -5.109 1 89.69 176 PRO B N 1
ATOM 5020 C CA . PRO B 1 176 ? -10.688 -15.789 -6.035 1 89.69 176 PRO B CA 1
ATOM 5021 C C . PRO B 1 176 ? -10.852 -15.109 -7.395 1 89.69 176 PRO B C 1
ATOM 5023 O O . PRO B 1 176 ? -11.008 -15.789 -8.414 1 89.69 176 PRO B O 1
ATOM 5026 N N . ARG B 1 177 ? -10.617 -13.883 -7.512 1 86.31 177 ARG B N 1
ATOM 5027 C CA . ARG B 1 177 ? -10.914 -13.109 -8.711 1 86.31 177 ARG B CA 1
ATOM 5028 C C . ARG B 1 177 ? -9.633 -12.742 -9.461 1 86.31 177 ARG B C 1
ATOM 5030 O O . ARG B 1 177 ? -9.641 -12.625 -10.688 1 86.31 177 ARG B O 1
ATOM 5037 N N . PHE B 1 178 ? -8.602 -12.625 -8.766 1 86.12 178 PHE B N 1
ATOM 5038 C CA . PHE B 1 178 ? -7.398 -12.023 -9.336 1 86.12 178 PHE B CA 1
ATOM 5039 C C . PHE B 1 178 ? -6.875 -12.859 -10.492 1 86.12 178 PHE B C 1
ATOM 5041 O O . PHE B 1 178 ? -6.73 -12.359 -11.609 1 86.12 178 PHE B O 1
ATOM 5048 N N . ILE B 1 179 ? -6.602 -14.133 -10.289 1 91.31 179 ILE B N 1
ATOM 5049 C CA . ILE B 1 179 ? -6.012 -15.008 -11.297 1 91.31 179 ILE B CA 1
ATOM 5050 C C . ILE B 1 179 ? -7.02 -15.25 -12.414 1 91.31 179 ILE B C 1
ATOM 5052 O O . ILE B 1 179 ? -6.648 -15.312 -13.594 1 91.31 179 ILE B O 1
ATOM 5056 N N . PHE B 1 180 ? -8.266 -15.352 -12.102 1 92.12 180 PHE B N 1
ATOM 5057 C CA . PHE B 1 180 ? -9.289 -15.57 -13.117 1 92.12 180 PHE B CA 1
ATOM 5058 C C . PHE B 1 180 ? -9.422 -14.359 -14.023 1 92.12 180 PHE B C 1
ATOM 5060 O O . PHE B 1 180 ? -9.555 -14.5 -15.242 1 92.12 180 PHE B O 1
ATOM 5067 N N . LYS B 1 181 ? -9.391 -13.211 -13.414 1 88.75 181 LYS B N 1
ATOM 5068 C CA . LYS B 1 181 ? -9.461 -11.984 -14.203 1 88.75 181 LYS B CA 1
ATOM 5069 C C . LYS B 1 181 ? -8.258 -11.867 -15.148 1 88.75 181 LYS B C 1
ATOM 5071 O O . LYS B 1 181 ? -8.406 -11.445 -16.297 1 88.75 181 LYS B O 1
ATOM 5076 N N . MET B 1 182 ? -7.145 -12.156 -14.641 1 88.81 182 MET B N 1
ATOM 5077 C CA . MET B 1 182 ? -5.938 -12.117 -15.469 1 88.81 182 MET B CA 1
ATOM 5078 C C . MET B 1 182 ? -6.023 -13.125 -16.609 1 88.81 182 MET B C 1
ATOM 5080 O O . MET B 1 182 ? -5.664 -12.812 -17.75 1 88.81 182 MET B O 1
ATOM 5084 N N . MET B 1 183 ? -6.492 -14.312 -16.297 1 94.38 183 MET B N 1
ATOM 5085 C CA . MET B 1 183 ? -6.672 -15.344 -17.297 1 94.38 183 MET B CA 1
ATOM 5086 C C . MET B 1 183 ? -7.648 -14.891 -18.375 1 94.38 183 MET B C 1
ATOM 5088 O O . MET B 1 183 ? -7.387 -15.062 -19.578 1 94.38 183 MET B O 1
ATOM 5092 N N . ASP B 1 184 ? -8.703 -14.312 -17.938 1 93.62 184 ASP B N 1
ATOM 5093 C CA . ASP B 1 184 ? -9.703 -13.82 -18.875 1 93.62 184 ASP B CA 1
ATOM 5094 C C . ASP B 1 184 ? -9.125 -12.727 -19.781 1 93.62 184 ASP B C 1
ATOM 5096 O O . ASP B 1 184 ? -9.422 -12.68 -20.969 1 93.62 184 ASP B O 1
ATOM 5100 N N . LYS B 1 185 ? -8.352 -11.914 -19.203 1 90.06 185 LYS B N 1
ATOM 5101 C CA . LYS B 1 185 ? -7.707 -10.859 -19.984 1 90.06 185 LYS B CA 1
ATOM 5102 C C . LYS B 1 185 ? -6.762 -11.453 -21.016 1 90.06 185 LYS B C 1
ATOM 5104 O O . LYS B 1 185 ? -6.762 -11.031 -22.188 1 90.06 185 LYS B O 1
ATOM 5109 N N . PHE B 1 186 ? -5.98 -12.398 -20.625 1 93.62 186 PHE B N 1
ATOM 5110 C CA . PHE B 1 186 ? -5.062 -13.055 -21.547 1 93.62 186 PHE B CA 1
ATOM 5111 C C . PHE B 1 186 ? -5.824 -13.68 -22.703 1 93.62 186 PHE B C 1
ATOM 5113 O O . PHE B 1 186 ? -5.461 -13.477 -23.875 1 93.62 186 PHE B O 1
ATOM 5120 N N . LEU B 1 187 ? -6.844 -14.344 -22.391 1 96.5 187 LEU B N 1
ATOM 5121 C CA . LEU B 1 187 ? -7.598 -15.039 -23.422 1 96.5 187 LEU B CA 1
ATOM 5122 C C . LEU B 1 187 ? -8.32 -14.047 -24.328 1 96.5 187 LEU B C 1
ATOM 5124 O O . LEU B 1 187 ? -8.469 -14.297 -25.531 1 96.5 187 LEU B O 1
ATOM 5128 N N . ALA B 1 188 ? -8.781 -13 -23.734 1 94.88 188 ALA B N 1
ATOM 5129 C CA . ALA B 1 188 ? -9.414 -11.953 -24.547 1 94.88 188 ALA B CA 1
ATOM 5130 C C . ALA B 1 188 ? -8.422 -11.344 -25.531 1 94.88 188 ALA B C 1
ATOM 5132 O O . ALA B 1 188 ? -8.766 -11.062 -26.688 1 94.88 188 ALA B O 1
ATOM 5133 N N . GLN B 1 189 ? -7.242 -11.18 -25.094 1 92.5 189 GLN B N 1
ATOM 5134 C CA . GLN B 1 189 ? -6.207 -10.656 -25.984 1 92.5 189 GLN B CA 1
ATOM 5135 C C . GLN B 1 189 ? -5.828 -11.672 -27.062 1 92.5 189 GLN B C 1
ATOM 5137 O O . GLN B 1 189 ? -5.715 -11.328 -28.234 1 92.5 189 GLN B O 1
ATOM 5142 N N . LEU B 1 190 ? -5.754 -12.852 -26.703 1 95.56 190 LEU B N 1
ATOM 5143 C CA . LEU B 1 190 ? -5.34 -13.914 -27.609 1 95.56 190 LEU B CA 1
ATOM 5144 C C . LEU B 1 190 ? -6.438 -14.227 -28.625 1 95.56 190 LEU B C 1
ATOM 5146 O O . LEU B 1 190 ? -6.152 -14.656 -29.75 1 95.56 190 LEU B O 1
ATOM 5150 N N . SER B 1 191 ? -7.629 -13.961 -28.25 1 95.19 191 SER B N 1
ATOM 5151 C CA . SER B 1 191 ? -8.742 -14.258 -29.141 1 95.19 191 SER B CA 1
ATOM 5152 C C . SER B 1 191 ? -9.078 -13.07 -30.031 1 95.19 191 SER B C 1
ATOM 5154 O O . SER B 1 191 ? -9.906 -13.172 -30.922 1 95.19 191 SER B O 1
ATOM 5156 N N . GLY B 1 192 ? -8.531 -11.906 -29.703 1 90.44 192 GLY B N 1
ATOM 5157 C CA . GLY B 1 192 ? -8.789 -10.719 -30.516 1 90.44 192 GLY B CA 1
ATOM 5158 C C . GLY B 1 192 ? -9.938 -9.883 -29.984 1 90.44 192 GLY B C 1
ATOM 5159 O O . GLY B 1 192 ? -10.305 -8.875 -30.594 1 90.44 192 GLY B O 1
ATOM 5160 N N . ARG B 1 193 ? -10.508 -10.234 -28.938 1 91.38 193 ARG B N 1
ATOM 5161 C CA . ARG B 1 193 ? -11.594 -9.461 -28.344 1 91.38 193 ARG B CA 1
ATOM 5162 C C . ARG B 1 193 ? -11.062 -8.195 -27.672 1 91.38 193 ARG B C 1
ATOM 5164 O O . ARG B 1 193 ? -11.805 -7.227 -27.484 1 91.38 193 ARG B O 1
ATOM 5171 N N . MET B 1 194 ? -9.82 -8.258 -27.266 1 89.19 194 MET B N 1
ATOM 5172 C CA . MET B 1 194 ? -9.102 -7.109 -26.719 1 89.19 194 MET B CA 1
ATOM 5173 C C . MET B 1 194 ? -7.848 -6.812 -27.547 1 89.19 194 MET B C 1
ATOM 5175 O O . MET B 1 194 ? -7.363 -7.672 -28.281 1 89.19 194 MET B O 1
ATOM 5179 N N . ASP B 1 195 ? -7.434 -5.594 -27.359 1 85.94 195 ASP B N 1
ATOM 5180 C CA . ASP B 1 195 ? -6.211 -5.207 -28.062 1 85.94 195 ASP B CA 1
ATOM 5181 C C . ASP B 1 195 ? -5.035 -6.086 -27.625 1 85.94 195 ASP B C 1
ATOM 5183 O O . ASP B 1 195 ? -4.98 -6.547 -26.484 1 85.94 195 ASP B O 1
ATOM 5187 N N . PRO B 1 196 ? -4.184 -6.367 -28.672 1 85.12 196 PRO B N 1
ATOM 5188 C CA . PRO B 1 196 ? -2.98 -7.117 -28.312 1 85.12 196 PRO B CA 1
ATOM 5189 C C . PRO B 1 196 ? -2.201 -6.473 -27.156 1 85.12 196 PRO B C 1
ATOM 5191 O O . PRO B 1 196 ? -2.35 -5.277 -26.906 1 85.12 196 PRO B O 1
ATOM 5194 N N . PRO B 1 197 ? -1.495 -7.332 -26.484 1 81.19 197 PRO B N 1
ATOM 5195 C CA . PRO B 1 197 ? -0.672 -6.75 -25.422 1 81.19 197 PRO B CA 1
ATOM 5196 C C . PRO B 1 197 ? 0.362 -5.762 -25.953 1 81.19 197 PRO B C 1
ATOM 5198 O O . PRO B 1 197 ? 0.896 -5.945 -27.047 1 81.19 197 PRO B O 1
ATOM 5201 N N . SER B 1 198 ? 0.483 -4.68 -25.188 1 73.5 198 SER B N 1
ATOM 5202 C CA . SER B 1 198 ? 1.459 -3.67 -25.578 1 73.5 198 SER B CA 1
ATOM 5203 C C . SER B 1 198 ? 2.436 -3.373 -24.453 1 73.5 198 SER B C 1
ATOM 5205 O O . SER B 1 198 ? 2.07 -3.439 -23.281 1 73.5 198 SER B O 1
ATOM 5207 N N . ARG B 1 199 ? 3.6 -3.121 -24.875 1 67.38 199 ARG B N 1
ATOM 5208 C CA . ARG B 1 199 ? 4.621 -2.719 -23.922 1 67.38 199 ARG B CA 1
ATOM 5209 C C . ARG B 1 199 ? 4.285 -1.366 -23.297 1 67.38 199 ARG B C 1
ATOM 5211 O O . ARG B 1 199 ? 3.699 -0.503 -23.953 1 67.38 199 ARG B O 1
ATOM 5218 N N . PRO B 1 200 ? 4.535 -1.234 -22 1 63.09 200 PRO B N 1
ATOM 5219 C CA . PRO B 1 200 ? 4.277 0.069 -21.391 1 63.09 200 PRO B CA 1
ATOM 5220 C C . PRO B 1 200 ? 5.129 1.186 -21.984 1 63.09 200 PRO B C 1
ATOM 5222 O O . PRO B 1 200 ? 6.254 0.939 -22.422 1 63.09 200 PRO B O 1
ATOM 5225 N N . PRO B 1 201 ? 4.48 2.385 -22.062 1 62.31 201 PRO B N 1
ATOM 5226 C CA . PRO B 1 201 ? 5.266 3.518 -22.562 1 62.31 201 PRO B CA 1
ATOM 5227 C C . PRO B 1 201 ? 6.418 3.891 -21.625 1 62.31 201 PRO B C 1
ATOM 5229 O O . PRO B 1 201 ? 6.332 3.668 -20.422 1 62.31 201 PRO B O 1
ATOM 5232 N N . PRO B 1 202 ? 7.52 4.289 -22.266 1 58.97 202 PRO B N 1
ATOM 5233 C CA . PRO B 1 202 ? 8.656 4.695 -21.422 1 58.97 202 PRO B CA 1
ATOM 5234 C C . PRO B 1 202 ? 8.336 5.887 -20.531 1 58.97 202 PRO B C 1
ATOM 5236 O O . PRO B 1 202 ? 7.605 6.793 -20.938 1 58.97 202 PRO B O 1
ATOM 5239 N N . ASN B 1 203 ? 8.219 5.715 -19.281 1 59.75 203 ASN B N 1
ATOM 5240 C CA . ASN B 1 203 ? 8.07 6.867 -18.406 1 59.75 203 ASN B CA 1
ATOM 5241 C C . ASN B 1 203 ? 9.328 7.727 -18.375 1 59.75 203 ASN B C 1
ATOM 5243 O O . ASN B 1 203 ? 9.961 7.871 -17.328 1 59.75 203 ASN B O 1
ATOM 5247 N N . LEU B 1 204 ? 9.805 8.102 -19.578 1 59.41 204 LEU B N 1
ATOM 5248 C CA . LEU B 1 204 ? 10.984 8.961 -19.703 1 59.41 204 LEU B CA 1
ATOM 5249 C C . LEU B 1 204 ? 10.602 10.344 -20.219 1 59.41 204 LEU B C 1
ATOM 5251 O O . LEU B 1 204 ? 9.586 10.492 -20.906 1 59.41 204 LEU B O 1
ATOM 5255 N N . SER B 1 205 ? 11.297 11.266 -19.672 1 56.5 205 SER B N 1
ATOM 5256 C CA . SER B 1 205 ? 11.062 12.625 -20.156 1 56.5 205 SER B CA 1
ATOM 5257 C C . SER B 1 205 ? 11.164 12.703 -21.672 1 56.5 205 SER B C 1
ATOM 5259 O O . SER B 1 205 ? 11.852 11.891 -22.297 1 56.5 205 SER B O 1
ATOM 5261 N N . THR B 1 206 ? 10.359 13.594 -22.219 1 56.78 206 THR B N 1
ATOM 5262 C CA . THR B 1 206 ? 10.305 13.812 -23.656 1 56.78 206 THR B CA 1
ATOM 5263 C C . THR B 1 206 ? 11.711 14.023 -24.219 1 56.78 206 THR B C 1
ATOM 5265 O O . THR B 1 206 ? 12.078 13.414 -25.219 1 56.78 206 THR B O 1
ATOM 5268 N N . PRO B 1 207 ? 12.547 14.758 -23.516 1 56.66 207 PRO B N 1
ATOM 5269 C CA . PRO B 1 207 ? 13.883 14.938 -24.078 1 56.66 207 PRO B CA 1
ATOM 5270 C C . PRO B 1 207 ? 14.688 13.641 -24.125 1 56.66 207 PRO B C 1
ATOM 5272 O O . PRO B 1 207 ? 15.398 13.375 -25.094 1 56.66 207 PRO B O 1
ATOM 5275 N N . THR B 1 208 ? 14.531 12.859 -23.078 1 60.38 208 THR B N 1
ATOM 5276 C CA . THR B 1 208 ? 15.258 11.602 -23.031 1 60.38 208 THR B CA 1
ATOM 5277 C C . THR B 1 208 ? 14.75 10.633 -24.094 1 60.38 208 THR B C 1
ATOM 5279 O O . THR B 1 208 ? 15.539 9.938 -24.734 1 60.38 208 THR B O 1
ATOM 5282 N N . LEU B 1 209 ? 13.484 10.758 -24.234 1 61.28 209 LEU B N 1
ATOM 5283 C CA . LEU B 1 209 ? 12.867 9.883 -25.219 1 61.28 209 LEU B CA 1
ATOM 5284 C C . LEU B 1 209 ? 13.32 10.258 -26.625 1 61.28 209 LEU B C 1
ATOM 5286 O O . LEU B 1 209 ? 13.555 9.383 -27.469 1 61.28 209 LEU B O 1
ATOM 5290 N N . LEU B 1 210 ? 13.445 11.523 -26.75 1 60.12 210 LEU B N 1
ATOM 5291 C CA . LEU B 1 210 ? 13.852 12.008 -28.062 1 60.12 210 LEU B CA 1
ATOM 5292 C C . LEU B 1 210 ? 15.289 11.586 -28.359 1 60.12 210 LEU B C 1
ATOM 5294 O O . LEU B 1 210 ? 15.594 11.188 -29.484 1 60.12 210 LEU B O 1
ATOM 5298 N N . VAL B 1 211 ? 16.078 11.68 -27.406 1 61.03 211 VAL B N 1
ATOM 5299 C CA . VAL B 1 211 ? 17.484 11.289 -27.594 1 61.03 211 VAL B CA 1
ATOM 5300 C C . VAL B 1 211 ? 17.562 9.789 -27.891 1 61.03 211 VAL B C 1
ATOM 5302 O O . VAL B 1 211 ? 18.312 9.367 -28.766 1 61.03 211 VAL B O 1
ATOM 5305 N N . LEU B 1 212 ? 16.75 9.086 -27.219 1 62.03 212 LEU B N 1
ATOM 5306 C CA . LEU B 1 212 ? 16.766 7.637 -27.406 1 62.03 212 LEU B CA 1
ATOM 5307 C C . LEU B 1 212 ? 16.234 7.258 -28.781 1 62.03 212 LEU B C 1
ATOM 5309 O O . LEU B 1 212 ? 16.766 6.352 -29.438 1 62.03 212 LEU B O 1
ATOM 5313 N N . GLU B 1 213 ? 15.219 7.949 -29.109 1 61.88 213 GLU B N 1
ATOM 5314 C CA . GLU B 1 213 ? 14.648 7.711 -30.422 1 61.88 213 GLU B CA 1
ATOM 5315 C C . GLU B 1 213 ? 15.664 8 -31.531 1 61.88 213 GLU B C 1
ATOM 5317 O O . GLU B 1 213 ? 15.766 7.246 -32.5 1 61.88 213 GLU B O 1
ATOM 5322 N N . GLN B 1 214 ? 16.281 9.078 -31.344 1 60.47 214 GLN B N 1
ATOM 5323 C CA . GLN B 1 214 ? 17.297 9.453 -32.344 1 60.47 214 GLN B CA 1
ATOM 5324 C C . GLN B 1 214 ? 18.406 8.414 -32.406 1 60.47 214 GLN B C 1
ATOM 5326 O O . GLN B 1 214 ? 18.891 8.078 -33.469 1 60.47 214 GLN B O 1
ATOM 5331 N N . GLU B 1 215 ? 18.75 7.961 -31.312 1 60.41 215 GLU B N 1
ATOM 5332 C CA . GLU B 1 215 ? 19.812 6.957 -31.25 1 60.41 215 GLU B CA 1
ATOM 5333 C C . GLU B 1 215 ? 19.359 5.637 -31.859 1 60.41 215 GLU B C 1
ATOM 5335 O O . GLU B 1 215 ? 20.141 4.941 -32.5 1 60.41 215 GLU B O 1
ATOM 5340 N N . TYR B 1 216 ? 18.125 5.387 -31.562 1 59.16 216 TYR B N 1
ATOM 5341 C CA . TYR B 1 216 ? 17.516 4.199 -32.156 1 59.16 216 TYR B CA 1
ATOM 5342 C C . TYR B 1 216 ? 17.516 4.285 -33.656 1 59.16 216 TYR B C 1
ATOM 5344 O O . TYR B 1 216 ? 17.875 3.324 -34.344 1 59.16 216 TYR B O 1
ATOM 5352 N N . LEU B 1 217 ? 17.062 5.395 -34.062 1 57.06 217 LEU B N 1
ATOM 5353 C CA . LEU B 1 217 ? 16.953 5.594 -35.5 1 57.06 217 LEU B CA 1
ATOM 5354 C C . LEU B 1 217 ? 18.328 5.586 -36.156 1 57.06 217 LEU B C 1
ATOM 5356 O O . LEU B 1 217 ? 18.469 5.188 -37.312 1 57.06 217 LEU B O 1
ATOM 5360 N N . SER B 1 218 ? 19.203 6 -35.438 1 54.34 218 SER B N 1
ATOM 5361 C CA . SER B 1 218 ? 20.531 6.102 -36 1 54.34 218 SER B CA 1
ATOM 5362 C C . SER B 1 218 ? 21.266 4.758 -35.969 1 54.34 218 SER B C 1
ATOM 5364 O O . SER B 1 218 ? 22.281 4.578 -36.656 1 54.34 218 SER B O 1
ATOM 5366 N N . ASP B 1 219 ? 20.812 3.998 -35.031 1 50.88 219 ASP B N 1
ATOM 5367 C CA . ASP B 1 219 ? 21.484 2.709 -34.906 1 50.88 219 ASP B CA 1
ATOM 5368 C C . ASP B 1 219 ? 21.062 1.779 -36.062 1 50.88 219 ASP B C 1
ATOM 5370 O O . ASP B 1 219 ? 19.906 1.395 -36.156 1 50.88 219 ASP B O 1
ATOM 5374 N N . SER B 1 220 ? 21.766 1.785 -37.156 1 47.41 220 SER B N 1
ATOM 5375 C CA . SER B 1 220 ? 21.656 0.965 -38.344 1 47.41 220 SER B CA 1
ATOM 5376 C C . SER B 1 220 ? 21.531 -0.515 -38 1 47.41 220 SER B C 1
ATOM 5378 O O . SER B 1 220 ? 21.188 -1.334 -38.844 1 47.41 220 SER B O 1
ATOM 5380 N N . ARG B 1 221 ? 22.094 -0.955 -37 1 42.78 221 ARG B N 1
ATOM 5381 C CA . ARG B 1 221 ? 22.125 -2.379 -36.656 1 42.78 221 ARG B CA 1
ATOM 5382 C C . ARG B 1 221 ? 20.766 -2.855 -36.188 1 42.78 221 ARG B C 1
ATOM 5384 O O . ARG B 1 221 ? 20.656 -3.908 -35.531 1 42.78 221 ARG B O 1
ATOM 5391 N N . LEU B 1 222 ? 19.812 -2.031 -36.219 1 45.34 222 LEU B N 1
ATOM 5392 C CA . LEU B 1 222 ? 18.438 -2.365 -35.906 1 45.34 222 LEU B CA 1
ATOM 5393 C C . LEU B 1 222 ? 18.031 -3.674 -36.562 1 45.34 222 LEU B C 1
ATOM 5395 O O . LEU B 1 222 ? 16.844 -4.047 -36.531 1 45.34 222 LEU B O 1
ATOM 5399 N N . ASP B 1 223 ? 18.844 -4.234 -37.375 1 40.38 223 ASP B N 1
ATOM 5400 C CA . ASP B 1 223 ? 18.453 -5.43 -38.094 1 40.38 223 ASP B CA 1
ATOM 5401 C C . ASP B 1 223 ? 17.969 -6.523 -37.156 1 40.38 223 ASP B C 1
ATOM 5403 O O . ASP B 1 223 ? 17.297 -7.469 -37.562 1 40.38 223 ASP B O 1
ATOM 5407 N N . SER B 1 224 ? 18.609 -6.742 -36.062 1 39.28 224 SER B N 1
ATOM 5408 C CA . SER B 1 224 ? 18.25 -7.977 -35.406 1 39.28 224 SER B CA 1
ATOM 5409 C C . SER B 1 224 ? 17 -7.785 -34.531 1 39.28 224 SER B C 1
ATOM 5411 O O . SER B 1 224 ? 17.094 -7.426 -33.344 1 39.28 224 SER B O 1
ATOM 5413 N N . VAL B 1 225 ? 16.062 -7.191 -35.031 1 40.94 225 VAL B N 1
ATOM 5414 C CA . VAL B 1 225 ? 14.742 -7.16 -34.406 1 40.94 225 VAL B CA 1
ATOM 5415 C C . VAL B 1 225 ? 14.398 -8.539 -33.875 1 40.94 225 VAL B C 1
ATOM 5417 O O . VAL B 1 225 ? 14.492 -9.539 -34.562 1 40.94 225 VAL B O 1
ATOM 5420 N N . TRP B 1 226 ? 14.656 -8.828 -32.688 1 45.34 226 TRP B N 1
ATOM 5421 C CA . TRP B 1 226 ? 14.062 -10.039 -32.125 1 45.34 226 TRP B CA 1
ATOM 5422 C C . TRP B 1 226 ? 12.719 -10.336 -32.781 1 45.34 226 TRP B C 1
ATOM 5424 O O . TRP B 1 226 ? 11.875 -9.445 -32.906 1 45.34 226 TRP B O 1
ATOM 5434 N N . ASN B 1 227 ? 12.805 -11.125 -33.844 1 47.28 227 ASN B N 1
ATOM 5435 C CA . ASN B 1 227 ? 11.641 -11.641 -34.562 1 47.28 227 ASN B CA 1
ATOM 5436 C C . ASN B 1 227 ? 10.492 -11.953 -33.594 1 47.28 227 ASN B C 1
ATOM 5438 O O . ASN B 1 227 ? 10.539 -12.938 -32.875 1 47.28 227 ASN B O 1
ATOM 5442 N N . MET B 1 228 ? 9.938 -10.891 -33.031 1 56.09 228 MET B N 1
ATOM 5443 C CA . MET B 1 228 ? 8.688 -11.172 -32.312 1 56.09 228 MET B CA 1
ATOM 5444 C C . MET B 1 228 ? 7.723 -11.945 -33.219 1 56.09 228 MET B C 1
ATOM 5446 O O . MET B 1 228 ? 7.582 -11.633 -34.375 1 56.09 228 MET B O 1
ATOM 5450 N N . ASP B 1 229 ? 7.469 -13.219 -32.781 1 61.81 229 ASP B N 1
ATOM 5451 C CA . ASP B 1 229 ? 6.418 -13.93 -33.5 1 61.81 229 ASP B CA 1
ATOM 5452 C C . ASP B 1 229 ? 5.246 -13.008 -33.812 1 61.81 229 ASP B C 1
ATOM 5454 O O . ASP B 1 229 ? 4.926 -12.109 -33.031 1 61.81 229 ASP B O 1
ATOM 5458 N N . ASN B 1 230 ? 4.852 -13.094 -34.969 1 80.56 230 ASN B N 1
ATOM 5459 C CA . ASN B 1 230 ? 3.584 -12.5 -35.375 1 80.56 230 ASN B CA 1
ATOM 5460 C C . ASN B 1 230 ? 2.461 -12.844 -34.406 1 80.56 230 ASN B C 1
ATOM 5462 O O . ASN B 1 230 ? 2.297 -14.008 -34.031 1 80.56 230 ASN B O 1
ATOM 5466 N N . PHE B 1 231 ? 1.82 -11.875 -33.875 1 88.5 231 PHE B N 1
ATOM 5467 C CA . PHE B 1 231 ? 0.778 -12.102 -32.875 1 88.5 231 PHE B CA 1
ATOM 5468 C C . PHE B 1 231 ? -0.284 -13.055 -33.406 1 88.5 231 PHE B C 1
ATOM 5470 O O . PHE B 1 231 ? -0.856 -13.844 -32.656 1 88.5 231 PHE B O 1
ATOM 5477 N N . GLU B 1 232 ? -0.414 -13.016 -34.688 1 91.12 232 GLU B N 1
ATOM 5478 C CA . GLU B 1 232 ? -1.352 -13.945 -35.312 1 91.12 232 GLU B CA 1
ATOM 5479 C C . GLU B 1 232 ? -0.907 -15.391 -35.125 1 91.12 232 GLU B C 1
ATOM 5481 O O . GLU B 1 232 ? -1.736 -16.281 -34.906 1 91.12 232 GLU B O 1
ATOM 5486 N N . ALA B 1 233 ? 0.333 -15.57 -35.219 1 92.31 233 ALA B N 1
ATOM 5487 C CA . ALA B 1 233 ? 0.875 -16.906 -35 1 92.31 233 ALA B CA 1
ATOM 5488 C C . ALA B 1 233 ? 0.663 -17.359 -33.562 1 92.31 233 ALA B C 1
ATOM 5490 O O . ALA B 1 233 ? 0.389 -18.531 -33.312 1 92.31 233 ALA B O 1
ATOM 5491 N N . ILE B 1 234 ? 0.772 -16.453 -32.688 1 94.06 234 ILE B N 1
ATOM 5492 C CA . ILE B 1 234 ? 0.584 -16.734 -31.266 1 94.06 234 ILE B CA 1
ATOM 5493 C C . ILE B 1 234 ? -0.884 -17.062 -31 1 94.06 234 ILE B C 1
ATOM 5495 O O . ILE B 1 234 ? -1.195 -17.969 -30.234 1 94.06 234 ILE B O 1
ATOM 5499 N N . GLN B 1 235 ? -1.74 -16.328 -31.609 1 94.94 235 GLN B N 1
ATOM 5500 C CA . GLN B 1 235 ? -3.17 -16.594 -31.5 1 94.94 235 GLN B CA 1
ATOM 5501 C C . GLN B 1 235 ? -3.516 -17.984 -32 1 94.94 235 GLN B C 1
ATOM 5503 O O . GLN B 1 235 ? -4.32 -18.703 -31.391 1 94.94 235 GLN B O 1
ATOM 5508 N N . HIS B 1 236 ? -2.895 -18.297 -33.062 1 95.12 236 HIS B N 1
ATOM 5509 C CA . HIS B 1 236 ? -3.109 -19.625 -33.625 1 95.12 236 HIS B CA 1
ATOM 5510 C C . HIS B 1 236 ? -2.602 -20.703 -32.688 1 95.12 236 HIS B C 1
ATOM 5512 O O . HIS B 1 236 ? -3.244 -21.75 -32.531 1 95.12 236 HIS B O 1
ATOM 5518 N N . THR B 1 237 ? -1.461 -20.453 -32.125 1 95.88 237 THR B N 1
ATOM 5519 C CA . THR B 1 237 ? -0.894 -21.391 -31.172 1 95.88 237 THR B CA 1
ATOM 5520 C C . THR B 1 237 ? -1.845 -21.594 -30 1 95.88 237 THR B C 1
ATOM 5522 O O . THR B 1 237 ? -2.033 -22.734 -29.547 1 95.88 237 THR B O 1
ATOM 5525 N N . ALA B 1 238 ? -2.475 -20.578 -29.5 1 97.06 238 ALA B N 1
ATOM 5526 C CA . ALA B 1 238 ? -3.428 -20.656 -28.406 1 97.06 238 ALA B CA 1
ATOM 5527 C C . ALA B 1 238 ? -4.609 -21.547 -28.766 1 97.06 238 ALA B C 1
ATOM 5529 O O . ALA B 1 238 ? -5.082 -22.328 -27.938 1 97.06 238 ALA B O 1
ATOM 5530 N N . THR B 1 239 ? -5.043 -21.406 -29.984 1 96.94 239 THR B N 1
ATOM 5531 C CA . THR B 1 239 ? -6.152 -22.203 -30.484 1 96.94 239 THR B CA 1
ATOM 5532 C C . THR B 1 239 ? -5.742 -23.672 -30.625 1 96.94 239 THR B C 1
ATOM 5534 O O . THR B 1 239 ? -6.488 -24.578 -30.234 1 96.94 239 THR B O 1
ATOM 5537 N N . GLU B 1 240 ? -4.578 -23.875 -31.172 1 97.38 240 GLU B N 1
ATOM 5538 C CA . GLU B 1 240 ? -4.074 -25.234 -31.375 1 97.38 240 GLU B CA 1
ATOM 5539 C C . GLU B 1 240 ? -3.881 -25.969 -30.062 1 97.38 240 GLU B C 1
ATOM 5541 O O . GLU B 1 240 ? -4.094 -27.188 -29.984 1 97.38 240 GLU B O 1
ATOM 5546 N N . LEU B 1 241 ? -3.49 -25.234 -29.078 1 97.94 241 LEU B N 1
ATOM 5547 C CA . LEU B 1 241 ? -3.238 -25.828 -27.766 1 97.94 241 LEU B CA 1
ATOM 5548 C C . LEU B 1 241 ? -4.547 -26.062 -27.031 1 97.94 241 LEU B C 1
ATOM 5550 O O . LEU B 1 241 ? -4.555 -26.703 -25.969 1 97.94 241 LEU B O 1
ATOM 5554 N N . GLY B 1 242 ? -5.676 -25.547 -27.531 1 97.88 242 GLY B N 1
ATOM 5555 C CA . GLY B 1 242 ? -6.98 -25.781 -26.938 1 97.88 242 GLY B CA 1
ATOM 5556 C C . GLY B 1 242 ? -7.215 -24.969 -25.672 1 97.88 242 GLY B C 1
ATOM 5557 O O . GLY B 1 242 ? -7.996 -25.375 -24.812 1 97.88 242 GLY B O 1
ATOM 5558 N N . LEU B 1 243 ? -6.555 -23.812 -25.516 1 98 243 LEU B N 1
ATOM 5559 C CA . LEU B 1 243 ? -6.586 -23.047 -24.281 1 98 243 LEU B CA 1
ATOM 5560 C C . LEU B 1 243 ? -8.008 -22.609 -23.953 1 98 243 LEU B C 1
ATOM 5562 O O . LEU B 1 243 ? -8.438 -22.688 -22.797 1 98 243 LEU B O 1
ATOM 5566 N N . TYR B 1 244 ? -8.766 -22.188 -24.922 1 97.19 244 TYR B N 1
ATOM 5567 C CA . TYR B 1 244 ? -10.102 -21.625 -24.719 1 97.19 244 TYR B CA 1
ATOM 5568 C C . TYR B 1 244 ? -11.062 -22.703 -24.25 1 97.19 244 TYR B C 1
ATOM 5570 O O . TYR B 1 244 ? -11.758 -22.531 -23.234 1 97.19 244 TYR B O 1
ATOM 5578 N N . LYS B 1 245 ? -11.047 -23.75 -24.969 1 97.38 245 LYS B N 1
ATOM 5579 C CA . LYS B 1 245 ? -11.945 -24.859 -24.641 1 97.38 245 LYS B CA 1
ATOM 5580 C C . LYS B 1 245 ? -11.625 -25.453 -23.281 1 97.38 245 LYS B C 1
ATOM 5582 O O . LYS B 1 245 ? -12.531 -25.75 -22.5 1 97.38 245 LYS B O 1
ATOM 5587 N N . GLU B 1 246 ? -10.391 -25.641 -23 1 98.06 246 GLU B N 1
ATOM 5588 C CA . GLU B 1 246 ? -9.977 -26.266 -21.75 1 98.06 246 GLU B CA 1
ATOM 5589 C C . GLU B 1 246 ? -10.227 -25.359 -20.562 1 98.06 246 GLU B C 1
ATOM 5591 O O . GLU B 1 246 ? -10.523 -25.828 -19.469 1 98.06 246 GLU B O 1
ATOM 5596 N N . TYR B 1 247 ? -10.078 -24.047 -20.797 1 97.81 247 TYR B N 1
ATOM 5597 C CA . TYR B 1 247 ? -10.383 -23.109 -19.719 1 97.81 247 TYR B CA 1
ATOM 5598 C C . TYR B 1 247 ? -11.867 -23.141 -19.391 1 97.81 247 TYR B C 1
ATOM 5600 O O . TYR B 1 247 ? -12.242 -23.094 -18.203 1 97.81 247 TYR B O 1
ATOM 5608 N N . GLU B 1 248 ? -12.695 -23.188 -20.344 1 96.12 248 GLU B N 1
ATOM 5609 C CA . GLU B 1 248 ? -14.133 -23.297 -20.109 1 96.12 248 GLU B CA 1
ATOM 5610 C C . GLU B 1 248 ? -14.477 -24.594 -19.391 1 96.12 248 GLU B C 1
ATOM 5612 O O . GLU B 1 248 ? -15.328 -24.609 -18.5 1 96.12 248 GLU B O 1
ATOM 5617 N N . TRP B 1 249 ? -13.867 -25.625 -19.844 1 95.94 249 TRP B N 1
ATOM 5618 C CA . TRP B 1 249 ? -14.07 -26.922 -19.188 1 95.94 249 TRP B CA 1
ATOM 5619 C C . TRP B 1 249 ? -13.703 -26.844 -17.719 1 95.94 249 TRP B C 1
ATOM 5621 O O . TRP B 1 249 ? -14.43 -27.344 -16.859 1 95.94 249 TRP B O 1
ATOM 5631 N N . LEU B 1 250 ? -12.539 -26.297 -17.469 1 95.31 250 LEU B N 1
ATOM 5632 C CA . LEU B 1 250 ? -12.062 -26.172 -16.094 1 95.31 250 LEU B CA 1
ATOM 5633 C C . LEU B 1 250 ? -13.039 -25.344 -15.258 1 95.31 250 LEU B C 1
ATOM 5635 O O . LEU B 1 250 ? -13.375 -25.719 -14.133 1 95.31 250 LEU B O 1
ATOM 5639 N N . LYS B 1 251 ? -13.422 -24.156 -15.758 1 92.06 251 LYS B N 1
ATOM 5640 C CA . LYS B 1 251 ? -14.344 -23.281 -15.047 1 92.06 251 LYS B CA 1
ATOM 5641 C C . LYS B 1 251 ? -15.641 -24 -14.695 1 92.06 251 LYS B C 1
ATOM 5643 O O . LYS B 1 251 ? -16.141 -23.875 -13.57 1 92.06 251 LYS B O 1
ATOM 5648 N N . GLN B 1 252 ? -16.156 -24.75 -15.602 1 89.94 252 GLN B N 1
ATOM 5649 C CA . GLN B 1 252 ? -17.391 -25.5 -15.375 1 89.94 252 GLN B CA 1
ATOM 5650 C C . GLN B 1 252 ? -17.219 -26.516 -14.25 1 89.94 252 GLN B C 1
ATOM 5652 O O . GLN B 1 252 ? -18.094 -26.672 -13.406 1 89.94 252 GLN B O 1
ATOM 5657 N N . ASN B 1 253 ? -16.109 -27.188 -14.273 1 88.38 253 ASN B N 1
ATOM 5658 C CA . ASN B 1 253 ? -15.844 -28.188 -13.234 1 88.38 253 ASN B CA 1
ATOM 5659 C C . ASN B 1 253 ? -15.672 -27.531 -11.867 1 88.38 253 ASN B C 1
ATOM 5661 O O . ASN B 1 253 ? -16.109 -28.078 -10.852 1 88.38 253 ASN B O 1
ATOM 5665 N N . LEU B 1 254 ? -15 -26.406 -11.852 1 84.88 254 LEU B N 1
ATOM 5666 C CA . LEU B 1 254 ? -14.797 -25.703 -10.594 1 84.88 254 LEU B CA 1
ATOM 5667 C C . LEU B 1 254 ? -16.125 -25.188 -10.039 1 84.88 254 LEU B C 1
ATOM 5669 O O . LEU B 1 254 ? -16.344 -25.219 -8.828 1 84.88 254 LEU B O 1
ATOM 5673 N N . ILE B 1 255 ? -16.953 -24.641 -10.859 1 77.12 255 ILE B N 1
ATOM 5674 C CA . ILE B 1 255 ? -18.266 -24.156 -10.469 1 77.12 255 ILE B CA 1
ATOM 5675 C C . ILE B 1 255 ? -19.078 -25.312 -9.891 1 77.12 255 ILE B C 1
ATOM 5677 O O . ILE B 1 255 ? -19.766 -25.141 -8.867 1 77.12 255 ILE B O 1
ATOM 5681 N N . GLU B 1 256 ? -19.016 -26.391 -10.531 1 77.25 256 GLU B N 1
ATOM 5682 C CA . GLU B 1 256 ? -19.781 -27.562 -10.094 1 77.25 256 GLU B CA 1
ATOM 5683 C C . GLU B 1 256 ? -19.281 -28.062 -8.742 1 77.25 256 GLU B C 1
ATOM 5685 O O . GLU B 1 256 ? -20.062 -28.641 -7.969 1 77.25 256 GLU B O 1
ATOM 5690 N N . ARG B 1 257 ? -18.047 -27.75 -8.531 1 72.69 257 ARG B N 1
ATOM 5691 C CA . ARG B 1 257 ? -17.438 -28.25 -7.301 1 72.69 257 ARG B CA 1
ATOM 5692 C C . ARG B 1 257 ? -17.422 -27.172 -6.223 1 72.69 257 ARG B C 1
ATOM 5694 O O . ARG B 1 257 ? -17.125 -27.453 -5.062 1 72.69 257 ARG B O 1
ATOM 5701 N N . GLN B 1 258 ? -17.516 -25.766 -6.582 1 59.12 258 GLN B N 1
ATOM 5702 C CA . GLN B 1 258 ? -17.375 -24.594 -5.719 1 59.12 258 GLN B CA 1
ATOM 5703 C C . GLN B 1 258 ? -18.312 -24.672 -4.527 1 59.12 258 GLN B C 1
ATOM 5705 O O . GLN B 1 258 ? -17.938 -24.344 -3.402 1 59.12 258 GLN B O 1
ATOM 5710 N N . ASP B 1 259 ? -19.641 -24.859 -4.828 1 52.5 259 ASP B N 1
ATOM 5711 C CA . ASP B 1 259 ? -20.641 -24.781 -3.766 1 52.5 259 ASP B CA 1
ATOM 5712 C C . ASP B 1 259 ? -20.203 -25.609 -2.553 1 52.5 259 ASP B C 1
ATOM 5714 O O . ASP B 1 259 ? -20.625 -25.328 -1.428 1 52.5 259 ASP B O 1
ATOM 5718 N N . ASP B 1 260 ? -19.438 -26.641 -2.641 1 51.09 260 ASP B N 1
ATOM 5719 C CA . ASP B 1 260 ? -19.281 -27.469 -1.447 1 51.09 260 ASP B CA 1
ATOM 5720 C C . ASP B 1 260 ? -17.812 -27.75 -1.162 1 51.09 260 ASP B C 1
ATOM 5722 O O . ASP B 1 260 ? -17.469 -28.25 -0.09 1 51.09 260 ASP B O 1
ATOM 5726 N N . ALA B 1 261 ? -16.672 -27.141 -1.964 1 62.88 261 ALA B N 1
ATOM 5727 C CA . ALA B 1 261 ? -15.617 -28.016 -1.468 1 62.88 261 ALA B CA 1
ATOM 5728 C C . ALA B 1 261 ? -14.258 -27.312 -1.498 1 62.88 261 ALA B C 1
ATOM 5730 O O . ALA B 1 261 ? -13.453 -27.469 -0.58 1 62.88 261 ALA B O 1
ATOM 5731 N N . PHE B 1 262 ? -13.969 -26.281 -2.443 1 83.88 262 PHE B N 1
ATOM 5732 C CA . PHE B 1 262 ? -12.562 -25.922 -2.412 1 83.88 262 PHE B CA 1
ATOM 5733 C C . PHE B 1 262 ? -12.344 -24.641 -1.634 1 83.88 262 PHE B C 1
ATOM 5735 O O . PHE B 1 262 ? -12.953 -23.609 -1.943 1 83.88 262 PHE B O 1
ATOM 5742 N N . PRO B 1 263 ? -11.562 -24.672 -0.563 1 90.06 263 PRO B N 1
ATOM 5743 C CA . PRO B 1 263 ? -11.32 -23.484 0.263 1 90.06 263 PRO B CA 1
ATOM 5744 C C . PRO B 1 263 ? -10.594 -22.375 -0.493 1 90.06 263 PRO B C 1
ATOM 5746 O O . PRO B 1 263 ? -9.742 -22.656 -1.342 1 90.06 263 PRO B O 1
ATOM 5749 N N . VAL B 1 264 ? -10.984 -21.141 -0.2 1 92 264 VAL B N 1
ATOM 5750 C CA . VAL B 1 264 ? -10.305 -19.953 -0.717 1 92 264 VAL B CA 1
ATOM 5751 C C . VAL B 1 264 ? -9.438 -19.344 0.375 1 92 264 VAL B C 1
ATOM 5753 O O . VAL B 1 264 ? -9.891 -19.141 1.504 1 92 264 VAL B O 1
ATOM 5756 N N . VAL B 1 265 ? -8.164 -19.125 0.082 1 95 265 VAL B N 1
ATOM 5757 C CA . VAL B 1 265 ? -7.203 -18.547 1.011 1 95 265 VAL B CA 1
ATOM 5758 C C . VAL B 1 265 ? -6.312 -17.547 0.274 1 95 265 VAL B C 1
ATOM 5760 O O . VAL B 1 265 ? -6.395 -17.422 -0.949 1 95 265 VAL B O 1
ATOM 5763 N N . PHE B 1 266 ? -5.562 -16.766 1.018 1 95.06 266 PHE B N 1
ATOM 5764 C CA . PHE B 1 266 ? -4.582 -15.898 0.38 1 95.06 266 PHE B CA 1
ATOM 5765 C C . PHE B 1 266 ? -3.43 -16.719 -0.198 1 95.06 266 PHE B C 1
ATOM 5767 O O . PHE B 1 266 ? -2.666 -17.328 0.547 1 95.06 266 PHE B O 1
ATOM 5774 N N . CYS B 1 267 ? -3.258 -16.672 -1.521 1 97.12 267 CYS B N 1
ATOM 5775 C CA . CYS B 1 267 ? -2.307 -17.531 -2.213 1 97.12 267 CYS B CA 1
ATOM 5776 C C . CYS B 1 267 ? -1.144 -16.719 -2.771 1 97.12 267 CYS B C 1
ATOM 5778 O O . CYS B 1 267 ? -1.296 -15.539 -3.076 1 97.12 267 CYS B O 1
ATOM 5780 N N . HIS B 1 268 ? 0.001 -17.344 -2.887 1 95.75 268 HIS B N 1
ATOM 5781 C CA . HIS B 1 268 ? 1.156 -16.797 -3.592 1 95.75 268 HIS B CA 1
ATOM 5782 C C . HIS B 1 268 ? 0.943 -16.828 -5.102 1 95.75 268 HIS B C 1
ATOM 5784 O O . HIS B 1 268 ? 1.266 -15.859 -5.797 1 95.75 268 HIS B O 1
ATOM 5790 N N . ASN B 1 269 ? 0.386 -17.906 -5.598 1 96 269 ASN B N 1
ATOM 5791 C CA . ASN B 1 269 ? -0.032 -18.172 -6.969 1 96 269 ASN B CA 1
ATOM 5792 C C . ASN B 1 269 ? 1.168 -18.359 -7.891 1 96 269 ASN B C 1
ATOM 5794 O O . ASN B 1 269 ? 1.003 -18.656 -9.078 1 96 269 ASN B O 1
ATOM 5798 N N . ASP B 1 270 ? 2.355 -18.219 -7.48 1 94.88 270 ASP B N 1
ATOM 5799 C CA . ASP B 1 270 ? 3.578 -18.469 -8.234 1 94.88 270 ASP B CA 1
ATOM 5800 C C . ASP B 1 270 ? 4.664 -19.062 -7.348 1 94.88 270 ASP B C 1
ATOM 5802 O O . ASP B 1 270 ? 5.801 -18.594 -7.336 1 94.88 270 ASP B O 1
ATOM 5806 N N . PHE B 1 271 ? 4.285 -20.078 -6.613 1 95.88 271 PHE B N 1
ATOM 5807 C CA . PHE B 1 271 ? 5.152 -20.688 -5.613 1 95.88 271 PHE B CA 1
ATOM 5808 C C . PHE B 1 271 ? 6.074 -21.719 -6.25 1 95.88 271 PHE B C 1
ATOM 5810 O O . PHE B 1 271 ? 5.832 -22.922 -6.145 1 95.88 271 PHE B O 1
ATOM 5817 N N . GLN B 1 272 ? 7.16 -21.297 -6.875 1 95.25 272 GLN B N 1
ATOM 5818 C CA . GLN B 1 272 ? 8.172 -22.094 -7.547 1 95.25 272 GLN B CA 1
ATOM 5819 C C . GLN B 1 272 ? 9.539 -21.922 -6.898 1 95.25 272 GLN B C 1
ATOM 5821 O O . GLN B 1 272 ? 9.703 -21.078 -6.008 1 95.25 272 GLN B O 1
ATOM 5826 N N . GLU B 1 273 ? 10.547 -22.672 -7.277 1 94.62 273 GLU B N 1
ATOM 5827 C CA . GLU B 1 273 ? 11.82 -22.797 -6.582 1 94.62 273 GLU B CA 1
ATOM 5828 C C . GLU B 1 273 ? 12.555 -21.453 -6.547 1 94.62 273 GLU B C 1
ATOM 5830 O O . GLU B 1 273 ? 13.203 -21.109 -5.555 1 94.62 273 GLU B O 1
ATOM 5835 N N . ASN B 1 274 ? 12.414 -20.609 -7.59 1 91.75 274 ASN B N 1
ATOM 5836 C CA . ASN B 1 274 ? 13.125 -19.328 -7.648 1 91.75 274 ASN B CA 1
ATOM 5837 C C . ASN B 1 274 ? 12.492 -18.297 -6.727 1 91.75 274 ASN B C 1
ATOM 5839 O O . ASN B 1 274 ? 13.086 -17.25 -6.457 1 91.75 274 ASN B O 1
ATOM 5843 N N . ASN B 1 275 ? 11.328 -18.594 -6.262 1 92.31 275 ASN B N 1
ATOM 5844 C CA . ASN B 1 275 ? 10.625 -17.672 -5.371 1 92.31 275 ASN B CA 1
ATOM 5845 C C . ASN B 1 275 ? 10.703 -18.141 -3.918 1 92.31 275 ASN B C 1
ATOM 5847 O O . ASN B 1 275 ? 9.922 -17.688 -3.076 1 92.31 275 ASN B O 1
ATOM 5851 N N . ILE B 1 276 ? 11.617 -19.078 -3.699 1 95.19 276 ILE B N 1
ATOM 5852 C CA . ILE B 1 276 ? 11.859 -19.562 -2.35 1 95.19 276 ILE B CA 1
ATOM 5853 C C . ILE B 1 276 ? 13.344 -19.406 -2.004 1 95.19 276 ILE B C 1
ATOM 5855 O O . ILE B 1 276 ? 14.195 -20.078 -2.594 1 95.19 276 ILE B O 1
ATOM 5859 N N . LEU B 1 277 ? 13.609 -18.594 -1.054 1 94.19 277 LEU B N 1
ATOM 5860 C CA . LEU B 1 277 ? 14.984 -18.406 -0.598 1 94.19 277 LEU B CA 1
ATOM 5861 C C . LEU B 1 277 ? 15.344 -19.438 0.476 1 94.19 277 LEU B C 1
ATOM 5863 O O . LEU B 1 277 ? 14.516 -19.75 1.335 1 94.19 277 LEU B O 1
ATOM 5867 N N . VAL B 1 278 ? 16.484 -20.016 0.356 1 97.25 278 VAL B N 1
ATOM 5868 C CA . VAL B 1 278 ? 17.062 -20.859 1.398 1 97.25 278 VAL B CA 1
ATOM 5869 C C . VAL B 1 278 ? 18.031 -20.047 2.248 1 97.25 278 VAL B C 1
ATOM 5871 O O . VAL B 1 278 ? 19.047 -19.547 1.742 1 97.25 278 VAL B O 1
ATOM 5874 N N . LEU B 1 279 ? 17.75 -19.969 3.484 1 95.19 279 LEU B N 1
ATOM 5875 C CA . LEU B 1 279 ? 18.438 -19.031 4.363 1 95.19 279 LEU B CA 1
ATOM 5876 C C . LEU B 1 279 ? 19.594 -19.703 5.082 1 95.19 279 LEU B C 1
ATOM 5878 O O . LEU B 1 279 ? 20.438 -19.031 5.672 1 95.19 279 LEU B O 1
ATOM 5882 N N . ASN B 1 280 ? 19.656 -21.031 5.07 1 96.5 280 ASN B N 1
ATOM 5883 C CA . ASN B 1 280 ? 20.703 -21.781 5.777 1 96.5 280 ASN B CA 1
ATOM 5884 C C . ASN B 1 280 ? 21.359 -22.797 4.863 1 96.5 280 ASN B C 1
ATOM 5886 O O . ASN B 1 280 ? 21.172 -22.766 3.646 1 96.5 280 ASN B O 1
ATOM 5890 N N . ASN B 1 281 ? 22.25 -23.484 5.438 1 96.5 281 ASN B N 1
ATOM 5891 C CA . ASN B 1 281 ? 22.859 -24.625 4.762 1 96.5 281 ASN B CA 1
ATOM 5892 C C . ASN B 1 281 ? 22.234 -25.938 5.219 1 96.5 281 ASN B C 1
ATOM 5894 O O . ASN B 1 281 ? 22.672 -26.547 6.191 1 96.5 281 ASN B O 1
ATOM 5898 N N . PRO B 1 282 ? 21.297 -26.344 4.395 1 96.62 282 PRO B N 1
ATOM 5899 C CA . PRO B 1 282 ? 20.547 -27.516 4.836 1 96.62 282 PRO B CA 1
ATOM 5900 C C . PRO B 1 282 ? 21.438 -28.766 4.988 1 96.62 282 PRO B C 1
ATOM 5902 O O . PRO B 1 282 ? 21.125 -29.641 5.805 1 96.62 282 PRO B O 1
ATOM 5905 N N . ASP B 1 283 ? 22.453 -28.922 4.219 1 94.69 283 ASP B N 1
ATOM 5906 C CA . ASP B 1 283 ? 23.344 -30.062 4.316 1 94.69 283 ASP B CA 1
ATOM 5907 C C . ASP B 1 283 ? 24.047 -30.109 5.672 1 94.69 283 ASP B C 1
ATOM 5909 O O . ASP B 1 283 ? 24.344 -31.188 6.188 1 94.69 283 ASP B O 1
ATOM 5913 N N . VAL B 1 284 ? 24.234 -29 6.172 1 96.12 284 VAL B N 1
ATOM 5914 C CA . VAL B 1 284 ? 24.922 -28.875 7.457 1 96.12 284 VAL B CA 1
ATOM 5915 C C . VAL B 1 284 ? 23.891 -28.891 8.594 1 96.12 284 VAL B C 1
ATOM 5917 O O . VAL B 1 284 ? 24.062 -29.594 9.586 1 96.12 284 VAL B O 1
ATOM 5920 N N . ASP B 1 285 ? 22.797 -28.219 8.453 1 95.94 285 ASP B N 1
ATOM 5921 C CA . ASP B 1 285 ? 21.844 -27.969 9.523 1 95.94 285 ASP B CA 1
ATOM 5922 C C . ASP B 1 285 ? 20.859 -29.125 9.648 1 95.94 285 ASP B C 1
ATOM 5924 O O . ASP B 1 285 ? 20.266 -29.328 10.719 1 95.94 285 ASP B O 1
ATOM 5928 N N . GLY B 1 286 ? 20.609 -29.797 8.594 1 94.31 286 GLY B N 1
ATOM 5929 C CA . GLY B 1 286 ? 19.672 -30.922 8.609 1 94.31 286 GLY B CA 1
ATOM 5930 C C . GLY B 1 286 ? 18.234 -30.484 8.398 1 94.31 286 GLY B C 1
ATOM 5931 O O . GLY B 1 286 ? 17.312 -31.297 8.547 1 94.31 286 GLY B O 1
ATOM 5932 N N . PHE B 1 287 ? 18 -29.234 8.164 1 95.5 287 PHE B N 1
ATOM 5933 C CA . PHE B 1 287 ? 16.672 -28.703 7.883 1 95.5 287 PHE B CA 1
ATOM 5934 C C . PHE B 1 287 ? 16.75 -27.531 6.906 1 95.5 287 PHE B C 1
ATOM 5936 O O . PHE B 1 287 ? 17.828 -27.016 6.641 1 95.5 287 PHE B O 1
ATOM 5943 N N . TYR B 1 288 ? 15.641 -27.219 6.312 1 97.25 288 TYR B N 1
ATOM 5944 C CA . TYR B 1 288 ? 15.562 -26.062 5.426 1 97.25 288 TYR B CA 1
ATOM 5945 C C . TYR B 1 288 ? 14.898 -24.891 6.133 1 97.25 288 TYR B C 1
ATOM 5947 O O . TYR B 1 288 ? 13.812 -25.016 6.699 1 97.25 288 TYR B O 1
ATOM 5955 N N . ASP B 1 289 ? 15.594 -23.812 6.207 1 96 289 ASP B N 1
ATOM 5956 C CA . ASP B 1 289 ? 15.016 -22.516 6.543 1 96 289 ASP B CA 1
ATOM 5957 C C . ASP B 1 289 ? 14.75 -21.688 5.285 1 96 289 ASP B C 1
ATOM 5959 O O . ASP B 1 289 ? 15.688 -21.266 4.613 1 96 289 ASP B O 1
ATOM 5963 N N . VAL B 1 290 ? 13.438 -21.547 4.988 1 96.19 290 VAL B N 1
ATOM 5964 C CA . VAL B 1 290 ? 13.133 -20.969 3.684 1 96.19 290 VAL B CA 1
ATOM 5965 C C . VAL B 1 290 ? 12.273 -19.719 3.855 1 96.19 290 VAL B C 1
ATOM 5967 O O . VAL B 1 290 ? 11.586 -19.562 4.867 1 96.19 290 VAL B O 1
ATOM 5970 N N . LEU B 1 291 ? 12.336 -18.828 2.93 1 93.88 291 LEU B N 1
ATOM 5971 C CA . LEU B 1 291 ? 11.578 -17.578 2.904 1 93.88 291 LEU B CA 1
ATOM 5972 C C . LEU B 1 291 ? 10.977 -17.344 1.525 1 93.88 291 LEU B C 1
ATOM 5974 O O . LEU B 1 291 ? 11.703 -17.156 0.547 1 93.88 291 LEU B O 1
ATOM 5978 N N . PRO B 1 292 ? 9.641 -17.359 1.459 1 93.75 292 PRO B N 1
ATOM 5979 C CA . PRO B 1 292 ? 9 -17.047 0.181 1 93.75 292 PRO B CA 1
ATOM 5980 C C . PRO B 1 292 ? 9.188 -15.578 -0.218 1 93.75 292 PRO B C 1
ATOM 5982 O O . PRO B 1 292 ? 9.156 -14.695 0.64 1 93.75 292 PRO B O 1
ATOM 5985 N N . ILE B 1 293 ? 9.414 -15.336 -1.516 1 89.56 293 ILE B N 1
ATOM 5986 C CA . ILE B 1 293 ? 9.555 -13.984 -2.041 1 89.56 293 ILE B CA 1
ATOM 5987 C C . ILE B 1 293 ? 8.711 -13.828 -3.303 1 89.56 293 ILE B C 1
ATOM 5989 O O . ILE B 1 293 ? 8.086 -14.789 -3.76 1 89.56 293 ILE B O 1
ATOM 5993 N N . ASP B 1 294 ? 8.562 -12.641 -3.789 1 87.25 294 ASP B N 1
ATOM 5994 C CA . ASP B 1 294 ? 7.906 -12.289 -5.047 1 87.25 294 ASP B CA 1
ATOM 5995 C C . ASP B 1 294 ? 6.41 -12.586 -4.988 1 87.25 294 ASP B C 1
ATOM 5997 O O . ASP B 1 294 ? 5.934 -13.531 -5.609 1 87.25 294 ASP B O 1
ATOM 6001 N N . PHE B 1 295 ? 5.664 -11.805 -4.402 1 87.88 295 PHE B N 1
ATOM 6002 C CA . PHE B 1 295 ? 4.234 -11.969 -4.184 1 87.88 295 PHE B CA 1
ATOM 6003 C C . PHE B 1 295 ? 3.436 -11.172 -5.211 1 87.88 295 PHE B C 1
ATOM 6005 O O . PHE B 1 295 ? 2.312 -10.742 -4.938 1 87.88 295 PHE B O 1
ATOM 6012 N N . GLU B 1 296 ? 3.957 -10.961 -6.367 1 83.94 296 GLU B N 1
ATOM 6013 C CA . GLU B 1 296 ? 3.332 -10.07 -7.348 1 83.94 296 GLU B CA 1
ATOM 6014 C C . GLU B 1 296 ? 2.029 -10.672 -7.875 1 83.94 296 GLU B C 1
ATOM 6016 O O . GLU B 1 296 ? 1.146 -9.938 -8.328 1 83.94 296 GLU B O 1
ATOM 6021 N N . TYR B 1 297 ? 1.876 -11.977 -7.758 1 89.62 297 TYR B N 1
ATOM 6022 C CA . TYR B 1 297 ? 0.649 -12.617 -8.227 1 89.62 297 TYR B CA 1
ATOM 6023 C C . TYR B 1 297 ? -0.246 -13 -7.055 1 89.62 297 TYR B C 1
ATOM 6025 O O . TYR B 1 297 ? -1.247 -13.695 -7.234 1 89.62 297 TYR B O 1
ATOM 6033 N N . SER B 1 298 ? 0.12 -12.578 -5.945 1 92 298 SER B N 1
ATOM 6034 C CA . SER B 1 298 ? -0.605 -13.023 -4.758 1 92 298 SER B CA 1
ATOM 6035 C C . SER B 1 298 ? -2.021 -12.453 -4.73 1 92 298 SER B C 1
ATOM 6037 O O . SER B 1 298 ? -2.285 -11.406 -5.316 1 92 298 SER B O 1
ATOM 6039 N N . GLY B 1 299 ? -2.869 -13.141 -4.09 1 92.06 299 GLY B N 1
ATOM 6040 C CA . GLY B 1 299 ? -4.277 -12.82 -3.9 1 92.06 299 GLY B CA 1
ATOM 6041 C C . GLY B 1 299 ? -5.094 -14.008 -3.424 1 92.06 299 GLY B C 1
ATOM 6042 O O . GLY B 1 299 ? -4.594 -15.133 -3.379 1 92.06 299 GLY B O 1
ATOM 6043 N N . TYR B 1 300 ? -6.305 -13.719 -3.01 1 92.75 300 TYR B N 1
ATOM 6044 C CA . TYR B 1 300 ? -7.16 -14.82 -2.588 1 92.75 300 TYR B CA 1
ATOM 6045 C C . TYR B 1 300 ? -7.531 -15.711 -3.771 1 92.75 300 TYR B C 1
ATOM 6047 O O . TYR B 1 300 ? -7.848 -15.211 -4.852 1 92.75 300 TYR B O 1
ATOM 6055 N N . ASN B 1 301 ? -7.371 -16.938 -3.611 1 94.94 301 ASN B N 1
ATOM 6056 C CA . ASN B 1 301 ? -7.574 -17.969 -4.621 1 94.94 301 ASN B CA 1
ATOM 6057 C C . ASN B 1 301 ? -7.84 -19.328 -3.98 1 94.94 301 ASN B C 1
ATOM 6059 O O . ASN B 1 301 ? -7.785 -19.469 -2.758 1 94.94 301 ASN B O 1
ATOM 6063 N N . PHE B 1 302 ? -8.211 -20.219 -4.824 1 93.88 302 PHE B N 1
ATOM 6064 C CA . PHE B 1 302 ? -8.391 -21.578 -4.316 1 93.88 302 PHE B CA 1
ATOM 6065 C C . PHE B 1 302 ? -7.074 -22.125 -3.764 1 93.88 302 PHE B C 1
ATOM 6067 O O . PHE B 1 302 ? -6.035 -22.047 -4.422 1 93.88 302 PHE B O 1
ATOM 6074 N N . ARG B 1 303 ? -7.156 -22.656 -2.559 1 95.5 303 ARG B N 1
ATOM 6075 C CA . ARG B 1 303 ? -6.008 -23.281 -1.896 1 95.5 303 ARG B CA 1
ATOM 6076 C C . ARG B 1 303 ? -5.324 -24.281 -2.811 1 95.5 303 ARG B C 1
ATOM 6078 O O . ARG B 1 303 ? -4.094 -24.359 -2.855 1 95.5 303 ARG B O 1
ATOM 6085 N N . GLY B 1 304 ? -6.137 -25 -3.551 1 95.25 304 GLY B N 1
ATOM 6086 C CA . GLY B 1 304 ? -5.637 -26.031 -4.445 1 95.25 304 GLY B CA 1
ATOM 6087 C C . GLY B 1 304 ? -4.777 -25.484 -5.57 1 95.25 304 GLY B C 1
ATOM 6088 O O . GLY B 1 304 ? -3.879 -26.172 -6.059 1 95.25 304 GLY B O 1
ATOM 6089 N N . PHE B 1 305 ? -5.078 -24.281 -6.02 1 96.81 305 PHE B N 1
ATOM 6090 C CA . PHE B 1 305 ? -4.27 -23.672 -7.074 1 96.81 305 PHE B CA 1
ATOM 6091 C C . PHE B 1 305 ? -2.818 -23.531 -6.633 1 96.81 305 PHE B C 1
ATOM 6093 O O . PHE B 1 305 ? -1.902 -23.891 -7.375 1 96.81 305 PHE B O 1
ATOM 6100 N N . ASP B 1 306 ? -2.619 -23 -5.477 1 97.81 306 ASP B N 1
ATOM 6101 C CA . ASP B 1 306 ? -1.273 -22.734 -4.977 1 97.81 306 ASP B CA 1
ATOM 6102 C C . ASP B 1 306 ? -0.486 -24.031 -4.797 1 97.81 306 ASP B C 1
ATOM 6104 O O . ASP B 1 306 ? 0.669 -24.125 -5.215 1 97.81 306 ASP B O 1
ATOM 6108 N N . ILE B 1 307 ? -1.117 -25 -4.242 1 98.06 307 ILE B N 1
ATOM 6109 C CA . ILE B 1 307 ? -0.467 -26.281 -3.998 1 98.06 307 ILE B CA 1
ATOM 6110 C C . ILE B 1 307 ? -0.241 -27.016 -5.324 1 98.06 307 ILE B C 1
ATOM 6112 O O . ILE B 1 307 ? 0.842 -27.547 -5.566 1 98.06 307 ILE B O 1
ATOM 6116 N N . GLY B 1 308 ? -1.258 -27.016 -6.145 1 98.25 308 GLY B N 1
ATOM 6117 C CA . GLY B 1 308 ? -1.106 -27.594 -7.469 1 98.25 308 GLY B CA 1
ATOM 6118 C C . GLY B 1 308 ? -0.003 -26.953 -8.281 1 98.25 308 GLY B C 1
ATOM 6119 O O . GLY B 1 308 ? 0.76 -27.641 -8.961 1 98.25 308 GLY B O 1
ATOM 6120 N N . ASN B 1 309 ? 0.023 -25.625 -8.234 1 98.56 309 ASN B N 1
ATOM 6121 C CA . ASN B 1 309 ? 1.093 -24.906 -8.914 1 98.56 309 ASN B CA 1
ATOM 6122 C C . ASN B 1 309 ? 2.467 -25.312 -8.391 1 98.56 309 ASN B C 1
ATOM 6124 O O . ASN B 1 309 ? 3.398 -25.516 -9.172 1 98.56 309 ASN B O 1
ATOM 6128 N N . HIS B 1 310 ? 2.598 -25.375 -7.102 1 98.62 310 HIS B N 1
ATOM 6129 C CA . HIS B 1 310 ? 3.865 -25.781 -6.508 1 98.62 310 HIS B CA 1
ATOM 6130 C C . HIS B 1 310 ? 4.281 -27.172 -6.977 1 98.62 310 HIS B C 1
ATOM 6132 O O . HIS B 1 310 ? 5.445 -27.391 -7.312 1 98.62 310 HIS B O 1
ATOM 6138 N N . PHE B 1 311 ? 3.35 -28.109 -7.008 1 98.69 311 PHE B N 1
ATOM 6139 C CA . PHE B 1 311 ? 3.643 -29.453 -7.477 1 98.69 311 PHE B CA 1
ATOM 6140 C C . PHE B 1 311 ? 4.066 -29.438 -8.938 1 98.69 311 PHE B C 1
ATOM 6142 O O . PHE B 1 311 ? 5.016 -30.141 -9.328 1 98.69 311 PHE B O 1
ATOM 6149 N N . ASN B 1 312 ? 3.354 -28.609 -9.734 1 98.62 312 ASN B N 1
ATOM 6150 C CA . ASN B 1 312 ? 3.744 -28.469 -11.133 1 98.62 312 ASN B CA 1
ATOM 6151 C C . ASN B 1 312 ? 5.203 -28.031 -11.266 1 98.62 312 ASN B C 1
ATOM 6153 O O . ASN B 1 312 ? 5.906 -28.484 -12.172 1 98.62 312 ASN B O 1
ATOM 6157 N N . GLU B 1 313 ? 5.664 -27.203 -10.406 1 98 313 GLU B N 1
ATOM 6158 C CA . GLU B 1 313 ? 6.969 -26.562 -10.547 1 98 313 GLU B CA 1
ATOM 6159 C C . GLU B 1 313 ? 8.102 -27.547 -10.273 1 98 313 GLU B C 1
ATOM 6161 O O . GLU B 1 313 ? 9.258 -27.281 -10.594 1 98 313 GLU B O 1
ATOM 6166 N N . TRP B 1 314 ? 7.762 -28.734 -9.742 1 98.06 314 TRP B N 1
ATOM 6167 C CA . TRP B 1 314 ? 8.75 -29.797 -9.602 1 98.06 314 TRP B CA 1
ATOM 6168 C C . TRP B 1 314 ? 9.203 -30.297 -10.969 1 98.06 314 TRP B C 1
ATOM 6170 O O . TRP B 1 314 ? 10.273 -30.906 -11.086 1 98.06 314 TRP B O 1
ATOM 6180 N N . CYS B 1 315 ? 8.414 -30.016 -11.984 1 98.06 315 CYS B N 1
ATOM 6181 C CA . CYS B 1 315 ? 8.633 -30.594 -13.312 1 98.06 315 CYS B CA 1
ATOM 6182 C C . CYS B 1 315 ? 9.383 -29.609 -14.203 1 98.06 315 CYS B C 1
ATOM 6184 O O . CYS B 1 315 ? 9.742 -29.953 -15.336 1 98.06 315 CYS B O 1
ATOM 6186 N N . TYR B 1 316 ? 9.609 -28.406 -13.75 1 97 316 TYR B N 1
ATOM 6187 C CA . TYR B 1 316 ? 10.211 -27.375 -14.586 1 97 316 TYR B CA 1
ATOM 6188 C C . TYR B 1 316 ? 11.477 -26.812 -13.938 1 97 316 TYR B C 1
ATOM 6190 O O . TYR B 1 316 ? 11.469 -26.484 -12.75 1 97 316 TYR B O 1
ATOM 6198 N N . ASP B 1 317 ? 12.562 -26.766 -14.688 1 94.44 317 ASP B N 1
ATOM 6199 C CA . ASP B 1 317 ? 13.812 -26.141 -14.289 1 94.44 317 ASP B CA 1
ATOM 6200 C C . ASP B 1 317 ? 14.133 -24.938 -15.18 1 94.44 317 ASP B C 1
ATOM 6202 O O . ASP B 1 317 ? 14.336 -25.094 -16.391 1 94.44 317 ASP B O 1
ATOM 6206 N N . TYR B 1 318 ? 14.188 -23.812 -14.594 1 90.88 318 TYR B N 1
ATOM 6207 C CA . TYR B 1 318 ? 14.312 -22.578 -15.367 1 90.88 318 TYR B CA 1
ATOM 6208 C C . TYR B 1 318 ? 15.766 -22.109 -15.422 1 90.88 318 TYR B C 1
ATOM 6210 O O . TYR B 1 318 ? 16.062 -21 -15.867 1 90.88 318 TYR B O 1
ATOM 6218 N N . THR B 1 319 ? 16.688 -22.922 -14.953 1 86.81 319 THR B N 1
ATOM 6219 C CA . THR B 1 319 ? 18.078 -22.516 -14.875 1 86.81 319 THR B CA 1
ATOM 6220 C C . THR B 1 319 ? 18.859 -23.031 -16.078 1 86.81 319 THR B C 1
ATOM 6222 O O . THR B 1 319 ? 20.078 -22.922 -16.141 1 86.81 319 THR B O 1
ATOM 6225 N N . CYS B 1 320 ? 18.141 -23.594 -17.047 1 89.25 320 CYS B N 1
ATOM 6226 C CA . CYS B 1 320 ? 18.797 -24.078 -18.25 1 89.25 320 CYS B CA 1
ATOM 6227 C C . CYS B 1 320 ? 19.391 -22.922 -19.047 1 89.25 320 CYS B C 1
ATOM 6229 O O . CYS B 1 320 ? 18.688 -21.984 -19.406 1 89.25 320 CYS B O 1
ATOM 6231 N N . PRO B 1 321 ? 20.688 -22.938 -19.328 1 87.38 321 PRO B N 1
ATOM 6232 C CA . PRO B 1 321 ? 21.328 -21.828 -20.016 1 87.38 321 PRO B CA 1
ATOM 6233 C C . PRO B 1 321 ? 21.094 -21.859 -21.531 1 87.38 321 PRO B C 1
ATOM 6235 O O . PRO B 1 321 ? 21.266 -20.828 -22.203 1 87.38 321 PRO B O 1
ATOM 6238 N N . ASP B 1 322 ? 20.734 -23 -22.016 1 91.25 322 ASP B N 1
ATOM 6239 C CA . ASP B 1 322 ? 20.531 -23.156 -23.453 1 91.25 322 ASP B CA 1
ATOM 6240 C C . ASP B 1 322 ? 19.047 -23.078 -23.812 1 91.25 322 ASP B C 1
ATOM 6242 O O . ASP B 1 322 ? 18.188 -23.344 -22.969 1 91.25 322 ASP B O 1
ATOM 6246 N N . PRO B 1 323 ? 18.781 -22.703 -25.078 1 90.44 323 PRO B N 1
ATOM 6247 C CA . PRO B 1 323 ? 17.375 -22.719 -25.484 1 90.44 323 PRO B CA 1
ATOM 6248 C C . PRO B 1 323 ? 16.703 -24.078 -25.234 1 90.44 323 PRO B C 1
ATOM 6250 O O . PRO B 1 323 ? 17.328 -25.125 -25.422 1 90.44 323 PRO B O 1
ATOM 6253 N N . PRO B 1 324 ? 15.602 -24.141 -24.828 1 93.62 324 PRO B N 1
ATOM 6254 C CA . PRO B 1 324 ? 14.609 -23.078 -24.719 1 93.62 324 PRO B CA 1
ATOM 6255 C C . PRO B 1 324 ? 14.688 -22.359 -23.375 1 93.62 324 PRO B C 1
ATOM 6257 O O . PRO B 1 324 ? 13.734 -21.672 -22.969 1 93.62 324 PRO B O 1
ATOM 6260 N N . TYR B 1 325 ? 15.711 -22.609 -22.562 1 89.5 325 TYR B N 1
ATOM 6261 C CA . TYR B 1 325 ? 16.094 -21.906 -21.344 1 89.5 325 TYR B CA 1
ATOM 6262 C C . TYR B 1 325 ? 15.305 -22.438 -20.141 1 89.5 325 TYR B C 1
ATOM 6264 O O . TYR B 1 325 ? 15.195 -21.766 -19.125 1 89.5 325 TYR B O 1
ATOM 6272 N N . PHE B 1 326 ? 14.656 -23.562 -20.406 1 93.75 326 PHE B N 1
ATOM 6273 C CA . PHE B 1 326 ? 14.047 -24.359 -19.344 1 93.75 326 PHE B CA 1
ATOM 6274 C C . PHE B 1 326 ? 14.055 -25.844 -19.703 1 93.75 326 PHE B C 1
ATOM 6276 O O . PHE B 1 326 ? 14.273 -26.203 -20.859 1 93.75 326 PHE B O 1
ATOM 6283 N N . THR B 1 327 ? 13.953 -26.656 -18.719 1 96.19 327 THR B N 1
ATOM 6284 C CA . THR B 1 327 ? 13.727 -28.078 -18.938 1 96.19 327 THR B CA 1
ATOM 6285 C C . THR B 1 327 ? 12.391 -28.516 -18.359 1 96.19 327 THR B C 1
ATOM 6287 O O . THR B 1 327 ? 11.852 -27.859 -17.469 1 96.19 327 THR B O 1
ATOM 6290 N N . TYR B 1 328 ? 11.773 -29.469 -18.922 1 96.75 328 TYR B N 1
ATOM 6291 C CA . TYR B 1 328 ? 10.461 -29.984 -18.562 1 96.75 328 TYR B CA 1
ATOM 6292 C C . TYR B 1 328 ? 10.461 -31.5 -18.5 1 96.75 328 TYR B C 1
ATOM 6294 O O . TYR B 1 328 ? 10.883 -32.156 -19.438 1 96.75 328 TYR B O 1
ATOM 6302 N N . ASP B 1 329 ? 10.18 -32.062 -17.344 1 97 329 ASP B N 1
ATOM 6303 C CA . ASP B 1 329 ? 10.039 -33.5 -17.125 1 97 329 ASP B CA 1
ATOM 6304 C C . ASP B 1 329 ? 8.797 -33.812 -16.297 1 97 329 ASP B C 1
ATOM 6306 O O . ASP B 1 329 ? 8.844 -33.719 -15.062 1 97 329 ASP B O 1
ATOM 6310 N N . PHE B 1 330 ? 7.746 -34.281 -16.922 1 96.88 330 PHE B N 1
ATOM 6311 C CA . PHE B 1 330 ? 6.473 -34.531 -16.266 1 96.88 330 PHE B CA 1
ATOM 6312 C C . PHE B 1 330 ? 6.625 -35.625 -15.195 1 96.88 330 PHE B C 1
ATOM 6314 O O . PHE B 1 330 ? 5.887 -35.625 -14.203 1 96.88 330 PHE B O 1
ATOM 6321 N N . ASP B 1 331 ? 7.555 -36.469 -15.32 1 95.56 331 ASP B N 1
ATOM 6322 C CA . ASP B 1 331 ? 7.723 -37.594 -14.406 1 95.56 331 ASP B CA 1
ATOM 6323 C C . ASP B 1 331 ? 8.242 -37.125 -13.047 1 95.56 331 ASP B C 1
ATOM 6325 O O . ASP B 1 331 ? 8.211 -37.875 -12.078 1 95.56 331 ASP B O 1
ATOM 6329 N N . SER B 1 332 ? 8.641 -35.906 -13.031 1 96.81 332 SER B N 1
ATOM 6330 C CA . SER B 1 332 ? 9.141 -35.344 -11.781 1 96.81 332 SER B CA 1
ATOM 6331 C C . SER B 1 332 ? 7.996 -34.844 -10.898 1 96.81 332 SER B C 1
ATOM 6333 O O . SER B 1 332 ? 8.219 -34.406 -9.773 1 96.81 332 SER B O 1
ATOM 6335 N N . TYR B 1 333 ? 6.742 -34.938 -11.406 1 97.88 333 TYR B N 1
ATOM 6336 C CA . TYR B 1 333 ? 5.598 -34.594 -10.57 1 97.88 333 TYR B CA 1
ATOM 6337 C C . TYR B 1 333 ? 5.57 -35.406 -9.297 1 97.88 333 TYR B C 1
ATOM 6339 O O . TYR B 1 333 ? 5.898 -36.594 -9.312 1 97.88 333 TYR B O 1
ATOM 6347 N N . PRO B 1 334 ? 5.219 -34.844 -8.156 1 97.69 334 PRO B N 1
ATOM 6348 C CA . PRO B 1 334 ? 5.281 -35.625 -6.906 1 97.69 334 PRO B CA 1
ATOM 6349 C C . PRO B 1 334 ? 4.434 -36.875 -6.945 1 97.69 334 PRO B C 1
ATOM 6351 O O . PRO B 1 334 ? 3.324 -36.875 -7.48 1 97.69 334 PRO B O 1
ATOM 6354 N N . THR B 1 335 ? 4.953 -37.938 -6.371 1 96.38 335 THR B N 1
ATOM 6355 C CA . THR B 1 335 ? 4.203 -39.188 -6.223 1 96.38 335 THR B CA 1
ATOM 6356 C C . THR B 1 335 ? 3.041 -39 -5.25 1 96.38 335 THR B C 1
ATOM 6358 O O . THR B 1 335 ? 2.984 -38 -4.52 1 96.38 335 THR B O 1
ATOM 6361 N N . LEU B 1 336 ? 2.154 -40 -5.242 1 94.94 336 LEU B N 1
ATOM 6362 C CA . LEU B 1 336 ? 1.022 -39.938 -4.324 1 94.94 336 LEU B CA 1
ATOM 6363 C C . LEU B 1 336 ? 1.501 -39.875 -2.877 1 94.94 336 LEU B C 1
ATOM 6365 O O . LEU B 1 336 ? 0.929 -39.156 -2.051 1 94.94 336 LEU B O 1
ATOM 6369 N N . SER B 1 337 ? 2.535 -40.656 -2.623 1 95.69 337 SER B N 1
ATOM 6370 C CA . SER B 1 337 ? 3.086 -40.656 -1.271 1 95.69 337 SER B CA 1
ATOM 6371 C C . SER B 1 337 ? 3.668 -39.312 -0.886 1 95.69 337 SER B C 1
ATOM 6373 O O . SER B 1 337 ? 3.479 -38.844 0.239 1 95.69 337 SER B O 1
ATOM 6375 N N . GLN B 1 338 ? 4.352 -38.688 -1.785 1 96.81 338 GLN B N 1
ATOM 6376 C CA . GLN B 1 338 ? 4.922 -37.375 -1.542 1 96.81 338 GLN B CA 1
ATOM 6377 C C . GLN B 1 338 ? 3.83 -36.312 -1.347 1 96.81 338 GLN B C 1
ATOM 6379 O O . GLN B 1 338 ? 3.941 -35.469 -0.476 1 96.81 338 GLN B O 1
ATOM 6384 N N . GLN B 1 339 ? 2.803 -36.406 -2.158 1 97.62 339 GLN B N 1
ATOM 6385 C CA . GLN B 1 339 ? 1.676 -35.469 -2.021 1 97.62 339 GLN B CA 1
ATOM 6386 C C . GLN B 1 339 ? 1.001 -35.625 -0.661 1 97.62 339 GLN B C 1
ATOM 6388 O O . GLN B 1 339 ? 0.67 -34.656 -0.008 1 97.62 339 GLN B O 1
ATOM 6393 N N . LYS B 1 340 ? 0.837 -36.844 -0.291 1 96.25 340 LYS B N 1
ATOM 6394 C CA . LYS B 1 340 ? 0.231 -37.125 1.009 1 96.25 340 LYS B CA 1
ATOM 6395 C C . LYS B 1 340 ? 1.08 -36.562 2.143 1 96.25 340 LYS B C 1
ATOM 6397 O O . LYS B 1 340 ? 0.55 -35.969 3.084 1 96.25 340 LYS B O 1
ATOM 6402 N N . GLU B 1 341 ? 2.324 -36.75 2.037 1 96.06 341 GLU B N 1
ATOM 6403 C CA . GLU B 1 341 ? 3.236 -36.219 3.037 1 96.06 341 GLU B CA 1
ATOM 6404 C C . GLU B 1 341 ? 3.164 -34.688 3.072 1 96.06 341 GLU B C 1
ATOM 6406 O O . GLU B 1 341 ? 3.148 -34.094 4.148 1 96.06 341 GLU B O 1
ATOM 6411 N N . PHE B 1 342 ? 3.121 -34.094 1.947 1 97.62 342 PHE B N 1
ATOM 6412 C CA . PHE B 1 342 ? 3.027 -32.625 1.839 1 97.62 342 PHE B CA 1
ATOM 6413 C C . PHE B 1 342 ? 1.759 -32.125 2.508 1 97.62 342 PHE B C 1
ATOM 6415 O O . PHE B 1 342 ? 1.813 -31.219 3.342 1 97.62 342 PHE B O 1
ATOM 6422 N N . TRP B 1 343 ? 0.641 -32.719 2.203 1 97.06 343 TRP B N 1
ATOM 6423 C CA . TRP B 1 343 ? -0.651 -32.312 2.73 1 97.06 343 TRP B CA 1
ATOM 6424 C C . TRP B 1 343 ? -0.708 -32.469 4.242 1 97.06 343 TRP B C 1
ATOM 6426 O O . TRP B 1 343 ? -1.243 -31.641 4.961 1 97.06 343 TRP B O 1
ATOM 6436 N N . ASN B 1 344 ? -0.138 -33.594 4.676 1 96 344 ASN B N 1
ATOM 6437 C CA . ASN B 1 344 ? -0.122 -33.844 6.117 1 96 344 ASN B CA 1
ATOM 6438 C C . ASN B 1 344 ? 0.652 -32.75 6.855 1 96 344 ASN B C 1
ATOM 6440 O O . ASN B 1 344 ? 0.19 -32.25 7.875 1 96 344 ASN B O 1
ATOM 6444 N N . THR B 1 345 ? 1.801 -32.438 6.332 1 96.75 345 THR B N 1
ATOM 6445 C CA . THR B 1 345 ? 2.615 -31.391 6.93 1 96.75 345 THR B CA 1
ATOM 6446 C C . THR B 1 345 ? 1.899 -30.047 6.852 1 96.75 345 THR B C 1
ATOM 6448 O O . THR B 1 345 ? 1.878 -29.297 7.824 1 96.75 345 THR B O 1
ATOM 6451 N N . TYR B 1 346 ? 1.32 -29.766 5.742 1 97.19 346 TYR B N 1
ATOM 6452 C CA . TYR B 1 346 ? 0.599 -28.531 5.484 1 97.19 346 TYR B CA 1
ATOM 6453 C C . TYR B 1 346 ? -0.569 -28.359 6.449 1 97.19 346 TYR B C 1
ATOM 6455 O O . TYR B 1 346 ? -0.719 -27.312 7.078 1 97.19 346 TYR B O 1
ATOM 6463 N N . LEU B 1 347 ? -1.342 -29.391 6.582 1 95.88 347 LEU B N 1
ATOM 6464 C CA . LEU B 1 347 ? -2.541 -29.312 7.41 1 95.88 347 LEU B CA 1
ATOM 6465 C C . LEU B 1 347 ? -2.174 -29.203 8.883 1 95.88 347 LEU B C 1
ATOM 6467 O O . LEU B 1 347 ? -2.832 -28.484 9.641 1 95.88 347 LEU B O 1
ATOM 6471 N N . THR B 1 348 ? -1.164 -29.875 9.266 1 94.44 348 THR B N 1
ATOM 6472 C CA . THR B 1 348 ? -0.679 -29.766 10.633 1 94.44 348 THR B CA 1
ATOM 6473 C C . THR B 1 348 ? -0.211 -28.344 10.93 1 94.44 348 THR B C 1
ATOM 6475 O O . THR B 1 348 ? -0.528 -27.781 11.984 1 94.44 348 THR B O 1
ATOM 6478 N N . ALA B 1 349 ? 0.486 -27.781 9.992 1 93.94 349 ALA B N 1
ATOM 6479 C CA . ALA B 1 349 ? 0.988 -26.422 10.148 1 93.94 349 ALA B CA 1
ATOM 6480 C C . ALA B 1 349 ? -0.157 -25.406 10.164 1 93.94 349 ALA B C 1
ATOM 6482 O O . ALA B 1 349 ? -0.105 -24.422 10.891 1 93.94 349 ALA B O 1
ATOM 6483 N N . ARG B 1 350 ? -1.139 -25.625 9.352 1 92.38 350 ARG B N 1
ATOM 6484 C CA . ARG B 1 350 ? -2.283 -24.719 9.266 1 92.38 350 ARG B CA 1
ATOM 6485 C C . ARG B 1 350 ? -2.994 -24.609 10.617 1 92.38 350 ARG B C 1
ATOM 6487 O O . ARG B 1 350 ? -3.42 -23.531 11.016 1 92.38 350 ARG B O 1
ATOM 6494 N N . ILE B 1 351 ? -3.059 -25.656 11.289 1 87.88 351 ILE B N 1
ATOM 6495 C CA . ILE B 1 351 ? -3.762 -25.734 12.562 1 87.88 351 ILE B CA 1
ATOM 6496 C C . ILE B 1 351 ? -2.904 -25.094 13.656 1 87.88 351 ILE B C 1
ATOM 6498 O O . ILE B 1 351 ? -3.404 -24.328 14.477 1 87.88 351 ILE B O 1
ATOM 6502 N N . THR B 1 352 ? -1.711 -25.391 13.656 1 83.62 352 THR B N 1
ATOM 6503 C CA . THR B 1 352 ? -0.799 -24.906 14.688 1 83.62 352 THR B CA 1
ATOM 6504 C C . THR B 1 352 ? -0.662 -23.391 14.625 1 83.62 352 THR B C 1
ATOM 6506 O O . THR B 1 352 ? -0.672 -22.719 15.656 1 83.62 352 THR B O 1
ATOM 6509 N N . GLU B 1 353 ? -0.589 -22.891 13.516 1 75.94 353 GLU B N 1
ATOM 6510 C CA . GLU B 1 353 ? -0.417 -21.453 13.32 1 75.94 353 GLU B CA 1
ATOM 6511 C C . GLU B 1 353 ? -1.675 -20.688 13.727 1 75.94 353 GLU B C 1
ATOM 6513 O O . GLU B 1 353 ? -1.589 -19.609 14.305 1 75.94 353 GLU B O 1
ATOM 6518 N N . ARG B 1 354 ? -2.76 -21.172 13.406 1 68.56 354 ARG B N 1
ATOM 6519 C CA . ARG B 1 354 ? -4.02 -20.516 13.766 1 68.56 354 ARG B CA 1
ATOM 6520 C C . ARG B 1 354 ? -4.207 -20.484 15.281 1 68.56 354 ARG B C 1
ATOM 6522 O O . ARG B 1 354 ? -4.684 -19.484 15.82 1 68.56 354 ARG B O 1
ATOM 6529 N N . ARG B 1 355 ? -3.73 -21.484 15.914 1 57.56 355 ARG B N 1
ATOM 6530 C CA . ARG B 1 355 ? -3.84 -21.547 17.375 1 57.56 355 ARG B CA 1
ATOM 6531 C C . ARG B 1 355 ? -2.93 -20.516 18.031 1 57.56 355 ARG B C 1
ATOM 6533 O O . ARG B 1 355 ? -3.324 -19.859 19 1 57.56 355 ARG B O 1
ATOM 6540 N N . THR B 1 356 ? -1.743 -20.406 17.516 1 58.12 356 THR B N 1
ATOM 6541 C CA . THR B 1 356 ? -0.778 -19.453 18.062 1 58.12 356 THR B CA 1
ATOM 6542 C C . THR B 1 356 ? -1.271 -18.016 17.891 1 58.12 356 THR B C 1
ATOM 6544 O O . THR B 1 356 ? -1.109 -17.188 18.781 1 58.12 356 THR B O 1
ATOM 6547 N N . SER B 1 357 ? -1.92 -17.766 16.812 1 57.12 357 SER B N 1
ATOM 6548 C CA . SER B 1 357 ? -2.443 -16.438 16.562 1 57.12 357 SER B CA 1
ATOM 6549 C C . SER B 1 357 ? -3.584 -16.094 17.516 1 57.12 357 SER B C 1
ATOM 6551 O O . SER B 1 357 ? -3.658 -14.977 18.031 1 57.12 357 SER B O 1
ATOM 6553 N N . ILE B 1 358 ? -4.379 -17.141 17.859 1 48.44 358 ILE B N 1
ATOM 6554 C CA . ILE B 1 358 ? -5.496 -16.969 18.781 1 48.44 358 ILE B CA 1
ATOM 6555 C C . ILE B 1 358 ? -4.969 -16.781 20.203 1 48.44 358 ILE B C 1
ATOM 6557 O O . ILE B 1 358 ? -5.469 -15.938 20.953 1 48.44 358 ILE B O 1
ATOM 6561 N N . ASP B 1 359 ? -3.91 -17.5 20.531 1 45 359 ASP B N 1
ATOM 6562 C CA . ASP B 1 359 ? -3.326 -17.453 21.859 1 45 359 ASP B CA 1
ATOM 6563 C C . ASP B 1 359 ? -2.639 -16.109 22.109 1 45 359 ASP B C 1
ATOM 6565 O O . ASP B 1 359 ? -2.75 -15.539 23.203 1 45 359 ASP B O 1
ATOM 6569 N N . THR B 1 360 ? -1.953 -15.648 21.141 1 47.81 360 THR B N 1
ATOM 6570 C CA . THR B 1 360 ? -1.263 -14.367 21.266 1 47.81 360 THR B CA 1
ATOM 6571 C C . THR B 1 360 ? -2.262 -13.219 21.328 1 47.81 360 THR B C 1
ATOM 6573 O O . THR B 1 360 ? -2.029 -12.219 22 1 47.81 360 THR B O 1
ATOM 6576 N N . SER B 1 361 ? -3.277 -13.43 20.547 1 45.38 361 SER B N 1
ATOM 6577 C CA . SER B 1 361 ? -4.332 -12.422 20.656 1 45.38 361 SER B CA 1
ATOM 6578 C C . SER B 1 361 ? -4.965 -12.43 22.047 1 45.38 361 SER B C 1
ATOM 6580 O O . SER B 1 361 ? -5.316 -11.383 22.578 1 45.38 361 SER B O 1
ATOM 6582 N N . LYS B 1 362 ? -4.973 -13.703 22.641 1 44.16 362 LYS B N 1
ATOM 6583 C CA . LYS B 1 362 ? -5.508 -13.844 24 1 44.16 362 LYS B CA 1
ATOM 6584 C C . LYS B 1 362 ? -4.52 -13.312 25.031 1 44.16 362 LYS B C 1
ATOM 6586 O O . LYS B 1 362 ? -4.922 -12.734 26.047 1 44.16 362 LYS B O 1
ATOM 6591 N N . SER B 1 363 ? -3.307 -13.703 24.922 1 38.59 363 SER B N 1
ATOM 6592 C CA . SER B 1 363 ? -2.326 -13.242 25.906 1 38.59 363 SER B CA 1
ATOM 6593 C C . SER B 1 363 ? -2.197 -11.727 25.891 1 38.59 363 SER B C 1
ATOM 6595 O O . SER B 1 363 ? -1.74 -11.125 26.875 1 38.59 363 SER B O 1
ATOM 6597 N N . ALA B 1 364 ? -2.086 -11.203 24.75 1 36.12 364 ALA B N 1
ATOM 6598 C CA . ALA B 1 364 ? -2.061 -9.742 24.75 1 36.12 364 ALA B CA 1
ATOM 6599 C C . ALA B 1 364 ? -3.354 -9.172 25.328 1 36.12 364 ALA B C 1
ATOM 6601 O O . ALA B 1 364 ? -3.473 -7.957 25.516 1 36.12 364 ALA B O 1
ATOM 6602 N N . GLY B 1 365 ? -4.426 -9.961 25.266 1 33.03 365 GLY B N 1
ATOM 6603 C CA . GLY B 1 365 ? -5.754 -9.586 25.734 1 33.03 365 GLY B CA 1
ATOM 6604 C C . GLY B 1 365 ? -5.887 -9.609 27.234 1 33.03 365 GLY B C 1
ATOM 6605 O O . GLY B 1 365 ? -7 -9.586 27.766 1 33.03 365 GLY B O 1
ATOM 6606 N N . ASP B 1 366 ? -4.895 -9.992 28 1 32.47 366 ASP B N 1
ATOM 6607 C CA . ASP B 1 366 ? -5.387 -10.016 29.375 1 32.47 366 ASP B CA 1
ATOM 6608 C C . ASP B 1 366 ? -6.035 -8.688 29.75 1 32.47 366 ASP B C 1
ATOM 6610 O O . ASP B 1 366 ? -6.656 -8.578 30.812 1 32.47 366 ASP B O 1
ATOM 6614 N N . THR B 1 367 ? -5.398 -7.508 29.484 1 29.02 367 THR B N 1
ATOM 6615 C CA . THR B 1 367 ? -6.109 -6.445 30.188 1 29.02 367 THR B CA 1
ATOM 6616 C C . THR B 1 367 ? -7.477 -6.199 29.547 1 29.02 367 THR B C 1
ATOM 6618 O O . THR B 1 367 ? -8.352 -5.578 30.156 1 29.02 367 THR B O 1
ATOM 6621 N N . LEU B 1 368 ? -7.57 -5.836 28.281 1 27.31 368 LEU B N 1
ATOM 6622 C CA . LEU B 1 368 ? -8.969 -5.547 27.984 1 27.31 368 LEU B CA 1
ATOM 6623 C C . LEU B 1 368 ? -9.805 -6.824 28 1 27.31 368 LEU B C 1
ATOM 6625 O O . LEU B 1 368 ? -9.383 -7.852 27.469 1 27.31 368 LEU B O 1
ATOM 6629 N N . ASN B 1 369 ? -10.727 -7.121 28.969 1 26.53 369 ASN B N 1
ATOM 6630 C CA . ASN B 1 369 ? -11.641 -8.156 29.453 1 26.53 369 ASN B CA 1
ATOM 6631 C C . ASN B 1 369 ? -12.336 -8.859 28.281 1 26.53 369 ASN B C 1
ATOM 6633 O O . ASN B 1 369 ? -13.242 -9.672 28.5 1 26.53 369 ASN B O 1
ATOM 6637 N N . GLY B 1 370 ? -12.742 -8.086 27.203 1 26.31 370 GLY B N 1
ATOM 6638 C CA . GLY B 1 370 ? -13.789 -8.828 26.516 1 26.31 370 GLY B CA 1
ATOM 6639 C C . GLY B 1 370 ? -13.312 -10.164 25.969 1 26.31 370 GLY B C 1
ATOM 6640 O O . GLY B 1 370 ? -12.195 -10.266 25.453 1 26.31 370 GLY B O 1
ATOM 6641 N N . SER B 1 371 ? -13.633 -11.297 26.594 1 26.58 371 SER B N 1
ATOM 6642 C CA . SER B 1 371 ? -13.602 -12.742 26.375 1 26.58 371 SER B CA 1
ATOM 6643 C C . SER B 1 371 ? -13.906 -13.086 24.922 1 26.58 371 SER B C 1
ATOM 6645 O O . SER B 1 371 ? -15.062 -13.281 24.547 1 26.58 371 SER B O 1
ATOM 6647 N N . SER B 1 372 ? -13.711 -12.211 23.953 1 27.91 372 SER B N 1
ATOM 6648 C CA . SER B 1 372 ? -14.227 -12.836 22.75 1 27.91 372 SER B CA 1
ATOM 6649 C C . SER B 1 372 ? -13.594 -14.203 22.516 1 27.91 372 SER B C 1
ATOM 6651 O O . SER B 1 372 ? -12.375 -14.312 22.391 1 27.91 372 SER B O 1
ATOM 6653 N N . THR B 1 373 ? -14.117 -15.25 23.203 1 27.05 373 THR B N 1
ATOM 6654 C CA . THR B 1 373 ? -14.047 -16.688 22.969 1 27.05 373 THR B CA 1
ATOM 6655 C C . THR B 1 373 ? -14.141 -17 21.469 1 27.05 373 THR B C 1
ATOM 6657 O O . THR B 1 373 ? -15.234 -17.016 20.906 1 27.05 373 THR B O 1
ATOM 6660 N N . THR B 1 374 ? -13.555 -16.25 20.703 1 30.64 374 THR B N 1
ATOM 6661 C CA . THR B 1 374 ? -13.664 -16.812 19.359 1 30.64 374 THR B CA 1
ATOM 6662 C C . THR B 1 374 ? -13.43 -18.312 19.391 1 30.64 374 THR B C 1
ATOM 6664 O O . THR B 1 374 ? -12.398 -18.781 19.891 1 30.64 374 THR B O 1
ATOM 6667 N N . THR B 1 375 ? -14.484 -19.062 19.641 1 30.05 375 THR B N 1
ATOM 6668 C CA . THR B 1 375 ? -14.5 -20.516 19.484 1 30.05 375 THR B CA 1
ATOM 6669 C C . THR B 1 375 ? -13.688 -20.938 18.281 1 30.05 375 THR B C 1
ATOM 6671 O O . THR B 1 375 ? -13.859 -20.406 17.188 1 30.05 375 THR B O 1
ATOM 6674 N N . PRO B 1 376 ? -12.492 -21.406 18.5 1 33.5 376 PRO B N 1
ATOM 6675 C CA . PRO B 1 376 ? -11.758 -22.047 17.406 1 33.5 376 PRO B CA 1
ATOM 6676 C C . PRO B 1 376 ? -12.68 -22.828 16.453 1 33.5 376 PRO B C 1
ATOM 6678 O O . PRO B 1 376 ? -13.688 -23.391 16.891 1 33.5 376 PRO B O 1
ATOM 6681 N N . HIS B 1 377 ? -13.109 -22.297 15.383 1 34.41 377 HIS B N 1
ATOM 6682 C CA . HIS B 1 377 ? -13.711 -23.328 14.547 1 34.41 377 HIS B CA 1
ATOM 6683 C C . HIS B 1 377 ? -13.195 -24.719 14.938 1 34.41 377 HIS B C 1
ATOM 6685 O O . HIS B 1 377 ? -12.023 -24.859 15.297 1 34.41 377 HIS B O 1
ATOM 6691 N N . PRO B 1 378 ? -14.016 -25.562 15.539 1 34.41 378 PRO B N 1
ATOM 6692 C CA . PRO B 1 378 ? -13.508 -26.922 15.812 1 34.41 378 PRO B CA 1
ATOM 6693 C C . PRO B 1 378 ? -12.414 -27.344 14.836 1 34.41 378 PRO B C 1
ATOM 6695 O O . PRO B 1 378 ? -12.57 -27.172 13.625 1 34.41 378 PRO B O 1
ATOM 6698 N N . LEU B 1 379 ? -11.125 -27.141 15.133 1 39.94 379 LEU B N 1
ATOM 6699 C CA . LEU B 1 379 ? -10.125 -28 14.516 1 39.94 379 LEU B CA 1
ATOM 6700 C C . LEU B 1 379 ? -10.742 -29.328 14.078 1 39.94 379 LEU B C 1
ATOM 6702 O O . LEU B 1 379 ? -10.938 -30.234 14.891 1 39.94 379 LEU B O 1
ATOM 6706 N N . GLU B 1 380 ? -11.875 -29.328 13.414 1 38.22 380 GLU B N 1
ATOM 6707 C CA . GLU B 1 380 ? -12.25 -30.641 12.906 1 38.22 380 GLU B CA 1
ATOM 6708 C C . GLU B 1 380 ? -11.023 -31.516 12.641 1 38.22 380 GLU B C 1
ATOM 6710 O O . GLU B 1 380 ? -9.961 -31 12.273 1 38.22 380 GLU B O 1
ATOM 6715 N N . ASP B 1 381 ? -10.836 -32.688 13.281 1 43.16 381 ASP B N 1
ATOM 6716 C CA . ASP B 1 381 ? -9.984 -33.844 13.031 1 43.16 381 ASP B CA 1
ATOM 6717 C C . ASP B 1 381 ? -9.578 -33.906 11.562 1 43.16 381 ASP B C 1
ATOM 6719 O O . ASP B 1 381 ? -10.422 -34.125 10.688 1 43.16 381 ASP B O 1
ATOM 6723 N N . THR B 1 382 ? -8.836 -33.062 11.039 1 49 382 THR B N 1
ATOM 6724 C CA . THR B 1 382 ? -8.266 -32.906 9.703 1 49 382 THR B CA 1
ATOM 6725 C C . THR B 1 382 ? -8.062 -34.25 9.031 1 49 382 THR B C 1
ATOM 6727 O O . THR B 1 382 ? -7.066 -34.469 8.344 1 49 382 THR B O 1
ATOM 6730 N N . LYS B 1 383 ? -8.508 -35.156 9.609 1 57.12 383 LYS B N 1
ATOM 6731 C CA . LYS B 1 383 ? -8.383 -36.281 8.695 1 57.12 383 LYS B CA 1
ATOM 6732 C C . LYS B 1 383 ? -9.102 -36.031 7.379 1 57.12 383 LYS B C 1
ATOM 6734 O O . LYS B 1 383 ? -10.242 -36.469 7.188 1 57.12 383 LYS B O 1
ATOM 6739 N N . GLU B 1 384 ? -8.695 -34.812 6.703 1 65.06 384 GLU B N 1
ATOM 6740 C CA . GLU B 1 384 ? -9.25 -34.656 5.363 1 65.06 384 GLU B CA 1
ATOM 6741 C C . GLU B 1 384 ? -8.953 -35.875 4.492 1 65.06 384 GLU B C 1
ATOM 6743 O O . GLU B 1 384 ? -7.867 -36.469 4.566 1 65.06 384 GLU B O 1
ATOM 6748 N N . ASP B 1 385 ? -9.93 -36.25 3.928 1 84.62 385 ASP B N 1
ATOM 6749 C CA . ASP B 1 385 ? -9.836 -37.312 2.947 1 84.62 385 ASP B CA 1
ATOM 6750 C C . ASP B 1 385 ? -8.82 -36.969 1.855 1 84.62 385 ASP B C 1
ATOM 6752 O O . ASP B 1 385 ? -8.977 -35.969 1.146 1 84.62 385 ASP B O 1
ATOM 6756 N N . PHE B 1 386 ? -7.695 -37.688 1.883 1 90.56 386 PHE B N 1
ATOM 6757 C CA . PHE B 1 386 ? -6.621 -37.438 0.932 1 90.56 386 PHE B CA 1
ATOM 6758 C C . PHE B 1 386 ? -7.16 -37.375 -0.492 1 90.56 386 PHE B C 1
ATOM 6760 O O . PHE B 1 386 ? -6.66 -36.625 -1.319 1 90.56 386 PHE B O 1
ATOM 6767 N N . GLU B 1 387 ? -8.148 -38.125 -0.742 1 88.5 387 GLU B N 1
ATOM 6768 C CA . GLU B 1 387 ? -8.703 -38.125 -2.09 1 88.5 387 GLU B CA 1
ATOM 6769 C C . GLU B 1 387 ? -9.266 -36.781 -2.459 1 88.5 387 GLU B C 1
ATOM 6771 O O . GLU B 1 387 ? -9.133 -36.312 -3.6 1 88.5 387 GLU B O 1
ATOM 6776 N N . LYS B 1 388 ? -9.852 -36.188 -1.511 1 89.44 388 LYS B N 1
ATOM 6777 C CA . LYS B 1 388 ? -10.398 -34.844 -1.744 1 89.44 388 LYS B CA 1
ATOM 6778 C C . LYS B 1 388 ? -9.289 -33.812 -1.945 1 89.44 388 LYS B C 1
ATOM 6780 O O . LYS B 1 388 ? -9.398 -32.938 -2.793 1 89.44 388 LYS B O 1
ATOM 6785 N N . LEU B 1 389 ? -8.266 -34 -1.146 1 93.25 389 LEU B N 1
ATOM 6786 C CA . LEU B 1 389 ? -7.129 -33.094 -1.238 1 93.25 389 LEU B CA 1
ATOM 6787 C C . LEU B 1 389 ? -6.398 -33.281 -2.564 1 93.25 389 LEU B C 1
ATOM 6789 O O . LEU B 1 389 ? -5.969 -32.312 -3.178 1 93.25 389 LEU B O 1
ATOM 6793 N N . TRP B 1 390 ? -6.344 -34.5 -2.902 1 93.38 390 TRP B N 1
ATOM 6794 C CA . TRP B 1 390 ? -5.711 -34.844 -4.176 1 93.38 390 TRP B CA 1
ATOM 6795 C C . TRP B 1 390 ? -6.484 -34.219 -5.34 1 93.38 390 TRP B C 1
ATOM 6797 O O . TRP B 1 390 ? -5.891 -33.656 -6.254 1 93.38 390 TRP B O 1
ATOM 6807 N N . LEU B 1 391 ? -7.762 -34.375 -5.32 1 91.75 391 LEU B N 1
ATOM 6808 C CA . LEU B 1 391 ? -8.609 -33.812 -6.375 1 91.75 391 LEU B CA 1
ATOM 6809 C C . LEU B 1 391 ? -8.492 -32.281 -6.426 1 91.75 391 LEU B C 1
ATOM 6811 O O . LEU B 1 391 ? -8.391 -31.703 -7.508 1 91.75 391 LEU B O 1
ATOM 6815 N N . GLU B 1 392 ? -8.516 -31.672 -5.285 1 92.88 392 GLU B N 1
ATOM 6816 C CA . GLU B 1 392 ? -8.383 -30.234 -5.168 1 92.88 392 GLU B CA 1
ATOM 6817 C C . GLU B 1 392 ? -7.078 -29.75 -5.793 1 92.88 392 GLU B C 1
ATOM 6819 O O . GLU B 1 392 ? -7.078 -28.812 -6.598 1 92.88 392 GLU B O 1
ATOM 6824 N N . ALA B 1 393 ? -5.984 -30.391 -5.426 1 95.56 393 ALA B N 1
ATOM 6825 C CA . ALA B 1 393 ? -4.668 -30.016 -5.926 1 95.56 393 ALA B CA 1
ATOM 6826 C C . ALA B 1 393 ? -4.547 -30.281 -7.422 1 95.56 393 ALA B C 1
ATOM 6828 O O . ALA B 1 393 ? -3.879 -29.531 -8.141 1 95.56 393 ALA B O 1
ATOM 6829 N N . THR B 1 394 ? -5.199 -31.312 -7.863 1 95.62 394 THR B N 1
ATOM 6830 C CA . THR B 1 394 ? -5.145 -31.656 -9.281 1 95.62 394 THR B CA 1
ATOM 6831 C C . THR B 1 394 ? -5.848 -30.609 -10.125 1 95.62 394 THR B C 1
ATOM 6833 O O . THR B 1 394 ? -5.32 -30.172 -11.148 1 95.62 394 THR B O 1
ATOM 6836 N N . PHE B 1 395 ? -6.996 -30.172 -9.688 1 95 395 PHE B N 1
ATOM 6837 C CA . PHE B 1 395 ? -7.688 -29.125 -10.414 1 95 395 PHE B CA 1
ATOM 6838 C C . PHE B 1 395 ? -6.895 -27.812 -10.359 1 95 395 PHE B C 1
ATOM 6840 O O . PHE B 1 395 ? -6.875 -27.062 -11.336 1 95 395 PHE B O 1
ATOM 6847 N N . GLY B 1 396 ? -6.297 -27.578 -9.203 1 96.56 396 GLY B N 1
ATOM 6848 C CA . GLY B 1 396 ? -5.402 -26.438 -9.109 1 96.56 396 GLY B CA 1
ATOM 6849 C C . GLY B 1 396 ? -4.234 -26.5 -10.07 1 96.56 396 GLY B C 1
ATOM 6850 O O . GLY B 1 396 ? -3.883 -25.5 -10.703 1 96.56 396 GLY B O 1
ATOM 6851 N N . ALA B 1 397 ? -3.668 -27.656 -10.18 1 98.25 397 ALA B N 1
ATOM 6852 C CA . ALA B 1 397 ? -2.555 -27.875 -11.094 1 98.25 397 ALA B CA 1
ATOM 6853 C C . ALA B 1 397 ? -2.984 -27.656 -12.539 1 98.25 397 ALA B C 1
ATOM 6855 O O . ALA B 1 397 ? -2.248 -27.047 -13.328 1 98.25 397 ALA B O 1
ATOM 6856 N N . LEU B 1 398 ? -4.164 -28.172 -12.867 1 98.31 398 LEU B N 1
ATOM 6857 C CA . LEU B 1 398 ? -4.695 -27.984 -14.211 1 98.31 398 LEU B CA 1
ATOM 6858 C C . LEU B 1 398 ? -4.867 -26.5 -14.523 1 98.31 398 LEU B C 1
ATOM 6860 O O . LEU B 1 398 ? -4.465 -26.031 -15.594 1 98.31 398 LEU B O 1
ATOM 6864 N N . PHE B 1 399 ? -5.461 -25.781 -13.602 1 98 399 PHE B N 1
ATOM 6865 C CA . PHE B 1 399 ? -5.645 -24.344 -13.781 1 98 399 PHE B CA 1
ATOM 6866 C C . PHE B 1 399 ? -4.297 -23.641 -13.93 1 98 399 PHE B C 1
ATOM 6868 O O . PHE B 1 399 ? -4.141 -22.75 -14.773 1 98 399 PHE B O 1
ATOM 6875 N N . SER B 1 400 ? -3.357 -23.984 -13.086 1 98.44 400 SER B N 1
ATOM 6876 C CA . SER B 1 400 ? -2.014 -23.422 -13.141 1 98.44 400 SER B CA 1
ATOM 6877 C C . SER B 1 400 ? -1.393 -23.594 -14.516 1 98.44 400 SER B C 1
ATOM 6879 O O . SER B 1 400 ? -0.812 -22.656 -15.062 1 98.44 400 SER B O 1
ATOM 6881 N N . HIS B 1 401 ? -1.488 -24.797 -15.086 1 98.75 401 HIS B N 1
ATOM 6882 C CA . HIS B 1 401 ? -0.953 -25.031 -16.422 1 98.75 401 HIS B CA 1
ATOM 6883 C C . HIS B 1 401 ? -1.613 -24.125 -17.453 1 98.75 401 HIS B C 1
ATOM 6885 O O . HIS B 1 401 ? -0.931 -23.531 -18.297 1 98.75 401 HIS B O 1
ATOM 6891 N N . LEU B 1 402 ? -2.912 -24.031 -17.406 1 98.69 402 LEU B N 1
ATOM 6892 C CA . LEU B 1 402 ? -3.631 -23.172 -18.344 1 98.69 402 LEU B CA 1
ATOM 6893 C C . LEU B 1 402 ? -3.193 -21.719 -18.203 1 98.69 402 LEU B C 1
ATOM 6895 O O . LEU B 1 402 ? -2.953 -21.047 -19.203 1 98.69 402 LEU B O 1
ATOM 6899 N N . PHE B 1 403 ? -3.096 -21.266 -17 1 97.94 403 PHE B N 1
ATOM 6900 C CA . PHE B 1 403 ? -2.744 -19.891 -16.703 1 97.94 403 PHE B CA 1
ATOM 6901 C C . PHE B 1 403 ? -1.356 -19.562 -17.234 1 97.94 403 PHE B C 1
ATOM 6903 O O . PHE B 1 403 ? -1.183 -18.578 -17.969 1 97.94 403 PHE B O 1
ATOM 6910 N N . TRP B 1 404 ? -0.379 -20.359 -16.906 1 97.5 404 TRP B N 1
ATOM 6911 C CA . TRP B 1 404 ? 1.002 -20.062 -17.281 1 97.5 404 TRP B CA 1
ATOM 6912 C C . TRP B 1 404 ? 1.229 -20.281 -18.766 1 97.5 404 TRP B C 1
ATOM 6914 O O . TRP B 1 404 ? 2.1 -19.641 -19.359 1 97.5 404 TRP B O 1
ATOM 6924 N N . ALA B 1 405 ? 0.424 -21.156 -19.375 1 98.44 405 ALA B N 1
ATOM 6925 C CA . ALA B 1 405 ? 0.474 -21.266 -20.844 1 98.44 405 ALA B CA 1
ATOM 6926 C C . ALA B 1 405 ? 0.008 -19.969 -21.5 1 98.44 405 ALA B C 1
ATOM 6928 O O . ALA B 1 405 ? 0.691 -19.438 -22.375 1 98.44 405 ALA B O 1
ATOM 6929 N N . ALA B 1 406 ? -1.153 -19.516 -21.062 1 97.44 406 ALA B N 1
ATOM 6930 C CA . ALA B 1 406 ? -1.67 -18.266 -21.625 1 97.44 406 ALA B CA 1
ATOM 6931 C C . ALA B 1 406 ? -0.722 -17.109 -21.328 1 97.44 406 ALA B C 1
ATOM 6933 O O . ALA B 1 406 ? -0.437 -16.297 -22.203 1 97.44 406 ALA B O 1
ATOM 6934 N N . TRP B 1 407 ? -0.3 -17.031 -20.109 1 93.94 407 TRP B N 1
ATOM 6935 C CA . TRP B 1 407 ? 0.656 -16.016 -19.688 1 93.94 407 TRP B CA 1
ATOM 6936 C C . TRP B 1 407 ? 1.883 -16.016 -20.594 1 93.94 407 TRP B C 1
ATOM 6938 O O . TRP B 1 407 ? 2.35 -14.953 -21.016 1 93.94 407 TRP B O 1
ATOM 6948 N N . SER B 1 408 ? 2.402 -17.156 -20.891 1 94.06 408 SER B N 1
ATOM 6949 C CA . SER B 1 408 ? 3.625 -17.281 -21.672 1 94.06 408 SER B CA 1
ATOM 6950 C C . SER B 1 408 ? 3.414 -16.797 -23.109 1 94.06 408 SER B C 1
ATOM 6952 O O . SER B 1 408 ? 4.312 -16.203 -23.703 1 94.06 408 SER B O 1
ATOM 6954 N N . LEU B 1 409 ? 2.312 -17.078 -23.625 1 94.5 409 LEU B N 1
ATOM 6955 C CA . LEU B 1 409 ? 2.014 -16.609 -24.984 1 94.5 409 LEU B CA 1
ATOM 6956 C C . LEU B 1 409 ? 1.942 -15.094 -25.016 1 94.5 409 LEU B C 1
ATOM 6958 O O . LEU B 1 409 ? 2.41 -14.469 -25.984 1 94.5 409 LEU B O 1
ATOM 6962 N N . ILE B 1 410 ? 1.369 -14.547 -23.969 1 90.12 410 ILE B N 1
ATOM 6963 C CA . ILE B 1 410 ? 1.322 -13.086 -23.859 1 90.12 410 ILE B CA 1
ATOM 6964 C C . ILE B 1 410 ? 2.738 -12.531 -23.734 1 90.12 410 ILE B C 1
ATOM 6966 O O . ILE B 1 410 ? 3.094 -11.555 -24.391 1 90.12 410 ILE B O 1
ATOM 6970 N N . GLN B 1 411 ? 3.57 -13.188 -22.922 1 84.81 411 GLN B N 1
ATOM 6971 C CA . GLN B 1 411 ? 4.934 -12.727 -22.672 1 84.81 411 GLN B CA 1
ATOM 6972 C C . GLN B 1 411 ? 5.785 -12.797 -23.922 1 84.81 411 GLN B C 1
ATOM 6974 O O . GLN B 1 411 ? 6.711 -12 -24.094 1 84.81 411 GLN B O 1
ATOM 6979 N N . SER B 1 412 ? 5.5 -13.617 -24.828 1 84.69 412 SER B N 1
ATOM 6980 C CA . SER B 1 412 ? 6.246 -13.734 -26.078 1 84.69 412 SER B CA 1
ATOM 6981 C C . SER B 1 412 ? 6.18 -12.438 -26.875 1 84.69 412 SER B C 1
ATOM 6983 O O . SER B 1 412 ? 7.035 -12.18 -27.719 1 84.69 412 SER B O 1
ATOM 6985 N N . GLN B 1 413 ? 5.172 -11.656 -26.5 1 79.44 413 GLN B N 1
ATOM 6986 C CA . GLN B 1 413 ? 4.953 -10.422 -27.266 1 79.44 413 GLN B CA 1
ATOM 6987 C C . GLN B 1 413 ? 5.559 -9.219 -26.547 1 79.44 413 GLN B C 1
ATOM 6989 O O . GLN B 1 413 ? 5.867 -8.211 -27.172 1 79.44 413 GLN B O 1
ATOM 6994 N N . ILE B 1 414 ? 5.715 -9.367 -25.234 1 75.62 414 ILE B N 1
ATOM 6995 C CA . ILE B 1 414 ? 6.004 -8.133 -24.516 1 75.62 414 ILE B CA 1
ATOM 6996 C C . ILE B 1 414 ? 7.301 -8.297 -23.719 1 75.62 414 ILE B C 1
ATOM 6998 O O . ILE B 1 414 ? 7.918 -7.301 -23.328 1 75.62 414 ILE B O 1
ATOM 7002 N N . SER B 1 415 ? 7.719 -9.508 -23.516 1 73.56 415 SER B N 1
ATOM 7003 C CA . SER B 1 415 ? 8.891 -9.719 -22.672 1 73.56 415 SER B CA 1
ATOM 7004 C C . SER B 1 415 ? 10.18 -9.531 -23.453 1 73.56 415 SER B C 1
ATOM 7006 O O . SER B 1 415 ? 10.258 -9.891 -24.641 1 73.56 415 SER B O 1
ATOM 7008 N N . SER B 1 416 ? 11.195 -9.016 -22.766 1 66.62 416 SER B N 1
ATOM 7009 C CA . SER B 1 416 ? 12.508 -8.844 -23.391 1 66.62 416 SER B CA 1
ATOM 7010 C C . SER B 1 416 ? 13.477 -9.922 -22.922 1 66.62 416 SER B C 1
ATOM 7012 O O . SER B 1 416 ? 14.648 -9.922 -23.312 1 66.62 416 SER B O 1
ATOM 7014 N N . ILE B 1 417 ? 12.969 -10.945 -22.234 1 69.75 417 ILE B N 1
ATOM 7015 C CA . ILE B 1 417 ? 13.812 -11.984 -21.656 1 69.75 417 ILE B CA 1
ATOM 7016 C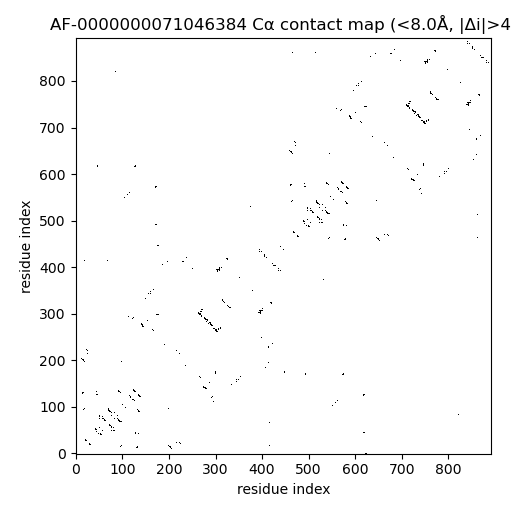 C . ILE B 1 417 ? 14.016 -13.102 -22.688 1 69.75 417 ILE B C 1
ATOM 7018 O O . ILE B 1 417 ? 13.102 -13.43 -23.438 1 69.75 417 ILE B O 1
ATOM 7022 N N . ARG B 1 418 ? 15.234 -13.602 -22.688 1 73.94 418 ARG B N 1
ATOM 7023 C CA . ARG B 1 418 ? 15.539 -14.75 -23.531 1 73.94 418 ARG B CA 1
ATOM 7024 C C . ARG B 1 418 ? 14.875 -16.016 -22.984 1 73.94 418 ARG B C 1
ATOM 7026 O O . ARG B 1 418 ? 15.414 -16.672 -22.094 1 73.94 418 ARG B O 1
ATOM 7033 N N . PHE B 1 419 ? 13.836 -16.328 -23.484 1 83.25 419 PHE B N 1
ATOM 7034 C CA . PHE B 1 419 ? 13 -17.438 -23.062 1 83.25 419 PHE B CA 1
ATOM 7035 C C . PHE B 1 419 ? 12.055 -17.875 -24.188 1 83.25 419 PHE B C 1
ATOM 7037 O O . PHE B 1 419 ? 11.453 -17.031 -24.844 1 83.25 419 PHE B O 1
ATOM 7044 N N . GLU B 1 420 ? 12.094 -19.094 -24.484 1 90.12 420 GLU B N 1
ATOM 7045 C CA . GLU B 1 420 ? 11.188 -19.547 -25.531 1 90.12 420 GLU B CA 1
ATOM 7046 C C . GLU B 1 420 ? 9.773 -19.75 -25 1 90.12 420 GLU B C 1
ATOM 7048 O O . GLU B 1 420 ? 9.359 -20.875 -24.734 1 90.12 420 GLU B O 1
ATOM 7053 N N . PHE B 1 421 ? 9.031 -18.766 -25.016 1 90.75 421 PHE B N 1
ATOM 7054 C CA . PHE B 1 421 ? 7.723 -18.703 -24.375 1 90.75 421 PHE B CA 1
ATOM 7055 C C . PHE B 1 421 ? 6.738 -19.641 -25.047 1 90.75 421 PHE B C 1
ATOM 7057 O O . PHE B 1 421 ? 5.941 -20.297 -24.391 1 90.75 421 PHE B O 1
ATOM 7064 N N . SER B 1 422 ? 6.789 -19.75 -26.359 1 93 422 SER B N 1
ATOM 7065 C CA . SER B 1 422 ? 5.863 -20.625 -27.062 1 93 422 SER B CA 1
ATOM 7066 C C . SER B 1 422 ? 6.105 -22.094 -26.719 1 93 422 SER B C 1
ATOM 7068 O O . SER B 1 422 ? 5.156 -22.859 -26.578 1 93 422 SER B O 1
ATOM 7070 N N . LYS B 1 423 ? 7.383 -22.422 -26.594 1 95.69 423 LYS B N 1
ATOM 7071 C CA . LYS B 1 423 ? 7.723 -23.781 -26.188 1 95.69 423 LYS B CA 1
ATOM 7072 C C . LYS B 1 423 ? 7.273 -24.062 -24.766 1 95.69 423 LYS B C 1
ATOM 7074 O O . LYS B 1 423 ? 6.863 -25.172 -24.438 1 95.69 423 LYS B O 1
ATOM 7079 N N . TYR B 1 424 ? 7.402 -23.047 -23.984 1 96.38 424 TYR B N 1
ATOM 7080 C CA . TYR B 1 424 ? 6.949 -23.172 -22.609 1 96.38 424 TYR B CA 1
ATOM 7081 C C . TYR B 1 424 ? 5.441 -23.391 -22.547 1 96.38 424 TYR B C 1
ATOM 7083 O O . TYR B 1 424 ? 4.957 -24.234 -21.781 1 96.38 424 TYR B O 1
ATOM 7091 N N . ALA B 1 425 ? 4.691 -22.656 -23.359 1 97.69 425 ALA B N 1
ATOM 7092 C CA . ALA B 1 425 ? 3.246 -22.844 -23.438 1 97.69 425 ALA B CA 1
ATOM 7093 C C . ALA B 1 425 ? 2.902 -24.266 -23.844 1 97.69 425 ALA B C 1
ATOM 7095 O O . ALA B 1 425 ? 2.002 -24.891 -23.266 1 97.69 425 ALA B O 1
ATOM 7096 N N . SER B 1 426 ? 3.631 -24.75 -24.797 1 98 426 SER B N 1
ATOM 7097 C CA . SER B 1 426 ? 3.41 -26.109 -25.266 1 98 426 SER B CA 1
ATOM 7098 C C . SER B 1 426 ? 3.721 -27.141 -24.188 1 98 426 SER B C 1
ATOM 7100 O O . SER B 1 426 ? 3 -28.125 -24.031 1 98 426 SER B O 1
ATOM 7102 N N . ALA B 1 427 ? 4.805 -26.891 -23.5 1 98.44 427 ALA B N 1
ATOM 7103 C CA . ALA B 1 427 ? 5.18 -27.797 -22.406 1 98.44 427 ALA B CA 1
ATOM 7104 C C . ALA B 1 427 ? 4.113 -27.812 -21.328 1 98.44 427 ALA B C 1
ATOM 7106 O O . ALA B 1 427 ? 3.762 -28.875 -20.797 1 98.44 427 ALA B O 1
ATOM 7107 N N . ARG B 1 428 ? 3.607 -26.672 -20.953 1 98.69 428 ARG B N 1
ATOM 7108 C CA . ARG B 1 428 ? 2.551 -26.562 -19.938 1 98.69 428 ARG B CA 1
ATOM 7109 C C . ARG B 1 428 ? 1.296 -27.312 -20.391 1 98.69 428 ARG B C 1
ATOM 7111 O O . ARG B 1 428 ? 0.688 -28.031 -19.609 1 98.69 428 ARG B O 1
ATOM 7118 N N . MET B 1 429 ? 0.933 -27.172 -21.656 1 98.69 429 MET B N 1
ATOM 7119 C CA . MET B 1 429 ? -0.289 -27.797 -22.141 1 98.69 429 MET B CA 1
ATOM 7120 C C . MET B 1 429 ? -0.102 -29.297 -22.297 1 98.69 429 MET B C 1
ATOM 7122 O O . MET B 1 429 ? -1.047 -30.078 -22.125 1 98.69 429 MET B O 1
ATOM 7126 N N . ASP B 1 430 ? 1.113 -29.688 -22.625 1 98.56 430 ASP B N 1
ATOM 7127 C CA . ASP B 1 430 ? 1.395 -31.125 -22.594 1 98.56 430 ASP B CA 1
ATOM 7128 C C . ASP B 1 430 ? 1.128 -31.719 -21.219 1 98.56 430 ASP B C 1
ATOM 7130 O O . ASP B 1 430 ? 0.446 -32.75 -21.094 1 98.56 430 ASP B O 1
ATOM 7134 N N . ALA B 1 431 ? 1.715 -31.094 -20.234 1 98.62 431 ALA B N 1
ATOM 7135 C CA . ALA B 1 431 ? 1.493 -31.531 -18.859 1 98.62 431 ALA B CA 1
ATOM 7136 C C . ALA B 1 431 ? 0.009 -31.5 -18.5 1 98.62 431 ALA B C 1
ATOM 7138 O O . ALA B 1 431 ? -0.502 -32.406 -17.859 1 98.62 431 ALA B O 1
ATOM 7139 N N . TYR B 1 432 ? -0.698 -30.453 -18.922 1 98.69 432 TYR B N 1
ATOM 7140 C CA . TYR B 1 432 ? -2.129 -30.312 -18.672 1 98.69 432 TYR B CA 1
ATOM 7141 C C . TYR B 1 432 ? -2.896 -31.516 -19.188 1 98.69 432 TYR B C 1
ATOM 7143 O O . TYR B 1 432 ? -3.688 -32.125 -18.453 1 98.69 432 TYR B O 1
ATOM 7151 N N . TYR B 1 433 ? -2.678 -31.906 -20.406 1 98.25 433 TYR B N 1
ATOM 7152 C CA . TYR B 1 433 ? -3.438 -33 -21.031 1 98.25 433 TYR B CA 1
ATOM 7153 C C . TYR B 1 433 ? -3.082 -34.344 -20.406 1 98.25 433 TYR B C 1
ATOM 7155 O O . TYR B 1 433 ? -3.947 -35.219 -20.25 1 98.25 433 TYR B O 1
ATOM 7163 N N . ARG B 1 434 ? -1.802 -34.5 -20.078 1 97.12 434 ARG B N 1
ATOM 7164 C CA . ARG B 1 434 ? -1.407 -35.719 -19.406 1 97.12 434 ARG B CA 1
ATOM 7165 C C . ARG B 1 434 ? -2.113 -35.875 -18.062 1 97.12 434 ARG B C 1
ATOM 7167 O O . ARG B 1 434 ? -2.6 -36.938 -17.703 1 97.12 434 ARG B O 1
ATOM 7174 N N . MET B 1 435 ? -2.15 -34.781 -17.391 1 96.56 435 MET B N 1
ATOM 7175 C CA . MET B 1 435 ? -2.791 -34.781 -16.078 1 96.56 435 MET B CA 1
ATOM 7176 C C . MET B 1 435 ? -4.301 -34.969 -16.219 1 96.56 435 MET B C 1
ATOM 7178 O O . MET B 1 435 ? -4.91 -35.719 -15.445 1 96.56 435 MET B O 1
ATOM 7182 N N . LYS B 1 436 ? -4.922 -34.25 -17.094 1 96.25 436 LYS B N 1
ATOM 7183 C CA . LYS B 1 436 ? -6.363 -34.344 -17.312 1 96.25 436 LYS B CA 1
ATOM 7184 C C . LYS B 1 436 ? -6.75 -35.781 -17.688 1 96.25 436 LYS B C 1
ATOM 7186 O O . LYS B 1 436 ? -7.766 -36.281 -17.219 1 96.25 436 LYS B O 1
ATOM 7191 N N . ASN B 1 437 ? -5.953 -36.375 -18.5 1 93.69 437 ASN B N 1
ATOM 7192 C CA . ASN B 1 437 ? -6.207 -37.781 -18.891 1 93.69 437 ASN B CA 1
ATOM 7193 C C . ASN B 1 437 ? -6.125 -38.719 -17.688 1 93.69 437 ASN B C 1
ATOM 7195 O O . ASN B 1 437 ? -6.91 -39.656 -17.594 1 93.69 437 ASN B O 1
ATOM 7199 N N . SER B 1 438 ? -5.148 -38.438 -16.875 1 88.44 438 SER B N 1
ATOM 7200 C CA . SER B 1 438 ? -5.016 -39.25 -15.672 1 88.44 438 SER B CA 1
ATOM 7201 C C . SER B 1 438 ? -6.211 -39.062 -14.734 1 88.44 438 SER B C 1
ATOM 7203 O O . SER B 1 438 ? -6.625 -40 -14.047 1 88.44 438 SER B O 1
ATOM 7205 N N . LEU B 1 439 ? -6.715 -37.906 -14.617 1 89.44 439 LEU B N 1
ATOM 7206 C CA . LEU B 1 439 ? -7.875 -37.594 -13.797 1 89.44 439 LEU B CA 1
ATOM 7207 C C . LEU B 1 439 ? -9.117 -38.312 -14.312 1 89.44 439 LEU B C 1
ATOM 7209 O O . LEU B 1 439 ? -9.891 -38.875 -13.523 1 89.44 439 LEU B O 1
ATOM 7213 N N . LYS B 1 440 ? -9.305 -38.344 -15.562 1 83.56 440 LYS B N 1
ATOM 7214 C CA . LYS B 1 440 ? -10.484 -38.969 -16.172 1 83.56 440 LYS B CA 1
ATOM 7215 C C . LYS B 1 440 ? -10.445 -40.469 -16.062 1 83.56 440 LYS B C 1
ATOM 7217 O O . LYS B 1 440 ? -11.484 -41.125 -16.109 1 83.56 440 LYS B O 1
ATOM 7222 N N . SER B 1 441 ? -9.289 -40.969 -15.938 1 77.81 441 SER B N 1
ATOM 7223 C CA . SER B 1 441 ? -9.141 -42.406 -15.867 1 77.81 441 SER B CA 1
ATOM 7224 C C . SER B 1 441 ? -9.391 -42.938 -14.453 1 77.81 441 SER B C 1
ATOM 7226 O O . SER B 1 441 ? -9.523 -44.125 -14.234 1 77.81 441 SER B O 1
ATOM 7228 N N . ARG B 1 442 ? -9.453 -42.031 -13.562 1 75.25 442 ARG B N 1
ATOM 7229 C CA . ARG B 1 442 ? -9.711 -42.469 -12.195 1 75.25 442 ARG B CA 1
ATOM 7230 C C . ARG B 1 442 ? -11.195 -42.781 -11.984 1 75.25 442 ARG B C 1
ATOM 7232 O O . ARG B 1 442 ? -12.055 -42.031 -12.445 1 75.25 442 ARG B O 1
ATOM 7239 N N . PRO B 1 443 ? -11.43 -43.938 -11.383 1 59.44 443 PRO B N 1
ATOM 7240 C CA . PRO B 1 443 ? -12.812 -44.375 -11.188 1 59.44 443 PRO B CA 1
ATOM 7241 C C . PRO B 1 443 ? -13.648 -43.375 -10.406 1 59.44 443 PRO B C 1
ATOM 7243 O O . PRO B 1 443 ? -14.844 -43.188 -10.68 1 59.44 443 PRO B O 1
ATOM 7246 N N . ASP B 1 444 ? -13.047 -42.688 -9.438 1 55.69 444 ASP B N 1
ATOM 7247 C CA . ASP B 1 444 ? -13.82 -41.812 -8.586 1 55.69 444 ASP B CA 1
ATOM 7248 C C . ASP B 1 444 ? -14.102 -40.469 -9.289 1 55.69 444 ASP B C 1
ATOM 7250 O O . ASP B 1 444 ? -14.898 -39.656 -8.805 1 55.69 444 ASP B O 1
ATOM 7254 N N . TYR B 1 445 ? -13.484 -40.125 -10.328 1 55.34 445 TYR B N 1
ATOM 7255 C CA . TYR B 1 445 ? -13.734 -38.906 -11.102 1 55.34 445 TYR B CA 1
ATOM 7256 C C . TYR B 1 445 ? -14.867 -39.125 -12.094 1 55.34 445 TYR B C 1
ATOM 7258 O O . TYR B 1 445 ? -15.578 -38.188 -12.438 1 55.34 445 TYR B O 1
ATOM 7266 N N . GLN B 1 446 ? -15.07 -40.438 -12.68 1 42.38 446 GLN B N 1
ATOM 7267 C CA . GLN B 1 446 ? -16.156 -40.781 -13.586 1 42.38 446 GLN B CA 1
ATOM 7268 C C . GLN B 1 446 ? -17.516 -40.75 -12.875 1 42.38 446 GLN B C 1
ATOM 7270 O O . GLN B 1 446 ? -17.641 -41.25 -11.75 1 42.38 446 GLN B O 1
#

pLDDT: mean 81.9, std 19.0, range [26.31, 98.75]

Secondary structure (DSSP, 8-state):
-TT---THHHHHHSPPPGGGS-TT-HHHHHHHHHHHHHHHHHHHHHHH-GGGGSGGGEEEEE-----SS-EEEEEEE-TTSPPPTT--SEEEEEE--HHHHT-HHHHHHHHHHHHHHHHTTSSPPEEEEETTEEEEE----EEPPGGGGGSHHHHHHHHHHHHHHHT---SS-SSS-HHHHHHHHHHHHHHTSSPPP-PPP----HHHHHHHHHHHHH-TTTT-------HHHHHHHHHHTTHHHHHHHHHHHHHHHHTTT--EEEE-S---GGGEEE-S-HHHHSS--EEE---TT-EEEEHHHHHHHHHHGGGEETT--STTS-EE-GGGSPPHHHHHHHHHHHHHHHHHHHHHHHHHHHHTTSSS-----------------HHHHHHHHHHHHHHHHHHHHHHHHHHHHH--S---HHHHHHHHHHHHHHHHHHHHTSTTT-/-TT---THHHHHHSPPPGGGS-TT-HHHHHHHHHHHHHHHHHHHHHHH-GGGGSGGGEEEEE-----SSEEEEEEEE-TTSPPPTT--SEEEEEEE-HHHHT-HHHHHHHHHHHHHHHHTTSSPPEEEEETTEEEEE----EEPPGGGGGSHHHHHHHHHHHHHHHT---SS-SSS-HHHHHHHHHHHHHHTSSPPP-PPP----HHHHHHHHHHHHH-TTTT-------HHHHHHHHHHTTHHHHHHHHHHHHHHHHTTTPPEEEE-S---GGGEEE-S-HHHHSS--EEE---TT-EEEEHHHHHHHHHHGGGEETT--STTS-EE-GGGSPPHHHHHHHHHHHHHHHHHHHHHHHHHHHHTTSSS-----------------HHHHHHHHHHHHHHHHHHHHHHHHHHHHH--S---HHHHHHHHHHHHHHHHHHHHTSTTT-

Nearest PDB structures (foldseek):
  4da5-assembly1_A  TM=8.795E-01  e=4.006E-29  Homo sapiens
  8bi5-assembly1_A  TM=8.589E-01  e=3.476E-29  Homo sapiens
  7nb2-assembly1_AAA  TM=8.847E-01  e=2.538E-28  Homo sapiens
  5eqe-assembly1_A  TM=8.796E-01  e=1.767E-27  Homo sapiens
  4cg8-assembly1_A  TM=8.394E-01  e=6.857E-28  Homo sapiens

Foldseek 3Di:
DVPPDDPVCLLLLAQWALLQDQPQDVVLSVVSVVSNLVNVLCQQLVQQPDLSVDSVQKDKDWDPDPDQFKTKIKMAGDPVGDDDPPGDRIKIKIFGFCLCVVDPVLVVQVVQVQCVCQVVVLAWHWRADGNRIGITHDAPFAFFFLVCCLPLQNLLQLLLSQLVQQLDDGPDDQDAVQLVVLLVVLLCQLQVVDPADDGDHTSHPPVSVVVSVVVCVPPPSSPPRVPLDDSVVLSVLCVVLVLVVLVVVLVVVCVVVVVPAFDKGWALLQDARRQKTFNDDCVVVVHTDIHGHDSSSIDIDTSLLRLLNHLLNSQKGQCQPDPLSMGGDLVSRDDLVSLVSSVVSNLVSNVVVVVVVVVVVVVVCVPVPDPPPPPPPPPPPPPPDSVSSVVSNLSSNLSSLSSQLSVLSSSSNRTPDNHDSSVSSVSSSVSNVVSVVVQVPDPVSD/DVPPDDPVCLLLLAQWALLQDQPQDVVLSVVSVVSNLVNVLCQQLVQQPDLSVDSVQKDKDWDPDPDQFWTKIKMAGDPVGDDDPPGDRIKIKIFGFCLCVVDPVLVVQVVQVQCVCQVVVLAWHWRADGNRIGITHDAPFAFFFLVCCLDLQNLLQLLLSQLVQQLDDGPDDQDAVQLVVLLVVLLCQLQVVDPADDGDHTSHDPVSVVVSVVVCVPPPSSPPRVPLPDSVVLSVLCVVLVLVVLVVVLVVVCVVVVVPAFDKGWALLQDARRQKTFNDDCVVVVHTDIHGHDSSSIDIDTSLLRLLNHLLNSQKGQCQPDPLSMGGDLVSRDDLVSLVSSVVSNLVSNVVVVVVVVVVVVVVCVPVPDPPPPPPPPPPPPPPDSVSSVVSNLSSNLSSLSSQLSVLSSSSNRTPDNHDSSVSSVSSSVSNVVSVVVQVPDPVND

Solvent-accessible surface area (backbone atoms only — not comparable to full-atom values): 47711 Å² total; per-residue (Å²): 119,91,82,72,67,52,79,70,42,60,62,64,61,36,46,48,42,77,70,44,55,66,85,35,40,68,66,57,47,48,52,50,48,49,52,38,47,55,44,48,36,51,51,42,12,37,26,66,30,78,63,39,49,45,49,87,38,50,46,74,42,78,50,93,58,85,57,84,51,47,45,46,29,40,36,31,54,41,88,85,57,72,73,55,82,94,52,74,60,50,33,27,32,41,36,46,29,57,73,42,65,70,38,70,64,46,41,38,51,44,47,35,51,46,44,48,33,18,75,68,63,58,35,58,44,61,45,20,57,50,63,49,34,36,33,30,52,51,70,82,58,44,59,42,48,46,77,47,56,73,35,67,54,39,33,47,41,50,24,37,51,50,23,56,48,40,65,48,86,68,40,36,52,59,52,58,45,59,67,54,52,51,44,51,50,44,50,30,26,50,69,60,79,34,73,67,85,69,64,58,75,59,52,52,50,69,68,58,45,49,52,45,48,50,49,53,69,62,43,75,65,49,71,60,49,73,77,57,69,53,66,66,57,50,29,48,49,44,59,72,68,37,50,67,62,51,48,53,52,49,51,53,54,45,58,73,40,46,87,77,64,66,58,67,26,37,28,48,66,61,56,37,39,79,30,26,31,33,65,59,56,37,90,78,70,72,45,52,45,69,41,58,50,79,56,82,62,40,42,24,23,49,51,26,32,34,53,12,33,32,42,55,36,43,19,42,38,72,78,39,89,50,89,53,25,46,46,78,40,73,83,49,40,69,48,72,69,54,48,50,52,35,50,52,43,19,54,53,36,41,52,52,53,54,50,51,54,53,48,49,54,46,64,70,33,62,73,64,71,79,73,77,71,63,68,66,68,76,77,61,80,71,75,64,56,60,67,58,53,49,52,42,24,49,54,12,26,44,49,39,24,53,44,52,20,47,50,24,51,53,37,50,71,52,50,89,66,92,56,43,24,64,60,50,20,50,51,29,44,50,50,34,52,54,48,53,51,54,48,62,68,32,72,87,68,98,118,92,80,72,69,53,81,69,43,59,58,63,62,37,47,46,40,76,70,43,55,66,86,34,41,68,66,56,46,49,52,50,48,49,52,40,48,54,45,48,36,50,51,43,12,36,26,67,30,78,62,39,47,43,47,87,38,50,47,74,43,78,49,91,58,86,56,84,53,47,45,46,29,39,36,31,54,40,88,84,56,72,74,57,83,93,51,75,57,49,32,28,32,43,36,45,28,58,73,41,66,70,37,69,64,46,42,38,52,44,46,35,50,47,45,48,34,18,76,69,64,59,35,57,46,62,47,20,59,50,64,48,33,36,32,30,51,51,72,83,59,43,57,41,47,46,78,46,56,74,34,66,55,39,33,46,41,50,24,36,51,51,23,55,48,39,66,48,86,67,41,36,50,58,51,57,47,60,68,53,50,52,45,49,50,44,50,30,27,51,69,60,78,35,72,66,87,70,64,57,75,58,53,51,49,68,69,58,45,48,53,47,48,51,49,53,70,62,41,75,66,49,72,58,49,74,78,57,69,53,65,67,57,51,30,49,48,43,58,73,67,37,49,66,64,51,48,53,52,49,51,52,54,46,58,74,42,48,88,77,62,70,57,67,27,37,29,49,66,61,56,36,39,81,30,26,30,33,64,58,55,37,90,77,71,74,44,52,46,71,42,57,50,79,57,82,63,41,41,23,24,49,50,26,32,34,53,10,35,31,42,54,34,45,19,43,38,71,79,39,87,51,90,53,25,47,48,78,42,74,83,49,39,69,49,73,68,54,47,50,51,36,50,52,43,18,54,52,35,41,52,54,52,54,49,50,55,53,46,50,55,46,65,71,32,64,74,64,70,79,73,76,71,62,70,64,67,76,76,62,80,69,76,63,55,60,68,58,53,49,51,40,22,48,52,12,27,44,50,38,24,54,44,54,20,47,50,24,51,55,38,50,70,54,49,91,66,89,56,42,24,64,61,50,20,50,53,29,45,51,50,32,52,54,49,52,51,54,48,63,66,33,72,87,68,99